Protein AF-C3YBC9-F1 (afdb_monomer)

Secondary structure (DSSP, 8-state):
-HHHHHHHHHHHHHHHHTT-TT-TT-GGGGGGTS-HHHHHHHHHHTSGGGGT-------SSHHHHS--SS-TTSSSSSTTTT-TTEEPB-SS----TTSSSPPTTSSTT-EETTEEPPPHHHHIIIIIEES--PEEEEEEHHHHHHHHHHHHHH--BPBPP-GGGGBTTB---TTS--S--TTB--EEPPTT-TT--TTTS-SEE--BPBPBPTTSS---TTT-S-----BEE-S-SSSS-HHHH-SSHHHHHHHB--SSSS-PBP-EE-S-TTTSEEPPBPPTTS------TT--S--PPB--SSTTTTSSHHHHHHHHHHHHHHHHHHHHHHHH-TT--HHHHHHHHHHHHHHHHHHHIIIIIHHHHHHHHHHHHH-------TTS--SPBHHHHHTGGGGGGGG--SEE--B-TTSSBPTT--EEHHHHTT-THIIIIII-SHHHHHHHHHSEEEPPBTTB-EEHHHHTSBTTTTSSS-B-HHHHHHHHHHHTTPPPHHHHHHHTTPPPPSSGGGGGGT---HHHHHHHHHHHSSGGG--HHHHHHSSPPPTTBSS-HHHHHHHHHHHHHHHHT-TT-TTSTTTS-HHHHHHHTT--HHHHHHHHSS--EE-SSTTB---TTTPEETTTSPPP-GGGGPPPPP--TT-SPPP-TTEEEEEESTTSSSEEEEEEPTTEEEES-SEEEBSSSSBSSPPPEEEE--TTT-TTT---SSEEEE-SSSEEEE--TTEEE-TTSS-EEE-GGGHHHHHHHHHHHHHHHHHHHHHHHHHHHHHHHHHHHHHHHHHHHHT-----------------------------------------------

Structure (mmCIF, N/CA/C/O backbone):
data_AF-C3YBC9-F1
#
_entry.id   AF-C3YBC9-F1
#
loop_
_atom_site.group_PDB
_atom_site.id
_atom_site.type_symbol
_atom_site.label_atom_id
_atom_site.label_alt_id
_atom_site.label_comp_id
_atom_site.label_asym_id
_atom_site.label_entity_id
_atom_site.label_seq_id
_atom_site.pdbx_PDB_ins_code
_atom_site.Cartn_x
_atom_site.Cartn_y
_atom_site.Cartn_z
_atom_site.occupancy
_atom_site.B_iso_or_equiv
_atom_site.auth_seq_id
_atom_site.auth_comp_id
_atom_site.auth_asym_id
_atom_site.auth_atom_id
_atom_site.pdbx_PDB_model_num
ATOM 1 N N . MET A 1 1 ? 27.711 24.410 29.970 1.00 39.66 1 MET A N 1
ATOM 2 C CA . MET A 1 1 ? 28.368 24.578 28.652 1.00 39.66 1 MET A CA 1
ATOM 3 C C . MET A 1 1 ? 29.603 23.691 28.427 1.00 39.66 1 MET A C 1
ATOM 5 O O . MET A 1 1 ? 29.844 23.361 27.280 1.00 39.66 1 MET A O 1
ATOM 9 N N . ALA A 1 2 ? 30.379 23.265 29.439 1.00 33.28 2 ALA A N 1
ATOM 10 C CA . ALA A 1 2 ? 31.547 22.387 29.204 1.00 33.28 2 ALA A CA 1
ATOM 11 C C . ALA A 1 2 ? 31.264 20.862 29.058 1.00 33.28 2 ALA A C 1
ATOM 13 O O . ALA A 1 2 ? 31.927 20.239 28.232 1.00 33.28 2 ALA A O 1
ATOM 14 N N . PRO A 1 3 ? 30.316 20.228 29.791 1.00 34.47 3 PRO A N 1
ATOM 15 C CA . PRO A 1 3 ? 30.136 18.768 29.717 1.00 34.47 3 PRO A CA 1
ATOM 16 C C . PRO A 1 3 ? 29.508 18.284 28.402 1.00 34.47 3 PRO A C 1
ATOM 18 O O . PRO A 1 3 ? 29.944 17.283 27.841 1.00 34.47 3 PRO A O 1
ATOM 21 N N . THR A 1 4 ? 28.515 19.013 27.887 1.00 34.91 4 THR A N 1
ATOM 22 C CA . THR A 1 4 ? 27.782 18.663 26.660 1.00 34.91 4 THR A CA 1
ATOM 23 C C . THR A 1 4 ? 28.662 18.727 25.416 1.00 34.91 4 THR A C 1
ATOM 25 O O . THR A 1 4 ? 28.603 17.823 24.592 1.00 34.91 4 THR A O 1
ATOM 28 N N . ALA A 1 5 ? 29.556 19.716 25.315 1.00 33.03 5 ALA A N 1
ATOM 29 C CA . ALA A 1 5 ? 30.521 19.797 24.217 1.00 33.03 5 ALA A CA 1
ATOM 30 C C . ALA A 1 5 ? 31.464 18.579 24.175 1.00 33.03 5 ALA A C 1
ATOM 32 O O . ALA A 1 5 ? 31.751 18.070 23.096 1.00 33.03 5 ALA A O 1
ATOM 33 N N . ILE A 1 6 ? 31.899 18.075 25.337 1.00 36.38 6 ILE A N 1
ATOM 34 C CA . ILE A 1 6 ? 32.731 16.864 25.436 1.00 36.38 6 ILE A CA 1
ATOM 35 C C . ILE A 1 6 ? 31.922 15.617 25.060 1.00 36.38 6 ILE A C 1
ATOM 37 O O . ILE A 1 6 ? 32.445 14.746 24.375 1.00 36.38 6 ILE A O 1
ATOM 41 N N . LEU A 1 7 ? 30.647 15.541 25.447 1.00 37.84 7 LEU A N 1
ATOM 42 C CA . LEU A 1 7 ? 29.765 14.420 25.107 1.00 37.84 7 LEU A CA 1
ATOM 43 C C . LEU A 1 7 ? 29.424 14.374 23.607 1.00 37.84 7 LEU A C 1
ATOM 45 O O . LEU A 1 7 ? 29.443 13.298 23.019 1.00 37.84 7 LEU A O 1
ATOM 49 N N . VAL A 1 8 ? 29.224 15.529 22.964 1.00 39.06 8 VAL A N 1
ATOM 50 C CA . VAL A 1 8 ? 29.069 15.646 21.501 1.00 39.06 8 VAL A CA 1
ATOM 51 C C . VAL A 1 8 ? 30.380 15.343 20.768 1.00 39.06 8 VAL A C 1
ATOM 53 O O . VAL A 1 8 ? 30.349 14.673 19.739 1.00 39.06 8 VAL A O 1
ATOM 56 N N . LEU A 1 9 ? 31.537 15.758 21.300 1.00 34.41 9 LEU A N 1
ATOM 57 C CA . LEU A 1 9 ? 32.853 15.375 20.767 1.00 34.41 9 LEU A CA 1
ATOM 58 C C . LEU A 1 9 ? 33.119 13.874 20.905 1.00 34.41 9 LEU A C 1
ATOM 60 O O . LEU A 1 9 ? 33.668 13.278 19.987 1.00 34.41 9 LEU A O 1
ATOM 64 N N . LEU A 1 10 ? 32.712 13.250 22.012 1.00 36.53 10 LEU A N 1
ATOM 65 C CA . LEU A 1 10 ? 32.837 11.809 22.224 1.00 36.53 10 LEU A CA 1
ATOM 66 C C . LEU A 1 10 ? 31.869 11.020 21.342 1.00 36.53 10 LEU A C 1
ATOM 68 O O . LEU A 1 10 ? 32.303 10.075 20.698 1.00 36.53 10 LEU A O 1
ATOM 72 N N . ALA A 1 11 ? 30.602 11.427 21.232 1.00 38.28 11 ALA A N 1
ATOM 73 C CA . ALA A 1 11 ? 29.657 10.825 20.293 1.00 38.28 11 ALA A CA 1
ATOM 74 C C . ALA A 1 11 ? 30.157 10.961 18.844 1.00 38.28 11 ALA A C 1
ATOM 76 O O . ALA A 1 11 ? 30.186 9.975 18.110 1.00 38.28 11 ALA A O 1
ATOM 77 N N . SER A 1 12 ? 30.660 12.141 18.465 1.00 35.09 12 SER A N 1
ATOM 78 C CA . SER A 1 12 ? 31.324 12.368 17.175 1.00 35.09 12 SER A CA 1
ATOM 79 C C . SER A 1 12 ? 32.557 11.478 16.995 1.00 35.09 12 SER A C 1
ATOM 81 O O . SER A 1 12 ? 32.713 10.888 15.937 1.00 35.09 12 SER A O 1
ATOM 83 N N . LEU A 1 13 ? 33.412 11.312 18.010 1.00 31.77 13 LEU A N 1
ATOM 84 C CA . LEU A 1 13 ? 34.582 10.423 17.952 1.00 31.77 13 LEU A CA 1
ATOM 85 C C . LEU A 1 13 ? 34.189 8.946 17.839 1.00 31.77 13 LEU A C 1
ATOM 87 O O . LEU A 1 13 ? 34.860 8.204 17.131 1.00 31.77 13 LEU A O 1
ATOM 91 N N . VAL A 1 14 ? 33.099 8.517 18.477 1.00 37.22 14 VAL A N 1
ATOM 92 C CA . VAL A 1 14 ? 32.559 7.155 18.343 1.00 37.22 14 VAL A CA 1
ATOM 93 C C . VAL A 1 14 ? 31.987 6.934 16.942 1.00 37.22 14 VAL A C 1
ATOM 95 O O . VAL A 1 14 ? 32.265 5.901 16.338 1.00 37.22 14 VAL A O 1
ATOM 98 N N . VAL A 1 15 ? 31.257 7.906 16.388 1.00 35.88 15 VAL A N 1
ATOM 99 C CA . VAL A 1 15 ? 30.713 7.853 15.018 1.00 35.88 15 VAL A CA 1
ATOM 100 C C . VAL A 1 15 ? 31.829 7.913 13.962 1.00 35.88 15 VAL A C 1
ATOM 102 O O . VAL A 1 15 ? 31.812 7.133 13.015 1.00 35.88 15 VAL A O 1
ATOM 105 N N . VAL A 1 16 ? 32.846 8.759 14.151 1.00 31.66 16 VAL A N 1
ATOM 106 C CA . VAL A 1 16 ? 34.020 8.870 13.264 1.00 31.66 16 VAL A CA 1
ATOM 107 C C . VAL A 1 16 ? 34.924 7.634 13.358 1.00 31.66 16 VAL A C 1
ATOM 109 O O . VAL A 1 16 ? 35.427 7.174 12.335 1.00 31.66 16 VAL A O 1
ATOM 112 N N . ALA A 1 17 ? 35.082 7.026 14.539 1.00 30.73 17 ALA A N 1
ATOM 113 C CA . ALA A 1 17 ? 35.824 5.771 14.697 1.00 30.73 17 ALA A CA 1
ATOM 114 C C . ALA A 1 17 ? 35.138 4.567 14.019 1.00 30.73 17 ALA A C 1
ATOM 116 O O . ALA A 1 17 ? 35.817 3.606 13.673 1.00 30.73 17 ALA A O 1
ATOM 117 N N . HIS A 1 18 ? 33.822 4.624 13.780 1.00 37.00 18 HIS A N 1
ATOM 118 C CA . HIS A 1 18 ? 33.105 3.640 12.956 1.00 37.00 18 HIS A CA 1
ATOM 119 C C . HIS A 1 18 ? 33.197 3.924 11.442 1.00 37.00 18 HIS A C 1
ATOM 121 O O . HIS A 1 18 ? 32.739 3.104 10.648 1.00 37.00 18 HIS A O 1
ATOM 127 N N . ALA A 1 19 ? 33.766 5.062 11.023 1.00 35.81 19 ALA A N 1
ATOM 128 C CA . ALA A 1 19 ? 33.776 5.513 9.627 1.00 35.81 19 ALA A CA 1
ATOM 129 C C . ALA A 1 19 ? 35.112 5.301 8.882 1.00 35.81 19 ALA A C 1
ATOM 131 O O . ALA A 1 19 ? 35.139 5.428 7.659 1.00 35.81 19 ALA A O 1
ATOM 132 N N . HIS A 1 20 ? 36.203 4.956 9.576 1.00 29.56 20 HIS A N 1
ATOM 133 C CA . HIS A 1 20 ? 37.508 4.671 8.963 1.00 29.56 20 HIS A CA 1
ATOM 134 C C . HIS A 1 20 ? 38.013 3.269 9.322 1.00 29.56 20 HIS A C 1
ATOM 136 O O . HIS A 1 20 ? 38.190 2.945 10.496 1.00 29.56 20 HIS A O 1
ATOM 142 N N . SER A 1 21 ? 38.331 2.465 8.301 1.00 35.03 21 SER A N 1
ATOM 143 C CA . SER A 1 21 ? 38.885 1.105 8.435 1.00 35.03 21 SER A CA 1
ATOM 144 C C . SER A 1 21 ? 40.226 1.039 9.176 1.00 35.03 21 SER A C 1
ATOM 146 O O . SER A 1 21 ? 40.576 -0.008 9.717 1.00 35.03 21 SER A O 1
ATOM 148 N N . ASP A 1 22 ? 40.959 2.153 9.233 1.00 28.62 22 ASP A N 1
ATOM 149 C CA . ASP A 1 22 ? 42.382 2.164 9.589 1.00 28.62 22 ASP A CA 1
ATOM 150 C C . ASP A 1 22 ? 42.661 2.619 11.039 1.00 28.62 22 ASP A C 1
ATOM 152 O O . ASP A 1 22 ? 43.817 2.774 11.430 1.00 28.62 22 ASP A O 1
ATOM 156 N N . VAL A 1 23 ? 41.623 2.809 11.870 1.00 30.81 23 VAL A N 1
ATOM 157 C CA . VAL A 1 23 ? 41.754 3.240 13.288 1.00 30.81 23 VAL A CA 1
ATOM 158 C C . VAL A 1 23 ? 41.295 2.149 14.282 1.00 30.81 23 VAL A C 1
ATOM 160 O O . VAL A 1 23 ? 41.018 2.399 15.455 1.00 30.81 23 VAL A O 1
ATOM 163 N N . LEU A 1 24 ? 41.255 0.887 13.844 1.00 32.25 24 LEU A N 1
ATOM 164 C CA . LEU A 1 24 ? 40.778 -0.264 14.630 1.00 32.25 24 LEU A CA 1
ATOM 165 C C . LEU A 1 24 ? 41.841 -0.888 15.563 1.00 32.25 24 LEU A C 1
ATOM 167 O O . LEU A 1 24 ? 42.034 -2.102 15.577 1.00 32.25 24 LEU A O 1
ATOM 171 N N . THR A 1 25 ? 42.522 -0.079 16.386 1.00 30.00 25 THR A N 1
ATOM 172 C CA . THR A 1 25 ? 43.526 -0.579 17.359 1.00 30.00 25 THR A CA 1
ATOM 173 C C . THR A 1 25 ? 43.261 -0.250 18.835 1.00 30.00 25 THR A C 1
ATOM 175 O O . THR A 1 25 ? 43.968 -0.781 19.685 1.00 30.00 25 THR A O 1
ATOM 178 N N . ASN A 1 26 ? 42.238 0.547 19.188 1.00 32.25 26 ASN A N 1
ATOM 179 C CA . ASN A 1 26 ? 41.958 0.927 20.591 1.00 32.25 26 ASN A CA 1
ATOM 180 C C . ASN A 1 26 ? 40.457 0.975 20.974 1.00 32.25 26 ASN A C 1
ATOM 182 O O . ASN A 1 26 ? 39.977 1.914 21.606 1.00 32.25 26 ASN A O 1
ATOM 186 N N . LEU A 1 27 ? 39.704 -0.081 20.648 1.00 40.16 27 LEU A N 1
ATOM 187 C CA . LEU A 1 27 ? 38.287 -0.219 21.031 1.00 40.16 27 LEU A CA 1
ATOM 188 C C . LEU A 1 27 ? 37.942 -0.401 22.538 1.00 40.16 27 LEU A C 1
ATOM 190 O O . LEU A 1 27 ? 36.803 -0.081 22.880 1.00 40.16 27 LEU A O 1
ATOM 194 N N . PRO A 1 28 ? 38.826 -0.831 23.474 1.00 37.00 28 PRO A N 1
ATOM 195 C CA . PRO A 1 28 ? 38.431 -1.042 24.880 1.00 37.00 28 PRO A CA 1
ATOM 196 C C . PRO A 1 28 ? 37.967 0.206 25.655 1.00 37.00 28 PRO A C 1
ATOM 198 O O . PRO A 1 28 ? 37.452 0.073 26.762 1.00 37.00 28 PRO A O 1
ATOM 201 N N . ALA A 1 29 ? 38.176 1.414 25.121 1.00 39.97 29 ALA A N 1
ATOM 202 C CA . ALA A 1 29 ? 37.906 2.669 25.826 1.00 39.97 29 ALA A CA 1
ATOM 203 C C . ALA A 1 29 ? 36.473 3.213 25.643 1.00 39.97 29 ALA A C 1
ATOM 205 O O . ALA A 1 29 ? 35.984 3.945 26.501 1.00 39.97 29 ALA A O 1
ATOM 206 N N . ILE A 1 30 ? 35.786 2.874 24.545 1.00 40.06 30 ILE A N 1
ATOM 207 C CA . ILE A 1 30 ? 34.505 3.509 24.172 1.00 40.06 30 ILE A CA 1
ATOM 208 C C . ILE A 1 30 ? 33.321 2.952 24.975 1.00 40.06 30 ILE A C 1
ATOM 210 O O . ILE A 1 30 ? 32.468 3.715 25.426 1.00 40.06 30 ILE A O 1
ATOM 214 N N . SER A 1 31 ? 33.297 1.644 25.245 1.00 39.53 31 SER A N 1
ATOM 215 C CA . SER A 1 31 ? 32.250 1.003 26.059 1.00 39.53 31 SER A CA 1
ATOM 216 C C . SER A 1 31 ? 32.239 1.449 27.529 1.00 39.53 31 SER A C 1
ATOM 218 O O . SER A 1 31 ? 31.329 1.086 28.266 1.00 39.53 31 SER A O 1
ATOM 220 N N . ALA A 1 32 ? 33.242 2.219 27.966 1.00 41.41 32 ALA A N 1
ATOM 221 C CA . ALA A 1 32 ? 33.323 2.811 29.300 1.00 41.41 32 ALA A CA 1
ATOM 222 C C . ALA A 1 32 ? 32.789 4.260 29.371 1.00 41.41 32 ALA A C 1
ATOM 224 O O . ALA A 1 32 ? 32.736 4.827 30.460 1.00 41.41 32 ALA A O 1
ATOM 225 N N . LEU A 1 33 ? 32.420 4.868 28.233 1.00 43.91 33 LEU A N 1
ATOM 226 C CA . LEU A 1 33 ? 32.045 6.289 28.126 1.00 43.91 33 LEU A CA 1
ATOM 227 C C . LEU A 1 33 ? 30.564 6.539 27.805 1.00 43.91 33 LEU A C 1
ATOM 229 O O . LEU A 1 33 ? 30.122 7.682 27.883 1.00 43.91 33 LEU A O 1
ATOM 233 N N . ILE A 1 34 ? 29.802 5.498 27.463 1.00 45.88 34 ILE A N 1
ATOM 234 C CA . ILE A 1 34 ? 28.369 5.587 27.150 1.00 45.88 34 ILE A CA 1
ATOM 235 C C . ILE A 1 34 ? 27.597 4.844 28.241 1.00 45.88 34 ILE A C 1
ATOM 237 O O . ILE A 1 34 ? 27.901 3.687 28.538 1.00 45.88 34 ILE A O 1
ATOM 241 N N . SER A 1 35 ? 26.608 5.493 28.860 1.00 48.88 35 SER A N 1
ATOM 242 C CA . SER A 1 35 ? 25.782 4.831 29.876 1.00 48.88 35 SER A CA 1
ATOM 243 C C . SER A 1 35 ? 24.845 3.795 29.240 1.00 48.88 35 SER A C 1
ATOM 245 O O . SER A 1 35 ? 24.466 3.911 28.074 1.00 48.88 35 SER A O 1
ATOM 247 N N . GLN A 1 36 ? 24.411 2.793 30.014 1.00 44.62 36 GLN A N 1
ATOM 248 C CA . GLN A 1 36 ? 23.398 1.828 29.552 1.00 44.62 36 GLN A CA 1
ATOM 249 C C . GLN A 1 36 ? 22.102 2.522 29.099 1.00 44.62 36 GLN A C 1
ATOM 251 O O . GLN A 1 36 ? 21.494 2.105 28.121 1.00 44.62 36 GLN A O 1
ATOM 256 N N . GLN A 1 37 ? 21.737 3.628 29.754 1.00 45.47 37 GLN A N 1
ATOM 257 C CA . GLN A 1 37 ? 20.580 4.451 29.405 1.00 45.47 37 GLN A CA 1
ATOM 258 C C . GLN A 1 37 ? 20.753 5.114 28.028 1.00 45.47 37 GLN A C 1
ATOM 260 O O . GLN A 1 37 ? 19.872 5.004 27.182 1.00 45.47 37 GLN A O 1
ATOM 265 N N . GLN A 1 38 ? 21.922 5.698 27.747 1.00 45.47 38 GLN A N 1
ATOM 266 C CA . GLN A 1 38 ? 22.234 6.262 26.427 1.00 45.47 38 GLN A CA 1
ATOM 267 C C . GLN A 1 38 ? 22.283 5.184 25.336 1.00 45.47 38 GLN A C 1
ATOM 269 O O . GLN A 1 38 ? 21.793 5.413 24.234 1.00 45.47 38 GLN A O 1
ATOM 274 N N . LEU A 1 39 ? 22.811 3.993 25.642 1.00 46.41 39 LEU A N 1
ATOM 275 C CA . LEU A 1 39 ? 22.763 2.841 24.737 1.00 46.41 39 LEU A CA 1
ATOM 276 C C . LEU A 1 39 ? 21.322 2.403 24.440 1.00 46.41 39 LEU A C 1
ATOM 278 O O . LEU A 1 39 ? 21.017 2.146 23.278 1.00 46.41 39 LEU A O 1
ATOM 282 N N . SER A 1 40 ? 20.424 2.369 25.433 1.00 45.84 40 SER A N 1
ATOM 283 C CA . SER A 1 40 ? 19.007 2.056 25.199 1.00 45.84 40 SER A CA 1
ATOM 284 C C . SER A 1 40 ? 18.286 3.128 24.381 1.00 45.84 40 SER A C 1
ATOM 286 O O . SER A 1 40 ? 17.556 2.773 23.458 1.00 45.84 40 SER A O 1
ATOM 288 N N . THR A 1 41 ? 18.530 4.419 24.634 1.00 47.41 41 THR A N 1
ATOM 289 C CA . THR A 1 41 ? 17.937 5.512 23.845 1.00 47.41 41 THR A CA 1
ATOM 290 C C . THR A 1 41 ? 18.439 5.465 22.400 1.00 47.41 41 THR A C 1
ATOM 292 O O . THR A 1 41 ? 17.634 5.480 21.473 1.00 47.41 41 THR A O 1
ATOM 295 N N . ILE A 1 42 ? 19.752 5.296 22.182 1.00 47.91 42 ILE A N 1
ATOM 296 C CA . ILE A 1 42 ? 20.335 5.124 20.841 1.00 47.91 42 ILE A CA 1
ATOM 297 C C . ILE A 1 42 ? 19.745 3.889 20.153 1.00 47.91 42 ILE A C 1
ATOM 299 O O . ILE A 1 42 ? 19.348 3.981 18.995 1.00 47.91 42 ILE A O 1
ATOM 303 N N . ALA A 1 43 ? 19.641 2.745 20.835 1.00 50.44 43 ALA A N 1
ATOM 304 C CA . ALA A 1 43 ? 19.084 1.518 20.263 1.00 50.44 43 ALA A CA 1
ATOM 305 C C . ALA A 1 43 ? 17.580 1.632 19.944 1.00 50.44 43 ALA A C 1
ATOM 307 O O . ALA A 1 43 ? 17.125 1.044 18.964 1.00 50.44 43 ALA A O 1
ATOM 308 N N . SER A 1 44 ? 16.820 2.400 20.730 1.00 48.50 44 SER A N 1
ATOM 309 C CA . SER A 1 44 ? 15.411 2.713 20.465 1.00 48.50 44 SER A CA 1
ATOM 310 C C . SER A 1 44 ? 15.269 3.614 19.231 1.00 48.50 44 SER A C 1
ATOM 312 O O . SER A 1 44 ? 14.626 3.233 18.253 1.00 48.50 44 SER A O 1
ATOM 314 N N . LEU A 1 45 ? 15.970 4.755 19.214 1.00 45.19 45 LEU A N 1
ATOM 315 C CA . LEU A 1 45 ? 15.923 5.744 18.128 1.00 45.19 45 LEU A CA 1
ATOM 316 C C . LEU A 1 45 ? 16.474 5.215 16.792 1.00 45.19 45 LEU A C 1
ATOM 318 O O . LEU A 1 45 ? 15.980 5.582 15.730 1.00 45.19 45 LEU A O 1
ATOM 322 N N . SER A 1 46 ? 17.476 4.332 16.827 1.00 46.88 46 SER A N 1
ATOM 323 C CA . SER A 1 46 ? 18.034 3.678 15.630 1.00 46.88 46 SER A CA 1
ATOM 324 C C . SER A 1 46 ? 17.259 2.435 15.175 1.00 46.88 46 SER A C 1
ATOM 326 O O . SER A 1 46 ? 17.568 1.878 14.124 1.00 46.88 46 SER A O 1
ATOM 328 N N . GLY A 1 47 ? 16.291 1.955 15.964 1.00 46.88 47 GLY A N 1
ATOM 329 C CA . GLY A 1 47 ? 15.609 0.677 15.740 1.00 46.88 47 GLY A CA 1
ATOM 330 C C . GLY A 1 47 ? 16.440 -0.571 16.080 1.00 46.88 47 GLY A C 1
ATOM 331 O O . GLY A 1 47 ? 15.890 -1.673 16.087 1.00 46.88 47 GLY A O 1
ATOM 332 N N . CYS A 1 48 ? 17.727 -0.438 16.429 1.00 53.97 48 CYS A N 1
ATOM 333 C CA . CYS A 1 48 ? 18.593 -1.573 16.767 1.00 53.97 48 CYS A CA 1
ATOM 334 C C . CYS A 1 48 ? 18.117 -2.393 17.985 1.00 53.97 48 CYS A C 1
ATOM 336 O O . CYS A 1 48 ? 18.513 -3.549 18.131 1.00 53.97 48 CYS A O 1
ATOM 338 N N . ALA A 1 49 ? 17.270 -1.833 18.858 1.00 50.44 49 ALA A N 1
ATOM 339 C CA . ALA A 1 49 ? 16.775 -2.511 20.058 1.00 50.44 49 ALA A CA 1
ATOM 340 C C . ALA A 1 49 ? 15.902 -3.746 19.756 1.00 50.44 49 ALA A C 1
ATOM 342 O O . ALA A 1 49 ? 16.031 -4.764 20.441 1.00 50.44 49 ALA A O 1
ATOM 343 N N . ARG A 1 50 ? 15.036 -3.694 18.728 1.00 50.72 50 ARG A N 1
ATOM 344 C CA . ARG A 1 50 ? 14.044 -4.761 18.456 1.00 50.72 50 ARG A CA 1
ATOM 345 C C . ARG A 1 50 ? 14.657 -6.087 17.992 1.00 50.72 50 ARG A C 1
ATOM 347 O O . ARG A 1 50 ? 14.025 -7.122 18.150 1.00 50.72 50 ARG A O 1
ATOM 354 N N . SER A 1 51 ? 15.901 -6.092 17.504 1.00 47.50 51 SER A N 1
ATOM 355 C CA . SER A 1 51 ? 16.622 -7.340 17.193 1.00 47.50 51 SER A CA 1
ATOM 356 C C . SER A 1 51 ? 17.145 -8.076 18.440 1.00 47.50 51 SER A C 1
ATOM 358 O O . SER A 1 51 ? 17.665 -9.185 18.311 1.00 47.50 51 SER A O 1
ATOM 360 N N . VAL A 1 52 ? 17.070 -7.464 19.629 1.00 44.91 52 VAL A N 1
ATOM 361 C CA . VAL A 1 52 ? 17.719 -7.956 20.860 1.00 44.91 52 VAL A CA 1
ATOM 362 C C . VAL A 1 52 ? 16.718 -8.157 22.008 1.00 44.91 52 VAL A C 1
ATOM 364 O O . VAL A 1 52 ? 16.969 -8.951 22.918 1.00 44.91 52 VAL A O 1
ATOM 367 N N . THR A 1 53 ? 15.562 -7.488 21.983 1.00 53.09 53 THR A N 1
ATOM 368 C CA . THR A 1 53 ? 14.539 -7.610 23.029 1.00 53.09 53 THR A CA 1
ATOM 369 C C . THR A 1 53 ? 13.689 -8.876 22.878 1.00 53.09 53 THR A C 1
ATOM 371 O O . THR A 1 53 ? 13.055 -9.124 21.855 1.00 53.09 53 THR A O 1
ATOM 374 N N . ARG A 1 54 ? 13.607 -9.681 23.947 1.00 61.44 54 ARG A N 1
ATOM 375 C CA . ARG A 1 54 ? 12.600 -10.748 24.045 1.00 61.44 54 ARG A CA 1
ATOM 376 C C . ARG A 1 54 ? 11.230 -10.123 24.300 1.00 61.44 54 ARG A C 1
ATOM 378 O O . ARG A 1 54 ? 10.959 -9.692 25.418 1.00 61.44 54 ARG A O 1
ATOM 385 N N . VAL A 1 55 ? 10.368 -10.112 23.289 1.00 76.75 55 VAL A N 1
ATOM 386 C CA . VAL A 1 55 ? 8.953 -9.762 23.462 1.00 76.75 55 VAL A CA 1
ATOM 387 C C . VAL A 1 55 ? 8.266 -10.870 24.259 1.00 76.75 55 VAL A C 1
ATOM 389 O O . VAL A 1 55 ? 8.263 -12.028 23.842 1.00 76.75 55 VAL A O 1
ATOM 392 N N . ASN A 1 56 ? 7.700 -10.522 25.415 1.00 78.25 56 ASN A N 1
ATOM 393 C CA . ASN A 1 56 ? 6.902 -11.437 26.223 1.00 78.25 56 ASN A CA 1
ATOM 394 C C . ASN A 1 56 ? 5.417 -11.178 25.957 1.00 78.25 56 ASN A C 1
ATOM 396 O O . ASN A 1 56 ? 4.904 -10.107 26.275 1.00 78.25 56 ASN A O 1
ATOM 400 N N . CYS A 1 57 ? 4.732 -12.150 25.365 1.00 86.06 57 CYS A N 1
ATOM 401 C CA . CYS A 1 57 ? 3.329 -12.006 25.010 1.00 86.06 57 CYS A CA 1
ATOM 402 C C . CYS A 1 57 ? 2.431 -12.316 26.206 1.00 86.06 57 CYS A C 1
ATOM 404 O O . CYS A 1 57 ? 2.451 -13.438 26.710 1.00 86.06 57 CYS A O 1
ATOM 406 N N . SER A 1 58 ? 1.588 -11.357 26.603 1.00 80.94 58 SER A N 1
ATOM 407 C CA . SER A 1 58 ? 0.501 -11.626 27.553 1.00 80.94 58 SER A CA 1
ATOM 408 C C . SER A 1 58 ? -0.349 -12.802 27.064 1.00 80.94 58 SER A C 1
ATOM 410 O O . SER A 1 58 ? -0.605 -12.925 25.866 1.00 80.94 58 SER A O 1
ATOM 412 N N . SER A 1 59 ? -0.774 -13.670 27.979 1.00 79.44 59 SER A N 1
ATOM 413 C CA . SER A 1 59 ? -1.686 -14.791 27.718 1.00 79.44 59 SER A CA 1
ATOM 414 C C . SER A 1 59 ? -3.126 -14.498 28.153 1.00 79.44 59 SER A C 1
ATOM 416 O O . SER A 1 59 ? -3.956 -15.405 28.181 1.00 79.44 59 SER A O 1
ATOM 418 N N . ASN A 1 60 ? -3.428 -13.240 28.486 1.00 79.44 60 ASN A N 1
ATOM 419 C CA . ASN A 1 60 ? -4.761 -12.819 28.893 1.00 79.44 60 ASN A CA 1
ATOM 420 C C . ASN A 1 60 ? -5.772 -12.850 27.725 1.00 79.44 60 ASN A C 1
ATOM 422 O O . ASN A 1 60 ? -5.416 -12.952 26.544 1.00 79.44 60 ASN A O 1
ATOM 426 N N . CYS A 1 61 ? -7.054 -12.739 28.061 1.00 78.50 61 CYS A N 1
ATOM 427 C CA . CYS A 1 61 ? -8.168 -12.722 27.111 1.00 78.50 61 CYS A CA 1
ATOM 428 C C . CYS A 1 61 ? -8.031 -11.641 26.014 1.00 78.50 61 CYS A C 1
ATOM 430 O O . CYS A 1 61 ? -8.223 -11.942 24.837 1.00 78.50 61 CYS A O 1
ATOM 432 N N . LEU A 1 62 ? -7.633 -10.412 26.367 1.00 83.00 62 LEU A N 1
ATOM 433 C CA . LEU A 1 62 ? -7.531 -9.276 25.443 1.00 83.00 62 LEU A CA 1
ATOM 434 C C . LEU A 1 62 ? -6.470 -9.518 24.366 1.00 83.00 62 LEU A C 1
ATOM 436 O O . LEU A 1 62 ? -6.739 -9.316 23.187 1.00 83.00 62 LEU A O 1
ATOM 440 N N . SER A 1 63 ? -5.314 -10.083 24.736 1.00 84.75 63 SER A N 1
ATOM 441 C CA . SER A 1 63 ? -4.256 -10.492 23.793 1.00 84.75 63 SER A CA 1
ATOM 442 C C . SER A 1 63 ? -4.699 -11.564 22.780 1.00 84.75 63 SER A C 1
ATOM 444 O O . SER A 1 63 ? -4.016 -11.835 21.783 1.00 84.75 63 SER A O 1
ATOM 446 N N . SER A 1 64 ? -5.824 -12.223 23.068 1.00 84.31 64 SER A N 1
ATOM 447 C CA . SER A 1 64 ? -6.472 -13.198 22.194 1.00 84.31 64 SER A CA 1
ATOM 448 C C . SER A 1 64 ? -7.618 -12.576 21.385 1.00 84.31 64 SER A C 1
ATOM 450 O O . SER A 1 64 ? -7.875 -13.062 20.289 1.00 84.31 64 SER A O 1
ATOM 452 N N . LYS A 1 65 ? -8.243 -11.490 21.873 1.00 87.50 65 LYS A N 1
ATOM 453 C CA . LYS A 1 65 ? -9.369 -10.774 21.240 1.00 87.50 65 LYS A CA 1
ATOM 454 C C . LYS A 1 65 ? -8.931 -9.672 20.261 1.00 87.50 65 LYS A C 1
ATOM 456 O O . LYS A 1 65 ? -9.581 -9.509 19.228 1.00 87.50 65 LYS A O 1
ATOM 461 N N . TYR A 1 66 ? -7.844 -8.953 20.561 1.00 93.19 66 TYR A N 1
ATOM 462 C CA . TYR A 1 66 ? -7.384 -7.766 19.825 1.00 93.19 66 TYR A CA 1
ATOM 463 C C . TYR A 1 66 ? -5.904 -7.839 19.418 1.00 93.19 66 TYR A C 1
ATOM 465 O O . TYR A 1 66 ? -5.070 -8.427 20.112 1.00 93.19 66 TYR A O 1
ATOM 473 N N . ARG A 1 67 ? -5.577 -7.190 18.294 1.00 95.94 67 ARG A N 1
ATOM 474 C CA . ARG A 1 67 ? -4.205 -7.011 17.795 1.00 95.94 67 ARG A CA 1
ATOM 475 C C . ARG A 1 67 ? -3.458 -5.970 18.627 1.00 95.94 67 ARG A C 1
ATOM 477 O O . ARG A 1 67 ? -4.021 -4.934 18.975 1.00 95.94 67 ARG A O 1
ATOM 484 N N . THR A 1 68 ? -2.160 -6.167 18.829 1.00 94.25 68 THR A N 1
ATOM 485 C CA . THR A 1 68 ? -1.249 -5.075 19.216 1.00 94.25 68 THR A CA 1
ATOM 486 C C . THR A 1 68 ? -1.200 -4.004 18.115 1.00 94.25 68 THR A C 1
ATOM 488 O O . THR A 1 68 ? -1.597 -4.249 16.975 1.00 94.25 68 THR A O 1
ATOM 491 N N . ILE A 1 69 ? -0.735 -2.795 18.442 1.00 92.31 69 ILE A N 1
ATOM 492 C CA . ILE A 1 69 ? -0.549 -1.712 17.456 1.00 92.31 69 ILE A CA 1
ATOM 493 C C . ILE A 1 69 ? 0.689 -1.948 16.574 1.00 92.31 69 ILE A C 1
ATOM 495 O O . ILE A 1 69 ? 0.728 -1.521 15.429 1.00 92.31 69 ILE A O 1
ATOM 499 N N . ASP A 1 70 ? 1.714 -2.631 17.087 1.00 91.06 70 ASP A N 1
ATOM 500 C CA . ASP A 1 70 ? 2.951 -2.907 16.349 1.00 91.06 70 ASP A CA 1
ATOM 501 C C . ASP A 1 70 ? 2.975 -4.290 15.677 1.00 91.06 70 ASP A C 1
ATOM 503 O O . ASP A 1 70 ? 4.028 -4.718 15.210 1.00 91.06 70 ASP A O 1
ATOM 507 N N . GLY A 1 71 ? 1.849 -5.012 15.658 1.00 95.62 71 GLY A N 1
ATOM 508 C CA . GLY A 1 71 ? 1.722 -6.365 15.101 1.00 95.62 71 GLY A CA 1
ATOM 509 C C . GLY A 1 71 ? 2.451 -7.464 15.887 1.00 95.62 71 GLY A C 1
ATOM 510 O O . GLY A 1 71 ? 2.388 -8.637 15.509 1.00 95.62 71 GLY A O 1
ATOM 511 N N . SER A 1 72 ? 3.139 -7.132 16.985 1.00 92.88 72 SER A N 1
ATOM 512 C CA . SER A 1 72 ? 3.814 -8.125 17.822 1.00 92.88 72 SER A CA 1
ATOM 513 C C . SER A 1 72 ? 2.823 -9.098 18.474 1.00 92.88 72 SER A C 1
ATOM 515 O O . SER A 1 72 ? 1.649 -8.787 18.681 1.00 92.88 72 SER A O 1
ATOM 517 N N . CYS A 1 73 ? 3.279 -10.305 18.812 1.00 94.12 73 CYS A N 1
ATOM 518 C CA . CYS A 1 73 ? 2.461 -11.349 19.445 1.00 94.12 73 CYS A CA 1
ATOM 519 C C . CYS A 1 73 ? 1.259 -11.859 18.621 1.00 94.12 73 CYS A C 1
ATOM 521 O O . CYS A 1 73 ? 0.402 -12.574 19.160 1.00 94.12 73 CYS A O 1
ATOM 523 N N . ASN A 1 74 ? 1.211 -11.566 17.316 1.00 96.06 74 ASN A N 1
ATOM 524 C CA . ASN A 1 74 ? 0.337 -12.268 16.380 1.00 96.06 74 ASN A CA 1
ATOM 525 C C . ASN A 1 74 ? 0.693 -13.767 16.379 1.00 96.06 74 ASN A C 1
ATOM 527 O O . ASN A 1 74 ? -0.052 -14.588 16.920 1.00 96.06 74 ASN A O 1
ATOM 531 N N . ASN A 1 75 ? 1.904 -14.107 15.934 1.00 96.19 75 ASN A N 1
ATOM 532 C CA . ASN A 1 75 ? 2.463 -15.438 16.125 1.00 96.19 75 ASN A CA 1
ATOM 533 C C . ASN A 1 75 ? 2.955 -15.602 17.578 1.00 96.19 75 ASN A C 1
ATOM 535 O O . ASN A 1 75 ? 3.713 -14.776 18.084 1.00 96.19 75 ASN A O 1
ATOM 539 N N . ARG A 1 76 ? 2.513 -16.658 18.274 1.00 92.25 76 ARG A N 1
ATOM 540 C CA . ARG A 1 76 ? 2.835 -16.882 19.698 1.00 92.25 76 ARG A CA 1
ATOM 541 C C . ARG A 1 76 ? 4.211 -17.520 19.926 1.00 92.25 76 ARG A C 1
ATOM 543 O O . ARG A 1 76 ? 4.782 -17.330 20.995 1.00 92.25 76 ARG A O 1
ATOM 550 N N . GLU A 1 77 ? 4.738 -18.254 18.947 1.00 91.69 77 GLU A N 1
ATOM 551 C CA . GLU A 1 77 ? 6.061 -18.896 19.017 1.00 91.69 77 GLU A CA 1
ATOM 552 C C . GLU A 1 77 ? 7.170 -17.966 18.514 1.00 91.69 77 GLU A C 1
ATOM 554 O O . GLU A 1 77 ? 8.288 -17.983 19.027 1.00 91.69 77 GLU A O 1
ATOM 559 N N . ASN A 1 78 ? 6.838 -17.103 17.550 1.00 93.19 78 ASN A N 1
ATOM 560 C CA . ASN A 1 78 ? 7.735 -16.129 16.941 1.00 93.19 78 ASN A CA 1
ATOM 561 C C . ASN A 1 78 ? 7.136 -14.706 17.033 1.00 93.19 78 ASN A C 1
ATOM 563 O O . ASN A 1 78 ? 6.696 -14.169 16.015 1.00 93.19 78 ASN A O 1
ATOM 567 N N . PRO A 1 79 ? 7.132 -14.061 18.221 1.00 91.56 79 PRO A N 1
ATOM 568 C CA . PRO A 1 79 ? 6.389 -12.819 18.489 1.00 91.56 79 PRO A CA 1
ATOM 569 C C . PRO A 1 79 ? 6.654 -11.611 17.588 1.00 91.56 79 PRO A C 1
ATOM 571 O O . PRO A 1 79 ? 5.887 -10.655 17.648 1.00 91.56 79 PRO A O 1
ATOM 574 N N . LEU A 1 80 ? 7.735 -11.621 16.803 1.00 90.12 80 LEU A N 1
ATOM 575 C CA . LEU A 1 80 ? 8.126 -10.524 15.914 1.00 90.12 80 LEU A CA 1
ATOM 576 C C . LEU A 1 80 ? 7.748 -10.751 14.438 1.00 90.12 80 LEU A C 1
ATOM 578 O O . LEU A 1 80 ? 7.914 -9.838 13.629 1.00 90.12 80 LEU A O 1
ATOM 582 N N . TRP A 1 81 ? 7.249 -11.932 14.056 1.00 95.94 81 TRP A N 1
ATOM 583 C CA . TRP A 1 81 ? 6.804 -12.177 12.678 1.00 95.94 81 TRP A CA 1
ATOM 584 C C . TRP A 1 81 ? 5.600 -11.288 12.334 1.00 95.94 81 TRP A C 1
ATOM 586 O O . TRP A 1 81 ? 4.594 -11.301 13.039 1.00 95.94 81 TRP A O 1
ATOM 596 N N . GLY A 1 82 ? 5.723 -10.515 11.253 1.00 95.75 82 GLY A N 1
ATOM 597 C CA . GLY A 1 82 ? 4.758 -9.501 10.814 1.00 95.75 82 GLY A CA 1
ATOM 598 C C . GLY A 1 82 ? 4.748 -8.186 11.610 1.00 95.75 82 GLY A C 1
ATOM 599 O O . GLY A 1 82 ? 3.976 -7.290 11.272 1.00 95.75 82 GLY A O 1
ATOM 600 N N . SER A 1 83 ? 5.583 -8.046 12.646 1.00 94.38 83 SER A N 1
ATOM 601 C CA . SER A 1 83 ? 5.616 -6.841 13.491 1.00 94.38 83 SER A CA 1
ATOM 602 C C . SER A 1 83 ? 6.405 -5.680 12.872 1.00 94.38 83 SER A C 1
ATOM 604 O O . SER A 1 83 ? 7.327 -5.889 12.079 1.00 94.38 83 SER A O 1
ATOM 606 N N . SER A 1 84 ? 6.065 -4.448 13.254 1.00 89.62 84 SER A N 1
ATOM 607 C CA . SER A 1 84 ? 6.683 -3.231 12.721 1.00 89.62 84 SER A CA 1
ATOM 608 C C . SER A 1 84 ? 8.155 -3.074 13.118 1.00 89.62 84 SER A C 1
ATOM 610 O O . SER A 1 84 ? 8.627 -3.652 14.101 1.00 89.62 84 SER A O 1
ATOM 612 N N . MET A 1 85 ? 8.914 -2.260 12.379 1.00 83.25 85 MET A N 1
ATOM 613 C CA . MET A 1 85 ? 10.357 -2.039 12.593 1.00 83.25 85 MET A CA 1
ATOM 614 C C . MET A 1 85 ? 11.176 -3.348 12.639 1.00 83.25 85 MET A C 1
ATOM 616 O O . MET A 1 85 ? 12.127 -3.465 13.417 1.00 83.25 85 MET A O 1
ATOM 620 N N . THR A 1 86 ? 10.810 -4.335 11.817 1.00 84.88 86 THR A N 1
ATOM 621 C CA . THR A 1 86 ? 11.544 -5.604 11.657 1.00 84.88 86 THR A CA 1
ATOM 622 C C . THR A 1 86 ? 12.121 -5.742 10.242 1.00 84.88 86 THR A C 1
ATOM 624 O O . THR A 1 86 ? 11.759 -4.967 9.350 1.00 84.88 86 THR A O 1
ATOM 627 N N . PRO A 1 87 ? 13.066 -6.677 10.007 1.00 88.94 87 PRO A N 1
ATOM 628 C CA . PRO A 1 87 ? 13.551 -6.959 8.662 1.00 88.94 87 PRO A CA 1
ATOM 629 C C . PRO A 1 87 ? 12.410 -7.423 7.758 1.00 88.94 87 PRO A C 1
ATOM 631 O O . PRO A 1 87 ? 11.589 -8.247 8.172 1.00 88.94 87 PRO A O 1
ATOM 634 N N . PHE A 1 88 ? 12.415 -6.988 6.499 1.00 95.75 88 PHE A N 1
ATOM 635 C CA . PHE A 1 88 ? 11.643 -7.686 5.475 1.00 95.75 88 PHE A CA 1
ATOM 636 C C . PHE A 1 88 ? 12.044 -9.168 5.430 1.00 95.75 88 PHE A C 1
ATOM 638 O O . PHE A 1 88 ? 13.213 -9.528 5.597 1.00 95.75 88 PHE A O 1
ATOM 645 N N . LYS A 1 89 ? 11.077 -10.049 5.161 1.00 96.31 89 LYS A N 1
ATOM 646 C CA . LYS A 1 89 ? 11.392 -11.426 4.765 1.00 96.31 89 LYS A CA 1
ATOM 647 C C . LYS A 1 89 ? 11.974 -11.405 3.343 1.00 96.31 89 LYS A C 1
ATOM 649 O O . LYS A 1 89 ? 11.851 -10.414 2.636 1.00 96.31 89 LYS A O 1
ATOM 654 N N . ARG A 1 90 ? 12.585 -12.498 2.892 1.00 96.75 90 ARG A N 1
ATOM 655 C CA . ARG A 1 90 ? 12.945 -12.686 1.480 1.00 96.75 90 ARG A CA 1
ATOM 656 C C . ARG A 1 90 ? 12.339 -13.960 0.918 1.00 96.75 90 ARG A C 1
ATOM 658 O O . ARG A 1 90 ? 12.231 -14.949 1.653 1.00 96.75 90 ARG A O 1
ATOM 665 N N . PHE A 1 91 ? 11.980 -13.925 -0.361 1.00 97.88 91 PHE A N 1
ATOM 666 C CA . PHE A 1 91 ? 11.737 -15.119 -1.169 1.00 97.88 91 PHE A CA 1
ATOM 667 C C . PHE A 1 91 ? 13.065 -15.733 -1.637 1.00 97.88 91 PHE A C 1
ATOM 669 O O . PHE A 1 91 ? 13.233 -16.948 -1.537 1.00 97.88 91 PHE A O 1
ATOM 676 N N . LEU A 1 92 ? 14.023 -14.907 -2.081 1.00 97.81 92 LEU A N 1
ATOM 677 C CA . LEU A 1 92 ? 15.334 -15.337 -2.582 1.00 97.81 92 LEU A CA 1
ATOM 678 C C . LEU A 1 92 ? 16.493 -14.640 -1.835 1.00 97.81 92 LEU A C 1
ATOM 680 O O . LEU A 1 92 ? 16.340 -13.514 -1.363 1.00 97.81 92 LEU A O 1
ATOM 684 N N . PRO A 1 93 ? 17.678 -15.269 -1.703 1.00 96.19 93 PRO A N 1
ATOM 685 C CA . PRO A 1 93 ? 18.853 -14.605 -1.135 1.00 96.19 93 PRO A CA 1
ATOM 686 C C . PRO A 1 93 ? 19.231 -13.325 -1.907 1.00 96.19 93 PRO A C 1
ATOM 688 O O . PRO A 1 93 ? 19.105 -13.309 -3.133 1.00 96.19 93 PRO A O 1
ATOM 691 N N . PRO A 1 94 ? 19.719 -12.266 -1.232 1.00 96.56 94 PRO A N 1
ATOM 692 C CA . PRO A 1 94 ? 20.087 -11.022 -1.899 1.00 96.56 94 PRO A CA 1
ATOM 693 C C . PRO A 1 94 ? 21.335 -11.169 -2.770 1.00 96.56 94 PRO A C 1
ATOM 695 O O . PRO A 1 94 ? 22.264 -11.903 -2.424 1.00 96.56 94 PRO A O 1
ATOM 698 N N . ILE A 1 95 ? 21.406 -10.369 -3.835 1.00 96.25 95 ILE A N 1
ATOM 699 C CA . ILE A 1 95 ? 22.625 -10.158 -4.619 1.00 96.25 95 ILE A CA 1
ATOM 700 C C . ILE A 1 95 ? 23.230 -8.779 -4.327 1.00 96.25 95 ILE A C 1
ATOM 702 O O . ILE A 1 95 ? 22.600 -7.741 -4.494 1.00 96.25 95 ILE A O 1
ATOM 706 N N . TYR A 1 96 ? 24.491 -8.772 -3.902 1.00 94.88 96 TYR A N 1
ATOM 707 C CA . TYR A 1 96 ? 25.294 -7.566 -3.695 1.00 94.88 96 TYR A CA 1
ATOM 708 C C . TYR A 1 96 ? 26.657 -7.757 -4.366 1.00 94.88 96 TYR A C 1
ATOM 710 O O . TYR A 1 96 ? 27.204 -8.861 -4.371 1.00 94.88 96 TYR A O 1
ATOM 718 N N . GLU A 1 97 ? 27.233 -6.689 -4.912 1.00 92.81 97 GLU A N 1
ATOM 719 C CA . GLU A 1 97 ? 28.503 -6.705 -5.646 1.00 92.81 97 GLU A CA 1
ATOM 720 C C . GLU A 1 97 ? 29.658 -7.311 -4.856 1.00 92.81 97 GLU A C 1
ATOM 722 O O . GLU A 1 97 ? 30.449 -8.093 -5.397 1.00 92.81 97 GLU A O 1
ATOM 727 N N . ASN A 1 98 ? 29.731 -6.943 -3.581 1.00 88.75 98 ASN A N 1
ATOM 728 C CA . ASN A 1 98 ? 30.704 -7.425 -2.613 1.00 88.75 98 ASN A CA 1
ATOM 729 C C . ASN A 1 98 ? 30.145 -8.561 -1.732 1.00 88.75 98 ASN A C 1
ATOM 731 O O . ASN A 1 98 ? 30.778 -8.927 -0.750 1.00 88.75 98 ASN A O 1
ATOM 735 N N . GLN A 1 99 ? 28.981 -9.123 -2.083 1.00 85.69 99 GLN A N 1
ATOM 736 C CA . GLN A 1 99 ? 28.212 -10.152 -1.361 1.00 85.69 99 GLN A CA 1
ATOM 737 C C . GLN A 1 99 ? 27.548 -9.721 -0.039 1.00 85.69 99 GLN A C 1
ATOM 739 O O . GLN A 1 99 ? 26.761 -10.500 0.495 1.00 85.69 99 GLN A O 1
ATOM 744 N N . TRP A 1 100 ? 27.790 -8.510 0.486 1.00 83.12 100 TRP A N 1
ATOM 745 C CA . TRP A 1 100 ? 27.207 -8.089 1.774 1.00 83.12 100 TRP A CA 1
ATOM 746 C C . TRP A 1 100 ? 26.462 -6.749 1.775 1.00 83.12 100 TRP A C 1
ATOM 748 O O . TRP A 1 100 ? 25.544 -6.611 2.578 1.00 83.12 100 TRP A O 1
ATOM 758 N N . ASN A 1 101 ? 26.804 -5.757 0.945 1.00 88.81 101 ASN A N 1
ATOM 759 C CA . ASN A 1 101 ? 26.205 -4.417 1.077 1.00 88.81 101 ASN A CA 1
ATOM 760 C C . ASN A 1 101 ? 26.247 -3.510 -0.166 1.00 88.81 101 ASN A C 1
ATOM 762 O O . ASN A 1 101 ? 25.394 -2.628 -0.281 1.00 88.81 101 ASN A O 1
ATOM 766 N N . GLU A 1 102 ? 27.223 -3.648 -1.065 1.00 93.19 102 GLU A N 1
ATOM 767 C CA . GLU A 1 102 ? 27.299 -2.804 -2.272 1.00 93.19 102 GLU A CA 1
ATOM 768 C C . GLU A 1 102 ? 26.244 -3.254 -3.295 1.00 93.19 102 GLU A C 1
ATOM 770 O O . GLU A 1 102 ? 26.249 -4.427 -3.669 1.00 93.19 102 GLU A O 1
ATOM 775 N N . PRO A 1 103 ? 25.317 -2.380 -3.730 1.00 95.56 103 PRO A N 1
ATOM 776 C CA . PRO A 1 103 ? 24.265 -2.743 -4.679 1.00 95.56 103 PRO A CA 1
ATOM 777 C C . PRO A 1 103 ? 24.840 -3.078 -6.055 1.00 95.56 103 PRO A C 1
ATOM 779 O O . PRO A 1 103 ? 25.953 -2.673 -6.384 1.00 95.56 103 PRO A O 1
ATOM 782 N N . VAL A 1 104 ? 24.083 -3.806 -6.877 1.00 95.38 104 VAL A N 1
ATOM 783 C CA . VAL A 1 104 ? 24.501 -4.067 -8.262 1.00 95.38 104 VAL A CA 1
ATOM 784 C C . VAL A 1 104 ? 24.532 -2.768 -9.076 1.00 95.38 104 VAL A C 1
ATOM 786 O O . VAL A 1 104 ? 23.603 -1.963 -9.007 1.00 95.38 104 VAL A O 1
ATOM 789 N N . GLY A 1 105 ? 25.626 -2.529 -9.805 1.00 93.81 105 GLY A N 1
ATOM 790 C CA . GLY A 1 105 ? 25.887 -1.254 -10.482 1.00 93.81 105 GLY A CA 1
ATOM 791 C C . GLY A 1 105 ? 26.493 -0.166 -9.580 1.00 93.81 105 GLY A C 1
ATOM 792 O O . GLY A 1 105 ? 26.515 1.004 -9.964 1.00 93.81 105 GLY A O 1
ATOM 793 N N . TRP A 1 106 ? 26.992 -0.518 -8.390 1.00 94.44 106 TRP A N 1
ATOM 794 C CA . TRP A 1 106 ? 27.784 0.383 -7.549 1.00 94.44 106 TRP A CA 1
ATOM 795 C C . TRP A 1 106 ? 29.139 0.694 -8.190 1.00 94.44 106 TRP A C 1
ATOM 797 O O . TRP A 1 106 ? 29.560 1.855 -8.214 1.00 94.44 106 TRP A O 1
ATOM 807 N N . ASN A 1 107 ? 29.803 -0.312 -8.765 1.00 93.06 107 ASN A N 1
ATOM 808 C CA . ASN A 1 107 ? 30.978 -0.102 -9.597 1.00 93.06 107 ASN A CA 1
ATOM 809 C C . ASN A 1 107 ? 30.560 0.086 -11.064 1.00 93.06 107 ASN A C 1
ATOM 811 O O . ASN A 1 107 ? 30.241 -0.870 -11.768 1.00 93.06 107 ASN A O 1
ATOM 815 N N . LYS A 1 108 ? 30.623 1.336 -11.540 1.00 88.56 108 LYS A N 1
ATOM 816 C CA . LYS A 1 108 ? 30.192 1.748 -12.889 1.00 88.56 108 LYS A CA 1
ATOM 817 C C . LYS A 1 108 ? 30.942 1.053 -14.041 1.00 88.56 108 LYS A C 1
ATOM 819 O O . LYS A 1 108 ? 30.454 1.093 -15.162 1.00 88.56 108 LYS A O 1
ATOM 824 N N . THR A 1 109 ? 32.103 0.435 -13.796 1.00 92.25 109 THR A N 1
ATOM 825 C CA . THR A 1 109 ? 32.877 -0.303 -14.818 1.00 92.25 109 THR A CA 1
ATOM 826 C C . THR A 1 109 ? 32.794 -1.824 -14.677 1.00 92.25 109 THR A C 1
ATOM 828 O O . THR A 1 109 ? 33.476 -2.544 -15.404 1.00 92.25 109 THR A O 1
ATOM 831 N N . ARG A 1 110 ? 31.988 -2.341 -13.742 1.00 95.19 110 ARG A N 1
ATOM 832 C CA . ARG A 1 110 ? 31.830 -3.783 -13.549 1.00 95.19 110 ARG A CA 1
ATOM 833 C C . ARG A 1 110 ? 30.902 -4.382 -14.599 1.00 95.19 110 ARG A C 1
ATOM 835 O O . ARG A 1 110 ? 29.758 -3.959 -14.749 1.00 95.19 110 ARG A O 1
ATOM 842 N N . GLU A 1 111 ? 31.385 -5.432 -15.248 1.00 96.50 111 GLU A N 1
ATOM 843 C CA . GLU A 1 111 ? 30.592 -6.256 -16.153 1.00 96.50 111 GLU A CA 1
ATOM 844 C C . GLU A 1 111 ? 29.850 -7.380 -15.412 1.00 96.50 111 GLU A C 1
ATOM 846 O O . GLU A 1 111 ? 30.355 -8.000 -14.470 1.00 96.50 111 GLU A O 1
ATOM 851 N N . TYR A 1 112 ? 28.651 -7.664 -15.905 1.00 95.75 112 TYR A N 1
ATOM 852 C CA . TYR A 1 112 ? 27.746 -8.737 -15.531 1.00 95.75 112 TYR A CA 1
ATOM 853 C C . TYR A 1 112 ? 27.432 -9.496 -16.817 1.00 95.75 112 TYR A C 1
ATOM 855 O O . TYR A 1 112 ? 26.978 -8.903 -17.795 1.00 95.75 112 TYR A O 1
ATOM 863 N N . ASN A 1 113 ? 27.768 -10.786 -16.863 1.00 96.50 113 ASN A N 1
ATOM 864 C CA . ASN A 1 113 ? 27.626 -11.614 -18.069 1.00 96.50 113 ASN A CA 1
ATOM 865 C C . ASN A 1 113 ? 28.280 -11.000 -19.338 1.00 96.50 113 ASN A C 1
ATOM 867 O O . ASN A 1 113 ? 27.849 -11.265 -20.453 1.00 96.50 113 ASN A O 1
ATOM 871 N N . GLY A 1 114 ? 29.339 -10.192 -19.167 1.00 96.69 114 GLY A N 1
ATOM 872 C CA . GLY A 1 114 ? 30.065 -9.513 -20.254 1.00 96.69 114 GLY A CA 1
ATOM 873 C C . GLY A 1 114 ? 29.586 -8.096 -20.600 1.00 96.69 114 GLY A C 1
ATOM 874 O O . GLY A 1 114 ? 30.108 -7.510 -21.542 1.00 96.69 114 GLY A O 1
ATOM 875 N N . PHE A 1 115 ? 28.629 -7.531 -19.854 1.00 97.50 115 PHE A N 1
ATOM 876 C CA . PHE A 1 115 ? 28.079 -6.190 -20.099 1.00 97.50 115 PHE A CA 1
ATOM 877 C C . PHE A 1 115 ? 27.999 -5.359 -18.814 1.00 97.50 115 PHE A C 1
ATOM 879 O O . PHE A 1 115 ? 27.648 -5.870 -17.753 1.00 97.50 115 PHE A O 1
ATOM 886 N N . THR A 1 116 ? 28.286 -4.060 -18.880 1.00 96.06 116 THR A N 1
ATOM 887 C CA . THR A 1 116 ? 27.979 -3.129 -17.780 1.00 96.06 116 THR A CA 1
ATOM 888 C C . THR A 1 116 ? 26.468 -2.936 -17.661 1.00 96.06 116 THR A C 1
ATOM 890 O O . THR A 1 116 ? 25.805 -2.769 -18.683 1.00 96.06 116 THR A O 1
ATOM 893 N N . LEU A 1 117 ? 25.915 -2.899 -16.442 1.00 96.50 117 LEU A N 1
ATOM 894 C CA . LEU A 1 117 ? 24.479 -2.634 -16.268 1.00 96.50 117 LEU A CA 1
ATOM 895 C C . LEU A 1 117 ? 24.111 -1.226 -16.774 1.00 96.50 117 LEU A C 1
ATOM 897 O O . LEU A 1 117 ? 24.832 -0.270 -16.471 1.00 96.50 117 LEU A O 1
ATOM 901 N N . PRO A 1 118 ? 22.971 -1.060 -17.471 1.00 95.44 118 PRO A N 1
ATOM 902 C CA . PRO A 1 118 ? 22.527 0.244 -17.947 1.00 95.44 118 PRO A CA 1
ATOM 903 C C . PRO A 1 118 ? 22.187 1.175 -16.779 1.00 95.44 118 PRO A C 1
ATOM 905 O O . PRO A 1 118 ? 21.796 0.728 -15.688 1.00 95.44 118 PRO A O 1
ATOM 908 N N . SER A 1 119 ? 22.252 2.491 -17.021 1.00 95.00 119 SER A N 1
ATOM 909 C CA . SER A 1 119 ? 21.585 3.441 -16.127 1.00 95.00 119 SER A CA 1
ATOM 910 C C . SER A 1 119 ? 20.091 3.127 -16.100 1.00 95.00 119 SER A C 1
ATOM 912 O O . SER A 1 119 ? 19.456 3.012 -17.147 1.00 95.00 119 SER A O 1
ATOM 914 N N . VAL A 1 120 ? 19.509 3.058 -14.904 1.00 97.19 120 VAL A N 1
ATOM 915 C CA . VAL A 1 120 ? 18.061 2.871 -14.724 1.00 97.19 120 VAL A CA 1
ATOM 916 C C . VAL A 1 120 ? 17.230 3.973 -15.390 1.00 97.19 120 VAL A C 1
ATOM 918 O O . VAL A 1 120 ? 16.072 3.752 -15.729 1.00 97.19 120 VAL A O 1
ATOM 921 N N . ARG A 1 121 ? 17.835 5.142 -15.642 1.00 95.56 121 ARG A N 1
ATOM 922 C CA . ARG A 1 121 ? 17.209 6.224 -16.402 1.00 95.56 121 ARG A CA 1
ATOM 923 C C . ARG A 1 121 ? 17.174 5.950 -17.902 1.00 95.56 121 ARG A C 1
ATOM 925 O O . ARG A 1 121 ? 16.175 6.251 -18.543 1.00 95.56 121 ARG A O 1
ATOM 932 N N . HIS A 1 122 ? 18.203 5.304 -18.443 1.00 95.69 122 HIS A N 1
ATOM 933 C CA . HIS A 1 122 ? 18.162 4.812 -19.818 1.00 95.69 122 HIS A CA 1
ATOM 934 C C . HIS A 1 122 ? 17.095 3.711 -19.968 1.00 95.69 122 HIS A C 1
ATOM 936 O O . HIS A 1 122 ? 16.273 3.793 -20.873 1.00 95.69 122 HIS A O 1
ATOM 942 N N . VAL A 1 123 ? 17.011 2.771 -19.013 1.00 97.44 123 VAL A N 1
ATOM 943 C CA . VAL A 1 123 ? 15.921 1.770 -18.941 1.00 97.44 123 VAL A CA 1
ATOM 944 C C . VAL A 1 123 ? 14.542 2.452 -18.942 1.00 97.44 123 VAL A C 1
ATOM 946 O O . VAL A 1 123 ? 13.667 2.076 -19.718 1.00 97.44 123 VAL A O 1
ATOM 949 N N . SER A 1 124 ? 14.353 3.492 -18.123 1.00 97.19 124 SER A N 1
ATOM 950 C CA . SER A 1 124 ? 13.093 4.246 -18.052 1.00 97.19 124 SER A CA 1
ATOM 951 C C . SER A 1 124 ? 12.728 4.959 -19.364 1.00 97.19 124 SER A C 1
ATOM 953 O O . SER A 1 124 ? 11.570 4.919 -19.790 1.00 97.19 124 SER A O 1
ATOM 955 N N . ASN A 1 125 ? 13.710 5.577 -20.027 1.00 95.31 125 ASN A N 1
ATOM 956 C CA . ASN A 1 125 ? 13.507 6.283 -21.294 1.00 95.31 125 ASN A CA 1
ATOM 957 C C . ASN A 1 125 ? 13.176 5.331 -22.454 1.00 95.31 125 ASN A C 1
ATOM 959 O O . ASN A 1 125 ? 12.332 5.674 -23.273 1.00 95.31 125 ASN A O 1
ATOM 963 N N . GLN A 1 126 ? 13.828 4.164 -22.529 1.00 96.12 126 GLN A N 1
ATOM 964 C CA . GLN A 1 126 ? 13.677 3.233 -23.658 1.00 96.12 126 GLN A CA 1
ATOM 965 C C . GLN A 1 126 ? 12.490 2.269 -23.511 1.00 96.12 126 GLN A C 1
ATOM 967 O O . GLN A 1 126 ? 11.889 1.897 -24.512 1.00 96.12 126 GLN A O 1
ATOM 972 N N . LEU A 1 127 ? 12.158 1.842 -22.285 1.00 96.81 127 LEU A N 1
ATOM 973 C CA . LEU A 1 127 ? 11.198 0.750 -22.057 1.00 96.81 127 LEU A CA 1
ATOM 974 C C . LEU A 1 127 ? 9.943 1.156 -21.271 1.00 96.81 127 LEU A C 1
ATOM 976 O O . LEU A 1 127 ? 8.927 0.477 -21.377 1.00 96.81 127 LEU A O 1
ATOM 980 N N . MET A 1 128 ? 9.997 2.208 -20.446 1.00 97.12 128 MET A N 1
ATOM 981 C CA . MET A 1 128 ? 8.941 2.477 -19.453 1.00 97.12 128 MET A CA 1
ATOM 982 C C . MET A 1 128 ? 8.086 3.708 -19.773 1.00 97.12 128 MET A C 1
ATOM 984 O O . MET A 1 128 ? 6.896 3.712 -19.475 1.00 97.12 128 MET A O 1
ATOM 988 N N . THR A 1 129 ? 8.675 4.772 -20.321 1.00 95.62 129 THR A N 1
ATOM 989 C CA . THR A 1 129 ? 7.998 6.069 -20.492 1.00 95.62 129 THR A CA 1
ATOM 990 C C . THR A 1 129 ? 7.053 6.086 -21.691 1.00 95.62 129 THR A C 1
ATOM 992 O O . THR A 1 129 ? 7.447 5.728 -22.796 1.00 95.62 129 THR A O 1
ATOM 995 N N . THR A 1 130 ? 5.849 6.631 -21.504 1.00 94.81 130 THR A N 1
ATOM 996 C CA . THR A 1 130 ? 4.944 6.985 -22.606 1.00 94.81 130 THR A CA 1
ATOM 997 C C . THR A 1 130 ? 4.155 8.283 -22.342 1.00 94.81 130 THR A C 1
ATOM 999 O O . THR A 1 130 ? 3.794 8.555 -21.192 1.00 94.81 130 THR A O 1
ATOM 1002 N N . PRO A 1 131 ? 3.838 9.089 -23.378 1.00 93.75 131 PRO A N 1
ATOM 1003 C CA . PRO A 1 131 ? 2.908 10.221 -23.279 1.00 93.75 131 PRO A CA 1
ATOM 1004 C C . PRO A 1 131 ? 1.424 9.807 -23.380 1.00 93.75 131 PRO A C 1
ATOM 1006 O O . PRO A 1 131 ? 0.538 10.662 -23.388 1.00 93.75 131 PRO A O 1
ATOM 1009 N N . THR A 1 132 ? 1.116 8.514 -23.538 1.00 93.00 132 THR A N 1
ATOM 1010 C CA . THR A 1 132 ? -0.259 8.014 -23.699 1.00 93.00 132 THR A CA 1
ATOM 1011 C C . THR A 1 132 ? -0.894 7.594 -22.374 1.00 93.00 132 THR A C 1
ATOM 1013 O O . THR A 1 132 ? -0.283 6.962 -21.516 1.00 93.00 132 THR A O 1
ATOM 1016 N N . ASN A 1 133 ? -2.173 7.933 -22.211 1.00 91.06 133 ASN A N 1
ATOM 1017 C CA . ASN A 1 133 ? -2.980 7.607 -21.035 1.00 91.06 133 ASN A CA 1
ATOM 1018 C C . ASN A 1 133 ? -4.142 6.688 -21.451 1.00 91.06 133 ASN A C 1
ATOM 1020 O O . ASN A 1 133 ? -5.307 7.095 -21.424 1.00 91.06 133 ASN A O 1
ATOM 1024 N N . VAL A 1 134 ? -3.809 5.488 -21.942 1.00 94.69 134 VAL A N 1
ATOM 1025 C CA . VAL A 1 134 ? -4.788 4.510 -22.447 1.00 94.69 134 VAL A CA 1
ATOM 1026 C C . VAL A 1 134 ? -5.706 4.050 -21.316 1.00 94.69 134 VAL A C 1
ATOM 1028 O O . VAL A 1 134 ? -5.251 3.726 -20.221 1.00 94.69 134 VAL A O 1
ATOM 1031 N N . ALA A 1 135 ? -7.010 4.029 -21.588 1.00 96.62 135 ALA A N 1
ATOM 1032 C CA . ALA A 1 135 ? -8.012 3.598 -20.626 1.00 96.62 135 ALA A CA 1
ATOM 1033 C C . ALA A 1 135 ? -8.034 2.077 -20.472 1.00 96.62 135 ALA A C 1
ATOM 1035 O O . ALA A 1 135 ? -8.083 1.349 -21.465 1.00 96.62 135 ALA A O 1
ATOM 1036 N N . ASP A 1 136 ? -8.068 1.609 -19.227 1.00 97.25 136 ASP A N 1
ATOM 1037 C CA . ASP A 1 136 ? -8.527 0.262 -18.917 1.00 97.25 136 ASP A CA 1
ATOM 1038 C C . ASP A 1 136 ? -10.013 0.134 -19.306 1.00 97.25 136 ASP A C 1
ATOM 1040 O O . ASP A 1 136 ? -10.804 1.003 -18.927 1.00 97.25 136 ASP A O 1
ATOM 1044 N N . PRO A 1 137 ? -10.412 -0.884 -20.090 1.00 96.31 137 PRO A N 1
ATOM 1045 C CA . PRO A 1 137 ? -11.798 -1.043 -20.525 1.00 96.31 137 PRO A CA 1
ATOM 1046 C C . PRO A 1 137 ? -12.714 -1.631 -19.443 1.00 96.31 137 PRO A C 1
ATOM 1048 O O . PRO A 1 137 ? -13.929 -1.483 -19.552 1.00 96.31 137 PRO A O 1
ATOM 1051 N N . ASP A 1 138 ? -12.161 -2.292 -18.420 1.00 96.75 138 ASP A N 1
ATOM 1052 C CA . ASP A 1 138 ? -12.930 -3.014 -17.401 1.00 96.75 138 ASP A CA 1
ATOM 1053 C C . ASP A 1 138 ? -12.950 -2.287 -16.050 1.00 96.75 138 ASP A C 1
ATOM 1055 O O . ASP A 1 138 ? -13.922 -2.420 -15.299 1.00 96.75 138 ASP A O 1
ATOM 1059 N N . TYR A 1 139 ? -11.872 -1.568 -15.706 1.00 98.00 139 TYR A N 1
ATOM 1060 C CA . TYR A 1 139 ? -11.604 -1.162 -14.325 1.00 98.00 139 TYR A CA 1
ATOM 1061 C C . TYR A 1 139 ? -11.477 0.347 -14.078 1.00 98.00 139 TYR A C 1
ATOM 1063 O O . TYR A 1 139 ? -10.907 1.123 -14.851 1.00 98.00 139 TYR A O 1
ATOM 1071 N N . THR A 1 140 ? -12.015 0.761 -12.932 1.00 98.19 140 THR A N 1
ATOM 1072 C CA . THR A 1 140 ? -12.011 2.149 -12.463 1.00 98.19 140 THR A CA 1
ATOM 1073 C C . THR A 1 140 ? -10.657 2.518 -11.857 1.00 98.19 140 THR A C 1
ATOM 1075 O O . THR A 1 140 ? -9.889 1.657 -11.425 1.00 98.19 140 THR A O 1
ATOM 1078 N N . HIS A 1 141 ? -10.371 3.814 -11.740 1.00 97.94 141 HIS A N 1
ATOM 1079 C CA . HIS A 1 141 ? -9.160 4.298 -11.075 1.00 97.94 141 HIS A CA 1
ATOM 1080 C C . HIS A 1 141 ? -9.145 3.950 -9.573 1.00 97.94 141 HIS A C 1
ATOM 1082 O O . HIS A 1 141 ? -8.075 3.884 -8.966 1.00 97.94 141 HIS A O 1
ATOM 1088 N N . MET A 1 142 ? -10.310 3.656 -8.981 1.00 98.56 142 MET A N 1
ATOM 1089 C CA . MET A 1 142 ? -10.417 3.135 -7.619 1.00 98.56 142 MET A CA 1
ATOM 1090 C C . MET A 1 142 ? -9.688 1.794 -7.440 1.00 98.56 142 MET A C 1
ATOM 1092 O O . MET A 1 142 ? -9.185 1.544 -6.347 1.00 98.56 142 MET A O 1
ATOM 1096 N N . LEU A 1 143 ? -9.560 0.960 -8.485 1.00 98.56 143 LEU A N 1
ATOM 1097 C CA . LEU A 1 143 ? -8.771 -0.277 -8.404 1.00 98.56 143 LEU A CA 1
ATOM 1098 C C . LEU A 1 143 ? -7.296 0.038 -8.107 1.00 98.56 143 LEU A C 1
ATOM 1100 O O . LEU A 1 143 ? -6.737 -0.480 -7.141 1.00 98.56 143 LEU A O 1
ATOM 1104 N N . THR A 1 144 ? -6.687 0.944 -8.879 1.00 97.38 144 THR A N 1
ATOM 1105 C CA . THR A 1 144 ? -5.305 1.399 -8.653 1.00 97.38 144 THR A CA 1
ATOM 1106 C C . THR A 1 144 ? -5.155 2.074 -7.286 1.00 97.38 144 THR A C 1
ATOM 1108 O O . THR A 1 144 ? -4.200 1.798 -6.560 1.00 97.38 144 THR A O 1
ATOM 1111 N N . GLN A 1 145 ? -6.110 2.930 -6.902 1.00 98.50 145 GLN A N 1
ATOM 1112 C CA . GLN A 1 145 ? -6.034 3.676 -5.643 1.00 98.50 145 GLN A CA 1
ATOM 1113 C C . GLN A 1 145 ? -6.158 2.781 -4.403 1.00 98.50 145 GLN A C 1
ATOM 1115 O O . GLN A 1 145 ? -5.447 3.001 -3.421 1.00 98.50 145 GLN A O 1
ATOM 1120 N N . PHE A 1 146 ? -7.028 1.768 -4.435 1.00 98.81 146 PHE A N 1
ATOM 1121 C CA . PHE A 1 146 ? -7.125 0.794 -3.350 1.00 98.81 146 PHE A CA 1
ATOM 1122 C C . PHE A 1 146 ? -5.842 -0.037 -3.239 1.00 98.81 146 PHE A C 1
ATOM 1124 O O . PHE A 1 146 ? -5.380 -0.280 -2.130 1.00 98.81 146 PHE A O 1
ATOM 1131 N N . GLY A 1 147 ? -5.208 -0.379 -4.368 1.00 98.50 147 GLY A N 1
ATOM 1132 C CA . GLY A 1 147 ? -3.889 -1.015 -4.385 1.00 98.50 147 GLY A CA 1
ATOM 1133 C C . GLY A 1 147 ? -2.814 -0.203 -3.654 1.00 98.50 147 GLY A C 1
ATOM 1134 O O . GLY A 1 147 ? -2.136 -0.746 -2.788 1.00 98.50 147 GLY A O 1
ATOM 1135 N N . GLN A 1 148 ? -2.710 1.105 -3.925 1.00 98.25 148 GLN A N 1
ATOM 1136 C CA . GLN A 1 148 ? -1.786 1.998 -3.205 1.00 98.25 148 GLN A CA 1
ATOM 1137 C C . GLN A 1 148 ? -2.138 2.113 -1.712 1.00 98.25 148 GLN A C 1
ATOM 1139 O O . GLN A 1 148 ? -1.258 2.056 -0.858 1.00 98.25 148 GLN A O 1
ATOM 1144 N N . PHE A 1 149 ? -3.423 2.260 -1.375 1.00 98.62 149 PHE A N 1
ATOM 1145 C CA . PHE A 1 149 ? -3.854 2.352 0.023 1.00 98.62 149 PHE A CA 1
ATOM 1146 C C . PHE A 1 149 ? -3.529 1.068 0.809 1.00 98.62 149 PHE A C 1
ATOM 1148 O O . PHE A 1 149 ? -3.127 1.147 1.968 1.00 98.62 149 PHE A O 1
ATOM 1155 N N . LEU A 1 150 ? -3.647 -0.095 0.163 1.00 98.62 150 LEU A N 1
ATOM 1156 C CA . LEU A 1 150 ? -3.321 -1.411 0.710 1.00 98.62 150 LEU A CA 1
ATOM 1157 C C . LEU A 1 150 ? -1.803 -1.650 0.843 1.00 98.62 150 LEU A C 1
ATOM 1159 O O . LEU A 1 150 ? -1.376 -2.182 1.861 1.00 98.62 150 LEU A O 1
ATOM 1163 N N . ASP A 1 151 ? -0.985 -1.216 -0.126 1.00 98.50 151 ASP A N 1
ATOM 1164 C CA . ASP A 1 151 ? 0.494 -1.206 -0.024 1.00 98.50 151 ASP A CA 1
ATOM 1165 C C . ASP A 1 151 ? 0.941 -0.439 1.225 1.00 98.50 151 ASP A C 1
ATOM 1167 O O . ASP A 1 151 ? 1.770 -0.904 2.012 1.00 98.50 151 ASP A O 1
ATOM 1171 N N . HIS A 1 152 ? 0.274 0.689 1.482 1.00 98.31 152 HIS A N 1
ATOM 1172 C CA . HIS A 1 152 ? 0.547 1.529 2.637 1.00 98.31 152 HIS A CA 1
ATOM 1173 C C . HIS A 1 152 ? 0.144 0.903 3.984 1.00 98.31 152 HIS A C 1
ATOM 1175 O O . HIS A 1 152 ? 0.490 1.470 5.019 1.00 98.31 152 HIS A O 1
ATOM 1181 N N . ASP A 1 153 ? -0.549 -0.243 3.988 1.00 98.62 153 ASP A N 1
ATOM 1182 C CA . ASP A 1 153 ? -0.832 -1.048 5.184 1.00 98.62 153 ASP A CA 1
ATOM 1183 C C . ASP A 1 153 ? 0.167 -2.205 5.379 1.00 98.62 153 ASP A C 1
ATOM 1185 O O . ASP A 1 153 ? 0.382 -2.646 6.504 1.00 98.62 153 ASP A O 1
ATOM 1189 N N . THR A 1 154 ? 0.805 -2.693 4.304 1.00 97.75 154 THR A N 1
ATOM 1190 C CA . THR A 1 154 ? 1.688 -3.874 4.350 1.00 97.75 154 THR A CA 1
ATOM 1191 C C . THR A 1 154 ? 3.176 -3.551 4.400 1.00 97.75 154 THR A C 1
ATOM 1193 O O . THR A 1 154 ? 3.961 -4.368 4.906 1.00 97.75 154 THR A O 1
ATOM 1196 N N . ASP A 1 155 ? 3.608 -2.404 3.868 1.00 96.81 155 ASP A N 1
ATOM 1197 C CA . ASP A 1 155 ? 5.003 -1.985 3.967 1.00 96.81 155 ASP A CA 1
ATOM 1198 C C . ASP A 1 155 ? 5.307 -0.483 3.857 1.00 96.81 155 ASP A C 1
ATOM 1200 O O . ASP A 1 155 ? 4.638 0.318 3.208 1.00 96.81 155 ASP A O 1
ATOM 1204 N N . LEU A 1 156 ? 6.394 -0.108 4.538 1.00 93.12 156 LEU A N 1
ATOM 1205 C CA . LEU A 1 156 ? 7.038 1.198 4.471 1.00 93.12 156 LEU A CA 1
ATOM 1206 C C . LEU A 1 156 ? 8.542 1.010 4.669 1.00 93.12 156 LEU A C 1
ATOM 1208 O O . LEU A 1 156 ? 9.016 0.743 5.774 1.00 93.12 156 LEU A O 1
ATOM 1212 N N . THR A 1 157 ? 9.326 1.156 3.604 1.00 89.88 157 THR A N 1
ATOM 1213 C CA . THR A 1 157 ? 10.785 1.014 3.701 1.00 89.88 157 THR A CA 1
ATOM 1214 C C . THR A 1 157 ? 11.420 2.230 4.381 1.00 89.88 157 THR A C 1
ATOM 1216 O O . THR A 1 157 ? 11.280 3.363 3.921 1.00 89.88 157 THR A O 1
ATOM 1219 N N . ALA A 1 158 ? 12.207 1.999 5.434 1.00 80.00 158 ALA A N 1
ATOM 1220 C CA . ALA A 1 158 ? 12.978 3.057 6.085 1.00 80.00 158 ALA A CA 1
ATOM 1221 C C . ALA A 1 158 ? 14.033 3.671 5.142 1.00 80.00 158 ALA A C 1
ATOM 1223 O O . ALA A 1 158 ? 14.877 2.950 4.615 1.00 80.00 158 ALA A O 1
ATOM 1224 N N . THR A 1 159 ? 14.078 5.000 4.998 1.00 78.44 159 THR A N 1
ATOM 1225 C CA . THR A 1 159 ? 15.200 5.690 4.321 1.00 78.44 159 THR A CA 1
ATOM 1226 C C . THR A 1 159 ? 16.417 5.769 5.248 1.00 78.44 159 THR A C 1
ATOM 1228 O O . THR A 1 159 ? 16.264 5.987 6.450 1.00 78.44 159 THR A O 1
ATOM 1231 N N . ALA A 1 160 ? 17.638 5.601 4.727 1.00 72.44 160 ALA A N 1
ATOM 1232 C CA . ALA A 1 160 ? 18.843 5.762 5.538 1.00 72.44 160 ALA A CA 1
ATOM 1233 C C . ALA A 1 160 ? 19.071 7.238 5.907 1.00 72.44 160 ALA A C 1
ATOM 1235 O O . ALA A 1 160 ? 19.196 8.097 5.032 1.00 72.44 160 ALA A O 1
ATOM 1236 N N . VAL A 1 161 ? 19.197 7.525 7.204 1.00 63.00 161 VAL A N 1
ATOM 1237 C CA . VAL A 1 161 ? 19.612 8.851 7.686 1.00 63.00 161 VAL A CA 1
ATOM 1238 C C . VAL A 1 161 ? 21.066 9.104 7.269 1.00 63.00 161 VAL A C 1
ATOM 1240 O O . VAL A 1 161 ? 21.914 8.209 7.337 1.00 63.00 161 VAL A O 1
ATOM 1243 N N . GLY A 1 162 ? 21.357 10.322 6.807 1.00 48.12 162 GLY A N 1
ATOM 1244 C CA . GLY A 1 162 ? 22.646 10.700 6.227 1.00 48.12 162 GLY A CA 1
ATOM 1245 C C . GLY A 1 162 ? 23.834 10.548 7.180 1.00 48.12 162 GLY A C 1
ATOM 1246 O O . GLY A 1 162 ? 24.181 11.500 7.875 1.00 48.12 162 GLY A O 1
ATOM 1247 N N . ARG A 1 163 ? 24.542 9.405 7.137 1.00 42.31 163 ARG A N 1
ATOM 1248 C CA . ARG A 1 163 ? 25.849 9.228 7.818 1.00 42.31 163 ARG A CA 1
ATOM 1249 C C . ARG A 1 163 ? 26.893 10.281 7.378 1.00 42.31 163 ARG A C 1
ATOM 1251 O O . ARG A 1 163 ? 27.857 10.519 8.097 1.00 42.31 163 ARG A O 1
ATOM 1258 N N . THR A 1 164 ? 26.671 10.967 6.255 1.00 41.16 164 THR A N 1
ATOM 1259 C CA . THR A 1 164 ? 27.460 12.104 5.746 1.00 41.16 164 THR A CA 1
ATOM 1260 C C . THR A 1 164 ? 27.220 13.447 6.450 1.00 41.16 164 THR A C 1
ATOM 1262 O O . THR A 1 164 ? 27.924 14.407 6.140 1.00 41.16 164 THR A O 1
ATOM 1265 N N . MET A 1 165 ? 26.292 13.556 7.413 1.00 41.72 165 MET A N 1
ATOM 1266 C CA . MET A 1 165 ? 26.099 14.803 8.177 1.00 41.72 165 MET A CA 1
ATOM 1267 C C . MET A 1 165 ? 27.320 15.215 9.023 1.00 41.72 165 MET A C 1
ATOM 1269 O O . MET A 1 165 ? 27.415 16.374 9.412 1.00 41.72 165 MET A O 1
ATOM 1273 N N . PHE A 1 166 ? 28.258 14.295 9.285 1.00 43.62 166 PHE A N 1
ATOM 1274 C CA . PHE A 1 166 ? 29.369 14.490 10.228 1.00 43.62 166 PHE A CA 1
ATOM 1275 C C . PHE A 1 166 ? 30.761 14.224 9.625 1.00 43.62 166 PHE A C 1
ATOM 1277 O O . PHE A 1 166 ? 31.677 13.807 10.334 1.00 43.62 166 PHE A O 1
ATOM 1284 N N . THR A 1 167 ? 30.955 14.454 8.319 1.00 44.81 167 THR A N 1
ATOM 1285 C CA . THR A 1 167 ? 32.310 14.397 7.729 1.00 44.81 167 THR A CA 1
ATOM 1286 C C . THR A 1 167 ? 33.097 15.691 7.997 1.00 44.81 167 THR A C 1
ATOM 1288 O O . THR A 1 167 ? 32.491 16.762 8.082 1.00 44.81 167 THR A O 1
ATOM 1291 N N . PRO A 1 168 ? 34.446 15.659 8.037 1.00 42.22 168 PRO A N 1
ATOM 1292 C CA . PRO A 1 168 ? 35.268 16.872 8.147 1.00 42.22 168 PRO A CA 1
ATOM 1293 C C . PRO A 1 168 ? 35.103 17.873 6.988 1.00 42.22 168 PRO A C 1
ATOM 1295 O O . PRO A 1 168 ? 35.579 19.000 7.090 1.00 42.22 168 PRO A O 1
ATOM 1298 N N . MET A 1 169 ? 34.451 17.472 5.889 1.00 41.62 169 MET A N 1
ATOM 1299 C CA . MET A 1 169 ? 34.184 18.310 4.711 1.00 41.62 169 MET A CA 1
ATOM 1300 C C . MET A 1 169 ? 32.812 19.009 4.770 1.00 41.62 169 MET A C 1
ATOM 1302 O O . MET A 1 169 ? 32.451 19.729 3.841 1.00 41.62 169 MET A O 1
ATOM 1306 N N . GLY A 1 170 ? 32.055 18.822 5.858 1.00 50.88 170 GLY A N 1
ATOM 1307 C CA . GLY A 1 170 ? 30.716 19.376 6.046 1.00 50.88 170 GLY A CA 1
ATOM 1308 C C . GLY A 1 170 ? 29.587 18.432 5.619 1.00 50.88 170 GLY A C 1
ATOM 1309 O O . GLY A 1 170 ? 29.790 17.250 5.327 1.00 50.88 170 GLY A O 1
ATOM 1310 N N . THR A 1 171 ? 28.369 18.973 5.625 1.00 56.91 171 THR A N 1
ATOM 1311 C CA . THR A 1 171 ? 27.110 18.238 5.446 1.00 56.91 171 THR A CA 1
ATOM 1312 C C . THR A 1 171 ? 26.836 17.927 3.970 1.00 56.91 171 THR A C 1
ATOM 1314 O O . THR A 1 171 ? 26.157 18.691 3.283 1.00 56.91 171 THR A O 1
ATOM 1317 N N . VAL A 1 172 ? 27.327 16.793 3.462 1.00 63.25 172 VAL A N 1
ATOM 1318 C CA . VAL A 1 172 ? 27.008 16.349 2.091 1.00 63.25 172 VAL A CA 1
ATOM 1319 C C . VAL A 1 172 ? 25.673 15.604 2.084 1.00 63.25 172 VAL A C 1
ATOM 1321 O O . VAL A 1 172 ? 25.570 14.484 2.583 1.00 63.25 172 VAL A O 1
ATOM 1324 N N . THR A 1 173 ? 24.636 16.209 1.504 1.00 74.56 173 THR A N 1
ATOM 1325 C CA . THR A 1 173 ? 23.362 15.518 1.236 1.00 74.56 173 THR A CA 1
ATOM 1326 C C . THR A 1 173 ? 23.409 14.809 -0.120 1.00 74.56 173 THR A C 1
ATOM 1328 O O . THR A 1 173 ? 24.145 15.225 -1.014 1.00 74.56 173 THR A O 1
ATOM 1331 N N . CYS A 1 174 ? 22.580 13.782 -0.328 1.00 80.88 174 CYS A N 1
ATOM 1332 C CA . CYS A 1 174 ? 22.513 13.080 -1.619 1.00 80.88 174 CYS A CA 1
ATOM 1333 C C . CYS A 1 174 ? 21.932 13.929 -2.765 1.00 80.88 174 CYS A C 1
ATOM 1335 O O . CYS A 1 174 ? 21.990 13.516 -3.915 1.00 80.88 174 CYS A O 1
ATOM 1337 N N . GLY A 1 175 ? 21.419 15.131 -2.468 1.00 79.19 175 GLY A N 1
ATOM 1338 C CA . GLY A 1 175 ? 21.121 16.161 -3.467 1.00 79.19 175 GLY A CA 1
ATOM 1339 C C . GLY A 1 175 ? 22.356 16.905 -3.988 1.00 79.19 175 GLY A C 1
ATOM 1340 O O . GLY A 1 175 ? 22.258 17.603 -4.990 1.00 79.19 175 GLY A O 1
ATOM 1341 N N . MET A 1 176 ? 23.510 16.799 -3.321 1.00 78.75 176 MET A N 1
ATOM 1342 C CA . MET A 1 176 ? 24.702 17.618 -3.585 1.00 78.75 176 MET A CA 1
ATOM 1343 C C . MET A 1 176 ? 25.859 16.852 -4.243 1.00 78.75 176 MET A C 1
ATOM 1345 O O . MET A 1 176 ? 26.876 17.466 -4.550 1.00 78.75 176 MET A O 1
ATOM 1349 N N . THR A 1 177 ? 25.728 15.541 -4.463 1.00 82.81 177 THR A N 1
ATOM 1350 C CA . THR A 1 177 ? 26.779 14.686 -5.039 1.00 82.81 177 THR A CA 1
ATOM 1351 C C . THR A 1 177 ? 26.214 13.710 -6.076 1.00 82.81 177 THR A C 1
ATOM 1353 O O . THR A 1 177 ? 25.084 13.245 -5.939 1.00 82.81 177 THR A O 1
ATOM 1356 N N . CYS A 1 178 ? 27.023 13.392 -7.091 1.00 86.94 178 CYS A N 1
ATOM 1357 C CA . CYS A 1 178 ? 26.777 12.321 -8.065 1.00 86.94 178 CYS A CA 1
ATOM 1358 C C . CYS A 1 178 ? 27.729 11.118 -7.881 1.00 86.94 178 CYS A C 1
ATOM 1360 O O . CYS A 1 178 ? 27.793 10.228 -8.739 1.00 86.94 178 CYS A O 1
ATOM 1362 N N . ASP A 1 179 ? 28.449 11.081 -6.756 1.00 87.88 179 ASP A N 1
ATOM 1363 C CA . ASP A 1 179 ? 29.335 9.987 -6.375 1.00 87.88 179 ASP A CA 1
ATOM 1364 C C . ASP A 1 179 ? 28.595 8.928 -5.551 1.00 87.88 179 ASP A C 1
ATOM 1366 O O . ASP A 1 179 ? 27.701 9.221 -4.751 1.00 87.88 179 ASP A O 1
ATOM 1370 N N . ASN A 1 180 ? 29.018 7.676 -5.714 1.00 89.75 180 ASN A N 1
ATOM 1371 C CA . ASN A 1 180 ? 28.533 6.554 -4.918 1.00 89.75 180 ASN A CA 1
ATOM 1372 C C . ASN A 1 180 ? 29.231 6.579 -3.546 1.00 89.75 180 ASN A C 1
ATOM 1374 O O . ASN A 1 180 ? 30.256 5.930 -3.340 1.00 89.75 180 ASN A O 1
ATOM 1378 N N . ILE A 1 181 ? 28.692 7.373 -2.617 1.00 85.75 181 ILE A N 1
ATOM 1379 C CA . ILE A 1 181 ? 29.175 7.512 -1.234 1.00 85.75 181 ILE A CA 1
ATOM 1380 C C . ILE A 1 181 ? 28.034 7.247 -0.254 1.00 85.75 181 ILE A C 1
ATOM 1382 O O . ILE A 1 181 ? 26.971 7.838 -0.372 1.00 85.75 181 ILE A O 1
ATOM 1386 N N . MET A 1 182 ? 28.215 6.364 0.731 1.00 78.00 182 MET A N 1
ATOM 1387 C CA . MET A 1 182 ? 27.124 5.967 1.637 1.00 78.00 182 MET A CA 1
ATOM 1388 C C . MET A 1 182 ? 26.520 7.166 2.404 1.00 78.00 182 MET A C 1
ATOM 1390 O O . MET A 1 182 ? 27.280 7.883 3.051 1.00 78.00 182 MET A O 1
ATOM 1394 N N . PRO A 1 183 ? 25.180 7.353 2.440 1.00 83.62 183 PRO A N 1
ATOM 1395 C CA . PRO A 1 183 ? 24.118 6.475 1.927 1.00 83.62 183 PRO A CA 1
ATOM 1396 C C . PRO A 1 183 ? 23.581 6.848 0.529 1.00 83.62 183 PRO A C 1
ATOM 1398 O O . PRO A 1 183 ? 22.496 6.411 0.159 1.00 83.62 183 PRO A O 1
ATOM 1401 N N . CYS A 1 184 ? 24.286 7.662 -0.243 1.00 89.06 184 CYS A N 1
ATOM 1402 C CA . CYS A 1 184 ? 23.908 8.077 -1.589 1.00 89.06 184 CYS A CA 1
ATOM 1403 C C . CYS A 1 184 ? 24.257 7.003 -2.634 1.00 89.06 184 CYS A C 1
ATOM 1405 O O . CYS A 1 184 ? 25.348 6.434 -2.624 1.00 89.06 184 CYS A O 1
ATOM 1407 N N . PHE A 1 185 ? 23.323 6.737 -3.548 1.00 93.56 185 PHE A N 1
ATOM 1408 C CA . PHE A 1 185 ? 23.526 5.877 -4.722 1.00 93.56 185 PHE A CA 1
ATOM 1409 C C . PHE A 1 185 ? 22.848 6.524 -5.947 1.00 93.56 185 PHE A C 1
ATOM 1411 O O . PHE A 1 185 ? 21.838 6.011 -6.435 1.00 93.56 185 PHE A O 1
ATOM 1418 N N . PRO A 1 186 ? 23.325 7.713 -6.368 1.00 93.19 186 PRO A N 1
ATOM 1419 C CA . PRO A 1 186 ? 22.655 8.570 -7.345 1.00 93.19 186 PRO A CA 1
ATOM 1420 C C . PRO A 1 186 ? 22.485 7.898 -8.711 1.00 93.19 186 PRO A C 1
ATOM 1422 O O . PRO A 1 186 ? 23.299 7.076 -9.129 1.00 93.19 186 PRO A O 1
ATOM 1425 N N . ILE A 1 187 ? 21.427 8.283 -9.422 1.00 94.44 187 ILE A N 1
ATOM 1426 C CA . ILE A 1 187 ? 21.062 7.724 -10.729 1.00 94.44 187 ILE A CA 1
ATOM 1427 C C . ILE A 1 187 ? 21.726 8.569 -11.826 1.00 94.44 187 ILE A C 1
ATOM 1429 O O . ILE A 1 187 ? 21.358 9.739 -11.958 1.00 94.44 187 ILE A O 1
ATOM 1433 N N . PRO A 1 188 ? 22.679 8.036 -12.617 1.00 91.69 188 PRO A N 1
ATOM 1434 C CA . PRO A 1 188 ? 23.308 8.785 -13.705 1.00 91.69 188 PRO A CA 1
ATOM 1435 C C . PRO A 1 188 ? 22.287 9.126 -14.793 1.00 91.69 188 PRO A C 1
ATOM 1437 O O . PRO A 1 188 ? 21.542 8.244 -15.227 1.00 91.69 188 PRO A O 1
ATOM 1440 N N . ILE A 1 189 ? 22.257 10.376 -15.250 1.00 89.38 189 ILE A N 1
ATOM 1441 C CA . ILE A 1 189 ? 21.409 10.769 -16.383 1.00 89.38 189 ILE A CA 1
ATOM 1442 C C . ILE A 1 189 ? 22.215 10.559 -17.684 1.00 89.38 189 ILE A C 1
ATOM 1444 O O . ILE A 1 189 ? 23.382 10.948 -17.707 1.00 89.38 189 ILE A O 1
ATOM 1448 N N . PRO A 1 190 ? 21.655 9.911 -18.725 1.00 88.00 190 PRO A N 1
ATOM 1449 C CA . PRO A 1 190 ? 22.309 9.773 -20.031 1.00 88.00 190 PRO A CA 1
ATOM 1450 C C . PRO A 1 190 ? 22.559 11.118 -20.733 1.00 88.00 190 PRO A C 1
ATOM 1452 O O . PRO A 1 190 ? 21.795 12.062 -20.545 1.00 88.00 190 PRO A O 1
ATOM 1455 N N . ASP A 1 191 ? 23.582 11.186 -21.590 1.00 83.75 191 ASP A N 1
ATOM 1456 C CA . ASP A 1 191 ? 23.921 12.398 -22.361 1.00 83.75 191 ASP A CA 1
ATOM 1457 C C . ASP A 1 191 ? 22.829 12.790 -23.383 1.00 83.75 191 ASP A C 1
ATOM 1459 O O . ASP A 1 191 ? 22.771 13.937 -23.822 1.00 83.75 191 ASP A O 1
ATOM 1463 N N . ASP A 1 192 ? 21.969 11.842 -23.769 1.00 82.81 192 ASP A N 1
ATOM 1464 C CA . ASP A 1 192 ? 20.838 12.004 -24.689 1.00 82.81 192 ASP A CA 1
ATOM 1465 C C . ASP A 1 192 ? 19.484 12.218 -23.977 1.00 82.81 192 ASP A C 1
ATOM 1467 O O . ASP A 1 192 ? 18.435 12.182 -24.622 1.00 82.81 192 ASP A O 1
ATOM 1471 N N . ASP A 1 193 ? 19.472 12.439 -22.655 1.00 86.06 193 ASP A N 1
ATOM 1472 C CA . ASP A 1 193 ? 18.225 12.593 -21.898 1.00 86.06 193 ASP A CA 1
ATOM 1473 C C . ASP A 1 193 ? 17.454 13.865 -22.301 1.00 86.06 193 ASP A C 1
ATOM 1475 O O . ASP A 1 193 ? 17.996 14.970 -22.203 1.00 86.06 193 ASP A O 1
ATOM 1479 N N . PRO A 1 194 ? 16.160 13.762 -22.662 1.00 78.69 194 PRO A N 1
ATOM 1480 C CA . PRO A 1 194 ? 15.387 14.888 -23.193 1.00 78.69 194 PRO A CA 1
ATOM 1481 C C . PRO A 1 194 ? 15.123 16.016 -22.182 1.00 78.69 194 PRO A C 1
ATOM 1483 O O . PRO A 1 194 ? 14.538 17.033 -22.551 1.00 78.69 194 PRO A O 1
ATOM 1486 N N . ARG A 1 195 ? 15.508 15.846 -20.908 1.00 74.75 195 ARG A N 1
ATOM 1487 C CA . ARG A 1 195 ? 15.344 16.859 -19.855 1.00 74.75 195 ARG A CA 1
ATOM 1488 C C . ARG A 1 195 ? 16.573 17.732 -19.611 1.00 74.75 195 ARG A C 1
ATOM 1490 O O . ARG A 1 195 ? 16.441 18.690 -18.856 1.00 74.75 195 ARG A O 1
ATOM 1497 N N . ILE A 1 196 ? 17.738 17.405 -20.174 1.00 67.62 196 ILE A N 1
ATOM 1498 C CA . ILE A 1 196 ? 18.947 18.223 -20.009 1.00 67.62 196 ILE A CA 1
ATOM 1499 C C . ILE A 1 196 ? 18.950 19.319 -21.077 1.00 67.62 196 ILE A C 1
ATOM 1501 O O . ILE A 1 196 ? 19.007 19.021 -22.270 1.00 67.62 196 ILE A O 1
ATOM 1505 N N . ASP A 1 197 ? 18.962 20.585 -20.651 1.00 59.88 197 ASP A N 1
ATOM 1506 C CA . ASP A 1 197 ? 19.352 21.703 -21.519 1.00 59.88 197 ASP A CA 1
ATOM 1507 C C . ASP A 1 197 ? 20.704 22.266 -21.050 1.00 59.88 197 ASP A C 1
ATOM 1509 O O . ASP A 1 197 ? 21.045 22.274 -19.864 1.00 59.88 197 ASP A O 1
ATOM 1513 N N . ASN A 1 198 ? 21.548 22.644 -22.005 1.00 52.72 198 ASN A N 1
ATOM 1514 C CA . ASN A 1 198 ? 22.996 22.620 -21.802 1.00 52.72 198 ASN A CA 1
ATOM 1515 C C . ASN A 1 198 ? 23.495 23.589 -20.700 1.00 52.72 198 ASN A C 1
ATOM 1517 O O . ASN A 1 198 ? 23.059 24.732 -20.582 1.00 52.72 198 ASN A O 1
ATOM 1521 N N . GLU A 1 199 ? 24.509 23.128 -19.956 1.00 48.41 199 GLU A N 1
ATOM 1522 C CA . GLU A 1 199 ? 25.338 23.872 -18.982 1.00 48.41 199 GLU A CA 1
ATOM 1523 C C . GLU A 1 199 ? 24.773 24.160 -17.569 1.00 48.41 199 GLU A C 1
ATOM 1525 O O . GLU A 1 199 ? 25.490 24.776 -16.774 1.00 48.41 199 GLU A O 1
ATOM 1530 N N . ARG A 1 200 ? 23.559 23.722 -17.184 1.00 50.16 200 ARG A N 1
ATOM 1531 C CA . ARG A 1 200 ? 23.044 23.967 -15.806 1.00 50.16 200 ARG A CA 1
ATOM 1532 C C . ARG A 1 200 ? 22.547 22.765 -15.006 1.00 50.16 200 ARG A C 1
ATOM 1534 O O . ARG A 1 200 ? 22.510 22.866 -13.777 1.00 50.16 200 ARG A O 1
ATOM 1541 N N . ASP A 1 201 ? 22.208 21.656 -15.648 1.00 55.75 201 ASP A N 1
ATOM 1542 C CA . ASP A 1 201 ? 21.610 20.514 -14.955 1.00 55.75 201 ASP A CA 1
ATOM 1543 C C . ASP A 1 201 ? 22.653 19.565 -14.345 1.00 55.75 201 ASP A C 1
ATOM 1545 O O . ASP A 1 201 ? 23.766 19.395 -14.848 1.00 55.75 201 ASP A O 1
ATOM 1549 N N . ARG A 1 202 ? 22.308 18.945 -13.206 1.00 61.47 202 ARG A N 1
ATOM 1550 C CA . ARG A 1 202 ? 23.180 17.955 -12.551 1.00 61.47 202 ARG A CA 1
ATOM 1551 C C . ARG A 1 202 ? 23.250 16.686 -13.400 1.00 61.47 202 ARG A C 1
ATOM 1553 O O . ARG A 1 202 ? 22.216 16.160 -13.788 1.00 61.47 202 ARG A O 1
ATOM 1560 N N . ALA A 1 203 ? 24.441 16.101 -13.526 1.00 78.38 203 ALA A N 1
ATOM 1561 C CA . ALA A 1 203 ? 24.676 14.823 -14.217 1.00 78.38 203 ALA A CA 1
ATOM 1562 C C . ALA A 1 203 ? 24.031 13.577 -13.548 1.00 78.38 203 ALA A C 1
ATOM 1564 O O . ALA A 1 203 ? 24.328 12.437 -13.912 1.00 78.38 203 ALA A O 1
ATOM 1565 N N . CYS A 1 204 ? 23.184 13.758 -12.531 1.00 87.12 204 CYS A N 1
ATOM 1566 C CA . CYS A 1 204 ? 22.490 12.678 -11.843 1.00 87.12 204 CYS A CA 1
ATOM 1567 C C . CYS A 1 204 ? 21.182 13.140 -11.184 1.00 87.12 204 CYS A C 1
ATOM 1569 O O . CYS A 1 204 ? 21.060 14.286 -10.740 1.00 87.12 204 CYS A O 1
ATOM 1571 N N . MET A 1 205 ? 20.234 12.211 -11.031 1.00 88.81 205 MET A N 1
ATOM 1572 C CA . MET A 1 205 ? 19.120 12.361 -10.091 1.00 88.81 205 MET A CA 1
ATOM 1573 C C . MET A 1 205 ? 19.542 11.876 -8.692 1.00 88.81 205 MET A C 1
ATOM 1575 O O . MET A 1 205 ? 20.220 10.845 -8.577 1.00 88.81 205 MET A O 1
ATOM 1579 N N . PRO A 1 206 ? 19.139 12.575 -7.617 1.00 88.62 206 PRO A N 1
ATOM 1580 C CA . PRO A 1 206 ? 19.498 12.197 -6.257 1.00 88.62 206 PRO A CA 1
ATOM 1581 C C . PRO A 1 206 ? 18.773 10.921 -5.825 1.00 88.62 206 PRO A C 1
ATOM 1583 O O . PRO A 1 206 ? 17.574 10.763 -6.045 1.00 88.62 206 PRO A O 1
ATOM 1586 N N . PHE A 1 207 ? 19.492 10.025 -5.151 1.00 91.31 207 PHE A N 1
ATOM 1587 C CA . PHE A 1 207 ? 18.918 8.808 -4.584 1.00 91.31 207 PHE A CA 1
ATOM 1588 C C . PHE A 1 207 ? 19.624 8.449 -3.275 1.00 91.31 207 PHE A C 1
ATOM 1590 O O . PHE A 1 207 ? 20.849 8.305 -3.227 1.00 91.31 207 PHE A O 1
ATOM 1597 N N . THR A 1 208 ? 18.833 8.278 -2.216 1.00 89.06 208 THR A N 1
ATOM 1598 C CA . THR A 1 208 ? 19.289 7.825 -0.898 1.00 89.06 208 THR A CA 1
ATOM 1599 C C . THR A 1 208 ? 18.901 6.363 -0.713 1.00 89.06 208 THR A C 1
ATOM 1601 O O . THR A 1 208 ? 17.733 5.996 -0.887 1.00 89.06 208 THR A O 1
ATOM 1604 N N . ARG A 1 209 ? 19.874 5.527 -0.344 1.00 91.62 209 ARG A N 1
ATOM 1605 C CA . ARG A 1 209 ? 19.684 4.109 -0.022 1.00 91.62 209 ARG A CA 1
ATOM 1606 C C . ARG A 1 209 ? 18.741 3.914 1.167 1.00 91.62 209 ARG A C 1
ATOM 1608 O O . ARG A 1 209 ? 18.644 4.764 2.054 1.00 91.62 209 ARG A O 1
ATOM 1615 N N . SER A 1 210 ? 18.075 2.772 1.208 1.00 90.62 210 SER A N 1
ATOM 1616 C CA . SER A 1 210 ? 17.228 2.366 2.329 1.00 90.62 210 SER A CA 1
ATOM 1617 C C . SER A 1 210 ? 18.075 2.030 3.554 1.00 90.62 210 SER A C 1
ATOM 1619 O O . SER A 1 210 ? 19.216 1.577 3.429 1.00 90.62 210 SER A O 1
ATOM 1621 N N . SER A 1 211 ? 17.541 2.252 4.753 1.00 84.88 211 SER A N 1
ATOM 1622 C CA . SER A 1 211 ? 18.223 1.941 6.008 1.00 84.88 211 SER A CA 1
ATOM 1623 C C . SER A 1 211 ? 18.447 0.435 6.153 1.00 84.88 211 SER A C 1
ATOM 1625 O O . SER A 1 211 ? 17.619 -0.368 5.721 1.00 84.88 211 SER A O 1
ATOM 1627 N N . ALA A 1 212 ? 19.573 0.064 6.761 1.00 82.88 212 ALA A N 1
ATOM 1628 C CA . ALA A 1 212 ? 19.884 -1.324 7.074 1.00 82.88 212 ALA A CA 1
ATOM 1629 C C . ALA A 1 212 ? 19.348 -1.705 8.455 1.00 82.88 212 ALA A C 1
ATOM 1631 O O . ALA A 1 212 ? 19.399 -0.903 9.388 1.00 82.88 212 ALA A O 1
ATOM 1632 N N . VAL A 1 213 ? 18.938 -2.961 8.602 1.00 79.88 213 VAL A N 1
ATOM 1633 C CA . VAL A 1 213 ? 18.798 -3.624 9.899 1.00 79.88 213 VAL A CA 1
ATOM 1634 C C . VAL A 1 213 ? 20.173 -3.661 10.570 1.00 79.88 213 VAL A C 1
ATOM 1636 O O . VAL A 1 213 ? 21.167 -4.044 9.949 1.00 79.88 213 VAL A O 1
ATOM 1639 N N . CYS A 1 214 ? 20.243 -3.278 11.843 1.00 74.56 214 CYS A N 1
ATOM 1640 C CA . CYS A 1 214 ? 21.502 -3.227 12.582 1.00 74.56 214 CYS A CA 1
ATOM 1641 C C . CYS A 1 214 ? 22.183 -4.604 12.658 1.00 74.56 214 CYS A C 1
ATOM 1643 O O . CYS A 1 214 ? 21.526 -5.612 12.905 1.00 74.56 214 CYS A O 1
ATOM 1645 N N . GLY A 1 215 ? 23.501 -4.643 12.444 1.00 70.94 215 GLY A N 1
ATOM 1646 C CA . GLY A 1 215 ? 24.267 -5.893 12.345 1.00 70.94 215 GLY A CA 1
ATOM 1647 C C . GLY A 1 215 ? 24.180 -6.597 10.984 1.00 70.94 215 GLY A C 1
ATOM 1648 O O . GLY A 1 215 ? 24.843 -7.612 10.791 1.00 70.94 215 GLY A O 1
ATOM 1649 N N . THR A 1 216 ? 23.420 -6.057 10.025 1.00 78.44 216 THR A N 1
ATOM 1650 C CA . THR A 1 216 ? 23.417 -6.508 8.624 1.00 78.44 216 THR A CA 1
ATOM 1651 C C . THR A 1 216 ? 24.119 -5.487 7.735 1.00 78.44 216 THR A C 1
ATOM 1653 O O . THR A 1 216 ? 24.052 -4.283 7.986 1.00 78.44 216 THR A O 1
ATOM 1656 N N . GLY A 1 217 ? 24.798 -5.946 6.684 1.00 76.69 217 GLY A N 1
ATOM 1657 C CA . GLY A 1 217 ? 25.507 -5.051 5.772 1.00 76.69 217 GLY A CA 1
ATOM 1658 C C . GLY A 1 217 ? 26.653 -4.278 6.434 1.00 76.69 217 GLY A C 1
ATOM 1659 O O . GLY A 1 217 ? 26.954 -3.170 5.998 1.00 76.69 217 GLY A O 1
ATOM 1660 N N . GLU A 1 218 ? 27.285 -4.852 7.463 1.00 72.06 218 GLU A N 1
ATOM 1661 C CA . GLU A 1 218 ? 28.480 -4.339 8.147 1.00 72.06 218 GLU A CA 1
ATOM 1662 C C . GLU A 1 218 ? 29.430 -5.504 8.499 1.00 72.06 218 GLU A C 1
ATOM 1664 O O . GLU A 1 218 ? 28.993 -6.630 8.724 1.00 72.06 218 GLU A O 1
ATOM 1669 N N . THR A 1 219 ? 30.740 -5.244 8.563 1.00 58.66 219 THR A N 1
ATOM 1670 C CA . THR A 1 219 ? 31.798 -6.252 8.812 1.00 58.66 219 THR A CA 1
ATOM 1671 C C . THR A 1 219 ? 32.387 -6.186 10.231 1.00 58.66 219 THR A C 1
ATOM 1673 O O . THR A 1 219 ? 33.497 -6.657 10.481 1.00 58.66 219 THR A O 1
ATOM 1676 N N . SER A 1 220 ? 31.664 -5.576 11.177 1.00 50.03 220 SER A N 1
ATOM 1677 C CA . SER A 1 220 ? 32.160 -5.297 12.532 1.00 50.03 220 SER A CA 1
ATOM 1678 C C . SER A 1 220 ? 32.434 -6.562 13.356 1.00 50.03 220 SER A C 1
ATOM 1680 O O . SER A 1 220 ? 31.630 -7.496 13.405 1.00 50.03 220 SER A O 1
ATOM 1682 N N . THR A 1 221 ? 33.540 -6.543 14.107 1.00 43.47 221 THR A N 1
ATOM 1683 C CA . THR A 1 221 ? 33.941 -7.607 15.045 1.00 43.47 221 THR A CA 1
ATOM 1684 C C . THR A 1 221 ? 32.922 -7.856 16.162 1.00 43.47 221 THR A C 1
ATOM 1686 O O . THR A 1 221 ? 32.942 -8.926 16.765 1.00 43.47 221 THR A O 1
ATOM 1689 N N . LEU A 1 222 ? 32.000 -6.916 16.408 1.00 43.12 222 LEU A N 1
ATOM 1690 C CA . LEU A 1 222 ? 30.901 -7.063 17.369 1.00 43.12 222 LEU A CA 1
ATOM 1691 C C . LEU A 1 222 ? 29.882 -8.147 16.977 1.00 43.12 222 LEU A C 1
ATOM 1693 O O . LEU A 1 222 ? 29.298 -8.766 17.863 1.00 43.12 222 LEU A O 1
ATOM 1697 N N . PHE A 1 223 ? 29.675 -8.392 15.679 1.00 52.97 223 PHE A N 1
ATOM 1698 C CA . PHE A 1 223 ? 28.671 -9.350 15.186 1.00 52.97 223 PHE A CA 1
ATOM 1699 C C . PHE A 1 223 ? 29.271 -10.707 14.786 1.00 52.97 223 PHE A C 1
ATOM 1701 O O . PHE A 1 223 ? 28.535 -11.672 14.579 1.00 52.97 223 PHE A O 1
ATOM 1708 N N . ASN A 1 224 ? 30.607 -10.793 14.716 1.00 50.97 224 ASN A N 1
ATOM 1709 C CA . ASN A 1 224 ? 31.421 -12.005 14.521 1.00 50.97 224 ASN A CA 1
ATOM 1710 C C . ASN A 1 224 ? 31.036 -12.898 13.313 1.00 50.97 224 ASN A C 1
ATOM 1712 O O . ASN A 1 224 ? 31.496 -14.033 13.194 1.00 50.97 224 ASN A O 1
ATOM 1716 N N . THR A 1 225 ? 30.183 -12.384 12.425 1.00 60.59 225 THR A N 1
ATOM 1717 C CA . THR A 1 225 ? 29.608 -13.015 11.234 1.00 60.59 225 THR A CA 1
ATOM 1718 C C . THR A 1 225 ? 29.290 -11.912 10.223 1.00 60.59 225 THR A C 1
ATOM 1720 O O . THR A 1 225 ? 28.935 -10.802 10.616 1.00 60.59 225 THR A O 1
ATOM 1723 N N . VAL A 1 226 ? 29.438 -12.192 8.925 1.00 69.88 226 VAL A N 1
ATOM 1724 C CA . VAL A 1 226 ? 29.053 -11.256 7.856 1.00 69.88 226 VAL A CA 1
ATOM 1725 C C . VAL A 1 226 ? 27.661 -11.644 7.372 1.00 69.88 226 VAL A C 1
ATOM 1727 O O . VAL A 1 226 ? 27.471 -12.747 6.863 1.00 69.88 226 VAL A O 1
ATOM 1730 N N . ILE A 1 227 ? 26.697 -10.741 7.543 1.00 80.44 227 ILE A N 1
ATOM 1731 C CA . ILE A 1 227 ? 25.305 -10.915 7.111 1.00 80.44 227 ILE A CA 1
ATOM 1732 C C . ILE A 1 227 ? 25.021 -9.877 6.022 1.00 80.44 227 ILE A C 1
ATOM 1734 O O . ILE A 1 227 ? 25.362 -8.702 6.183 1.00 80.44 227 ILE A O 1
ATOM 1738 N N . ALA A 1 228 ? 24.409 -10.298 4.914 1.00 88.25 228 ALA A N 1
ATOM 1739 C CA . ALA A 1 228 ? 24.026 -9.391 3.835 1.00 88.25 228 ALA A CA 1
ATOM 1740 C C . ALA A 1 228 ? 23.013 -8.337 4.315 1.00 88.25 228 ALA A C 1
ATOM 1742 O O . ALA A 1 228 ? 22.191 -8.619 5.182 1.00 88.25 228 ALA A O 1
ATOM 1743 N N . ARG A 1 229 ? 23.088 -7.118 3.768 1.00 90.88 229 ARG A N 1
ATOM 1744 C CA . ARG A 1 229 ? 22.254 -5.969 4.145 1.00 90.88 229 ARG A CA 1
ATOM 1745 C C . ARG A 1 229 ? 20.772 -6.302 3.988 1.00 90.88 229 ARG A C 1
ATOM 1747 O O . ARG A 1 229 ? 20.301 -6.509 2.867 1.00 90.88 229 ARG A O 1
ATOM 1754 N N . GLU A 1 230 ? 20.046 -6.248 5.098 1.00 91.19 230 GLU A N 1
ATOM 1755 C CA . GLU A 1 230 ? 18.590 -6.343 5.129 1.00 91.19 230 GLU A CA 1
ATOM 1756 C C . GLU A 1 230 ? 17.954 -4.978 5.367 1.00 91.19 230 GLU A C 1
ATOM 1758 O O . GLU A 1 230 ? 18.505 -4.141 6.082 1.00 91.19 230 GLU A O 1
ATOM 1763 N N . GLN A 1 231 ? 16.792 -4.746 4.762 1.00 91.75 231 GLN A N 1
ATOM 1764 C CA . GLN A 1 231 ? 16.033 -3.504 4.890 1.00 91.75 231 GLN A CA 1
ATOM 1765 C C . GLN A 1 231 ? 14.912 -3.650 5.926 1.00 91.75 231 GLN A C 1
ATOM 1767 O O . GLN A 1 231 ? 14.410 -4.747 6.173 1.00 91.75 231 GLN A O 1
ATOM 1772 N N . ILE A 1 232 ? 14.536 -2.530 6.545 1.00 85.50 232 ILE A N 1
ATOM 1773 C CA . ILE A 1 232 ? 13.534 -2.472 7.618 1.00 85.50 232 ILE A CA 1
ATOM 1774 C C . ILE A 1 232 ? 12.164 -2.110 7.035 1.00 85.50 232 ILE A C 1
ATOM 1776 O O . ILE A 1 232 ? 12.046 -1.062 6.391 1.00 85.50 232 ILE A O 1
ATOM 1780 N N . ASN A 1 233 ? 11.139 -2.910 7.346 1.00 92.88 233 ASN A N 1
ATOM 1781 C CA . ASN A 1 233 ? 9.745 -2.483 7.240 1.00 92.88 233 ASN A CA 1
ATOM 1782 C C . ASN A 1 233 ? 9.382 -1.666 8.491 1.00 92.88 233 ASN A C 1
ATOM 1784 O O . ASN A 1 233 ? 9.512 -2.158 9.612 1.00 92.88 233 ASN A O 1
ATOM 1788 N N . GLN A 1 234 ? 8.977 -0.406 8.329 1.00 86.62 234 GLN A N 1
ATOM 1789 C CA . GLN A 1 234 ? 8.625 0.481 9.441 1.00 86.62 234 GLN A CA 1
ATOM 1790 C C . GLN A 1 234 ? 7.222 0.236 10.004 1.00 86.62 234 GLN A C 1
ATOM 1792 O O . GLN A 1 234 ? 6.967 0.658 11.135 1.00 86.62 234 GLN A O 1
ATOM 1797 N N . ILE A 1 235 ? 6.350 -0.437 9.250 1.00 92.38 235 ILE A N 1
ATOM 1798 C CA . ILE A 1 235 ? 4.958 -0.722 9.616 1.00 92.38 235 ILE A CA 1
ATOM 1799 C C . ILE A 1 235 ? 4.703 -2.227 9.770 1.00 92.38 235 ILE A C 1
ATOM 1801 O O . ILE A 1 235 ? 5.614 -3.037 9.570 1.00 92.38 235 ILE A O 1
ATOM 1805 N N . THR A 1 236 ? 3.511 -2.601 10.234 1.00 97.56 236 THR A N 1
ATOM 1806 C CA . THR A 1 236 ? 3.059 -3.996 10.292 1.00 97.56 236 THR A CA 1
ATOM 1807 C C . THR A 1 236 ? 3.059 -4.624 8.895 1.00 97.56 236 THR A C 1
ATOM 1809 O O . THR A 1 236 ? 3.130 -3.947 7.877 1.00 97.56 236 THR A O 1
ATOM 1812 N N . SER A 1 237 ? 3.081 -5.956 8.833 1.00 98.50 237 SER A N 1
ATOM 1813 C CA . SER A 1 237 ? 2.921 -6.686 7.563 1.00 98.50 237 SER A CA 1
ATOM 1814 C C . SER A 1 237 ? 1.484 -7.133 7.311 1.00 98.50 237 SER A C 1
ATOM 1816 O O . SER A 1 237 ? 1.163 -7.574 6.214 1.00 98.50 237 SER A O 1
ATOM 1818 N N . PHE A 1 238 ? 0.645 -7.111 8.344 1.00 98.75 238 PHE A N 1
ATOM 1819 C CA . PHE A 1 238 ? -0.734 -7.575 8.272 1.00 98.75 238 PHE A CA 1
ATOM 1820 C C . PHE A 1 238 ? -1.604 -6.554 7.548 1.00 98.75 238 PHE A C 1
ATOM 1822 O O . PHE A 1 238 ? -1.345 -5.362 7.618 1.00 98.75 238 PHE A O 1
ATOM 1829 N N . ILE A 1 239 ? -2.690 -7.027 6.942 1.00 98.81 239 ILE A N 1
ATOM 1830 C CA . ILE A 1 239 ? -3.793 -6.147 6.552 1.00 98.81 239 ILE A CA 1
ATOM 1831 C C . ILE A 1 239 ? -4.593 -5.914 7.833 1.00 98.81 239 ILE A C 1
ATOM 1833 O O . ILE A 1 239 ? -5.429 -6.742 8.204 1.00 98.81 239 ILE A O 1
ATOM 1837 N N . ASP A 1 240 ? -4.223 -4.883 8.588 1.00 98.62 240 ASP A N 1
ATOM 1838 C CA . ASP A 1 240 ? -4.801 -4.556 9.894 1.00 98.62 240 ASP A CA 1
ATOM 1839 C C . ASP A 1 240 ? -5.115 -3.070 10.107 1.00 98.62 240 ASP A C 1
ATOM 1841 O O . ASP A 1 240 ? -5.358 -2.643 11.242 1.00 98.62 240 ASP A O 1
ATOM 1845 N N . ALA A 1 241 ? -5.202 -2.322 9.002 1.00 98.69 241 ALA A N 1
ATOM 1846 C CA . ALA A 1 241 ? -5.529 -0.903 8.953 1.00 98.69 241 ALA A CA 1
ATOM 1847 C C . ALA A 1 241 ? -4.547 -0.037 9.764 1.00 98.69 241 ALA A C 1
ATOM 1849 O O . ALA A 1 241 ? -4.899 1.016 10.297 1.00 98.69 241 ALA A O 1
ATOM 1850 N N . SER A 1 242 ? -3.287 -0.454 9.859 1.00 98.12 242 SER A N 1
ATOM 1851 C CA . SER A 1 242 ? -2.183 0.344 10.392 1.00 98.12 242 SER A CA 1
ATOM 1852 C C . SER A 1 242 ? -1.975 1.652 9.616 1.00 98.12 242 SER A C 1
ATOM 1854 O O . SER A 1 242 ? -1.542 2.646 10.196 1.00 98.12 242 SER A O 1
ATOM 1856 N N . ASN A 1 243 ? -2.377 1.708 8.345 1.00 97.19 243 ASN A N 1
ATOM 1857 C CA . ASN A 1 243 ? -2.455 2.948 7.568 1.00 97.19 243 ASN A CA 1
ATOM 1858 C C . ASN A 1 243 ? -3.514 3.952 8.102 1.00 97.19 243 ASN A C 1
ATOM 1860 O O . ASN A 1 243 ? -3.402 5.160 7.866 1.00 97.19 243 ASN A O 1
ATOM 1864 N N . VAL A 1 244 ? -4.494 3.487 8.887 1.00 98.44 244 VAL A N 1
ATOM 1865 C CA . VAL A 1 244 ? -5.465 4.298 9.646 1.00 98.44 244 VAL A CA 1
ATOM 1866 C C . VAL A 1 244 ? -4.997 4.504 11.091 1.00 98.44 244 VAL A C 1
ATOM 1868 O O . VAL A 1 244 ? -4.945 5.640 11.558 1.00 98.44 244 VAL A O 1
ATOM 1871 N N . TYR A 1 245 ? -4.627 3.426 11.790 1.00 98.25 245 TYR A N 1
ATOM 1872 C CA . TYR A 1 245 ? -4.392 3.406 13.243 1.00 98.25 245 TYR A CA 1
ATOM 1873 C C . TYR A 1 245 ? -2.939 3.634 13.677 1.00 98.25 245 TYR A C 1
ATOM 1875 O O . TYR A 1 245 ? -2.682 3.877 14.853 1.00 98.25 245 TYR A O 1
ATOM 1883 N N . GLY A 1 246 ? -1.984 3.567 12.754 1.00 93.25 246 GLY A N 1
ATOM 1884 C CA . GLY A 1 246 ? -0.552 3.643 13.020 1.00 93.25 246 GLY A CA 1
ATOM 1885 C C . GLY A 1 246 ? 0.071 2.308 13.442 1.00 93.25 246 GLY A C 1
ATOM 1886 O O . GLY A 1 246 ? -0.590 1.409 13.948 1.00 93.25 246 GLY A O 1
ATOM 1887 N N . SER A 1 247 ? 1.391 2.207 13.266 1.00 90.06 247 SER A N 1
ATOM 1888 C CA . SER A 1 247 ? 2.206 1.009 13.568 1.00 90.06 247 SER A CA 1
ATOM 1889 C C . SER A 1 247 ? 3.077 1.124 14.835 1.00 90.06 247 SER A C 1
ATOM 1891 O O . SER A 1 247 ? 3.994 0.323 15.067 1.00 90.06 247 SER A O 1
ATOM 1893 N N . LYS A 1 248 ? 2.850 2.164 15.648 1.00 80.56 248 LYS A N 1
ATOM 1894 C CA . LYS A 1 248 ? 3.581 2.464 16.894 1.00 80.56 248 LYS A CA 1
ATOM 1895 C C . LYS A 1 248 ? 2.601 2.963 17.953 1.00 80.56 248 LYS A C 1
ATOM 1897 O O . LYS A 1 248 ? 1.862 3.902 17.683 1.00 80.56 248 LYS A O 1
ATOM 1902 N N . PHE A 1 249 ? 2.638 2.390 19.158 1.00 79.25 249 PHE A N 1
ATOM 1903 C CA . PHE A 1 249 ? 1.648 2.652 20.214 1.00 79.25 249 PHE A CA 1
ATOM 1904 C C . PHE A 1 249 ? 1.451 4.146 20.528 1.00 79.25 249 PHE A C 1
ATOM 1906 O O . PHE A 1 249 ? 0.343 4.647 20.399 1.00 79.25 249 PHE A O 1
ATOM 1913 N N . ALA A 1 250 ? 2.522 4.882 20.848 1.00 73.00 250 ALA A N 1
ATOM 1914 C CA . ALA A 1 250 ? 2.424 6.313 21.162 1.00 73.00 250 ALA A CA 1
ATOM 1915 C C . ALA A 1 250 ? 1.846 7.154 20.003 1.00 73.00 250 ALA A C 1
ATOM 1917 O O . ALA A 1 250 ? 1.108 8.109 20.232 1.00 73.00 250 ALA A O 1
ATOM 1918 N N . PHE A 1 251 ? 2.133 6.771 18.754 1.00 78.25 251 PHE A N 1
ATOM 1919 C CA . PHE A 1 251 ? 1.581 7.446 17.581 1.00 78.25 251 PHE A CA 1
ATOM 1920 C C . PHE A 1 251 ? 0.091 7.129 17.397 1.00 78.25 251 PHE A C 1
ATOM 1922 O O . PHE A 1 251 ? -0.696 8.046 17.188 1.00 78.25 251 PHE A O 1
ATOM 1929 N N . ALA A 1 252 ? -0.312 5.868 17.576 1.00 84.69 252 ALA A N 1
ATOM 1930 C CA . ALA A 1 252 ? -1.718 5.462 17.560 1.00 84.69 252 ALA A CA 1
ATOM 1931 C C . ALA A 1 252 ? -2.553 6.204 18.614 1.00 84.69 252 ALA A C 1
ATOM 1933 O O . ALA A 1 252 ? -3.629 6.703 18.298 1.00 84.69 252 ALA A O 1
ATOM 1934 N N . GLN A 1 253 ? -2.027 6.371 19.835 1.00 82.38 253 GLN A N 1
ATOM 1935 C CA . GLN A 1 253 ? -2.680 7.195 20.857 1.00 82.38 253 GLN A CA 1
ATOM 1936 C C . GLN A 1 253 ? -2.826 8.652 20.384 1.00 82.38 253 GLN A C 1
ATOM 1938 O O . GLN A 1 253 ? -3.896 9.228 20.528 1.00 82.38 253 GLN A O 1
ATOM 1943 N N . SER A 1 254 ? -1.817 9.237 19.727 1.00 81.69 254 SER A N 1
ATOM 1944 C CA . SER A 1 254 ? -1.909 10.620 19.219 1.00 81.69 254 SER A CA 1
ATOM 1945 C C . SER A 1 254 ? -2.981 10.844 18.134 1.00 81.69 254 SER A C 1
ATOM 1947 O O . SER A 1 254 ? -3.380 11.988 17.905 1.00 81.69 254 SER A O 1
ATOM 1949 N N . LEU A 1 255 ? -3.462 9.777 17.484 1.00 87.50 255 LEU A N 1
ATOM 1950 C CA . LEU A 1 255 ? -4.539 9.808 16.485 1.00 87.50 255 LEU A CA 1
ATOM 1951 C C . LEU A 1 255 ? -5.944 9.671 17.103 1.00 87.50 255 LEU A C 1
ATOM 1953 O O . LEU A 1 255 ? -6.931 9.936 16.419 1.00 87.50 255 LEU A O 1
ATOM 1957 N N . ARG A 1 256 ? -6.053 9.267 18.374 1.00 91.50 256 ARG A N 1
ATOM 1958 C CA . ARG A 1 256 ? -7.323 9.039 19.081 1.00 91.50 256 ARG A CA 1
ATOM 1959 C C . ARG A 1 256 ? -7.837 10.301 19.758 1.00 91.50 256 ARG A C 1
ATOM 1961 O O . ARG A 1 256 ? -7.058 11.151 20.189 1.00 91.50 256 ARG A O 1
ATOM 1968 N N . ASP A 1 257 ? -9.155 10.423 19.828 1.00 88.50 257 ASP A N 1
ATOM 1969 C CA . ASP A 1 257 ? -9.829 11.487 20.561 1.00 88.50 257 ASP A CA 1
ATOM 1970 C C . ASP A 1 257 ? -10.150 11.003 21.981 1.00 88.50 257 ASP A C 1
ATOM 1972 O O . ASP A 1 257 ? -10.943 10.084 22.170 1.00 88.50 257 ASP A O 1
ATOM 1976 N N . PHE A 1 258 ? -9.507 11.627 22.970 1.00 87.00 258 PHE A N 1
ATOM 1977 C CA . PHE A 1 258 ? -9.719 11.378 24.400 1.00 87.00 258 PHE A CA 1
ATOM 1978 C C . PHE A 1 258 ? -10.542 12.490 25.076 1.00 87.00 258 PHE A C 1
ATOM 1980 O O . PHE A 1 258 ? -10.607 12.557 26.299 1.00 87.00 258 PHE A O 1
ATOM 1987 N N . SER A 1 259 ? -11.166 13.392 24.306 1.00 84.94 259 SER A N 1
ATOM 1988 C CA . SER A 1 259 ? -12.084 14.402 24.857 1.00 84.94 259 SER A CA 1
ATOM 1989 C C . SER A 1 259 ? -13.417 13.805 25.333 1.00 84.94 259 SER A C 1
ATOM 1991 O O . SER A 1 259 ? -14.149 14.447 26.089 1.00 84.94 259 SER A O 1
ATOM 1993 N N . THR A 1 260 ? -13.720 12.576 24.905 1.00 88.62 260 THR A N 1
ATOM 1994 C CA . THR A 1 260 ? -14.915 11.797 25.247 1.00 88.62 260 THR A CA 1
ATOM 1995 C C . THR A 1 260 ? -14.560 10.317 25.416 1.00 88.62 260 THR A C 1
ATOM 1997 O O . THR A 1 260 ? -13.535 9.852 24.924 1.00 88.62 260 THR A O 1
ATOM 2000 N N . ASP A 1 261 ? -15.442 9.559 26.069 1.00 87.62 261 ASP A N 1
ATOM 2001 C CA . ASP A 1 261 ? -15.343 8.098 26.220 1.00 87.62 261 ASP A CA 1
ATOM 2002 C C . ASP A 1 261 ? -16.025 7.338 25.051 1.00 87.62 261 ASP A C 1
ATOM 2004 O O . ASP A 1 261 ? -16.522 6.220 25.192 1.00 87.62 261 ASP A O 1
ATOM 2008 N N . ASP A 1 262 ? -16.090 7.955 23.868 1.00 94.12 262 ASP A N 1
ATOM 2009 C CA . ASP A 1 262 ? -16.781 7.404 22.690 1.00 94.12 262 ASP A CA 1
ATOM 2010 C C . ASP A 1 262 ? -15.851 6.589 21.766 1.00 94.12 262 ASP A C 1
ATOM 2012 O O . ASP A 1 262 ? -16.292 6.060 20.746 1.00 94.12 262 ASP A O 1
ATOM 2016 N N . GLY A 1 263 ? -14.563 6.471 22.113 1.00 95.75 263 GLY A N 1
ATOM 2017 C CA . GLY A 1 263 ? -13.596 5.614 21.413 1.00 95.75 263 GLY A CA 1
ATOM 2018 C C . GLY A 1 263 ? -13.227 6.066 19.997 1.00 95.75 263 GLY A C 1
ATOM 2019 O O . GLY A 1 263 ? -12.875 5.229 19.169 1.00 95.75 263 GLY A O 1
ATOM 2020 N N . LEU A 1 264 ? -13.327 7.367 19.712 1.00 97.25 264 LEU A N 1
ATOM 2021 C CA . LEU A 1 264 ? -13.186 7.944 18.373 1.00 97.25 264 LEU A CA 1
ATOM 2022 C C . LEU A 1 264 ? -11.721 8.181 17.951 1.00 97.25 264 LEU A C 1
ATOM 2024 O O . LEU A 1 264 ? -10.808 8.327 18.768 1.00 97.25 264 LEU A O 1
ATOM 2028 N N . LEU A 1 265 ? -11.510 8.312 16.641 1.00 95.94 265 LEU A N 1
ATOM 2029 C CA . LEU A 1 265 ? -10.328 8.946 16.055 1.00 95.94 265 LEU A CA 1
ATOM 2030 C C . LEU A 1 265 ? -10.533 10.459 15.928 1.00 95.94 265 LEU A C 1
ATOM 2032 O O . LEU A 1 265 ? -11.622 10.927 15.583 1.00 95.94 265 LEU A O 1
ATOM 2036 N N . ARG A 1 266 ? -9.449 11.217 16.126 1.00 91.88 266 ARG A N 1
ATOM 2037 C CA . ARG A 1 266 ? -9.406 12.662 15.880 1.00 91.88 266 ARG A CA 1
ATOM 2038 C C . ARG A 1 266 ? -9.730 12.957 14.423 1.00 91.88 266 ARG A C 1
ATOM 2040 O O . ARG A 1 266 ? -9.293 12.254 13.516 1.00 91.88 266 ARG A O 1
ATOM 2047 N N . VAL A 1 267 ? -10.433 14.059 14.217 1.00 89.62 267 VAL A N 1
ATOM 2048 C CA . VAL A 1 267 ? -10.785 14.616 12.910 1.00 89.62 267 VAL A CA 1
ATOM 2049 C C . VAL A 1 267 ? -10.588 16.127 12.941 1.00 89.62 267 VAL A C 1
ATOM 2051 O O . VAL A 1 267 ? -10.628 16.740 14.007 1.00 89.62 267 VAL A O 1
ATOM 2054 N N . GLN A 1 268 ? -10.370 16.726 11.776 1.00 81.62 268 GLN A N 1
ATOM 2055 C CA . GLN A 1 268 ? -10.406 18.173 11.601 1.00 81.62 268 GLN A CA 1
ATOM 2056 C C . GLN A 1 268 ? -11.773 18.576 11.044 1.00 81.62 268 GLN A C 1
ATOM 2058 O O . GLN A 1 268 ? -12.207 18.023 10.032 1.00 81.62 268 GLN A O 1
ATOM 2063 N N . GLU A 1 269 ? -12.419 19.564 11.665 1.00 70.06 269 GLU A N 1
ATOM 2064 C CA . GLU A 1 269 ? -13.567 20.243 11.059 1.00 70.06 269 GLU A CA 1
ATOM 2065 C C . GLU A 1 269 ? -13.096 21.125 9.889 1.00 70.06 269 GLU A C 1
ATOM 2067 O O . GLU A 1 269 ? -12.148 21.904 10.027 1.00 70.06 269 GLU A O 1
ATOM 2072 N N . GLY A 1 270 ? -13.746 21.002 8.735 1.00 60.88 270 GLY A N 1
ATOM 2073 C CA . GLY A 1 270 ? -13.502 21.791 7.528 1.00 60.88 270 GLY A CA 1
ATOM 2074 C C . GLY A 1 270 ? -14.810 22.152 6.823 1.00 60.88 270 GLY A C 1
ATOM 2075 O O . GLY A 1 270 ? -15.857 21.573 7.104 1.00 60.88 270 GLY A O 1
ATOM 2076 N N . GLU A 1 271 ? -14.758 23.097 5.884 1.00 53.53 271 GLU A N 1
ATOM 2077 C CA . GLU A 1 271 ? -15.939 23.642 5.186 1.00 53.53 271 GLU A CA 1
ATOM 2078 C C . GLU A 1 271 ? -16.537 22.695 4.107 1.00 53.53 271 GLU A C 1
ATOM 2080 O O . GLU A 1 271 ? -17.125 23.157 3.130 1.00 53.53 271 GLU A O 1
ATOM 2085 N N . ASP A 1 272 ? -16.397 21.370 4.258 1.00 50.81 272 ASP A N 1
ATOM 2086 C CA . ASP A 1 272 ? -16.889 20.370 3.293 1.00 50.81 272 ASP A CA 1
ATOM 2087 C C . ASP A 1 272 ? -18.340 19.929 3.576 1.00 50.81 272 ASP A C 1
ATOM 2089 O O . ASP A 1 272 ? -18.761 19.732 4.718 1.00 50.81 272 ASP A O 1
ATOM 2093 N N . ILE A 1 273 ? -19.111 19.744 2.505 1.00 48.84 273 ILE A N 1
ATOM 2094 C CA . ILE A 1 273 ? -20.579 19.824 2.487 1.00 48.84 273 ILE A CA 1
ATOM 2095 C C . ILE A 1 273 ? -21.269 18.537 2.983 1.00 48.84 273 ILE A C 1
ATOM 2097 O O . ILE A 1 273 ? -22.422 18.600 3.413 1.00 48.84 273 ILE A O 1
ATOM 2101 N N . SER A 1 274 ? -20.602 17.374 2.949 1.00 51.56 274 SER A N 1
ATOM 2102 C CA . SER A 1 274 ? -21.232 16.074 3.259 1.00 51.56 274 SER A CA 1
ATOM 2103 C C . SER A 1 274 ? -21.112 15.615 4.720 1.00 51.56 274 SER A C 1
ATOM 2105 O O . SER A 1 274 ? -22.045 15.004 5.238 1.00 51.56 274 SER A O 1
ATOM 2107 N N . SER A 1 275 ? -20.010 15.920 5.416 1.00 52.06 275 SER A N 1
ATOM 2108 C CA . SER A 1 275 ? -19.863 15.608 6.854 1.00 52.06 275 SER A CA 1
ATOM 2109 C C . SER A 1 275 ? -19.033 16.604 7.668 1.00 52.06 275 SER A C 1
ATOM 2111 O O . SER A 1 275 ? -18.913 16.430 8.880 1.00 52.06 275 SER A O 1
ATOM 2113 N N . GLY A 1 276 ? -18.417 17.604 7.028 1.00 60.00 276 GLY A N 1
ATOM 2114 C CA . GLY A 1 276 ? -17.515 18.561 7.674 1.00 60.00 276 GLY A CA 1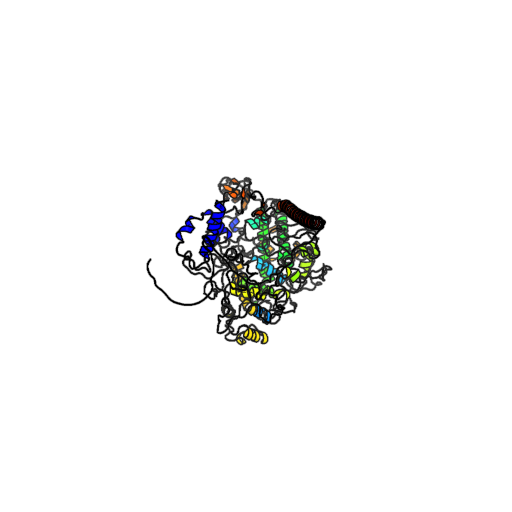
ATOM 2115 C C . GLY A 1 276 ? -16.227 17.979 8.277 1.00 60.00 276 GLY A C 1
ATOM 2116 O O . GLY A 1 276 ? -15.440 18.746 8.812 1.00 60.00 276 GLY A O 1
ATOM 2117 N N . MET A 1 277 ? -15.974 16.663 8.216 1.00 68.94 277 MET A N 1
ATOM 2118 C CA . MET A 1 277 ? -14.845 16.018 8.912 1.00 68.94 277 MET A CA 1
ATOM 2119 C C . MET A 1 277 ? -13.798 15.452 7.943 1.00 68.94 277 MET A C 1
ATOM 2121 O O . MET A 1 277 ? -14.113 14.607 7.098 1.00 68.94 277 MET A O 1
ATOM 2125 N N . ALA A 1 278 ? -12.541 15.857 8.111 1.00 72.88 278 ALA A N 1
ATOM 2126 C CA . ALA A 1 278 ? -11.366 15.297 7.438 1.00 72.88 278 ALA A CA 1
ATOM 2127 C C . ALA A 1 278 ? -10.405 14.642 8.450 1.00 72.88 278 ALA A C 1
ATOM 2129 O O . ALA A 1 278 ? -10.593 14.758 9.663 1.00 72.88 278 ALA A O 1
ATOM 2130 N N . SER A 1 279 ? -9.349 13.978 7.968 1.00 74.00 279 SER A N 1
ATOM 2131 C CA . SER A 1 279 ? -8.201 13.612 8.812 1.00 74.00 279 SER A CA 1
ATOM 2132 C C . SER A 1 279 ? -7.654 14.839 9.575 1.00 74.00 279 SER A C 1
ATOM 2134 O O . SER A 1 279 ? -7.765 15.961 9.077 1.00 74.00 279 SER A O 1
ATOM 2136 N N . PRO A 1 280 ? -7.066 14.669 10.773 1.00 78.94 280 PRO A N 1
ATOM 2137 C CA . PRO A 1 280 ? -6.490 15.779 11.531 1.00 78.94 280 PRO A CA 1
ATOM 2138 C C . PRO A 1 280 ? -5.295 16.399 10.789 1.00 78.94 280 PRO A C 1
ATOM 2140 O O . PRO A 1 280 ? -4.673 15.746 9.953 1.00 78.94 280 PRO A O 1
ATOM 2143 N N . PHE A 1 281 ? -4.941 17.647 11.099 1.00 79.56 281 PHE A N 1
ATOM 2144 C CA . PHE A 1 281 ? -3.712 18.259 10.583 1.00 79.56 281 PHE A CA 1
ATOM 2145 C C . PHE A 1 281 ? -2.468 17.840 11.387 1.00 79.56 281 PHE A C 1
ATOM 2147 O O . PHE A 1 281 ? -2.524 17.605 12.595 1.00 79.56 281 PHE A O 1
ATOM 2154 N N . GLN A 1 282 ? -1.329 17.778 10.700 1.00 74.19 282 GLN A N 1
ATOM 2155 C CA . GLN A 1 282 ? 0.010 17.729 11.280 1.00 74.19 282 GLN A CA 1
ATOM 2156 C C . GLN A 1 282 ? 0.457 19.155 11.649 1.00 74.19 282 GLN A C 1
ATOM 2158 O O . GLN A 1 282 ? 0.199 20.093 10.895 1.00 74.19 282 GLN A O 1
ATOM 2163 N N . ASN A 1 283 ? 1.169 19.317 12.769 1.00 62.09 283 ASN A N 1
ATOM 2164 C CA . ASN A 1 283 ? 1.755 20.608 13.151 1.00 62.09 283 ASN A CA 1
ATOM 2165 C C . ASN A 1 283 ? 2.731 21.125 12.072 1.00 62.09 283 ASN A C 1
ATOM 2167 O O . ASN A 1 283 ? 3.514 20.356 11.505 1.00 62.09 283 ASN A O 1
ATOM 2171 N N . GLU A 1 284 ? 2.696 22.435 11.806 1.00 52.53 284 GLU A N 1
ATOM 2172 C CA . GLU A 1 284 ? 3.316 23.061 10.625 1.00 52.53 284 GLU A CA 1
ATOM 2173 C C . GLU A 1 284 ? 4.850 22.914 10.553 1.00 52.53 284 GLU A C 1
ATOM 2175 O O . GLU A 1 284 ? 5.423 22.948 9.463 1.00 52.53 284 GLU A O 1
ATOM 2180 N N . ALA A 1 285 ? 5.523 22.698 11.687 1.00 45.81 285 ALA A N 1
ATOM 2181 C CA . ALA A 1 285 ? 6.984 22.680 11.788 1.00 45.81 285 ALA A CA 1
ATOM 2182 C C . ALA A 1 285 ? 7.708 21.531 11.045 1.00 45.81 285 ALA A C 1
ATOM 2184 O O . ALA A 1 285 ? 8.926 21.603 10.880 1.00 45.81 285 ALA A O 1
ATOM 2185 N N . VAL A 1 286 ? 7.012 20.459 10.634 1.00 47.38 286 VAL A N 1
ATOM 2186 C CA . VAL A 1 286 ? 7.671 19.176 10.289 1.00 47.38 286 VAL A CA 1
ATOM 2187 C C . VAL A 1 286 ? 7.708 18.854 8.785 1.00 47.38 286 VAL A C 1
ATOM 2189 O O . VAL A 1 286 ? 8.686 18.267 8.322 1.00 47.38 286 VAL A O 1
ATOM 2192 N N . THR A 1 287 ? 6.694 19.243 7.999 1.00 52.28 287 THR A N 1
ATOM 2193 C CA . THR A 1 287 ? 6.633 18.928 6.555 1.00 52.28 287 THR A CA 1
ATOM 2194 C C . THR A 1 287 ? 5.948 20.036 5.757 1.00 52.28 287 THR A C 1
ATOM 2196 O O . THR A 1 287 ? 4.776 20.332 5.971 1.00 52.28 287 THR A O 1
ATOM 2199 N N . SER A 1 288 ? 6.631 20.591 4.752 1.00 67.12 288 SER A N 1
ATOM 2200 C CA . SER A 1 288 ? 6.044 21.565 3.824 1.00 67.12 288 SER A CA 1
ATOM 2201 C C . SER A 1 288 ? 5.208 20.887 2.732 1.00 67.12 288 SER A C 1
ATOM 2203 O O . SER A 1 288 ? 5.696 20.563 1.645 1.00 67.12 288 SER A O 1
ATOM 2205 N N . CYS A 1 289 ? 3.920 20.673 3.004 1.00 85.81 289 CYS A N 1
ATOM 2206 C CA . CYS A 1 289 ? 2.952 20.4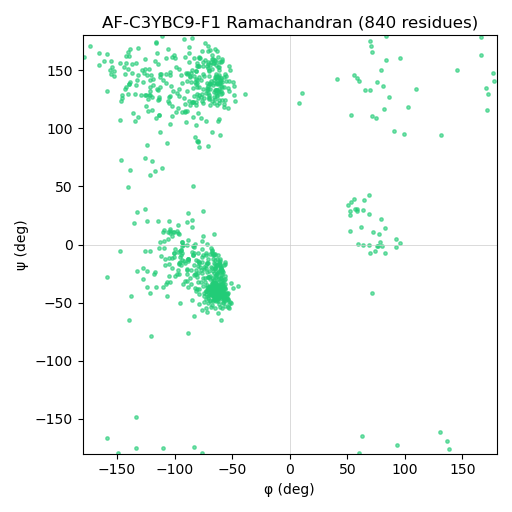41 1.933 1.00 85.81 289 CYS A CA 1
ATOM 2207 C C . CYS A 1 289 ? 2.875 21.669 1.008 1.00 85.81 289 CYS A C 1
ATOM 2209 O O . CYS A 1 289 ? 2.999 22.813 1.454 1.00 85.81 289 CYS A O 1
ATOM 2211 N N . ASN A 1 290 ? 2.686 21.421 -0.287 1.00 87.19 290 ASN A N 1
ATOM 2212 C CA . ASN A 1 290 ? 2.511 22.454 -1.300 1.00 87.19 290 ASN A CA 1
ATOM 2213 C C . ASN A 1 290 ? 1.262 23.282 -0.970 1.00 87.19 290 ASN A C 1
ATOM 2215 O O . ASN A 1 290 ? 0.241 22.735 -0.556 1.00 87.19 290 ASN A O 1
ATOM 2219 N N . GLN A 1 291 ? 1.356 24.597 -1.153 1.00 87.44 291 GLN A N 1
ATOM 2220 C CA . GLN A 1 291 ? 0.290 25.562 -0.865 1.00 87.44 291 GLN A CA 1
ATOM 2221 C C . GLN A 1 291 ? -0.361 26.058 -2.164 1.00 87.44 291 GLN A C 1
ATOM 2223 O O . GLN A 1 291 ? 0.168 25.818 -3.252 1.00 87.44 291 GLN A O 1
ATOM 2228 N N . ASP A 1 292 ? -1.493 26.757 -2.056 1.00 87.31 292 ASP A N 1
ATOM 2229 C CA . ASP A 1 292 ? -2.163 27.366 -3.211 1.00 87.31 292 ASP A CA 1
ATOM 2230 C C . ASP A 1 292 ? -1.253 28.435 -3.861 1.00 87.31 292 ASP A C 1
ATOM 2232 O O . ASP A 1 292 ? -0.893 29.413 -3.194 1.00 87.31 292 ASP A O 1
ATOM 2236 N N . PRO A 1 293 ? -0.873 28.300 -5.149 1.00 86.31 293 PRO A N 1
ATOM 2237 C CA . PRO A 1 293 ? -0.052 29.294 -5.841 1.00 86.31 293 PRO A CA 1
ATOM 2238 C C . PRO A 1 293 ? -0.748 30.656 -6.012 1.00 86.31 293 PRO A C 1
ATOM 2240 O O . PRO A 1 293 ? -0.071 31.649 -6.279 1.00 86.31 293 PRO A O 1
ATOM 2243 N N . ASN A 1 294 ? -2.073 30.728 -5.850 1.00 85.62 294 ASN A N 1
ATOM 2244 C CA . ASN A 1 294 ? -2.846 31.973 -5.872 1.00 85.62 294 ASN A CA 1
ATOM 2245 C C . ASN A 1 294 ? -2.862 32.691 -4.506 1.00 85.62 294 ASN A C 1
ATOM 2247 O O . ASN A 1 294 ? -3.300 33.841 -4.424 1.00 85.62 294 ASN A O 1
ATOM 2251 N N . GLY A 1 295 ? -2.352 32.044 -3.453 1.00 80.88 295 GLY A N 1
ATOM 2252 C CA . GLY A 1 295 ? -2.359 32.539 -2.079 1.00 80.88 295 GLY A CA 1
ATOM 2253 C C . GLY A 1 295 ? -3.661 32.258 -1.319 1.00 80.88 295 GLY A C 1
ATOM 2254 O O . GLY A 1 295 ? -4.598 31.656 -1.829 1.00 80.88 295 GLY A O 1
ATOM 2255 N N . GLY A 1 296 ? -3.696 32.694 -0.061 1.00 79.25 296 GLY A N 1
ATOM 2256 C CA . GLY A 1 296 ? -4.750 32.392 0.910 1.00 79.25 296 GLY A CA 1
ATOM 2257 C C . GLY A 1 296 ? -4.128 32.054 2.264 1.00 79.25 296 GLY A C 1
ATOM 2258 O O . GLY A 1 296 ? -2.922 32.234 2.447 1.00 79.25 296 GLY A O 1
ATOM 2259 N N . ASP A 1 297 ? -4.926 31.541 3.200 1.00 80.50 297 ASP A N 1
ATOM 2260 C CA . ASP A 1 297 ? -4.393 30.999 4.456 1.00 80.50 297 ASP A CA 1
ATOM 2261 C C . ASP A 1 297 ? -3.518 29.757 4.177 1.00 80.50 297 ASP A C 1
ATOM 2263 O O . ASP A 1 297 ? -3.567 29.177 3.086 1.00 80.50 297 ASP A O 1
ATOM 2267 N N . ILE A 1 298 ? -2.761 29.275 5.158 1.00 82.88 298 ILE A N 1
ATOM 2268 C CA . ILE A 1 298 ? -1.976 28.035 5.018 1.00 82.88 298 ILE A CA 1
ATOM 2269 C C . ILE A 1 298 ? -2.899 26.813 5.185 1.00 82.88 298 ILE A C 1
ATOM 2271 O O . ILE A 1 298 ? -3.864 26.856 5.947 1.00 82.88 298 ILE A O 1
ATOM 2275 N N . VAL A 1 299 ? -2.647 25.733 4.438 1.00 85.19 299 VAL A N 1
ATOM 2276 C CA . VAL A 1 299 ? -3.231 24.403 4.689 1.00 85.19 299 VAL A CA 1
ATOM 2277 C C . VAL A 1 299 ? -2.100 23.456 5.093 1.00 85.19 299 VAL A C 1
ATOM 2279 O O . VAL A 1 299 ? -1.255 23.137 4.247 1.00 85.19 299 VAL A O 1
ATOM 2282 N N . PRO A 1 300 ? -2.055 22.997 6.355 1.00 85.38 300 PRO A N 1
ATOM 2283 C CA . PRO A 1 300 ? -1.068 22.020 6.793 1.00 85.38 300 PRO A CA 1
ATOM 2284 C C . PRO A 1 300 ? -1.212 20.673 6.072 1.00 85.38 300 PRO A C 1
ATOM 2286 O O . PRO A 1 300 ? -2.225 20.369 5.439 1.00 85.38 300 PRO A O 1
ATOM 2289 N N . CYS A 1 301 ? -0.193 19.828 6.202 1.00 87.62 301 CYS A N 1
ATOM 2290 C CA . CYS A 1 301 ? -0.311 18.418 5.842 1.00 87.62 301 CYS A CA 1
ATOM 2291 C C . CYS A 1 301 ? -1.357 17.717 6.730 1.00 87.62 301 CYS A C 1
ATOM 2293 O O . CYS A 1 301 ? -1.439 17.991 7.925 1.00 87.62 301 CYS A O 1
ATOM 2295 N N . PHE A 1 302 ? -2.115 16.770 6.181 1.00 89.81 302 PHE A N 1
ATOM 2296 C CA . PHE A 1 302 ? -2.943 15.847 6.963 1.00 89.81 302 PHE A CA 1
ATOM 2297 C C . PHE A 1 302 ? -2.097 14.824 7.734 1.00 89.81 302 PHE A C 1
ATOM 2299 O O . PHE A 1 302 ? -0.968 14.515 7.354 1.00 89.81 302 PHE A O 1
ATOM 2306 N N . LEU A 1 303 ? -2.669 14.270 8.796 1.00 88.75 303 LEU A N 1
ATOM 2307 C CA . LEU A 1 303 ? -2.085 13.277 9.685 1.00 88.75 303 LEU A CA 1
ATOM 2308 C C . LEU A 1 303 ? -2.967 12.018 9.695 1.00 88.75 303 LEU A C 1
ATOM 2310 O O . LEU A 1 303 ? -4.183 12.107 9.848 1.00 88.75 303 LEU A O 1
ATOM 2314 N N . ALA A 1 304 ? -2.354 10.846 9.537 1.00 91.50 304 ALA A N 1
ATOM 2315 C CA . ALA A 1 304 ? -3.013 9.539 9.552 1.00 91.50 304 ALA A CA 1
ATOM 2316 C C . ALA A 1 304 ? -2.051 8.466 10.098 1.00 91.50 304 ALA A C 1
ATOM 2318 O O . ALA A 1 304 ? -0.909 8.782 10.436 1.00 91.50 304 ALA A O 1
ATOM 2319 N N . GLY A 1 305 ? -2.494 7.205 10.159 1.00 90.25 305 GLY A N 1
ATOM 2320 C CA . GLY A 1 305 ? -1.670 6.065 10.578 1.00 90.25 305 GLY A CA 1
ATOM 2321 C C . GLY A 1 305 ? -0.398 5.856 9.747 1.00 90.25 305 GLY A C 1
ATOM 2322 O O . GLY A 1 305 ? 0.638 5.490 10.306 1.00 90.25 305 GLY A O 1
ATOM 2323 N N . ASP A 1 306 ? -0.445 6.165 8.447 1.00 92.75 306 ASP A N 1
ATOM 2324 C CA . ASP A 1 306 ? 0.720 6.178 7.556 1.00 92.75 306 ASP A CA 1
ATOM 2325 C C . ASP A 1 306 ? 1.155 7.606 7.162 1.00 92.75 306 ASP A C 1
ATOM 2327 O O . ASP A 1 306 ? 0.345 8.485 6.858 1.00 92.75 306 ASP A O 1
ATOM 2331 N N . GLY A 1 307 ? 2.474 7.834 7.137 1.00 86.94 307 GLY A N 1
ATOM 2332 C CA . GLY A 1 307 ? 3.076 9.144 6.867 1.00 86.94 307 GLY A CA 1
ATOM 2333 C C . GLY A 1 307 ? 3.000 9.616 5.408 1.00 86.94 307 GLY A C 1
ATOM 2334 O O . GLY A 1 307 ? 3.335 10.768 5.128 1.00 86.94 307 GLY A O 1
ATOM 2335 N N . ARG A 1 308 ? 2.570 8.762 4.471 1.00 91.12 308 ARG A N 1
ATOM 2336 C CA . ARG A 1 308 ? 2.418 9.086 3.044 1.00 91.12 308 ARG A CA 1
ATOM 2337 C C . ARG A 1 308 ? 1.035 9.639 2.701 1.00 91.12 308 ARG A C 1
ATOM 2339 O O . ARG A 1 308 ? 0.846 10.000 1.550 1.00 91.12 308 ARG A O 1
ATOM 2346 N N . VAL A 1 309 ? 0.097 9.781 3.648 1.00 92.62 309 VAL A N 1
ATOM 2347 C CA . VAL A 1 309 ? -1.294 10.246 3.403 1.00 92.62 309 VAL A CA 1
ATOM 2348 C C . VAL A 1 309 ? -1.418 11.465 2.470 1.00 92.62 309 VAL A C 1
ATOM 2350 O O . VAL A 1 309 ? -2.343 11.529 1.666 1.00 92.62 309 VAL A O 1
ATOM 2353 N N . ASN A 1 310 ? -0.472 12.410 2.523 1.00 92.56 310 ASN A N 1
ATOM 2354 C CA . ASN A 1 310 ? -0.467 13.609 1.675 1.00 92.56 310 ASN A CA 1
ATOM 2355 C C . ASN A 1 310 ? 0.146 13.421 0.281 1.00 92.56 310 ASN A C 1
ATOM 2357 O O . ASN A 1 310 ? 0.200 14.400 -0.456 1.00 92.56 310 ASN A O 1
ATOM 2361 N N . GLU A 1 311 ? 0.653 12.239 -0.080 1.00 92.25 311 GLU A N 1
ATOM 2362 C CA . GLU A 1 311 ? 1.372 12.024 -1.341 1.00 92.25 311 GLU A CA 1
ATOM 2363 C C . GLU A 1 311 ? 0.559 12.546 -2.524 1.00 92.25 311 GLU A C 1
ATOM 2365 O O . GLU A 1 311 ? 1.075 13.363 -3.275 1.00 92.25 311 GLU A O 1
ATOM 2370 N N . VAL A 1 312 ? -0.718 12.166 -2.630 1.00 94.62 312 VAL A N 1
ATOM 2371 C CA . VAL A 1 312 ? -1.646 12.596 -3.686 1.00 94.62 312 VAL A CA 1
ATOM 2372 C C . VAL A 1 312 ? -3.066 12.771 -3.129 1.00 94.62 312 VAL A C 1
ATOM 2374 O O . VAL A 1 312 ? -3.457 12.122 -2.160 1.00 94.62 312 VAL A O 1
ATOM 2377 N N . ASN A 1 313 ? -3.875 13.646 -3.738 1.00 94.94 313 ASN A N 1
ATOM 2378 C CA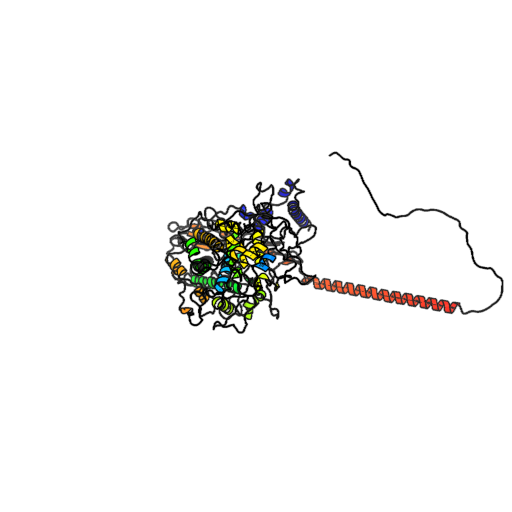 . ASN A 1 313 ? -5.221 13.975 -3.242 1.00 94.94 313 ASN A CA 1
ATOM 2379 C C . ASN A 1 313 ? -6.185 12.776 -3.133 1.00 94.94 313 ASN A C 1
ATOM 2381 O O . ASN A 1 313 ? -7.046 12.755 -2.255 1.00 94.94 313 ASN A O 1
ATOM 2385 N N . THR A 1 314 ? -6.039 11.769 -3.991 1.00 97.12 314 THR A N 1
ATOM 2386 C CA . THR A 1 314 ? -6.845 10.537 -3.972 1.00 97.12 314 THR A CA 1
ATOM 2387 C C . THR A 1 314 ? -6.509 9.627 -2.783 1.00 97.12 314 THR A C 1
ATOM 2389 O O . THR A 1 314 ? -7.389 8.935 -2.265 1.00 97.12 314 THR A O 1
ATOM 2392 N N . LEU A 1 315 ? -5.274 9.690 -2.275 1.00 97.06 315 LEU A N 1
ATOM 2393 C CA . LEU A 1 315 ? -4.858 8.994 -1.059 1.00 97.06 315 LEU A CA 1
ATOM 2394 C C . LEU A 1 315 ? -5.431 9.686 0.192 1.00 97.06 315 LEU A C 1
ATOM 2396 O O . LEU A 1 315 ? -5.995 9.006 1.047 1.00 97.06 315 LEU A O 1
ATOM 2400 N N . ILE A 1 316 ? -5.419 11.026 0.249 1.00 95.38 316 ILE A N 1
ATOM 2401 C CA . ILE A 1 316 ? -6.098 11.813 1.305 1.00 95.38 316 ILE A CA 1
ATOM 2402 C C . ILE A 1 316 ? -7.583 11.424 1.403 1.00 95.38 316 ILE A C 1
ATOM 2404 O O . ILE A 1 316 ? -8.092 11.175 2.499 1.00 95.38 316 ILE A O 1
ATOM 2408 N N . ALA A 1 317 ? -8.276 11.330 0.262 1.00 95.81 317 ALA A N 1
ATOM 2409 C CA . ALA A 1 317 ? -9.672 10.895 0.212 1.00 95.81 317 ALA A CA 1
ATOM 2410 C C . ALA A 1 317 ? -9.855 9.465 0.757 1.00 95.81 317 ALA A C 1
ATOM 2412 O O . ALA A 1 317 ? -10.773 9.224 1.539 1.00 95.81 317 ALA A O 1
ATOM 2413 N N . SER A 1 318 ? -8.943 8.548 0.415 1.00 97.81 318 SER A N 1
ATOM 2414 C CA . SER A 1 318 ? -8.963 7.155 0.886 1.00 97.81 318 SER A CA 1
ATOM 2415 C C . SER A 1 318 ? -8.774 7.052 2.406 1.00 97.81 318 SER A C 1
ATOM 2417 O O . SER A 1 318 ? -9.589 6.426 3.077 1.00 97.81 318 SER A O 1
ATOM 2419 N N . HIS A 1 319 ? -7.776 7.730 2.990 1.00 97.75 319 HIS A N 1
ATOM 2420 C CA . HIS A 1 319 ? -7.623 7.777 4.454 1.00 97.75 319 HIS A CA 1
ATOM 2421 C C . HIS A 1 319 ? -8.837 8.425 5.140 1.00 97.75 319 HIS A C 1
ATOM 2423 O O . HIS A 1 319 ? -9.265 7.961 6.196 1.00 97.75 319 HIS A O 1
ATOM 2429 N N . THR A 1 320 ? -9.427 9.463 4.536 1.00 95.81 320 THR A N 1
ATOM 2430 C CA . THR A 1 320 ? -10.604 10.143 5.100 1.00 95.81 320 THR A CA 1
ATOM 2431 C C . THR A 1 320 ? -11.828 9.222 5.148 1.00 95.81 320 THR A C 1
ATOM 2433 O O . THR A 1 320 ? -12.527 9.223 6.159 1.00 95.81 320 THR A O 1
ATOM 2436 N N . ILE A 1 321 ? -12.063 8.402 4.113 1.00 97.31 321 ILE A N 1
ATOM 2437 C CA . ILE A 1 321 ? -13.115 7.366 4.106 1.00 97.31 321 ILE A CA 1
ATOM 2438 C C . ILE A 1 321 ? -12.969 6.447 5.326 1.00 97.31 321 ILE A C 1
ATOM 2440 O O . ILE A 1 321 ? -13.897 6.329 6.120 1.00 97.31 321 ILE A O 1
ATOM 2444 N N . TRP A 1 322 ? -11.790 5.860 5.540 1.00 98.25 322 TRP A N 1
ATOM 2445 C CA . TRP A 1 322 ? -11.605 4.865 6.602 1.00 98.25 322 TRP A CA 1
ATOM 2446 C C . TRP A 1 322 ? -11.570 5.453 8.025 1.00 98.25 322 TRP A C 1
ATOM 2448 O O . TRP A 1 322 ? -12.029 4.806 8.967 1.00 98.25 322 TRP A O 1
ATOM 2458 N N . VAL A 1 323 ? -11.122 6.704 8.201 1.00 97.00 323 VAL A N 1
ATOM 2459 C CA . VAL A 1 323 ? -11.277 7.431 9.481 1.00 97.00 323 VAL A CA 1
ATOM 2460 C C . VAL A 1 323 ? -12.754 7.732 9.768 1.00 97.00 323 VAL A C 1
ATOM 2462 O O . VAL A 1 323 ? -13.207 7.575 10.906 1.00 97.00 323 VAL A O 1
ATOM 2465 N N . ARG A 1 324 ? -13.531 8.128 8.747 1.00 96.38 324 ARG A N 1
ATOM 2466 C CA . ARG A 1 324 ? -14.984 8.325 8.879 1.00 96.38 324 ARG A CA 1
ATOM 2467 C C . ARG A 1 324 ? -15.698 7.010 9.205 1.00 96.38 324 ARG A C 1
ATOM 2469 O O . ARG A 1 324 ? -16.575 7.033 10.063 1.00 96.38 324 ARG A O 1
ATOM 2476 N N . GLU A 1 325 ? -15.288 5.892 8.604 1.00 98.25 325 GLU A N 1
ATOM 2477 C CA . GLU A 1 325 ? -15.872 4.572 8.871 1.00 98.25 325 GLU A CA 1
ATOM 2478 C C . GLU A 1 325 ? -15.651 4.134 10.322 1.00 98.25 325 GLU A C 1
ATOM 2480 O O . GLU A 1 325 ? -16.610 3.821 11.024 1.00 98.25 325 GLU A O 1
ATOM 2485 N N . HIS A 1 326 ? -14.423 4.245 10.839 1.00 98.69 326 HIS A N 1
ATOM 2486 C CA . HIS A 1 326 ? -14.158 3.990 12.258 1.00 98.69 326 HIS A CA 1
ATOM 2487 C C . HIS A 1 326 ? -15.065 4.827 13.178 1.00 98.69 326 HIS A C 1
ATOM 2489 O O . HIS A 1 326 ? -15.704 4.287 14.080 1.00 98.69 326 HIS A O 1
ATOM 2495 N N . ASN A 1 327 ? -15.181 6.135 12.920 1.00 98.00 327 ASN A N 1
ATOM 2496 C CA . ASN A 1 327 ? -16.022 7.036 13.714 1.00 98.00 327 ASN A CA 1
ATOM 2497 C C . ASN A 1 327 ? -17.536 6.816 13.506 1.00 98.00 327 ASN A C 1
ATOM 2499 O O . ASN A 1 327 ? -18.338 7.302 14.307 1.00 98.00 327 ASN A O 1
ATOM 2503 N N . ARG A 1 328 ? -17.960 6.118 12.448 1.00 97.50 328 ARG A N 1
ATOM 2504 C CA . ARG A 1 328 ? -19.345 5.667 12.249 1.00 97.50 328 ARG A CA 1
ATOM 2505 C C . ARG A 1 328 ? -19.620 4.426 13.097 1.00 97.50 328 ARG A C 1
ATOM 2507 O O . ARG A 1 328 ? -20.564 4.428 13.886 1.00 97.50 328 ARG A O 1
ATOM 2514 N N . LEU A 1 329 ? -18.754 3.418 12.981 1.00 98.62 329 LEU A N 1
ATOM 2515 C CA . LEU A 1 329 ? -18.814 2.169 13.739 1.00 98.62 329 LEU A CA 1
ATOM 2516 C C . LEU A 1 329 ? -18.772 2.432 15.247 1.00 98.62 329 LEU A C 1
ATOM 2518 O O . LEU A 1 329 ? -19.647 1.966 15.967 1.00 98.62 329 LEU A O 1
ATOM 2522 N N . ALA A 1 330 ? -17.814 3.232 15.723 1.00 98.62 330 ALA A N 1
ATOM 2523 C CA . ALA A 1 330 ? -17.638 3.541 17.142 1.00 98.62 330 ALA A CA 1
ATOM 2524 C C . ALA A 1 330 ? -18.898 4.156 17.785 1.00 98.62 330 ALA A C 1
ATOM 2526 O O . ALA A 1 330 ? -19.343 3.705 18.841 1.00 98.62 330 ALA A O 1
ATOM 2527 N N . ARG A 1 331 ? -19.541 5.121 17.110 1.00 97.88 331 ARG A N 1
ATOM 2528 C CA . ARG A 1 331 ? -20.783 5.756 17.593 1.00 97.88 331 ARG A CA 1
ATOM 2529 C C . ARG A 1 331 ? -21.951 4.774 17.670 1.00 97.88 331 ARG A C 1
ATOM 2531 O O . ARG A 1 331 ? -22.705 4.800 18.641 1.00 97.88 331 ARG A O 1
ATOM 2538 N N . GLU A 1 332 ? -22.105 3.904 16.674 1.00 98.00 332 GLU A N 1
ATOM 2539 C CA . GLU A 1 332 ? -23.170 2.894 16.676 1.00 98.00 332 GLU A CA 1
ATOM 2540 C C . GLU A 1 332 ? -22.899 1.786 17.709 1.00 98.00 332 GLU A C 1
ATOM 2542 O O . GLU A 1 332 ? -23.825 1.353 18.393 1.00 98.00 332 GLU A O 1
ATOM 2547 N N . LEU A 1 333 ? -21.632 1.409 17.920 1.00 98.00 333 LEU A N 1
ATOM 2548 C CA . LEU A 1 333 ? -21.214 0.502 18.992 1.00 98.00 333 LEU A CA 1
ATOM 2549 C C . LEU A 1 333 ? -21.493 1.093 20.388 1.00 98.00 333 LEU A C 1
ATOM 2551 O O . LEU A 1 333 ? -22.095 0.397 21.202 1.00 98.00 333 LEU A O 1
ATOM 2555 N N . LYS A 1 334 ? -21.180 2.376 20.659 1.00 96.31 334 LYS A N 1
ATOM 2556 C CA . LYS A 1 334 ? -21.584 3.061 21.915 1.00 96.31 334 LYS A CA 1
ATOM 2557 C C . LYS A 1 334 ? -23.106 3.055 22.091 1.00 96.31 334 LYS A C 1
ATOM 2559 O O . LYS A 1 334 ? -23.604 2.894 23.204 1.00 96.31 334 LYS A O 1
ATOM 2564 N N . ARG A 1 335 ? -23.865 3.218 20.997 1.00 96.81 335 ARG A N 1
ATOM 2565 C CA . ARG A 1 335 ? -25.336 3.261 21.020 1.00 96.81 335 ARG A CA 1
ATOM 2566 C C . ARG A 1 335 ? -25.965 1.919 21.406 1.00 96.81 335 ARG A C 1
ATOM 2568 O O . ARG A 1 335 ? -26.965 1.923 22.124 1.00 96.81 335 ARG A O 1
ATOM 2575 N N . ILE A 1 336 ? -25.432 0.800 20.909 1.00 96.31 336 ILE A N 1
ATOM 2576 C CA . ILE A 1 336 ? -25.949 -0.549 21.214 1.00 96.31 336 ILE A CA 1
ATOM 2577 C C . ILE A 1 336 ? -25.346 -1.126 22.499 1.00 96.31 336 ILE A C 1
ATOM 2579 O O . ILE A 1 336 ? -26.038 -1.830 23.224 1.00 96.31 336 ILE A O 1
ATOM 2583 N N . ASN A 1 337 ? -24.114 -0.734 22.842 1.00 93.25 337 ASN A N 1
ATOM 2584 C CA . ASN A 1 337 ? -23.420 -1.122 24.068 1.00 93.25 337 ASN A CA 1
ATOM 2585 C C . ASN A 1 337 ? -23.069 0.106 24.935 1.00 93.25 337 ASN A C 1
ATOM 2587 O O . ASN A 1 337 ? -21.890 0.433 25.082 1.00 93.25 337 ASN A O 1
ATOM 2591 N N . PRO A 1 338 ? -24.047 0.771 25.593 1.00 90.56 338 PRO A N 1
ATOM 2592 C CA . PRO A 1 338 ? -23.776 1.943 26.440 1.00 90.56 338 PRO A CA 1
ATOM 2593 C C . PRO A 1 338 ? -22.879 1.672 27.657 1.00 90.56 338 PRO A C 1
ATOM 2595 O O . PRO A 1 338 ? -22.503 2.606 28.358 1.00 90.56 338 PRO A O 1
ATOM 2598 N N . HIS A 1 339 ? -22.596 0.398 27.935 1.00 82.50 339 HIS A N 1
ATOM 2599 C CA . HIS A 1 339 ? -21.770 -0.088 29.036 1.00 82.50 339 HIS A CA 1
ATOM 2600 C C . HIS A 1 339 ? -20.300 -0.323 28.635 1.00 82.50 339 HIS A C 1
ATOM 2602 O O . HIS A 1 339 ? -19.498 -0.682 29.493 1.00 82.50 339 HIS A O 1
ATOM 2608 N N . TRP A 1 340 ? -19.942 -0.165 27.354 1.00 87.81 340 TRP A N 1
ATOM 2609 C CA . TRP A 1 340 ? -18.551 -0.229 26.900 1.00 87.81 340 TRP A CA 1
ATOM 2610 C C . TRP A 1 340 ? -17.832 1.109 27.123 1.00 87.81 340 TRP A C 1
ATOM 2612 O O . TRP A 1 340 ? -18.390 2.179 26.849 1.00 87.81 340 TRP A O 1
ATOM 2622 N N . ASP A 1 341 ? -16.574 1.023 27.557 1.00 84.38 341 ASP A N 1
ATOM 2623 C CA . ASP A 1 341 ? -15.639 2.149 27.606 1.00 84.38 341 ASP A CA 1
ATOM 2624 C C . ASP A 1 341 ? -15.084 2.497 26.209 1.00 84.38 341 ASP A C 1
ATOM 2626 O O . ASP A 1 341 ? -15.220 1.745 25.232 1.00 84.38 341 ASP A O 1
ATOM 2630 N N . GLY A 1 342 ? -14.448 3.662 26.103 1.00 87.44 342 GLY A N 1
ATOM 2631 C CA . GLY A 1 342 ? -13.860 4.163 24.867 1.00 87.44 342 GLY A CA 1
ATOM 2632 C C . GLY A 1 342 ? -12.718 3.294 24.328 1.00 87.44 342 GLY A C 1
ATOM 2633 O O . GLY A 1 342 ? -12.479 3.295 23.121 1.00 87.44 342 GLY A O 1
ATOM 2634 N N . GLU A 1 343 ? -12.026 2.510 25.163 1.00 88.00 343 GLU A N 1
ATOM 2635 C CA . GLU A 1 343 ? -11.023 1.552 24.678 1.00 88.00 343 GLU A CA 1
ATOM 2636 C C . GLU A 1 343 ? -11.685 0.349 24.000 1.00 88.00 343 GLU A C 1
ATOM 2638 O O . GLU A 1 343 ? -11.274 -0.038 22.905 1.00 88.00 343 GLU A O 1
ATOM 2643 N N . GLN A 1 344 ? -12.709 -0.249 24.610 1.00 89.25 344 GLN A N 1
ATOM 2644 C CA . GLN A 1 344 ? -13.416 -1.392 24.039 1.00 89.25 344 GLN A CA 1
ATOM 2645 C C . GLN A 1 344 ? -14.093 -1.012 22.719 1.00 89.25 344 GLN A C 1
ATOM 2647 O O . GLN A 1 344 ? -14.011 -1.773 21.754 1.00 89.25 344 GLN A O 1
ATOM 2652 N N . ILE A 1 345 ? -14.674 0.187 22.638 1.00 96.06 345 ILE A N 1
ATOM 2653 C CA . ILE A 1 345 ? -15.271 0.714 21.404 1.00 96.06 345 ILE A CA 1
ATOM 2654 C C . ILE A 1 345 ? -14.211 0.951 20.333 1.00 96.06 345 ILE A C 1
ATOM 2656 O O . ILE A 1 345 ? -14.381 0.485 19.206 1.00 96.06 345 ILE A O 1
ATOM 2660 N N . TYR A 1 346 ? -13.097 1.603 20.683 1.00 97.56 346 TYR A N 1
ATOM 2661 C CA . TYR A 1 346 ? -11.981 1.818 19.764 1.00 97.56 346 TYR A CA 1
ATOM 2662 C C . TYR A 1 346 ? -11.451 0.488 19.201 1.00 97.56 346 TYR A C 1
ATOM 2664 O O . TYR A 1 346 ? -11.279 0.357 17.987 1.00 97.56 346 TYR A O 1
ATOM 2672 N N . GLN A 1 347 ? -11.233 -0.522 20.053 1.00 96.62 347 GLN A N 1
ATOM 2673 C CA . GLN A 1 347 ? -10.694 -1.816 19.626 1.00 96.62 347 GLN A CA 1
ATOM 2674 C C . GLN A 1 347 ? -11.690 -2.640 18.799 1.00 96.62 347 GLN A C 1
ATOM 2676 O O . GLN A 1 347 ? -11.270 -3.277 17.833 1.00 96.62 347 GLN A O 1
ATOM 2681 N N . GLU A 1 348 ? -12.989 -2.628 19.116 1.00 97.50 348 GLU A N 1
ATOM 2682 C CA . GLU A 1 348 ? -14.002 -3.314 18.297 1.00 97.50 348 GLU A CA 1
ATOM 2683 C C . GLU A 1 348 ? -14.222 -2.609 16.952 1.00 97.50 348 GLU A C 1
ATOM 2685 O O . GLU A 1 348 ? -14.206 -3.273 15.917 1.00 97.50 348 GLU A O 1
ATOM 2690 N N . ALA A 1 349 ? -14.303 -1.274 16.917 1.00 98.75 349 ALA A N 1
ATOM 2691 C CA . ALA A 1 349 ? -14.371 -0.525 15.660 1.00 98.75 349 ALA A CA 1
ATOM 2692 C C . ALA A 1 349 ? -13.116 -0.757 14.794 1.00 98.75 349 ALA A C 1
ATOM 2694 O O . ALA A 1 349 ? -13.233 -1.050 13.606 1.00 98.75 349 ALA A O 1
ATOM 2695 N N . ARG A 1 350 ? -11.911 -0.720 15.385 1.00 98.75 350 ARG A N 1
ATOM 2696 C CA . ARG A 1 350 ? -10.644 -1.069 14.709 1.00 98.75 350 ARG A CA 1
ATOM 2697 C C . ARG A 1 350 ? -10.648 -2.494 14.154 1.00 98.75 350 ARG A C 1
ATOM 2699 O O . ARG A 1 350 ? -10.167 -2.735 13.048 1.00 98.75 350 ARG A O 1
ATOM 2706 N N . LYS A 1 351 ? -11.181 -3.448 14.915 1.00 98.56 351 LYS A N 1
ATOM 2707 C CA . LYS A 1 351 ? -11.271 -4.858 14.524 1.00 98.56 351 LYS A CA 1
ATOM 2708 C C . LYS A 1 351 ? -12.265 -5.085 13.383 1.00 98.56 351 LYS A C 1
ATOM 2710 O O . LYS A 1 351 ? -11.979 -5.910 12.514 1.00 98.56 351 LYS A O 1
ATOM 2715 N N . ILE A 1 352 ? -13.382 -4.357 13.359 1.00 98.81 352 ILE A N 1
ATOM 2716 C CA . ILE A 1 352 ? -14.334 -4.363 12.241 1.00 98.81 352 ILE A CA 1
ATOM 2717 C C . ILE A 1 352 ? -13.664 -3.785 10.989 1.00 98.81 352 ILE A C 1
ATOM 2719 O O . ILE A 1 352 ? -13.548 -4.520 10.016 1.00 98.81 352 ILE A O 1
ATOM 2723 N N . VAL A 1 353 ? -13.099 -2.570 11.042 1.00 98.88 353 VAL A N 1
ATOM 2724 C CA . VAL A 1 353 ? -12.402 -1.938 9.896 1.00 98.88 353 VAL A CA 1
ATOM 2725 C C . VAL A 1 353 ? -11.313 -2.843 9.310 1.00 98.88 353 VAL A C 1
ATOM 2727 O O . VAL A 1 353 ? -11.264 -3.063 8.100 1.00 98.88 353 VAL A O 1
ATOM 2730 N N . GLY A 1 354 ? -10.468 -3.443 10.157 1.00 98.81 354 GLY A N 1
ATOM 2731 C CA . GLY A 1 354 ? -9.461 -4.404 9.697 1.00 98.81 354 GLY A CA 1
ATOM 2732 C C . GLY A 1 354 ? -10.074 -5.645 9.032 1.00 98.81 354 GLY A C 1
ATOM 2733 O O . GLY A 1 354 ? -9.535 -6.147 8.049 1.00 98.81 354 GLY A O 1
ATOM 2734 N N . SER A 1 355 ? -11.224 -6.122 9.517 1.00 98.81 355 SER A N 1
ATOM 2735 C CA . SER A 1 355 ? -11.952 -7.254 8.923 1.00 98.81 355 SER A CA 1
ATOM 2736 C C . SER A 1 355 ? -12.597 -6.897 7.577 1.00 98.81 355 SER A C 1
ATOM 2738 O O . SER A 1 355 ? -12.586 -7.717 6.662 1.00 98.81 355 SER A O 1
ATOM 2740 N N . GLU A 1 356 ? -13.113 -5.676 7.429 1.00 98.81 356 GLU A N 1
ATOM 2741 C CA . GLU A 1 356 ? -13.667 -5.151 6.174 1.00 98.81 356 GLU A CA 1
ATOM 2742 C C . GLU A 1 356 ? -12.572 -4.989 5.114 1.00 98.81 356 GLU A C 1
ATOM 2744 O O . GLU A 1 356 ? -12.710 -5.507 4.005 1.00 98.81 356 GLU A O 1
ATOM 2749 N N . MET A 1 357 ? -11.440 -4.364 5.466 1.00 98.81 357 MET A N 1
ATOM 2750 C CA . MET A 1 357 ? -10.281 -4.240 4.574 1.00 98.81 357 MET A CA 1
ATOM 2751 C C . MET A 1 357 ? -9.738 -5.610 4.143 1.00 98.81 357 MET A C 1
ATOM 2753 O O . MET A 1 357 ? -9.433 -5.802 2.963 1.00 98.81 357 MET A O 1
ATOM 2757 N N . GLN A 1 358 ? -9.666 -6.585 5.057 1.00 98.88 358 GLN A N 1
ATOM 2758 C CA . GLN A 1 358 ? -9.304 -7.967 4.726 1.00 98.88 358 GLN A CA 1
ATOM 2759 C C . GLN A 1 358 ? -10.299 -8.620 3.764 1.00 98.88 358 GLN A C 1
ATOM 2761 O O . GLN A 1 358 ? -9.879 -9.244 2.787 1.00 98.88 358 GLN A O 1
ATOM 2766 N N . HIS A 1 359 ? -11.602 -8.474 4.012 1.00 98.75 359 HIS A N 1
ATOM 2767 C CA . HIS A 1 359 ? -12.633 -9.048 3.156 1.00 98.75 359 HIS A CA 1
ATOM 2768 C C . HIS A 1 359 ? -12.567 -8.462 1.739 1.00 98.75 359 HIS A C 1
ATOM 2770 O O . HIS A 1 359 ? -12.289 -9.206 0.799 1.00 98.75 359 HIS A O 1
ATOM 2776 N N . ILE A 1 360 ? -12.699 -7.137 1.607 1.00 98.81 360 ILE A N 1
ATOM 2777 C CA . ILE A 1 360 ? -12.660 -6.395 0.332 1.00 98.81 360 ILE A CA 1
ATOM 2778 C C . ILE A 1 360 ? -11.385 -6.722 -0.457 1.00 98.81 360 ILE A C 1
ATOM 2780 O O . ILE A 1 360 ? -11.437 -6.949 -1.670 1.00 98.81 360 ILE A O 1
ATOM 2784 N N . THR A 1 361 ? -10.235 -6.813 0.222 1.00 98.88 361 THR A N 1
ATOM 2785 C CA . THR A 1 361 ? -8.970 -7.181 -0.427 1.00 98.88 361 THR A CA 1
ATOM 2786 C C . THR A 1 361 ? -9.069 -8.541 -1.120 1.00 98.88 361 THR A C 1
ATOM 2788 O O . THR A 1 361 ? -8.714 -8.659 -2.292 1.00 98.88 361 THR A O 1
ATOM 2791 N N . PHE A 1 362 ? -9.565 -9.574 -0.437 1.00 98.69 362 PHE A N 1
ATOM 2792 C CA . PHE A 1 362 ? -9.554 -10.943 -0.964 1.00 98.69 362 PHE A CA 1
ATOM 2793 C C . PHE A 1 362 ? -10.753 -11.293 -1.853 1.00 98.69 362 PHE A C 1
ATOM 2795 O O . PHE A 1 362 ? -10.629 -12.210 -2.667 1.00 98.69 362 PHE A O 1
ATOM 2802 N N . THR A 1 363 ? -11.883 -10.589 -1.740 1.00 98.00 363 THR A N 1
ATOM 2803 C CA . THR A 1 363 ? -13.097 -10.878 -2.527 1.00 98.00 363 THR A CA 1
ATOM 2804 C C . THR A 1 363 ? -13.347 -9.904 -3.673 1.00 98.00 363 THR A C 1
ATOM 2806 O O . THR A 1 363 ? -13.840 -10.333 -4.715 1.00 98.00 363 THR A O 1
ATOM 2809 N N . GLU A 1 364 ? -12.972 -8.629 -3.540 1.00 98.50 364 GLU A N 1
ATOM 2810 C CA . GLU A 1 364 ? -13.207 -7.615 -4.575 1.00 98.50 364 GLU A CA 1
ATOM 2811 C C . GLU A 1 364 ? -11.932 -7.218 -5.335 1.00 98.50 364 GLU A C 1
ATOM 2813 O O . GLU A 1 364 ? -11.978 -7.116 -6.564 1.00 98.50 364 GLU A O 1
ATOM 2818 N N . TYR A 1 365 ? -10.808 -7.001 -4.642 1.00 98.88 365 TYR A N 1
ATOM 2819 C CA . TYR A 1 365 ? -9.565 -6.489 -5.242 1.00 98.88 365 TYR A CA 1
ATOM 2820 C C . TYR A 1 365 ? -8.708 -7.587 -5.895 1.00 98.88 365 TYR A C 1
ATOM 2822 O O . TYR A 1 365 ? -8.484 -7.569 -7.107 1.00 98.88 365 TYR A O 1
ATOM 2830 N N . LEU A 1 366 ? -8.243 -8.574 -5.120 1.00 98.75 366 LEU A N 1
ATOM 2831 C CA . LEU A 1 366 ? -7.278 -9.576 -5.591 1.00 98.75 366 LEU A CA 1
ATOM 2832 C C . LEU A 1 366 ? -7.734 -10.391 -6.815 1.00 98.75 366 LEU A C 1
ATOM 2834 O O . LEU A 1 366 ? -6.891 -10.599 -7.690 1.00 98.75 366 LEU A O 1
ATOM 2838 N N . PRO A 1 367 ? -9.017 -10.779 -6.984 1.00 98.56 367 PRO A N 1
ATOM 2839 C CA . PRO A 1 367 ? -9.466 -11.460 -8.201 1.00 98.56 367 PRO A CA 1
ATOM 2840 C C . PRO A 1 367 ? -9.253 -10.650 -9.489 1.00 98.56 367 PRO A C 1
ATOM 2842 O O . PRO A 1 367 ? -9.040 -11.241 -10.546 1.00 98.56 367 PRO A O 1
ATOM 2845 N N . LYS A 1 368 ? -9.275 -9.311 -9.407 1.00 98.38 368 LYS A N 1
ATOM 2846 C CA . LYS A 1 368 ? -9.074 -8.394 -10.546 1.00 98.38 368 LYS A CA 1
ATOM 2847 C C . LYS A 1 368 ? -7.599 -8.201 -10.898 1.00 98.38 368 LYS A C 1
ATOM 2849 O O . LYS A 1 368 ? -7.270 -7.934 -12.050 1.00 98.38 368 LYS A O 1
ATOM 2854 N N . ILE A 1 369 ? -6.717 -8.350 -9.909 1.00 98.56 369 ILE A N 1
ATOM 2855 C CA . ILE A 1 369 ? -5.265 -8.261 -10.091 1.00 98.56 369 ILE A CA 1
ATOM 2856 C C . ILE A 1 369 ? -4.688 -9.601 -10.541 1.00 98.56 369 ILE A C 1
ATOM 2858 O O . ILE A 1 369 ? -3.927 -9.645 -11.500 1.00 98.56 369 ILE A O 1
ATOM 2862 N N . LEU A 1 370 ? -5.058 -10.692 -9.868 1.00 98.38 370 LEU A N 1
ATOM 2863 C CA . LEU A 1 370 ? -4.446 -12.015 -10.018 1.00 98.38 370 LEU A CA 1
ATOM 2864 C C . LEU A 1 370 ? -5.114 -12.906 -11.078 1.00 98.38 370 LEU A C 1
ATOM 2866 O O . LEU A 1 370 ? -4.542 -13.934 -11.455 1.00 98.38 370 LEU A O 1
ATOM 2870 N N . GLY A 1 371 ? -6.328 -12.555 -11.515 1.00 98.00 371 GLY A N 1
ATOM 2871 C CA . GLY A 1 371 ? -7.174 -13.410 -12.346 1.00 98.00 371 GLY A CA 1
ATOM 2872 C C . GLY A 1 371 ? -7.523 -14.743 -11.667 1.00 98.00 371 GLY A C 1
ATOM 2873 O O . GLY A 1 371 ? -7.095 -15.042 -10.547 1.00 98.00 371 GLY A O 1
ATOM 2874 N N . GLN A 1 372 ? -8.279 -15.601 -12.360 1.00 97.06 372 GLN A N 1
ATOM 2875 C CA . GLN A 1 372 ? -8.673 -16.904 -11.802 1.00 97.06 372 GLN A CA 1
ATOM 2876 C C . GLN A 1 372 ? -7.449 -17.761 -11.439 1.00 97.06 372 GLN A C 1
ATOM 2878 O O . GLN A 1 372 ? -7.394 -18.331 -10.354 1.00 97.06 372 GLN A O 1
ATOM 2883 N N . ARG A 1 373 ? -6.423 -17.785 -12.301 1.00 96.75 373 ARG A N 1
ATOM 2884 C CA . ARG A 1 373 ? -5.215 -18.605 -12.112 1.00 96.75 373 ARG A CA 1
ATOM 2885 C C . ARG A 1 373 ? -4.447 -18.258 -10.832 1.00 96.75 373 ARG A C 1
ATOM 2887 O O . ARG A 1 373 ? -3.901 -19.152 -10.186 1.00 96.75 373 ARG A O 1
ATOM 2894 N N . GLY A 1 374 ? -4.371 -16.978 -10.466 1.00 97.50 374 GLY A N 1
ATOM 2895 C CA . GLY A 1 374 ? -3.673 -16.558 -9.251 1.00 97.50 374 GLY A CA 1
ATOM 2896 C C . GLY A 1 374 ? -4.509 -16.773 -7.990 1.00 97.50 374 GLY A C 1
ATOM 2897 O O . GLY A 1 374 ? -3.954 -17.147 -6.956 1.00 97.50 374 GLY A O 1
ATOM 2898 N N . MET A 1 375 ? -5.838 -16.656 -8.089 1.00 98.19 375 MET A N 1
ATOM 2899 C CA . MET A 1 375 ? -6.747 -17.079 -7.018 1.00 98.19 375 MET A CA 1
ATOM 2900 C C . MET A 1 375 ? -6.682 -18.601 -6.790 1.00 98.19 375 MET A C 1
ATOM 2902 O O . MET A 1 375 ? -6.617 -19.037 -5.642 1.00 98.19 375 MET A O 1
ATOM 2906 N N . ASP A 1 376 ? -6.583 -19.408 -7.852 1.00 97.50 376 ASP A N 1
ATOM 2907 C CA . ASP A 1 376 ? -6.386 -20.863 -7.762 1.00 97.50 376 ASP A CA 1
ATOM 2908 C C . ASP A 1 376 ? -5.031 -21.223 -7.116 1.00 97.50 376 ASP A C 1
ATOM 2910 O O . ASP A 1 376 ? -4.960 -22.138 -6.294 1.00 97.50 376 ASP A O 1
ATOM 2914 N N . GLN A 1 377 ? -3.952 -20.491 -7.441 1.00 96.06 377 GLN A N 1
ATOM 2915 C CA . GLN A 1 377 ? -2.632 -20.654 -6.805 1.00 96.06 377 GLN A CA 1
ATOM 2916 C C . GLN A 1 377 ? -2.690 -20.336 -5.297 1.00 96.06 377 GLN A C 1
ATOM 2918 O O . GLN A 1 377 ? -2.122 -21.059 -4.468 1.00 96.06 377 GLN A O 1
ATOM 2923 N N . MET A 1 378 ? -3.401 -19.268 -4.928 1.00 96.50 378 MET A N 1
ATOM 2924 C CA . MET A 1 378 ? -3.628 -18.896 -3.533 1.00 96.50 378 MET A CA 1
ATOM 2925 C C . MET A 1 378 ? -4.445 -19.965 -2.795 1.00 96.50 378 MET A C 1
ATOM 2927 O O . MET A 1 378 ? -4.067 -20.375 -1.693 1.00 96.50 378 MET A O 1
ATOM 2931 N N . GLY A 1 379 ? -5.499 -20.479 -3.430 1.00 96.69 379 GLY A N 1
ATOM 2932 C CA . GLY A 1 379 ? -6.401 -21.493 -2.889 1.00 96.69 379 GLY A CA 1
ATOM 2933 C C . GLY A 1 379 ? -7.292 -20.974 -1.758 1.00 96.69 379 GLY A C 1
ATOM 2934 O O . GLY A 1 379 ? -7.112 -19.867 -1.246 1.00 96.69 379 GLY A O 1
ATOM 2935 N N . GLU A 1 380 ? -8.261 -21.788 -1.343 1.00 96.19 380 GLU A N 1
ATOM 2936 C CA . GLU A 1 380 ? -9.178 -21.463 -0.243 1.00 96.19 380 GLU A CA 1
ATOM 2937 C C . GLU A 1 380 ? -8.457 -21.345 1.113 1.00 96.19 380 GLU A C 1
ATOM 2939 O O . GLU A 1 380 ? -7.360 -21.875 1.313 1.00 96.19 380 GLU A O 1
ATOM 2944 N N . TYR A 1 381 ? -9.075 -20.631 2.056 1.00 97.56 381 TYR A N 1
ATOM 2945 C CA . TYR A 1 381 ? -8.553 -20.480 3.411 1.00 97.56 381 TYR A CA 1
ATOM 2946 C C . TYR A 1 381 ? -8.795 -21.749 4.243 1.00 97.56 381 TYR A C 1
ATOM 2948 O O . TYR A 1 381 ? -9.931 -22.189 4.413 1.00 97.56 381 TYR A O 1
ATOM 2956 N N . ALA A 1 382 ? -7.719 -22.323 4.789 1.00 96.81 382 ALA A N 1
ATOM 2957 C CA . ALA A 1 382 ? -7.745 -23.584 5.537 1.00 96.81 382 ALA A CA 1
ATOM 2958 C C . ALA A 1 382 ? -7.635 -23.413 7.070 1.00 96.81 382 ALA A C 1
ATOM 2960 O O . ALA A 1 382 ? -7.450 -24.400 7.784 1.00 96.81 382 ALA A O 1
ATOM 2961 N N . GLY A 1 383 ? -7.732 -22.178 7.574 1.00 96.88 383 GLY A N 1
ATOM 2962 C CA . GLY A 1 383 ? -7.446 -21.830 8.969 1.00 96.88 383 GLY A CA 1
ATOM 2963 C C . GLY A 1 383 ? -6.019 -21.306 9.183 1.00 96.88 383 GLY A C 1
ATOM 2964 O O . GLY A 1 383 ? -5.123 -21.525 8.368 1.00 96.88 383 GLY A O 1
ATOM 2965 N N . TYR A 1 384 ? -5.809 -20.604 10.299 1.00 98.12 384 TYR A N 1
ATOM 2966 C CA . TYR A 1 384 ? -4.513 -20.038 10.683 1.00 98.12 384 TYR A CA 1
ATOM 2967 C C . TYR A 1 384 ? -3.454 -21.128 10.906 1.00 98.12 384 TYR A C 1
ATOM 2969 O O . TYR A 1 384 ? -3.668 -22.086 11.654 1.00 98.12 384 TYR A O 1
ATOM 2977 N N . ASN A 1 385 ? -2.276 -20.944 10.306 1.00 98.06 385 ASN A N 1
ATOM 2978 C CA . ASN A 1 385 ? -1.136 -21.841 10.436 1.00 98.06 385 ASN A CA 1
ATOM 2979 C C . ASN A 1 385 ? 0.049 -21.124 11.119 1.00 98.06 385 ASN A C 1
ATOM 2981 O O . ASN A 1 385 ? 0.732 -20.328 10.471 1.00 98.06 385 ASN A O 1
ATOM 2985 N N . PRO A 1 386 ? 0.391 -21.454 12.381 1.00 97.25 386 PRO A N 1
ATOM 2986 C CA . PRO A 1 386 ? 1.479 -20.797 13.114 1.00 97.25 386 PRO A CA 1
ATOM 2987 C C . PRO A 1 386 ? 2.882 -21.042 12.532 1.00 97.25 386 PRO A C 1
ATOM 2989 O O . PRO A 1 386 ? 3.836 -20.398 12.963 1.00 97.25 386 PRO A O 1
ATOM 2992 N N . ASN A 1 387 ? 3.030 -21.943 11.556 1.00 98.12 387 ASN A N 1
ATOM 2993 C CA . ASN A 1 387 ? 4.295 -22.182 10.856 1.00 98.12 387 ASN A CA 1
ATOM 2994 C C . ASN A 1 387 ? 4.482 -21.267 9.632 1.00 98.12 387 ASN A C 1
ATOM 2996 O O . ASN A 1 387 ? 5.580 -21.208 9.076 1.00 98.12 387 ASN A O 1
ATOM 3000 N N . VAL A 1 388 ? 3.433 -20.563 9.192 1.00 98.31 388 VAL A N 1
ATOM 3001 C CA . VAL A 1 388 ? 3.525 -19.570 8.117 1.00 98.31 388 VAL A CA 1
ATOM 3002 C C . VAL A 1 388 ? 4.065 -18.272 8.705 1.00 98.31 388 VAL A C 1
ATOM 3004 O O . VAL A 1 388 ? 3.565 -17.766 9.707 1.00 98.31 388 VAL A O 1
ATOM 3007 N N . ASN A 1 389 ? 5.101 -17.722 8.072 1.00 98.25 389 ASN A N 1
ATOM 3008 C CA . ASN A 1 389 ? 5.623 -16.408 8.422 1.00 98.25 389 ASN A CA 1
ATOM 3009 C C . ASN A 1 389 ? 4.911 -15.330 7.577 1.00 98.25 389 ASN A C 1
ATOM 3011 O O . ASN A 1 389 ? 5.105 -15.333 6.354 1.00 98.25 389 ASN A O 1
ATOM 3015 N N . PRO A 1 390 ? 4.125 -14.420 8.185 1.00 98.19 390 PRO A N 1
ATOM 3016 C CA . PRO A 1 390 ? 3.414 -13.350 7.483 1.00 98.19 390 PRO A CA 1
ATOM 3017 C C . PRO A 1 390 ? 4.285 -12.140 7.099 1.00 98.19 390 PRO A C 1
ATOM 3019 O O . PRO A 1 390 ? 3.852 -11.373 6.252 1.00 98.19 390 PRO A O 1
ATOM 3022 N N . SER A 1 391 ? 5.499 -11.954 7.647 1.00 98.31 391 SER A N 1
ATOM 3023 C CA . SER A 1 391 ? 6.333 -10.758 7.385 1.00 98.31 391 SER A CA 1
ATOM 3024 C C . SER A 1 391 ? 6.447 -10.432 5.893 1.00 98.31 391 SER A C 1
ATOM 3026 O O . SER A 1 391 ? 6.834 -11.305 5.109 1.00 98.31 391 SER A O 1
ATOM 3028 N N . THR A 1 392 ? 6.169 -9.187 5.503 1.00 98.62 392 THR A N 1
ATOM 3029 C CA . THR A 1 392 ? 6.226 -8.747 4.102 1.00 98.62 392 THR A CA 1
ATOM 3030 C C . THR A 1 392 ? 7.585 -9.086 3.493 1.00 98.62 392 THR A C 1
ATOM 3032 O O . THR A 1 392 ? 8.631 -8.921 4.132 1.00 98.62 392 THR A O 1
ATOM 3035 N N . ARG A 1 393 ? 7.584 -9.630 2.274 1.00 98.56 393 ARG A N 1
ATOM 3036 C CA . ARG A 1 393 ? 8.801 -9.969 1.542 1.00 98.56 393 ARG A CA 1
ATOM 3037 C C . ARG A 1 393 ? 9.361 -8.714 0.884 1.00 98.56 393 ARG A C 1
ATOM 3039 O O . ARG A 1 393 ? 8.626 -7.907 0.321 1.00 98.56 393 ARG A O 1
ATOM 3046 N N . ASN A 1 394 ? 10.677 -8.574 0.930 1.00 98.38 394 ASN A N 1
ATOM 3047 C CA . ASN A 1 394 ? 11.411 -7.435 0.397 1.00 98.38 394 ASN A CA 1
ATOM 3048 C C . ASN A 1 394 ? 11.091 -7.235 -1.091 1.00 98.38 394 ASN A C 1
ATOM 3050 O O . ASN A 1 394 ? 10.919 -6.120 -1.567 1.00 98.38 394 ASN A O 1
ATOM 3054 N N . GLU A 1 395 ? 10.933 -8.335 -1.817 1.00 98.44 395 GLU A N 1
ATOM 3055 C CA . GLU A 1 395 ? 10.752 -8.356 -3.266 1.00 98.44 395 GLU A CA 1
ATOM 3056 C C . GLU A 1 395 ? 9.285 -8.110 -3.671 1.00 98.44 395 GLU A C 1
ATOM 3058 O O . GLU A 1 395 ? 9.013 -7.679 -4.791 1.00 98.44 395 GLU A O 1
ATOM 3063 N N . PHE A 1 396 ? 8.347 -8.281 -2.731 1.00 98.75 396 PHE A N 1
ATOM 3064 C CA . PHE A 1 396 ? 6.975 -7.783 -2.849 1.00 98.75 396 PHE A CA 1
ATOM 3065 C C . PHE A 1 396 ? 6.949 -6.252 -2.705 1.00 98.75 396 PHE A C 1
ATOM 3067 O O . PHE A 1 396 ? 6.608 -5.562 -3.666 1.00 98.75 396 PHE A O 1
ATOM 3074 N N . ALA A 1 397 ? 7.439 -5.741 -1.571 1.00 98.00 397 ALA A N 1
ATOM 3075 C CA . ALA A 1 397 ? 7.504 -4.316 -1.212 1.00 98.00 397 ALA A CA 1
ATOM 3076 C C . ALA A 1 397 ? 8.333 -3.452 -2.189 1.00 98.00 397 ALA A C 1
ATOM 3078 O O . ALA A 1 397 ? 8.094 -2.260 -2.405 1.00 98.00 397 ALA A O 1
ATOM 3079 N N . THR A 1 398 ? 9.371 -4.043 -2.786 1.00 97.50 398 THR A N 1
ATOM 3080 C CA . THR A 1 398 ? 10.331 -3.328 -3.646 1.00 97.50 398 THR A CA 1
ATOM 3081 C C . THR A 1 398 ? 10.018 -3.456 -5.133 1.00 97.50 398 THR A C 1
ATOM 3083 O O . THR A 1 398 ? 10.461 -2.615 -5.912 1.00 97.50 398 THR A O 1
ATOM 3086 N N . ALA A 1 399 ? 9.267 -4.484 -5.540 1.00 98.25 399 ALA A N 1
ATOM 3087 C CA . ALA A 1 399 ? 8.968 -4.734 -6.946 1.00 98.25 399 ALA A CA 1
ATOM 3088 C C . ALA A 1 399 ? 7.520 -5.183 -7.179 1.00 98.25 399 ALA A C 1
ATOM 3090 O O . ALA A 1 399 ? 6.779 -4.446 -7.823 1.00 98.25 399 ALA A O 1
ATOM 3091 N N . ALA A 1 400 ? 7.104 -6.353 -6.684 1.00 98.44 400 ALA A N 1
ATOM 3092 C CA . ALA A 1 400 ? 5.863 -6.966 -7.168 1.00 98.44 400 ALA A CA 1
ATOM 3093 C C . ALA A 1 400 ? 4.603 -6.137 -6.886 1.00 98.44 400 ALA A C 1
ATOM 3095 O O . ALA A 1 400 ? 3.762 -6.021 -7.772 1.00 98.44 400 ALA A O 1
ATOM 3096 N N . PHE A 1 401 ? 4.468 -5.518 -5.706 1.00 98.38 401 PHE A N 1
ATOM 3097 C CA . PHE A 1 401 ? 3.269 -4.723 -5.400 1.00 98.38 401 PHE A CA 1
ATOM 3098 C C . PHE A 1 401 ? 3.304 -3.305 -5.993 1.00 98.38 401 PHE A C 1
ATOM 3100 O O . PHE A 1 401 ? 2.269 -2.687 -6.232 1.00 98.38 401 PHE A O 1
ATOM 3107 N N . ARG A 1 402 ? 4.486 -2.874 -6.447 1.00 97.75 402 ARG A N 1
ATOM 3108 C CA . ARG A 1 402 ? 4.697 -1.648 -7.229 1.00 97.75 402 ARG A CA 1
ATOM 3109 C C . ARG A 1 402 ? 4.254 -1.754 -8.689 1.00 97.75 402 ARG A C 1
ATOM 3111 O O . ARG A 1 402 ? 4.530 -0.831 -9.458 1.00 97.75 402 ARG A O 1
ATOM 3118 N N . PHE A 1 403 ? 3.603 -2.848 -9.096 1.00 97.12 403 PHE A N 1
ATOM 3119 C CA . PHE A 1 403 ? 2.998 -2.964 -10.427 1.00 97.12 403 PHE A CA 1
ATOM 3120 C C . PHE A 1 403 ? 1.998 -1.820 -10.682 1.00 97.12 403 PHE A C 1
ATOM 3122 O O . PHE A 1 403 ? 1.988 -1.222 -11.761 1.00 97.12 403 PHE A O 1
ATOM 3129 N N . GLY A 1 404 ? 1.243 -1.443 -9.638 1.00 95.44 404 GLY A N 1
ATOM 3130 C CA . GLY A 1 404 ? 0.202 -0.417 -9.676 1.00 95.44 404 GLY A CA 1
ATOM 3131 C C . GLY A 1 404 ? 0.686 0.970 -10.102 1.00 95.44 404 GLY A C 1
ATOM 3132 O O . GLY A 1 404 ? -0.106 1.729 -10.649 1.00 95.44 404 GLY A O 1
ATOM 3133 N N . HIS A 1 405 ? 1.981 1.288 -9.966 1.00 96.31 405 HIS A N 1
ATOM 3134 C CA . HIS A 1 405 ? 2.542 2.555 -10.453 1.00 96.31 405 HIS A CA 1
ATOM 3135 C C . HIS A 1 405 ? 2.308 2.779 -11.955 1.00 96.31 405 HIS A C 1
ATOM 3137 O O . HIS A 1 405 ? 2.076 3.911 -12.370 1.00 96.31 405 HIS A O 1
ATOM 3143 N N . ALA A 1 406 ? 2.343 1.720 -12.770 1.00 94.50 406 ALA A N 1
ATOM 3144 C CA . ALA A 1 406 ? 2.078 1.817 -14.207 1.00 94.50 406 ALA A CA 1
ATOM 3145 C C . ALA A 1 406 ? 0.581 2.002 -14.531 1.00 94.50 406 ALA A C 1
ATOM 3147 O O . ALA A 1 406 ? 0.242 2.524 -15.590 1.00 94.50 406 ALA A O 1
ATOM 3148 N N . ALA A 1 407 ? -0.316 1.636 -13.608 1.00 95.19 407 ALA A N 1
ATOM 3149 C CA . ALA A 1 407 ? -1.768 1.774 -13.753 1.00 95.19 407 ALA A CA 1
ATOM 3150 C C . ALA A 1 407 ? -2.316 3.141 -13.279 1.00 95.19 407 ALA A C 1
ATOM 3152 O O . ALA A 1 407 ? -3.534 3.362 -13.270 1.00 95.19 407 ALA A O 1
ATOM 3153 N N . ILE A 1 408 ? -1.435 4.066 -12.878 1.00 95.25 408 ILE A N 1
ATOM 3154 C CA . ILE A 1 408 ? -1.785 5.444 -12.512 1.00 95.25 408 ILE A CA 1
ATOM 3155 C C . ILE A 1 408 ? -1.883 6.299 -13.783 1.00 95.25 408 ILE A C 1
ATOM 3157 O O . ILE A 1 408 ? -0.966 6.341 -14.605 1.00 95.25 408 ILE A O 1
ATOM 3161 N N . GLY A 1 409 ? -3.007 7.000 -13.937 1.00 93.19 409 GLY A N 1
ATOM 3162 C CA . GLY A 1 409 ? -3.251 7.898 -15.068 1.00 93.19 409 GLY A CA 1
ATOM 3163 C C . GLY A 1 409 ? -2.740 9.328 -14.860 1.00 93.19 409 GLY A C 1
ATOM 3164 O O . GLY A 1 409 ? -2.406 9.746 -13.756 1.00 93.19 409 GLY A O 1
ATOM 3165 N N . ALA A 1 410 ? -2.757 10.119 -15.933 1.00 94.44 410 ALA A N 1
ATOM 3166 C CA . ALA A 1 410 ? -2.219 11.486 -15.970 1.00 94.44 410 ALA A CA 1
ATOM 3167 C C . ALA A 1 410 ? -2.921 12.532 -15.068 1.00 94.44 410 ALA A C 1
ATOM 3169 O O . ALA A 1 410 ? -2.404 13.636 -14.897 1.00 94.44 410 ALA A O 1
ATOM 3170 N N . PHE A 1 411 ? -4.105 12.226 -14.525 1.00 95.56 411 PHE A N 1
ATOM 3171 C CA . PHE A 1 411 ? -4.964 13.204 -13.850 1.00 95.56 411 PHE A CA 1
ATOM 3172 C C . PHE A 1 411 ? -5.613 12.656 -12.577 1.00 95.56 411 PHE A C 1
ATOM 3174 O O . PHE A 1 411 ? -6.175 11.557 -12.576 1.00 95.56 411 PHE A O 1
ATOM 3181 N N . VAL A 1 412 ? -5.672 13.496 -11.541 1.00 96.56 412 VAL A N 1
ATOM 3182 C CA . VAL A 1 412 ? -6.672 13.366 -10.478 1.00 96.56 412 VAL A CA 1
ATOM 3183 C C . VAL A 1 412 ? -7.993 13.898 -11.026 1.00 96.56 412 VAL A C 1
ATOM 3185 O O . VAL A 1 412 ? -8.157 15.100 -11.259 1.00 96.56 412 VAL A O 1
ATOM 3188 N N . ARG A 1 413 ? -8.931 12.980 -11.269 1.00 96.62 413 ARG A N 1
ATOM 3189 C CA . ARG A 1 413 ? -10.257 13.310 -11.797 1.00 96.62 413 ARG A CA 1
ATOM 3190 C C . ARG A 1 413 ? -11.177 13.803 -10.685 1.00 96.62 413 ARG A C 1
ATOM 3192 O O . ARG A 1 413 ? -11.136 13.267 -9.579 1.00 96.62 413 ARG A O 1
ATOM 3199 N N . ARG A 1 414 ? -12.006 14.806 -10.978 1.00 95.69 414 ARG A N 1
ATOM 3200 C CA . ARG A 1 414 ? -12.970 15.388 -10.030 1.00 95.69 414 ARG A CA 1
ATOM 3201 C C . ARG A 1 414 ? -14.335 15.508 -10.693 1.00 95.69 414 ARG A C 1
ATOM 3203 O O . ARG A 1 414 ? -14.502 16.319 -11.602 1.00 95.69 414 ARG A O 1
ATOM 3210 N N . PHE A 1 415 ? -15.290 14.686 -10.264 1.00 96.44 415 PHE A N 1
ATOM 3211 C CA . PHE A 1 415 ? -16.597 14.564 -10.914 1.00 96.44 415 PHE A CA 1
ATOM 3212 C C . PHE A 1 415 ? -17.759 15.098 -10.064 1.00 96.44 415 PHE A C 1
ATOM 3214 O O . PHE A 1 415 ? -17.750 15.021 -8.833 1.00 96.44 415 PHE A O 1
ATOM 3221 N N . ASP A 1 416 ? -18.768 15.648 -10.735 1.00 94.69 416 ASP A N 1
ATOM 3222 C CA . ASP A 1 416 ? -20.010 16.117 -10.124 1.00 94.69 416 ASP A CA 1
ATOM 3223 C C . ASP A 1 416 ? -20.959 14.955 -9.763 1.00 94.69 416 ASP A C 1
ATOM 3225 O O . ASP A 1 416 ? -20.661 13.778 -9.974 1.00 94.69 416 ASP A O 1
ATOM 3229 N N . GLU A 1 417 ? -22.125 15.281 -9.206 1.00 93.38 417 GLU A N 1
ATOM 3230 C CA . GLU A 1 417 ? -23.179 14.314 -8.856 1.00 93.38 417 GLU A CA 1
ATOM 3231 C C . GLU A 1 417 ? -23.755 13.527 -10.055 1.00 93.38 417 GLU A C 1
ATOM 3233 O O . GLU A 1 417 ? -24.383 12.488 -9.858 1.00 93.38 417 GLU A O 1
ATOM 3238 N N . ASN A 1 418 ? -23.497 13.972 -11.290 1.00 94.44 418 ASN A N 1
ATOM 3239 C CA . ASN A 1 418 ? -23.894 13.320 -12.541 1.00 94.44 418 ASN A CA 1
ATOM 3240 C C . ASN A 1 418 ? -22.735 12.538 -13.191 1.00 94.44 418 ASN A C 1
ATOM 3242 O O . ASN A 1 418 ? -22.843 12.116 -14.348 1.00 94.44 418 ASN A O 1
ATOM 3246 N N . TYR A 1 419 ? -21.621 12.359 -12.469 1.00 96.12 419 TYR A N 1
ATOM 3247 C CA . TYR A 1 419 ? -20.391 11.729 -12.955 1.00 96.12 419 TYR A CA 1
ATOM 3248 C C . TYR A 1 419 ? -19.797 12.405 -14.207 1.00 96.12 419 TYR A C 1
ATOM 3250 O O . TYR A 1 419 ? -19.160 11.755 -15.035 1.00 96.12 419 TYR A O 1
ATOM 3258 N N . GLN A 1 420 ? -20.000 13.716 -14.353 1.00 95.81 420 GLN A N 1
ATOM 3259 C CA . GLN A 1 420 ? -19.342 14.556 -15.358 1.00 95.81 420 GLN A CA 1
ATOM 3260 C C . GLN A 1 420 ? -18.178 15.327 -14.724 1.00 95.81 420 GLN A C 1
ATOM 3262 O O . GLN A 1 420 ? -18.107 15.447 -13.504 1.00 95.81 420 GLN A O 1
ATOM 3267 N N . GLU A 1 421 ? -17.261 15.877 -15.528 1.00 95.75 421 GLU A N 1
ATOM 3268 C CA . GLU A 1 421 ? -16.196 16.744 -15.003 1.00 95.75 421 GLU A CA 1
ATOM 3269 C C . GLU A 1 421 ? -16.795 17.937 -14.241 1.00 95.75 421 GLU A C 1
ATOM 3271 O O . GLU A 1 421 ? -17.582 18.714 -14.785 1.00 95.75 421 GLU A O 1
ATOM 3276 N N . ALA A 1 422 ? -16.437 18.062 -12.961 1.00 93.25 422 ALA A N 1
ATOM 3277 C CA . ALA A 1 422 ? -16.951 19.113 -12.096 1.00 93.25 422 ALA A CA 1
ATOM 3278 C C . ALA A 1 422 ? -16.456 20.494 -12.556 1.00 93.25 422 ALA A C 1
ATOM 3280 O O . ALA A 1 422 ? -15.387 20.619 -13.147 1.00 93.25 422 ALA A O 1
ATOM 3281 N N . ALA A 1 423 ? -17.178 21.563 -12.206 1.00 91.81 423 ALA A N 1
ATOM 3282 C CA . ALA A 1 423 ? -16.825 22.935 -12.603 1.00 91.81 423 ALA A CA 1
ATOM 3283 C C . ALA A 1 423 ? -15.432 23.408 -12.120 1.00 91.81 423 ALA A C 1
ATOM 3285 O O . ALA A 1 423 ? -14.875 24.350 -12.678 1.00 91.81 423 ALA A O 1
ATOM 3286 N N . ILE A 1 424 ? -14.870 22.745 -11.105 1.00 88.88 424 ILE A N 1
ATOM 3287 C CA . ILE A 1 424 ? -13.497 22.933 -10.605 1.00 88.88 424 ILE A CA 1
ATOM 3288 C C . ILE A 1 424 ? -12.414 22.297 -11.502 1.00 88.88 424 ILE A C 1
ATOM 3290 O O . ILE A 1 424 ? -11.229 22.543 -11.294 1.00 88.88 424 ILE A O 1
ATOM 3294 N N . GLY A 1 425 ? -12.802 21.478 -12.484 1.00 94.19 425 GLY A N 1
ATOM 3295 C CA . GLY A 1 425 ? -11.923 20.790 -13.431 1.00 94.19 425 GLY A CA 1
ATOM 3296 C C . GLY A 1 425 ? -11.096 19.646 -12.834 1.00 94.19 425 GLY A C 1
ATOM 3297 O O . GLY A 1 425 ? -10.956 19.507 -11.614 1.00 94.19 425 GLY A O 1
ATOM 3298 N N . ASN A 1 426 ? -10.516 18.826 -13.705 1.00 95.38 426 ASN A N 1
ATOM 3299 C CA . ASN A 1 426 ? -9.515 17.818 -13.345 1.00 95.38 426 ASN A CA 1
ATOM 3300 C C . ASN A 1 426 ? -8.138 18.459 -13.052 1.00 95.38 426 ASN A C 1
ATOM 3302 O O . ASN A 1 426 ? -7.838 19.554 -13.525 1.00 95.38 426 ASN A O 1
ATOM 3306 N N . VAL A 1 427 ? -7.279 17.772 -12.288 1.00 94.81 427 VAL A N 1
ATOM 3307 C CA . VAL A 1 427 ? -5.931 18.256 -11.917 1.00 94.81 427 VAL A CA 1
ATOM 3308 C C . VAL A 1 427 ? -4.867 17.344 -12.527 1.00 94.81 427 VAL A C 1
ATOM 3310 O O . VAL A 1 427 ? -4.987 16.123 -12.429 1.00 94.81 427 VAL A O 1
ATOM 3313 N N . ALA A 1 428 ? -3.823 17.913 -13.140 1.00 94.94 428 ALA A N 1
ATOM 3314 C CA . ALA A 1 428 ? -2.650 17.151 -13.578 1.00 94.94 428 ALA A CA 1
ATOM 3315 C C . ALA A 1 428 ? -1.969 16.482 -12.373 1.00 94.94 428 ALA A C 1
ATOM 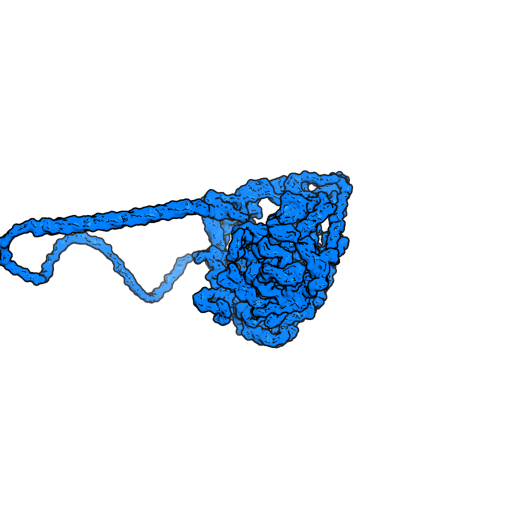3317 O O . ALA A 1 428 ? -1.875 17.080 -11.299 1.00 94.94 428 ALA A O 1
ATOM 3318 N N . LEU A 1 429 ? -1.507 15.242 -12.528 1.00 94.44 429 LEU A N 1
ATOM 3319 C CA . LEU A 1 429 ? -0.985 14.458 -11.406 1.00 94.44 429 LEU A CA 1
ATOM 3320 C C . LEU A 1 429 ? 0.195 15.156 -10.698 1.00 94.44 429 LEU A C 1
ATOM 3322 O O . LEU A 1 429 ? 0.228 15.203 -9.467 1.00 94.44 429 LEU A O 1
ATOM 3326 N N . SER A 1 430 ? 1.098 15.780 -11.459 1.00 91.44 430 SER A N 1
ATOM 3327 C CA . SER A 1 430 ? 2.230 16.563 -10.941 1.00 91.44 430 SER A CA 1
ATOM 3328 C C . SER A 1 430 ? 1.834 17.713 -10.001 1.00 91.44 430 SER A C 1
ATOM 3330 O O . SER A 1 430 ? 2.577 18.004 -9.059 1.00 91.44 430 SER A O 1
ATOM 3332 N N . ASP A 1 431 ? 0.649 18.301 -10.197 1.00 91.75 431 ASP A N 1
ATOM 3333 C CA . ASP A 1 431 ? 0.109 19.427 -9.420 1.00 91.75 431 ASP A CA 1
ATOM 3334 C C . ASP A 1 431 ? -0.801 18.989 -8.253 1.00 91.75 431 ASP A C 1
ATOM 3336 O O . ASP A 1 431 ? -1.195 19.809 -7.408 1.00 91.75 431 ASP A O 1
ATOM 3340 N N . ALA A 1 432 ? -1.148 17.700 -8.196 1.00 93.44 432 ALA A N 1
ATOM 3341 C CA . ALA A 1 432 ? -1.894 17.079 -7.103 1.00 93.44 432 ALA A CA 1
ATOM 3342 C C . ALA A 1 432 ? -0.979 16.550 -5.982 1.00 93.44 432 ALA A C 1
ATOM 3344 O O . ALA A 1 432 ? -1.438 16.372 -4.849 1.00 93.44 432 ALA A O 1
ATOM 3345 N N . PHE A 1 433 ? 0.307 16.310 -6.272 1.00 92.81 433 PHE A N 1
ATOM 3346 C CA . PHE A 1 433 ? 1.243 15.784 -5.281 1.00 92.81 433 PHE A CA 1
ATOM 3347 C C . PHE A 1 433 ? 1.460 16.750 -4.110 1.00 92.81 433 PHE A C 1
ATOM 3349 O O . PHE A 1 433 ? 1.736 17.930 -4.322 1.00 92.81 433 PHE A O 1
ATOM 3356 N N . PHE A 1 434 ? 1.396 16.246 -2.873 1.00 91.50 434 PHE A N 1
ATOM 3357 C CA . PHE A 1 434 ? 1.595 17.015 -1.635 1.00 91.50 434 PHE A CA 1
ATOM 3358 C C . PHE A 1 434 ? 0.740 18.289 -1.512 1.00 91.50 434 PHE A C 1
ATOM 3360 O O . PHE A 1 434 ? 1.134 19.204 -0.794 1.00 91.50 434 PHE A O 1
ATOM 3367 N N . SER A 1 435 ? -0.419 18.358 -2.179 1.00 92.88 435 SER A N 1
ATOM 3368 C CA . SER A 1 435 ? -1.272 19.557 -2.281 1.00 92.88 435 SER A CA 1
ATOM 3369 C C . SER A 1 435 ? -2.604 19.401 -1.513 1.00 92.88 435 SER A C 1
ATOM 3371 O O . SER A 1 435 ? -3.665 19.365 -2.144 1.00 92.88 435 SER A O 1
ATOM 3373 N N . PRO A 1 436 ? -2.611 19.293 -0.164 1.00 90.62 436 PRO A N 1
ATOM 3374 C CA . PRO A 1 436 ? -3.817 19.014 0.631 1.00 90.62 436 PRO A CA 1
ATOM 3375 C C . PRO A 1 436 ? -4.885 20.109 0.518 1.00 90.62 436 PRO A C 1
ATOM 3377 O O . PRO A 1 436 ? -6.076 19.819 0.630 1.00 90.62 436 PRO A O 1
ATOM 3380 N N . TRP A 1 437 ? -4.482 21.347 0.213 1.00 89.00 437 TRP A N 1
ATOM 3381 C CA . TRP A 1 437 ? -5.379 22.484 -0.006 1.00 89.00 437 TRP A CA 1
ATOM 3382 C C . TRP A 1 437 ? -6.424 22.246 -1.104 1.00 89.00 437 TRP A C 1
ATOM 3384 O O . TRP A 1 437 ? -7.534 22.763 -0.998 1.00 89.00 437 TRP A O 1
ATOM 3394 N N . ARG A 1 438 ? -6.121 21.417 -2.112 1.00 90.56 438 ARG A N 1
ATOM 3395 C CA . ARG A 1 438 ? -7.078 21.055 -3.169 1.00 90.56 438 ARG A CA 1
ATOM 3396 C C . ARG A 1 438 ? -8.273 20.281 -2.618 1.00 90.56 438 ARG A C 1
ATOM 3398 O O . ARG A 1 438 ? -9.405 20.554 -2.993 1.00 90.56 438 ARG A O 1
ATOM 3405 N N . VAL A 1 439 ? -8.026 19.367 -1.680 1.00 89.38 439 VAL A N 1
ATOM 3406 C CA . VAL A 1 439 ? -9.090 18.641 -0.971 1.00 89.38 439 VAL A CA 1
ATOM 3407 C C . VAL A 1 439 ? -9.760 19.564 0.044 1.00 89.38 439 VAL A C 1
ATOM 3409 O O . VAL A 1 439 ? -10.978 19.679 0.044 1.00 89.38 439 VAL A O 1
ATOM 3412 N N . PHE A 1 440 ? -8.976 20.263 0.870 1.00 86.12 440 PHE A N 1
ATOM 3413 C CA . PHE A 1 440 ? -9.502 21.049 1.991 1.00 86.12 440 PHE A CA 1
ATOM 3414 C C . PHE A 1 440 ? -10.290 22.310 1.583 1.00 86.12 440 PHE A C 1
ATOM 3416 O O . PHE A 1 440 ? -11.160 22.732 2.336 1.00 86.12 440 PHE A O 1
ATOM 3423 N N . ARG A 1 441 ? -9.997 22.921 0.421 1.00 83.00 441 ARG A N 1
ATOM 3424 C CA . ARG A 1 441 ? -10.651 24.161 -0.052 1.00 83.00 441 ARG A CA 1
ATOM 3425 C C . ARG A 1 441 ? -11.360 24.059 -1.396 1.00 83.00 441 ARG A C 1
ATOM 3427 O O . ARG A 1 441 ? -12.415 24.661 -1.546 1.00 83.00 441 ARG A O 1
ATOM 3434 N N . GLU A 1 442 ? -10.777 23.389 -2.396 1.00 85.75 442 GLU A N 1
ATOM 3435 C CA . GLU A 1 442 ? -11.360 23.410 -3.751 1.00 85.75 442 GLU A CA 1
ATOM 3436 C C . GLU A 1 442 ? -12.516 22.417 -3.915 1.00 85.75 442 GLU A C 1
ATOM 3438 O O . GLU A 1 442 ? -13.465 22.721 -4.636 1.00 85.75 442 GLU A O 1
ATOM 3443 N N . SER A 1 443 ? -12.411 21.212 -3.337 1.00 81.44 443 SER A N 1
ATOM 3444 C CA . SER A 1 443 ? -13.268 20.091 -3.750 1.00 81.44 443 SER A CA 1
ATOM 3445 C C . SER A 1 443 ? -13.949 19.285 -2.648 1.00 81.44 443 SER A C 1
ATOM 3447 O O . SER A 1 443 ? -14.914 18.597 -2.966 1.00 81.44 443 SER A O 1
ATOM 3449 N N . GLY A 1 444 ? -13.443 19.269 -1.413 1.00 88.25 444 GLY A N 1
ATOM 3450 C CA . GLY A 1 444 ? -13.774 18.185 -0.484 1.00 88.25 444 GLY A CA 1
ATOM 3451 C C . GLY A 1 444 ? -13.278 16.830 -1.006 1.00 88.25 444 GLY A C 1
ATOM 3452 O O . GLY A 1 444 ? -12.470 16.774 -1.948 1.00 88.25 444 GLY A O 1
ATOM 3453 N N . ILE A 1 445 ? -13.767 15.727 -0.428 1.00 92.75 445 ILE A N 1
ATOM 3454 C CA . ILE A 1 445 ? -13.435 14.376 -0.929 1.00 92.75 445 ILE A CA 1
ATOM 3455 C C . ILE A 1 445 ? -14.426 13.844 -1.971 1.00 92.75 445 ILE A C 1
ATOM 3457 O O . ILE A 1 445 ? -14.016 13.113 -2.872 1.00 92.75 445 ILE A O 1
ATOM 3461 N N . ASP A 1 446 ? -15.705 14.221 -1.901 1.00 94.12 446 ASP A N 1
ATOM 3462 C CA . ASP A 1 446 ? -16.762 13.612 -2.721 1.00 94.12 446 ASP A CA 1
ATOM 3463 C C . ASP A 1 446 ? -16.481 13.670 -4.244 1.00 94.12 446 ASP A C 1
ATOM 3465 O O . ASP A 1 446 ? -16.615 12.634 -4.901 1.00 94.12 446 ASP A O 1
ATOM 3469 N N . PRO A 1 447 ? -16.040 14.797 -4.852 1.00 95.44 447 PRO A N 1
ATOM 3470 C CA . PRO A 1 447 ? -15.736 14.839 -6.283 1.00 95.44 447 PRO A CA 1
ATOM 3471 C C . PRO A 1 447 ? -14.533 13.978 -6.669 1.00 95.44 447 PRO A C 1
ATOM 3473 O O . PRO A 1 447 ? -14.506 13.419 -7.765 1.00 95.44 447 PRO A O 1
ATOM 3476 N N . VAL A 1 448 ? -13.547 13.853 -5.773 1.00 96.31 448 VAL A N 1
ATOM 3477 C CA . VAL A 1 448 ? -12.365 13.000 -5.967 1.00 96.31 448 VAL A CA 1
ATOM 3478 C C . VAL A 1 448 ? -12.783 11.528 -5.953 1.00 96.31 448 VAL A C 1
ATOM 3480 O O . VAL A 1 448 ? -12.383 10.769 -6.832 1.00 96.31 448 VAL A O 1
ATOM 3483 N N . VAL A 1 449 ? -13.653 11.128 -5.021 1.00 97.62 449 VAL A N 1
ATOM 3484 C CA . VAL A 1 449 ? -14.173 9.753 -4.935 1.00 97.62 449 VAL A CA 1
ATOM 3485 C C . VAL A 1 449 ? -15.067 9.419 -6.138 1.00 97.62 449 VAL A C 1
ATOM 3487 O O . VAL A 1 449 ? -14.884 8.360 -6.739 1.00 97.62 449 VAL A O 1
ATOM 3490 N N . ARG A 1 450 ? -15.941 10.335 -6.590 1.00 97.56 450 ARG A N 1
ATOM 3491 C CA . ARG A 1 450 ? -16.689 10.162 -7.856 1.00 97.56 450 ARG A CA 1
ATOM 3492 C C . ARG A 1 450 ? -15.753 10.043 -9.066 1.00 97.56 450 ARG A C 1
ATOM 3494 O O . ARG A 1 450 ? -16.004 9.229 -9.950 1.00 97.56 450 ARG A O 1
ATOM 3501 N N . GLY A 1 451 ? -14.650 10.794 -9.087 1.00 97.38 451 GLY A N 1
ATOM 3502 C CA . GLY A 1 451 ? -13.609 10.695 -10.116 1.00 97.38 451 GLY A CA 1
ATOM 3503 C C . GLY A 1 451 ? -12.815 9.381 -10.089 1.00 97.38 451 GLY A C 1
ATOM 3504 O O . GLY A 1 451 ? -12.360 8.927 -11.141 1.00 97.38 451 GLY A O 1
ATOM 3505 N N . LEU A 1 452 ? -12.677 8.747 -8.919 1.00 98.25 452 LEU A N 1
ATOM 3506 C CA . LEU A 1 452 ? -12.053 7.430 -8.761 1.00 98.25 452 LEU A CA 1
ATOM 3507 C C . LEU A 1 452 ? -12.955 6.291 -9.256 1.00 98.25 452 LEU A C 1
ATOM 3509 O O . LEU A 1 452 ? -12.460 5.408 -9.951 1.00 98.25 452 LEU A O 1
ATOM 3513 N N . ILE A 1 453 ? -14.251 6.308 -8.923 1.00 97.75 453 ILE A N 1
ATOM 3514 C CA . ILE A 1 453 ? -15.196 5.221 -9.266 1.00 97.75 453 ILE A CA 1
ATOM 3515 C C . ILE A 1 453 ? -15.888 5.405 -10.628 1.00 97.75 453 ILE A C 1
ATOM 3517 O O . ILE A 1 453 ? -16.335 4.429 -11.216 1.00 97.75 453 ILE A O 1
ATOM 3521 N N . GLY A 1 454 ? -15.965 6.632 -11.154 1.00 96.31 454 GLY A N 1
ATOM 3522 C CA . GLY A 1 454 ? -16.464 6.912 -12.508 1.00 96.31 454 GLY A CA 1
ATOM 3523 C C . GLY A 1 454 ? -15.369 7.046 -13.573 1.00 96.31 454 GLY A C 1
ATOM 3524 O O . GLY A 1 454 ? -15.663 7.015 -14.765 1.00 96.31 454 GLY A O 1
ATOM 3525 N N . GLY A 1 455 ? -14.109 7.239 -13.173 1.00 95.81 455 GLY A N 1
ATOM 3526 C CA . GLY A 1 455 ? -12.968 7.360 -14.082 1.00 95.81 455 GLY A CA 1
ATOM 3527 C C . GLY A 1 455 ? -12.217 6.041 -14.265 1.00 95.81 455 GLY A C 1
ATOM 3528 O O . GLY A 1 455 ? -12.153 5.233 -13.347 1.00 95.81 455 GLY A O 1
ATOM 3529 N N . PHE A 1 456 ? -11.594 5.842 -15.428 1.00 96.56 456 PHE A N 1
ATOM 3530 C CA . PHE A 1 456 ? -10.795 4.648 -15.740 1.00 96.56 456 PHE A CA 1
ATOM 3531 C C . PHE A 1 456 ? -9.413 4.631 -15.061 1.00 96.56 456 PHE A C 1
ATOM 3533 O O . PHE A 1 456 ? -8.764 5.681 -14.935 1.00 96.56 456 PHE A O 1
ATOM 3540 N N . ALA A 1 457 ? -8.936 3.435 -14.698 1.00 97.12 457 ALA A N 1
ATOM 3541 C CA . ALA A 1 457 ? -7.515 3.177 -14.442 1.00 97.12 457 ALA A CA 1
ATOM 3542 C C . ALA A 1 457 ? -6.717 3.247 -15.754 1.00 97.12 457 ALA A C 1
ATOM 3544 O O . ALA A 1 457 ? -7.275 3.018 -16.830 1.00 97.12 457 ALA A O 1
ATOM 3545 N N . LYS A 1 458 ? -5.416 3.559 -15.698 1.00 96.94 458 LYS A N 1
ATOM 3546 C CA . LYS A 1 458 ? -4.572 3.463 -16.896 1.00 96.94 458 LYS A CA 1
ATOM 3547 C C . LYS A 1 458 ? -4.320 1.982 -17.200 1.00 96.94 458 LYS A C 1
ATOM 3549 O O . LYS A 1 458 ? -3.897 1.242 -16.315 1.00 96.94 458 LYS A O 1
ATOM 3554 N N . LEU A 1 459 ? -4.532 1.562 -18.446 1.00 96.75 459 LEU A N 1
ATOM 3555 C CA . LEU A 1 459 ? -4.130 0.231 -18.892 1.00 96.75 459 LEU A CA 1
ATOM 3556 C C . LEU A 1 459 ? -2.602 0.166 -19.017 1.00 96.75 459 LEU A C 1
ATOM 3558 O O . LEU A 1 459 ? -1.975 1.065 -19.583 1.00 96.75 459 LEU A O 1
ATOM 3562 N N . VAL A 1 460 ? -2.012 -0.911 -18.508 1.00 96.25 460 VAL A N 1
ATOM 3563 C CA . VAL A 1 460 ? -0.595 -1.243 -18.707 1.00 96.25 460 VAL A CA 1
ATOM 3564 C C . VAL A 1 460 ? -0.497 -2.233 -19.860 1.00 96.25 460 VAL A C 1
ATOM 3566 O O . VAL A 1 460 ? -1.269 -3.190 -19.918 1.00 96.25 460 VAL A O 1
ATOM 3569 N N . THR A 1 461 ? 0.432 -1.996 -20.782 1.00 94.81 461 THR A N 1
ATOM 3570 C CA . THR A 1 461 ? 0.800 -2.947 -21.843 1.00 94.81 461 THR A CA 1
ATOM 3571 C C . THR A 1 461 ? 2.318 -2.924 -22.042 1.00 94.81 461 THR A C 1
ATOM 3573 O O . THR A 1 461 ? 2.937 -1.916 -21.688 1.00 94.81 461 THR A O 1
ATOM 3576 N N . PRO A 1 462 ? 2.930 -3.939 -22.683 1.00 94.62 462 PRO A N 1
ATOM 3577 C CA . PRO A 1 462 ? 4.377 -3.965 -22.927 1.00 94.62 462 PRO A CA 1
ATOM 3578 C C . PRO A 1 462 ? 4.931 -2.764 -23.717 1.00 94.62 462 PRO A C 1
ATOM 3580 O O . PRO A 1 462 ? 6.131 -2.523 -23.696 1.00 94.62 462 PRO A O 1
ATOM 3583 N N . THR A 1 463 ? 4.079 -2.004 -24.415 1.00 94.75 463 THR A N 1
ATOM 3584 C CA . THR A 1 463 ? 4.450 -0.787 -25.167 1.00 94.75 463 THR A CA 1
ATOM 3585 C C . THR A 1 463 ? 3.863 0.506 -24.586 1.00 94.75 463 THR A C 1
ATOM 3587 O O . THR A 1 463 ? 4.025 1.573 -25.169 1.00 94.75 463 THR A O 1
ATOM 3590 N N . ASP A 1 464 ? 3.135 0.424 -23.472 1.00 95.56 464 ASP A N 1
ATOM 3591 C CA . ASP A 1 464 ? 2.438 1.543 -22.826 1.00 95.56 464 ASP A CA 1
ATOM 3592 C C . ASP A 1 464 ? 2.461 1.307 -21.307 1.00 95.56 464 ASP A C 1
ATOM 3594 O O . ASP A 1 464 ? 1.472 0.888 -20.699 1.00 95.56 464 ASP A O 1
ATOM 3598 N N . VAL A 1 465 ? 3.639 1.490 -20.700 1.00 96.25 465 VAL A N 1
ATOM 3599 C CA . VAL A 1 465 ? 3.868 1.147 -19.289 1.00 96.25 465 VAL A CA 1
ATOM 3600 C C . VAL A 1 465 ? 3.517 2.325 -18.377 1.00 96.25 465 VAL A C 1
ATOM 3602 O O . VAL A 1 465 ? 2.451 2.325 -17.766 1.00 96.25 465 VAL A O 1
ATOM 3605 N N . LEU A 1 466 ? 4.368 3.350 -18.291 1.00 96.12 466 LEU A N 1
ATOM 3606 C CA . LEU A 1 466 ? 4.283 4.422 -17.295 1.00 96.12 466 LEU A CA 1
ATOM 3607 C C . LEU A 1 466 ? 4.104 5.801 -17.948 1.00 96.12 466 LEU A C 1
ATOM 3609 O O . LEU A 1 466 ? 4.903 6.213 -18.788 1.00 96.12 466 LEU A O 1
ATOM 3613 N N . HIS A 1 467 ? 3.081 6.544 -17.516 1.00 96.38 467 HIS A N 1
ATOM 3614 C CA . HIS A 1 467 ? 2.816 7.893 -18.020 1.00 96.38 467 HIS A CA 1
ATOM 3615 C C . HIS A 1 467 ? 3.938 8.884 -17.649 1.00 96.38 467 HIS A C 1
ATOM 3617 O O . HIS A 1 467 ? 4.470 8.844 -16.536 1.00 96.38 467 HIS A O 1
ATOM 3623 N N . GLU A 1 468 ? 4.246 9.834 -18.537 1.00 94.19 468 GLU A N 1
ATOM 3624 C CA . GLU A 1 468 ? 5.304 10.844 -18.342 1.00 94.19 468 GLU A CA 1
ATOM 3625 C C . GLU A 1 468 ? 5.137 11.715 -17.080 1.00 94.19 468 GLU A C 1
ATOM 3627 O O . GLU A 1 468 ? 6.121 12.180 -16.506 1.00 94.19 468 GLU A O 1
ATOM 3632 N N . GLU A 1 469 ? 3.918 11.852 -16.553 1.00 93.62 469 GLU A N 1
ATOM 3633 C CA . GLU A 1 469 ? 3.678 12.492 -15.247 1.00 93.62 469 GLU A CA 1
ATOM 3634 C C . GLU A 1 469 ? 4.458 11.829 -14.092 1.00 93.62 469 GLU A C 1
ATOM 3636 O O . GLU A 1 469 ? 4.809 12.498 -13.120 1.00 93.62 469 GLU A O 1
ATOM 3641 N N . LEU A 1 470 ? 4.770 10.533 -14.214 1.00 93.62 470 LEU A N 1
ATOM 3642 C CA . LEU A 1 470 ? 5.501 9.745 -13.221 1.00 93.62 470 LEU A CA 1
ATOM 3643 C C . LEU A 1 470 ? 6.959 9.465 -13.601 1.00 93.62 470 LEU A C 1
ATOM 3645 O O . LEU A 1 470 ? 7.781 9.298 -12.701 1.00 93.62 470 LEU A O 1
ATOM 3649 N N . SER A 1 471 ? 7.313 9.422 -14.889 1.00 91.94 471 SER A N 1
ATOM 3650 C CA . SER A 1 471 ? 8.710 9.224 -15.318 1.00 91.94 471 SER A CA 1
ATOM 3651 C C . SER A 1 471 ? 9.462 10.520 -15.643 1.00 91.94 471 SER A C 1
ATOM 3653 O O . SER A 1 471 ? 10.688 10.506 -15.712 1.00 91.94 471 SER A O 1
ATOM 3655 N N . GLN A 1 472 ? 8.767 11.644 -15.834 1.00 88.00 472 GLN A N 1
ATOM 3656 C CA . GLN A 1 472 ? 9.362 12.933 -16.210 1.00 88.00 472 GLN A CA 1
ATOM 3657 C C . GLN A 1 472 ? 9.023 14.061 -15.223 1.00 88.00 472 GLN A C 1
ATOM 3659 O O . GLN A 1 472 ? 9.895 14.887 -14.953 1.00 88.00 472 GLN A O 1
ATOM 3664 N N . ASN A 1 473 ? 7.803 14.089 -14.661 1.00 85.75 473 ASN A N 1
ATOM 3665 C CA . ASN A 1 473 ? 7.308 15.177 -13.796 1.00 85.75 473 ASN A CA 1
ATOM 3666 C C . ASN A 1 473 ? 7.148 14.812 -12.297 1.00 85.75 473 ASN A C 1
ATOM 3668 O O . ASN A 1 473 ? 6.587 15.611 -11.537 1.00 85.75 473 ASN A O 1
ATOM 3672 N N . LEU A 1 474 ? 7.651 13.660 -11.827 1.00 85.69 474 LEU A N 1
ATOM 3673 C CA . LEU A 1 474 ? 7.418 13.201 -10.448 1.00 85.69 474 LEU A CA 1
ATOM 3674 C C . LEU A 1 474 ? 7.931 14.215 -9.413 1.00 85.69 474 LEU A C 1
ATOM 3676 O O . LEU A 1 474 ? 9.110 14.581 -9.395 1.00 85.69 474 LEU A O 1
ATOM 3680 N N . PHE A 1 475 ? 7.037 14.651 -8.521 1.00 81.38 475 PHE A N 1
ATOM 3681 C CA . PHE A 1 475 ? 7.322 15.601 -7.437 1.00 81.38 475 PHE A CA 1
ATOM 3682 C C . PHE A 1 475 ? 8.048 16.887 -7.891 1.00 81.38 475 PHE A C 1
ATOM 3684 O O . PHE A 1 475 ? 8.852 17.453 -7.140 1.00 81.38 475 PHE A O 1
ATOM 3691 N N . LYS A 1 476 ? 7.743 17.369 -9.105 1.00 75.88 476 LYS A N 1
ATOM 3692 C CA . LYS A 1 476 ? 8.290 18.591 -9.725 1.00 75.88 476 LYS A CA 1
ATOM 3693 C C . LYS A 1 476 ? 8.200 19.845 -8.844 1.00 75.88 476 LYS A C 1
ATOM 3695 O O . LYS A 1 476 ? 9.098 20.674 -8.882 1.00 75.88 476 LYS A O 1
ATOM 3700 N N . LEU A 1 477 ? 7.162 19.963 -8.012 1.00 61.03 477 LEU A N 1
ATOM 3701 C CA . LEU A 1 477 ? 6.982 21.090 -7.082 1.00 61.03 477 LEU A CA 1
ATOM 3702 C C . LEU A 1 477 ? 7.921 21.053 -5.857 1.00 61.03 477 LEU A C 1
ATOM 3704 O O . LEU A 1 477 ? 8.128 22.076 -5.212 1.00 61.03 477 LEU A O 1
ATOM 3708 N N . ARG A 1 478 ? 8.493 19.886 -5.523 1.00 62.59 478 ARG A N 1
ATOM 3709 C CA . ARG A 1 478 ? 9.299 19.659 -4.304 1.00 62.59 478 ARG A CA 1
ATOM 3710 C C . ARG A 1 478 ? 10.798 19.489 -4.569 1.00 62.59 478 ARG A C 1
ATOM 3712 O O . ARG A 1 478 ? 11.577 19.513 -3.619 1.00 62.59 478 ARG A O 1
ATOM 3719 N N . ASN A 1 479 ? 11.214 19.310 -5.824 1.00 56.78 479 ASN A N 1
ATOM 3720 C CA . ASN A 1 479 ? 12.597 19.000 -6.191 1.00 56.78 479 ASN A CA 1
ATOM 3721 C C . ASN A 1 479 ? 13.140 19.979 -7.238 1.00 56.78 479 ASN A C 1
ATOM 3723 O O . ASN A 1 479 ? 12.417 20.425 -8.119 1.00 56.78 479 ASN A O 1
ATOM 3727 N N . GLN A 1 480 ? 14.447 20.261 -7.180 1.00 55.28 480 GLN A N 1
ATOM 3728 C CA . GLN A 1 480 ? 15.138 21.089 -8.186 1.00 55.28 480 GLN A CA 1
ATOM 3729 C C . GLN A 1 480 ? 15.145 20.448 -9.583 1.00 55.28 480 GLN A C 1
ATOM 3731 O O . GLN A 1 480 ? 15.207 21.154 -10.581 1.00 55.28 480 GLN A O 1
ATOM 3736 N N . ILE A 1 481 ? 15.099 19.115 -9.633 1.00 59.44 481 ILE A N 1
ATOM 3737 C CA . ILE A 1 481 ? 14.964 18.297 -10.839 1.00 59.44 481 ILE A CA 1
ATOM 3738 C C . ILE A 1 481 ? 13.813 17.337 -10.545 1.00 59.44 481 ILE A C 1
ATOM 3740 O O . ILE A 1 481 ? 13.821 16.692 -9.493 1.00 59.44 481 ILE A O 1
ATOM 3744 N N . ALA A 1 482 ? 12.827 17.253 -11.437 1.00 75.19 482 ALA A N 1
ATOM 3745 C CA . ALA A 1 482 ? 11.743 16.288 -11.298 1.00 75.19 482 ALA A CA 1
ATOM 3746 C C . ALA A 1 482 ? 12.300 14.853 -11.294 1.00 75.19 482 ALA A C 1
ATOM 3748 O O . ALA A 1 482 ? 13.263 14.531 -11.996 1.00 75.19 482 ALA A O 1
ATOM 3749 N N . LEU A 1 483 ? 11.725 13.996 -10.461 1.00 85.19 483 LEU A N 1
ATOM 3750 C CA . LEU A 1 483 ? 12.175 12.617 -10.317 1.00 85.19 483 LEU A CA 1
ATOM 3751 C C . LEU A 1 483 ? 11.527 11.722 -11.390 1.00 85.19 483 LEU A C 1
ATOM 3753 O O . LEU A 1 483 ? 10.717 12.171 -12.200 1.00 85.19 483 LEU A O 1
ATOM 3757 N N . ASP A 1 484 ? 11.906 10.449 -11.391 1.00 92.88 484 ASP A N 1
ATOM 3758 C CA . ASP A 1 484 ? 11.412 9.434 -12.320 1.00 92.88 484 ASP A CA 1
ATOM 3759 C C . ASP A 1 484 ? 11.107 8.157 -11.532 1.00 92.88 484 ASP A C 1
ATOM 3761 O O . ASP A 1 484 ? 12.016 7.525 -10.987 1.00 92.88 484 ASP A O 1
ATOM 3765 N N . LEU A 1 485 ? 9.832 7.779 -11.451 1.00 95.56 485 LEU A N 1
ATOM 3766 C CA . LEU A 1 485 ? 9.374 6.666 -10.624 1.00 95.56 485 LEU A CA 1
ATOM 3767 C C . LEU A 1 485 ? 9.886 5.304 -11.115 1.00 95.56 485 LEU A C 1
ATOM 3769 O O . LEU A 1 485 ? 10.236 4.458 -10.292 1.00 95.56 485 LEU A O 1
ATOM 3773 N N . ALA A 1 486 ? 9.997 5.093 -12.430 1.00 97.25 486 ALA A N 1
ATOM 3774 C CA . ALA A 1 486 ? 10.545 3.856 -12.990 1.00 97.25 486 ALA A CA 1
ATOM 3775 C C . ALA A 1 486 ? 12.051 3.736 -12.707 1.00 97.25 486 ALA A C 1
ATOM 3777 O O . ALA A 1 486 ? 12.525 2.677 -12.275 1.00 97.25 486 ALA A O 1
ATOM 3778 N N . SER A 1 487 ? 12.790 4.842 -12.849 1.00 97.38 487 SER A N 1
ATOM 3779 C CA . SER A 1 487 ? 14.193 4.916 -12.426 1.00 97.38 487 SER A CA 1
ATOM 3780 C C . SER A 1 487 ? 14.349 4.638 -10.926 1.00 97.38 487 SER A C 1
ATOM 3782 O O . SER A 1 487 ? 15.209 3.849 -10.533 1.00 97.38 487 SER A O 1
ATOM 3784 N N . LEU A 1 488 ? 13.511 5.247 -10.077 1.00 96.94 488 LEU A N 1
ATOM 3785 C CA . LEU A 1 488 ? 13.550 5.060 -8.624 1.00 96.94 488 LEU A CA 1
ATOM 3786 C C . LEU A 1 488 ? 13.235 3.615 -8.212 1.00 96.94 488 LEU A C 1
ATOM 3788 O O . LEU A 1 488 ? 13.940 3.081 -7.357 1.00 96.94 488 LEU A O 1
ATOM 3792 N N . ASN A 1 489 ? 12.227 2.973 -8.811 1.00 98.25 489 ASN A N 1
ATOM 3793 C CA . ASN A 1 489 ? 11.876 1.576 -8.526 1.00 98.25 489 ASN A CA 1
ATOM 3794 C C . ASN A 1 489 ? 13.013 0.627 -8.917 1.00 98.25 489 ASN A C 1
ATOM 3796 O O . ASN A 1 489 ? 13.434 -0.203 -8.111 1.00 98.25 489 ASN A O 1
ATOM 3800 N N . THR A 1 490 ? 13.576 0.803 -10.113 1.00 98.50 490 THR A N 1
ATOM 3801 C CA . THR A 1 490 ? 14.680 -0.033 -10.599 1.00 98.50 490 THR A CA 1
ATOM 3802 C C . THR A 1 490 ? 15.940 0.162 -9.741 1.00 98.50 490 THR A C 1
ATOM 3804 O O . THR A 1 490 ? 16.531 -0.815 -9.280 1.00 98.50 490 THR A O 1
ATOM 3807 N N . GLN A 1 491 ? 16.302 1.408 -9.397 1.00 98.19 491 GLN A N 1
ATOM 3808 C CA . GLN A 1 491 ? 17.427 1.696 -8.491 1.00 98.19 491 GLN A CA 1
ATOM 3809 C C . GLN A 1 491 ? 17.193 1.137 -7.078 1.00 98.19 491 GLN A C 1
ATOM 3811 O O . GLN A 1 491 ? 18.135 0.669 -6.439 1.00 98.19 491 GLN A O 1
ATOM 3816 N N . ARG A 1 492 ? 15.945 1.150 -6.585 1.00 98.19 492 ARG A N 1
ATOM 3817 C CA . ARG A 1 492 ? 15.568 0.566 -5.287 1.00 98.19 492 ARG A CA 1
ATOM 3818 C C . ARG A 1 492 ? 15.692 -0.958 -5.292 1.00 98.19 492 ARG A C 1
ATOM 3820 O O . ARG A 1 492 ? 16.195 -1.508 -4.316 1.00 98.19 492 ARG A O 1
ATOM 3827 N N . GLY A 1 493 ? 15.347 -1.618 -6.398 1.00 98.31 493 GLY A N 1
ATOM 3828 C CA . GLY A 1 493 ? 15.624 -3.041 -6.611 1.00 98.31 493 GLY A CA 1
ATOM 3829 C C . GLY A 1 493 ? 17.115 -3.366 -6.467 1.00 98.31 493 GLY A C 1
ATOM 3830 O O . GLY A 1 493 ? 17.494 -4.246 -5.691 1.00 98.31 493 GLY A O 1
ATOM 3831 N N . ARG A 1 494 ? 17.980 -2.582 -7.122 1.00 98.12 494 ARG A N 1
ATOM 3832 C CA . ARG A 1 494 ? 19.442 -2.724 -7.006 1.00 98.12 494 ARG A CA 1
ATOM 3833 C C . ARG A 1 494 ? 19.950 -2.436 -5.583 1.00 98.12 494 ARG A C 1
ATOM 3835 O O . ARG A 1 494 ? 20.765 -3.194 -5.062 1.00 98.12 494 ARG A O 1
ATOM 3842 N N . ASP A 1 495 ? 19.436 -1.393 -4.923 1.00 97.81 495 ASP A N 1
ATOM 3843 C CA . ASP A 1 495 ? 19.741 -1.014 -3.527 1.00 97.81 495 ASP A CA 1
ATOM 3844 C C . ASP A 1 495 ? 19.409 -2.117 -2.504 1.00 97.81 495 ASP A C 1
ATOM 3846 O O . ASP A 1 495 ? 20.178 -2.350 -1.566 1.00 97.81 495 ASP A O 1
ATOM 3850 N N . HIS A 1 496 ? 18.279 -2.800 -2.700 1.00 97.88 496 HIS A N 1
ATOM 3851 C CA . HIS A 1 496 ? 17.786 -3.884 -1.843 1.00 97.88 496 HIS A CA 1
ATOM 3852 C C . HIS A 1 496 ? 18.402 -5.257 -2.160 1.00 97.88 496 HIS A C 1
ATOM 3854 O O . HIS A 1 496 ? 18.095 -6.247 -1.483 1.00 97.88 496 HIS A O 1
ATOM 3860 N N . GLY A 1 497 ? 19.265 -5.317 -3.178 1.00 97.69 497 GLY A N 1
ATOM 3861 C CA . GLY A 1 497 ? 19.909 -6.537 -3.645 1.00 97.69 497 GLY A CA 1
ATOM 3862 C C . GLY A 1 497 ? 18.920 -7.550 -4.215 1.00 97.69 497 GLY A C 1
ATOM 3863 O O . GLY A 1 497 ? 19.055 -8.741 -3.946 1.00 97.69 497 GLY A O 1
ATOM 3864 N N . ILE A 1 498 ? 17.890 -7.097 -4.935 1.00 98.38 498 ILE A N 1
ATOM 3865 C CA . ILE A 1 498 ? 16.897 -7.987 -5.548 1.00 98.38 498 ILE A CA 1
ATOM 3866 C C . ILE A 1 498 ? 17.544 -8.757 -6.719 1.00 98.38 498 ILE A C 1
ATOM 3868 O O . ILE A 1 498 ? 18.124 -8.114 -7.595 1.00 98.38 498 ILE A O 1
ATOM 3872 N N . PRO A 1 499 ? 17.460 -10.105 -6.760 1.00 98.38 499 PRO A N 1
ATOM 3873 C CA . PRO A 1 499 ? 17.899 -10.918 -7.897 1.00 98.38 499 PRO A CA 1
ATOM 3874 C C . PRO A 1 499 ? 17.315 -10.486 -9.246 1.00 98.38 499 PRO A C 1
ATOM 3876 O O . PRO A 1 499 ? 16.216 -9.927 -9.309 1.00 98.38 499 PRO A O 1
ATOM 3879 N N . PHE A 1 500 ? 18.037 -10.783 -10.328 1.00 98.50 500 PHE A N 1
ATOM 3880 C CA . PHE A 1 500 ? 17.619 -10.451 -11.689 1.00 98.50 500 PHE A CA 1
ATOM 3881 C C . PHE A 1 500 ? 16.392 -11.267 -12.121 1.00 98.50 500 PHE A C 1
ATOM 3883 O O . PHE A 1 500 ? 16.121 -12.355 -11.610 1.00 98.50 500 PHE A O 1
ATOM 3890 N N . TYR A 1 501 ? 15.645 -10.747 -13.094 1.00 98.75 501 TYR A N 1
ATOM 3891 C CA . TYR A 1 501 ? 14.365 -11.287 -13.565 1.00 98.75 501 TYR A CA 1
ATOM 3892 C C . TYR A 1 501 ? 14.393 -12.797 -13.878 1.00 98.75 501 TYR A C 1
ATOM 3894 O O . TYR A 1 501 ? 13.457 -13.528 -13.553 1.00 98.75 501 TYR A O 1
ATOM 3902 N N . ASN A 1 502 ? 15.498 -13.295 -14.437 1.00 98.25 502 ASN A N 1
ATOM 3903 C CA . ASN A 1 502 ? 15.638 -14.700 -14.822 1.00 98.25 502 ASN A CA 1
ATOM 3904 C C . ASN A 1 502 ? 15.626 -15.675 -13.619 1.00 98.25 502 ASN A C 1
ATOM 3906 O O . ASN A 1 502 ? 15.249 -16.837 -13.777 1.00 98.25 502 ASN A O 1
ATOM 3910 N N . ASP A 1 503 ? 15.985 -15.215 -12.414 1.00 98.62 503 ASP A N 1
ATOM 3911 C CA . ASP A 1 503 ? 15.886 -16.005 -11.178 1.00 98.62 503 ASP A CA 1
ATOM 3912 C C . ASP A 1 503 ? 14.433 -16.068 -10.665 1.00 98.62 503 ASP A C 1
ATOM 3914 O O . ASP A 1 503 ? 13.990 -17.099 -10.151 1.00 98.62 503 ASP A O 1
ATOM 3918 N N . TRP A 1 504 ? 13.652 -15.005 -10.889 1.00 98.62 504 TRP A N 1
ATOM 3919 C CA . TRP A 1 504 ? 12.221 -14.940 -10.565 1.00 98.62 504 TRP A CA 1
ATOM 3920 C C . TRP A 1 504 ? 11.365 -15.800 -11.483 1.00 98.62 504 TRP A C 1
ATOM 3922 O O . TRP A 1 504 ? 10.453 -16.470 -11.002 1.00 98.62 504 TRP A O 1
ATOM 3932 N N . ARG A 1 505 ? 11.720 -15.878 -12.772 1.00 98.38 505 ARG A N 1
ATOM 3933 C CA . ARG A 1 505 ? 11.142 -16.860 -13.700 1.00 98.38 505 ARG A CA 1
ATOM 3934 C C . ARG A 1 505 ? 11.259 -18.275 -13.126 1.00 98.38 505 ARG A C 1
ATOM 3936 O O . ARG A 1 505 ? 10.252 -18.964 -13.001 1.00 98.38 505 ARG A O 1
ATOM 3943 N N . VAL A 1 506 ? 12.456 -18.678 -12.687 1.00 98.50 506 VAL A N 1
ATOM 3944 C CA . VAL A 1 506 ? 12.686 -20.007 -12.085 1.00 98.50 506 VAL A CA 1
ATOM 3945 C C . VAL A 1 506 ? 11.908 -20.190 -10.779 1.00 98.50 506 VAL A C 1
ATOM 3947 O O . VAL A 1 506 ? 11.282 -21.234 -10.597 1.00 98.50 506 VAL A O 1
ATOM 3950 N N . PHE A 1 507 ? 11.900 -19.190 -9.890 1.00 98.50 507 PHE A N 1
ATOM 3951 C CA . PHE A 1 507 ? 11.106 -19.217 -8.653 1.00 98.50 507 PHE A CA 1
ATOM 3952 C C . PHE A 1 507 ? 9.609 -19.440 -8.936 1.00 98.50 507 PHE A C 1
ATOM 3954 O O . PHE A 1 507 ? 8.971 -20.263 -8.284 1.00 98.50 507 PHE A O 1
ATOM 3961 N N . CYS A 1 508 ? 9.075 -18.783 -9.967 1.00 98.25 508 CYS A N 1
ATOM 3962 C CA . CYS A 1 508 ? 7.686 -18.898 -10.410 1.00 98.25 508 CYS A CA 1
ATOM 3963 C C . CYS A 1 508 ? 7.407 -20.079 -11.358 1.00 98.25 508 CYS A C 1
ATOM 3965 O O . CYS A 1 508 ? 6.344 -20.130 -11.980 1.00 98.25 508 CYS A O 1
ATOM 3967 N N . ASN A 1 509 ? 8.328 -21.048 -11.448 1.00 97.62 509 ASN A N 1
ATOM 3968 C CA . ASN A 1 509 ? 8.217 -22.249 -12.283 1.00 97.62 509 ASN A CA 1
ATOM 3969 C C . ASN A 1 509 ? 8.022 -21.950 -13.791 1.00 97.62 509 ASN A C 1
ATOM 3971 O O . ASN A 1 509 ? 7.423 -22.738 -14.525 1.00 97.62 509 ASN A O 1
ATOM 3975 N N . LEU A 1 510 ? 8.548 -20.811 -14.250 1.00 97.69 510 LEU A N 1
ATOM 3976 C CA . LEU A 1 510 ? 8.735 -20.458 -15.657 1.00 97.69 510 LEU A CA 1
ATOM 3977 C C . LEU A 1 510 ? 10.125 -20.916 -16.128 1.00 97.69 510 LEU A C 1
ATOM 3979 O O . LEU A 1 510 ? 11.039 -21.162 -15.335 1.00 97.69 510 LEU A O 1
ATOM 3983 N N . THR A 1 511 ? 10.311 -21.021 -17.444 1.00 97.56 511 THR A N 1
ATOM 3984 C CA . THR A 1 511 ? 11.601 -21.444 -18.009 1.00 97.56 511 THR A CA 1
ATOM 3985 C C . THR A 1 511 ? 12.612 -20.298 -17.940 1.00 97.56 511 THR A C 1
ATOM 3987 O O . THR A 1 511 ? 12.329 -19.188 -18.397 1.00 97.56 511 THR A O 1
ATOM 3990 N N . ARG A 1 512 ? 13.809 -20.568 -17.399 1.00 98.00 512 ARG A N 1
ATOM 3991 C CA . ARG A 1 512 ? 14.949 -19.637 -17.436 1.00 98.00 512 ARG A CA 1
ATOM 3992 C C . ARG A 1 512 ? 15.342 -19.377 -18.888 1.00 98.00 512 ARG A C 1
ATOM 3994 O O . ARG A 1 512 ? 15.687 -20.320 -19.597 1.00 98.00 512 ARG A O 1
ATOM 4001 N N . ALA A 1 513 ? 15.311 -18.122 -19.310 1.00 98.38 513 ALA A N 1
ATOM 4002 C CA . ALA A 1 513 ? 15.666 -17.731 -20.665 1.00 98.38 513 ALA A CA 1
ATOM 4003 C C . ALA A 1 513 ? 17.183 -17.838 -20.890 1.00 98.38 513 ALA A C 1
ATOM 4005 O O . ALA A 1 513 ? 17.970 -17.475 -20.010 1.00 98.38 513 ALA A O 1
ATOM 4006 N N . ALA A 1 514 ? 17.597 -18.343 -22.053 1.00 97.88 514 ALA A N 1
ATOM 4007 C CA . ALA A 1 514 ? 18.993 -18.372 -22.493 1.00 97.88 514 ALA A CA 1
ATOM 4008 C C . ALA A 1 514 ? 19.296 -17.263 -23.519 1.00 97.88 514 ALA A C 1
ATOM 4010 O O . ALA A 1 514 ? 20.450 -16.878 -23.687 1.00 97.88 514 ALA A O 1
ATOM 4011 N N . SER A 1 515 ? 18.258 -16.734 -24.164 1.00 98.25 515 SER A N 1
ATOM 4012 C CA . SER A 1 515 ? 18.263 -15.600 -25.085 1.00 98.25 515 SER A CA 1
ATOM 4013 C C . SER A 1 515 ? 17.042 -14.706 -24.838 1.00 98.25 515 SER A C 1
ATOM 4015 O O . SER A 1 515 ? 16.107 -15.107 -24.147 1.00 98.25 515 SER A O 1
ATOM 4017 N N . PHE A 1 516 ? 17.017 -13.509 -25.427 1.00 98.44 516 PHE A N 1
ATOM 4018 C CA . PHE A 1 516 ? 15.837 -12.641 -25.365 1.00 98.44 516 PHE A CA 1
ATOM 4019 C C . PHE A 1 516 ? 14.630 -13.249 -26.105 1.00 98.44 516 PHE A C 1
ATOM 4021 O O . PHE A 1 516 ? 13.508 -13.081 -25.643 1.00 98.44 516 PHE A O 1
ATOM 4028 N N . ASP A 1 517 ? 14.831 -14.046 -27.162 1.00 98.19 517 ASP A N 1
ATOM 4029 C CA . ASP A 1 517 ? 13.745 -14.755 -27.866 1.00 98.19 517 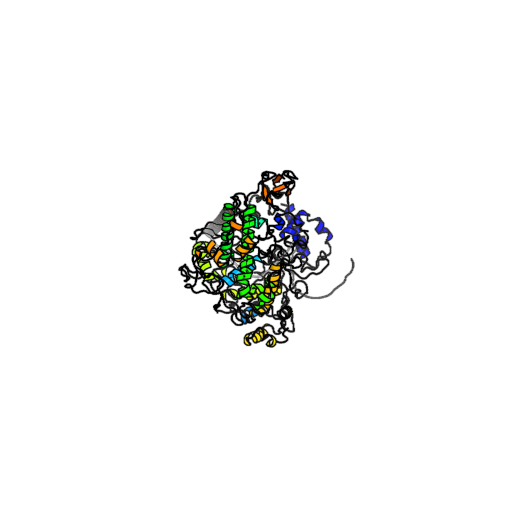ASP A CA 1
ATOM 4030 C C . ASP A 1 517 ? 13.000 -15.770 -26.982 1.00 98.19 517 ASP A C 1
ATOM 4032 O O . ASP A 1 517 ? 11.793 -15.970 -27.151 1.00 98.19 517 ASP A O 1
ATOM 4036 N N . ASP A 1 518 ? 13.673 -16.368 -25.993 1.00 98.38 518 ASP A N 1
ATOM 4037 C CA . ASP A 1 518 ? 13.046 -17.298 -25.040 1.00 98.38 518 ASP A CA 1
ATOM 4038 C C . ASP A 1 518 ? 12.021 -16.604 -24.118 1.00 98.38 518 ASP A C 1
ATOM 4040 O O . ASP A 1 518 ? 11.242 -17.282 -23.449 1.00 98.38 518 ASP A O 1
ATOM 4044 N N . LEU A 1 519 ? 11.994 -15.263 -24.085 1.00 98.19 519 LEU A N 1
ATOM 4045 C CA . LEU A 1 519 ? 10.988 -14.471 -23.366 1.00 98.19 519 LEU A CA 1
ATOM 4046 C C . LEU A 1 519 ? 9.659 -14.352 -24.126 1.00 98.19 519 LEU A C 1
ATOM 4048 O O . LEU A 1 519 ? 8.692 -13.839 -23.573 1.00 98.19 519 LEU A O 1
ATOM 4052 N N . SER A 1 520 ? 9.581 -14.815 -25.378 1.00 97.62 520 SER A N 1
ATOM 4053 C CA . SER A 1 520 ? 8.403 -14.657 -26.253 1.00 97.62 520 SER A CA 1
ATOM 4054 C C . SER A 1 520 ? 7.102 -15.295 -25.744 1.00 97.62 520 SER A C 1
ATOM 4056 O O . SER A 1 520 ? 6.036 -14.979 -26.272 1.00 97.62 520 SER A O 1
ATOM 4058 N N . GLY A 1 521 ? 7.168 -16.171 -24.734 1.00 95.81 521 GLY A N 1
ATOM 4059 C CA . GLY A 1 521 ? 5.993 -16.742 -24.068 1.00 95.81 521 GLY A CA 1
ATOM 4060 C C . GLY A 1 521 ? 5.344 -15.822 -23.028 1.00 95.81 521 GLY A C 1
ATOM 4061 O O . GLY A 1 521 ? 4.156 -15.973 -22.759 1.00 95.81 521 GLY A O 1
ATOM 4062 N N . GLU A 1 522 ? 6.104 -14.884 -22.457 1.00 96.94 522 GLU A N 1
ATOM 4063 C CA . GLU A 1 522 ? 5.638 -13.947 -21.426 1.00 96.94 522 GLU A CA 1
ATOM 4064 C C . GLU A 1 522 ? 5.697 -12.482 -21.882 1.00 96.94 522 GLU A C 1
ATOM 4066 O O . GLU A 1 522 ? 4.950 -11.667 -21.362 1.00 96.94 522 GLU A O 1
ATOM 4071 N N . ILE A 1 523 ? 6.550 -12.149 -22.856 1.00 98.00 523 ILE A N 1
ATOM 4072 C CA . ILE A 1 523 ? 6.668 -10.833 -23.500 1.00 98.00 523 ILE A CA 1
ATOM 4073 C C . ILE A 1 523 ? 6.494 -11.058 -25.008 1.00 98.00 523 ILE A C 1
ATOM 4075 O O . ILE A 1 523 ? 7.467 -11.263 -25.739 1.00 98.00 523 ILE A O 1
ATOM 4079 N N . SER A 1 524 ? 5.255 -11.088 -25.500 1.00 97.50 524 SER A N 1
ATOM 4080 C CA . SER A 1 524 ? 4.946 -11.470 -26.888 1.00 97.50 524 SER A CA 1
ATOM 4081 C C . SER A 1 524 ? 5.424 -10.455 -27.933 1.00 97.50 524 SER A C 1
ATOM 4083 O O . SER A 1 524 ? 5.797 -10.845 -29.048 1.00 97.50 524 SER A O 1
ATOM 4085 N N . ASN A 1 525 ? 5.490 -9.167 -27.581 1.00 98.06 525 ASN A N 1
ATOM 4086 C CA . ASN A 1 525 ? 5.955 -8.104 -28.469 1.00 98.06 525 ASN A CA 1
ATOM 4087 C C . ASN A 1 525 ? 7.459 -8.253 -28.781 1.00 98.06 525 ASN A C 1
ATOM 4089 O O . ASN A 1 525 ? 8.285 -8.299 -27.872 1.00 98.06 525 ASN A O 1
ATOM 4093 N N . GLN A 1 526 ? 7.817 -8.332 -30.068 1.00 98.06 526 GLN A N 1
ATOM 4094 C CA . GLN A 1 526 ? 9.211 -8.495 -30.488 1.00 98.06 526 GLN A CA 1
ATOM 4095 C C . GLN A 1 526 ? 10.054 -7.232 -30.266 1.00 98.06 526 GLN A C 1
ATOM 4097 O O . GLN A 1 526 ? 11.136 -7.347 -29.702 1.00 98.06 526 GLN A O 1
ATOM 4102 N N . ASP A 1 527 ? 9.558 -6.050 -30.637 1.00 98.19 527 ASP A N 1
ATOM 4103 C CA . ASP A 1 527 ? 10.303 -4.786 -30.529 1.00 98.19 527 ASP A CA 1
ATOM 4104 C C . ASP A 1 527 ? 10.714 -4.496 -29.070 1.00 98.19 527 ASP A C 1
ATOM 4106 O O . ASP A 1 527 ? 11.801 -3.982 -28.804 1.00 98.19 527 ASP A O 1
ATOM 4110 N N . VAL A 1 528 ? 9.877 -4.897 -28.105 1.00 98.31 528 VAL A N 1
ATOM 4111 C CA . VAL A 1 528 ? 10.180 -4.835 -26.663 1.00 98.31 528 VAL A CA 1
ATOM 4112 C C . VAL A 1 528 ? 11.325 -5.780 -26.277 1.00 98.31 528 VAL A C 1
ATOM 4114 O O . VAL A 1 528 ? 12.205 -5.389 -25.510 1.00 98.31 528 VAL A O 1
ATOM 4117 N N . ARG A 1 529 ? 11.356 -7.013 -26.807 1.00 98.50 529 ARG A N 1
ATOM 4118 C CA . ARG A 1 529 ? 12.449 -7.972 -26.547 1.00 98.50 529 ARG A CA 1
ATOM 4119 C C . ARG A 1 529 ? 13.760 -7.540 -27.206 1.00 98.50 529 ARG A C 1
ATOM 4121 O O . ARG A 1 529 ? 14.810 -7.682 -26.585 1.00 98.50 529 ARG A O 1
ATOM 4128 N N . ASP A 1 530 ? 13.687 -6.971 -28.405 1.00 98.62 530 ASP A N 1
ATOM 4129 C CA . ASP A 1 530 ? 14.843 -6.429 -29.123 1.00 98.62 530 ASP A CA 1
ATOM 4130 C C . ASP A 1 530 ? 15.405 -5.199 -28.372 1.00 98.62 530 ASP A C 1
ATOM 4132 O O . ASP A 1 530 ? 16.606 -5.117 -28.124 1.00 98.62 530 ASP A O 1
ATOM 4136 N N . THR A 1 531 ? 14.539 -4.316 -27.856 1.00 98.44 531 THR A N 1
ATOM 4137 C CA . THR A 1 531 ? 14.949 -3.175 -27.008 1.00 98.44 531 THR A CA 1
ATOM 4138 C C . THR A 1 531 ? 15.533 -3.632 -25.662 1.00 98.44 531 THR A C 1
ATOM 4140 O O . THR A 1 531 ? 16.511 -3.061 -25.182 1.00 98.44 531 THR A O 1
ATOM 4143 N N . LEU A 1 532 ? 14.996 -4.693 -25.044 1.00 98.50 532 LEU A N 1
ATOM 4144 C CA . LEU A 1 532 ? 15.605 -5.316 -23.860 1.00 98.50 532 LEU A CA 1
ATOM 4145 C C . LEU A 1 532 ? 17.018 -5.845 -24.157 1.00 98.50 532 LEU A C 1
ATOM 4147 O O . LEU A 1 532 ? 17.895 -5.719 -23.299 1.00 98.50 532 LEU A O 1
ATOM 4151 N N . ALA A 1 533 ? 17.248 -6.398 -25.353 1.00 98.44 533 ALA A N 1
ATOM 4152 C CA . ALA A 1 533 ? 18.564 -6.862 -25.783 1.00 98.44 533 ALA A CA 1
ATOM 4153 C C . ALA A 1 533 ? 19.561 -5.706 -25.932 1.00 98.44 533 ALA A C 1
ATOM 4155 O O . ALA A 1 533 ? 20.657 -5.778 -25.372 1.00 98.44 533 ALA A O 1
ATOM 4156 N N . ASP A 1 534 ? 19.157 -4.620 -26.595 1.00 98.00 534 ASP A N 1
ATOM 4157 C CA . ASP A 1 534 ? 19.981 -3.418 -26.764 1.00 98.00 534 ASP A CA 1
ATOM 4158 C C . ASP A 1 534 ? 20.313 -2.735 -25.421 1.00 98.00 534 ASP A C 1
ATOM 4160 O O . ASP A 1 534 ? 21.432 -2.258 -25.223 1.00 98.00 534 ASP A O 1
ATOM 4164 N N . VAL A 1 535 ? 19.370 -2.720 -24.470 1.00 97.62 535 VAL A N 1
ATOM 4165 C CA . VAL A 1 535 ? 19.526 -2.047 -23.166 1.00 97.62 535 VAL A CA 1
ATOM 4166 C C . VAL A 1 535 ? 20.338 -2.866 -22.150 1.00 97.62 535 VAL A C 1
ATOM 4168 O O . VAL A 1 535 ? 21.102 -2.281 -21.380 1.00 97.62 535 VAL A O 1
ATOM 4171 N N . TYR A 1 536 ? 20.185 -4.196 -22.104 1.00 98.31 536 TYR A N 1
ATOM 4172 C CA . TYR A 1 536 ? 20.809 -5.048 -21.071 1.00 98.31 536 TYR A CA 1
ATOM 4173 C C . TYR A 1 536 ? 21.970 -5.932 -21.556 1.00 98.31 536 TYR A C 1
ATOM 4175 O O . TYR A 1 536 ? 22.739 -6.426 -20.721 1.00 98.31 536 TYR A O 1
ATOM 4183 N N . GLY A 1 537 ? 22.102 -6.153 -22.869 1.00 98.19 537 GLY A N 1
ATOM 4184 C CA . GLY A 1 537 ? 23.140 -6.972 -23.511 1.00 98.19 537 GLY A CA 1
ATOM 4185 C C . GLY A 1 537 ? 23.001 -8.488 -23.309 1.00 98.19 537 GLY A C 1
ATOM 4186 O O . GLY A 1 537 ? 23.162 -9.258 -24.253 1.00 98.19 537 GLY A O 1
ATOM 4187 N N . ASP A 1 538 ? 22.654 -8.928 -22.098 1.00 98.44 538 ASP A N 1
ATOM 4188 C CA . ASP A 1 538 ? 22.434 -10.332 -21.740 1.00 98.44 538 ASP A CA 1
ATOM 4189 C C . ASP A 1 538 ? 21.139 -10.501 -20.924 1.00 98.44 538 ASP A C 1
ATOM 4191 O O . ASP A 1 538 ? 20.843 -9.727 -20.011 1.00 98.44 538 ASP A O 1
ATOM 4195 N N . VAL A 1 539 ? 20.364 -11.544 -21.238 1.00 98.44 539 VAL A N 1
ATOM 4196 C CA . VAL A 1 539 ? 19.038 -11.813 -20.645 1.00 98.44 539 VAL A CA 1
ATOM 4197 C C . VAL A 1 539 ? 19.081 -12.071 -19.128 1.00 98.44 539 VAL A C 1
ATOM 4199 O O . VAL A 1 539 ? 18.073 -11.965 -18.432 1.00 98.44 539 VAL A O 1
ATOM 4202 N N . ASN A 1 540 ? 20.256 -12.380 -18.577 1.00 98.38 540 ASN A N 1
ATOM 4203 C CA . ASN A 1 540 ? 20.473 -12.583 -17.147 1.00 98.38 540 ASN A CA 1
ATOM 4204 C C . ASN A 1 540 ? 20.740 -11.279 -16.375 1.00 98.38 540 ASN A C 1
ATOM 4206 O O . ASN A 1 540 ? 20.820 -11.333 -15.151 1.00 98.38 540 ASN A O 1
ATOM 4210 N N . ASN A 1 541 ? 20.874 -10.135 -17.056 1.00 98.31 541 ASN A N 1
ATOM 4211 C CA . ASN A 1 541 ? 21.132 -8.825 -16.442 1.00 98.31 541 ASN A CA 1
ATOM 4212 C C . ASN A 1 541 ? 19.860 -8.003 -16.166 1.00 98.31 541 ASN A C 1
ATOM 4214 O O . ASN A 1 541 ? 19.951 -6.930 -15.570 1.00 98.31 541 ASN A O 1
ATOM 4218 N N . ILE A 1 542 ? 18.691 -8.458 -16.631 1.00 98.69 542 ILE A N 1
ATOM 4219 C CA . ILE A 1 542 ? 17.456 -7.664 -16.607 1.00 98.69 542 ILE A CA 1
ATOM 4220 C C . ILE A 1 542 ? 16.956 -7.493 -15.161 1.00 98.69 542 ILE A C 1
ATOM 4222 O O . ILE A 1 542 ? 16.755 -8.475 -14.440 1.00 98.69 542 ILE A O 1
ATOM 4226 N N . ASP A 1 543 ? 16.733 -6.249 -14.727 1.00 98.81 543 ASP A N 1
ATOM 4227 C CA . ASP A 1 543 ? 16.159 -5.950 -13.409 1.00 98.81 543 ASP A CA 1
ATOM 4228 C C . ASP A 1 543 ? 14.701 -6.452 -13.317 1.00 98.81 543 ASP A C 1
ATOM 4230 O O . ASP A 1 543 ? 13.934 -6.321 -14.271 1.00 98.81 543 ASP A O 1
ATOM 4234 N N . LEU A 1 544 ? 14.284 -6.984 -12.157 1.00 98.69 544 LEU A N 1
ATOM 4235 C CA . LEU A 1 544 ? 12.949 -7.584 -11.981 1.00 98.69 544 LEU A CA 1
ATOM 4236 C C . LEU A 1 544 ? 11.792 -6.633 -12.337 1.00 98.69 544 LEU A C 1
ATOM 4238 O O . LEU A 1 544 ? 10.910 -7.019 -13.099 1.00 98.69 544 LEU A O 1
ATOM 4242 N N . TRP A 1 545 ? 11.760 -5.426 -11.756 1.00 98.56 545 TRP A N 1
ATOM 4243 C CA . TRP A 1 545 ? 10.598 -4.538 -11.888 1.00 98.56 545 TRP A CA 1
ATOM 4244 C C . TRP A 1 545 ? 10.294 -4.142 -13.342 1.00 98.56 545 TRP A C 1
ATOM 4246 O O . TRP A 1 545 ? 9.170 -4.395 -13.764 1.00 98.56 545 TRP A O 1
ATOM 4256 N N . PRO A 1 546 ? 11.236 -3.593 -14.139 1.00 98.19 546 PRO A N 1
ATOM 4257 C CA . PRO A 1 546 ? 10.932 -3.262 -15.529 1.00 98.19 546 PRO A CA 1
ATOM 4258 C C . PRO A 1 546 ? 10.581 -4.506 -16.356 1.00 98.19 546 PRO A C 1
ATOM 4260 O O . PRO A 1 546 ? 9.664 -4.436 -17.161 1.00 98.19 546 PRO A O 1
ATOM 4263 N N . ALA A 1 547 ? 11.230 -5.656 -16.134 1.00 98.25 547 ALA A N 1
ATOM 4264 C CA . ALA A 1 547 ? 10.926 -6.878 -16.882 1.00 98.25 547 ALA A CA 1
ATOM 4265 C C . ALA A 1 547 ? 9.490 -7.375 -16.668 1.00 98.25 547 ALA A C 1
ATOM 4267 O O . ALA A 1 547 ? 8.780 -7.652 -17.629 1.00 98.25 547 ALA A O 1
ATOM 4268 N N . ALA A 1 548 ? 9.049 -7.462 -15.411 1.00 98.25 548 ALA A N 1
ATOM 4269 C CA . ALA A 1 548 ? 7.728 -7.983 -15.070 1.00 98.25 548 ALA A CA 1
ATOM 4270 C C . ALA A 1 548 ? 6.579 -7.018 -15.430 1.00 98.25 548 ALA A C 1
ATOM 4272 O O . ALA A 1 548 ? 5.447 -7.462 -15.593 1.00 98.25 548 ALA A O 1
ATOM 4273 N N . GLN A 1 549 ? 6.867 -5.723 -15.610 1.00 98.00 549 GLN A N 1
ATOM 4274 C CA . GLN A 1 549 ? 5.920 -4.737 -16.157 1.00 98.00 549 GLN A CA 1
ATOM 4275 C C . GLN A 1 549 ? 5.790 -4.807 -17.691 1.00 98.00 549 GLN A C 1
ATOM 4277 O O . GLN A 1 549 ? 4.850 -4.242 -18.245 1.00 98.00 549 GLN A O 1
ATOM 4282 N N . LEU A 1 550 ? 6.730 -5.475 -18.371 1.00 98.44 550 LEU A N 1
ATOM 4283 C CA . LEU A 1 550 ? 6.700 -5.736 -19.815 1.00 98.44 550 LEU A CA 1
ATOM 4284 C C . LEU A 1 550 ? 6.094 -7.106 -20.152 1.00 98.44 550 LEU A C 1
ATOM 4286 O O . LEU A 1 550 ? 5.943 -7.421 -21.330 1.00 98.44 550 LEU A O 1
ATOM 4290 N N . GLU A 1 551 ? 5.764 -7.923 -19.147 1.00 98.56 551 GLU A N 1
ATOM 4291 C CA . GLU A 1 551 ? 5.024 -9.167 -19.357 1.00 98.56 551 GLU A CA 1
ATOM 4292 C C . GLU A 1 551 ? 3.583 -8.874 -19.802 1.00 98.56 551 GLU A C 1
ATOM 4294 O O . GLU A 1 551 ? 2.917 -7.979 -19.278 1.00 98.56 551 GLU A O 1
ATOM 4299 N N . ASP A 1 552 ? 3.074 -9.670 -20.740 1.00 98.00 552 ASP A N 1
ATOM 4300 C CA . ASP A 1 552 ? 1.662 -9.666 -21.101 1.00 98.00 552 ASP A CA 1
ATOM 4301 C C . ASP A 1 552 ? 0.808 -10.071 -19.888 1.00 98.00 552 ASP A C 1
ATOM 4303 O O . ASP A 1 552 ? 1.090 -11.058 -19.200 1.00 98.00 552 ASP A O 1
ATOM 4307 N N . HIS A 1 553 ? -0.264 -9.318 -19.628 1.00 97.50 553 HIS A N 1
ATOM 4308 C CA . HIS A 1 553 ? -1.221 -9.662 -18.579 1.00 97.50 553 HIS A CA 1
ATOM 4309 C C . HIS A 1 553 ? -1.914 -10.995 -18.880 1.00 97.50 553 HIS A C 1
ATOM 4311 O O . HIS A 1 553 ? -2.358 -11.238 -20.002 1.00 97.50 553 HIS A O 1
ATOM 4317 N N . GLU A 1 554 ? -2.081 -11.832 -17.857 1.00 94.75 554 GLU A N 1
ATOM 4318 C CA . GLU A 1 554 ? -2.884 -13.051 -17.989 1.00 94.75 554 GLU A CA 1
ATOM 4319 C C . GLU A 1 554 ? -4.394 -12.756 -18.041 1.00 94.75 554 GLU A C 1
ATOM 4321 O O . GLU A 1 554 ? -4.867 -11.715 -17.580 1.00 94.75 554 GLU A O 1
ATOM 4326 N N . ASP A 1 555 ? -5.173 -13.701 -18.578 1.00 93.81 555 ASP A N 1
ATOM 4327 C CA . ASP A 1 555 ? -6.623 -13.562 -18.751 1.00 93.81 555 ASP A CA 1
ATOM 4328 C C . ASP A 1 555 ? -7.338 -13.178 -17.439 1.00 93.81 555 ASP A C 1
ATOM 4330 O O . ASP A 1 555 ? -7.354 -13.924 -16.454 1.00 93.81 555 ASP A O 1
ATOM 4334 N N . GLY A 1 556 ? -7.962 -11.996 -17.437 1.00 93.94 556 GLY A N 1
ATOM 4335 C CA . GLY A 1 556 ? -8.682 -11.438 -16.286 1.00 93.94 556 GLY A CA 1
ATOM 4336 C C . GLY A 1 556 ? -7.800 -10.846 -15.176 1.00 93.94 556 GLY A C 1
ATOM 4337 O O . GLY A 1 556 ? -8.348 -10.331 -14.203 1.00 93.94 556 GLY A O 1
ATOM 4338 N N . ALA A 1 557 ? -6.474 -10.893 -15.318 1.00 96.81 557 ALA A N 1
ATOM 4339 C CA . ALA A 1 557 ? -5.501 -10.288 -14.414 1.00 96.81 557 ALA A CA 1
ATOM 4340 C C . ALA A 1 557 ? -5.119 -8.855 -14.845 1.00 96.81 557 ALA A C 1
ATOM 4342 O O . ALA A 1 557 ? -5.555 -8.347 -15.886 1.00 96.81 557 ALA A O 1
ATOM 4343 N N . ARG A 1 558 ? -4.281 -8.204 -14.028 1.00 97.44 558 ARG A N 1
ATOM 4344 C CA . ARG A 1 558 ? -3.603 -6.920 -14.316 1.00 97.44 558 ARG A CA 1
ATOM 4345 C C . ARG A 1 558 ? -2.107 -6.950 -13.989 1.00 97.44 558 ARG A C 1
ATOM 4347 O O . ARG A 1 558 ? -1.514 -5.932 -13.650 1.00 97.44 558 ARG A O 1
ATOM 4354 N N . VAL A 1 559 ? -1.527 -8.144 -14.080 1.00 98.12 559 VAL A N 1
ATOM 4355 C CA . VAL A 1 559 ? -0.092 -8.427 -13.994 1.00 98.12 559 VAL A CA 1
ATOM 4356 C C . VAL A 1 559 ? 0.250 -9.617 -14.891 1.00 98.12 559 VAL A C 1
ATOM 4358 O O . VAL A 1 559 ? -0.613 -10.456 -15.171 1.00 98.12 559 VAL A O 1
ATOM 4361 N N . GLY A 1 560 ? 1.512 -9.704 -15.311 1.00 98.25 560 GLY A N 1
ATOM 4362 C CA . GLY A 1 560 ? 2.066 -10.896 -15.950 1.00 98.25 560 GLY A CA 1
ATOM 4363 C C . GLY A 1 560 ? 2.322 -12.059 -14.977 1.00 98.25 560 GLY A C 1
ATOM 4364 O O . GLY A 1 560 ? 2.184 -11.908 -13.752 1.00 98.25 560 GLY A O 1
ATOM 4365 N N . PRO A 1 561 ? 2.700 -13.243 -15.494 1.00 98.25 561 PRO A N 1
ATOM 4366 C CA . PRO A 1 561 ? 2.813 -14.472 -14.713 1.00 98.25 561 PRO A CA 1
ATOM 4367 C C . PRO A 1 561 ? 3.840 -14.424 -13.574 1.00 98.25 561 PRO A C 1
ATOM 4369 O O . PRO A 1 561 ? 3.641 -15.122 -12.571 1.00 98.25 561 PRO A O 1
ATOM 4372 N N . THR A 1 562 ? 4.907 -13.622 -13.680 1.00 98.50 562 THR A N 1
ATOM 4373 C CA . THR A 1 562 ? 5.918 -13.485 -12.618 1.00 98.50 562 THR A CA 1
ATOM 4374 C C . THR A 1 562 ? 5.349 -12.716 -11.427 1.00 98.50 562 THR A C 1
ATOM 4376 O O . THR A 1 562 ? 5.384 -13.202 -10.293 1.00 98.50 562 THR A O 1
ATOM 4379 N N . PHE A 1 563 ? 4.742 -11.550 -11.663 1.00 98.62 563 PHE A N 1
ATOM 4380 C CA . PHE A 1 563 ? 4.108 -10.777 -10.592 1.00 98.62 563 PHE A CA 1
ATOM 4381 C C . PHE A 1 563 ? 2.842 -11.456 -10.052 1.00 98.62 563 PHE A C 1
ATOM 4383 O O . PHE A 1 563 ? 2.682 -11.488 -8.832 1.00 98.62 563 PHE A O 1
ATOM 4390 N N . ARG A 1 564 ? 2.015 -12.117 -10.882 1.00 98.25 564 ARG A N 1
ATOM 4391 C CA . ARG A 1 564 ? 0.889 -12.952 -10.403 1.00 98.25 564 ARG A CA 1
ATOM 4392 C C . ARG A 1 564 ? 1.357 -13.960 -9.353 1.00 98.25 564 ARG A C 1
ATOM 4394 O O . ARG A 1 564 ? 0.768 -14.064 -8.279 1.00 98.25 564 ARG A O 1
ATOM 4401 N N . CYS A 1 565 ? 2.430 -14.684 -9.663 1.00 98.56 565 CYS A N 1
ATOM 4402 C CA . CYS A 1 565 ? 3.051 -15.653 -8.770 1.00 98.56 565 CYS A CA 1
ATOM 4403 C C . CYS A 1 565 ? 3.514 -15.016 -7.448 1.00 98.56 565 CYS A C 1
ATOM 4405 O O . CYS A 1 565 ? 3.107 -15.474 -6.382 1.00 98.56 565 CYS A O 1
ATOM 4407 N N . MET A 1 566 ? 4.326 -13.953 -7.501 1.00 98.75 566 MET A N 1
ATOM 4408 C CA . MET A 1 566 ? 4.887 -13.318 -6.299 1.00 98.75 566 MET A CA 1
ATOM 4409 C C . MET A 1 566 ? 3.811 -12.705 -5.391 1.00 98.75 566 MET A C 1
ATOM 4411 O O . MET A 1 566 ? 3.882 -12.839 -4.167 1.00 98.75 566 MET A O 1
ATOM 4415 N N . LEU A 1 567 ? 2.803 -12.058 -5.984 1.00 98.81 567 LEU A N 1
ATOM 4416 C CA . LEU A 1 567 ? 1.671 -11.482 -5.261 1.00 98.81 567 LEU A CA 1
ATOM 4417 C C . LEU A 1 567 ? 0.826 -12.580 -4.599 1.00 98.81 567 LEU A C 1
ATOM 4419 O O . LEU A 1 567 ? 0.527 -12.475 -3.410 1.00 98.81 567 LEU A O 1
ATOM 4423 N N . ALA A 1 568 ? 0.496 -13.659 -5.321 1.00 98.62 568 ALA A N 1
ATOM 4424 C CA . ALA A 1 568 ? -0.269 -14.778 -4.768 1.00 98.62 568 ALA A CA 1
ATOM 4425 C C . ALA A 1 568 ? 0.433 -15.420 -3.555 1.00 98.62 568 ALA A C 1
ATOM 4427 O O . ALA A 1 568 ? -0.215 -15.650 -2.533 1.00 98.62 568 ALA A O 1
ATOM 4428 N N . GLU A 1 569 ? 1.754 -15.637 -3.619 1.00 98.56 569 GLU A N 1
ATOM 4429 C CA . GLU A 1 569 ? 2.533 -16.174 -2.492 1.00 98.56 569 GLU A CA 1
ATOM 4430 C C . GLU A 1 569 ? 2.570 -15.225 -1.280 1.00 98.56 569 GLU A C 1
ATOM 4432 O O . GLU A 1 569 ? 2.457 -15.680 -0.137 1.00 98.56 569 GLU A O 1
ATOM 4437 N N . GLN A 1 570 ? 2.697 -13.906 -1.490 1.00 98.81 570 GLN A N 1
ATOM 4438 C CA . GLN A 1 570 ? 2.661 -12.946 -0.380 1.00 98.81 570 GLN A CA 1
ATOM 4439 C C . GLN A 1 570 ? 1.273 -12.878 0.262 1.00 98.81 570 GLN A C 1
ATOM 4441 O O . GLN A 1 570 ? 1.173 -13.028 1.479 1.00 98.81 570 GLN A O 1
ATOM 4446 N N . PHE A 1 571 ? 0.207 -12.667 -0.515 1.00 98.88 571 PHE A N 1
ATOM 4447 C CA . PHE A 1 571 ? -1.145 -12.530 0.037 1.00 98.88 571 PHE A CA 1
ATOM 4448 C C . PHE A 1 571 ? -1.616 -13.815 0.727 1.00 98.88 571 PHE A C 1
ATOM 4450 O O . PHE A 1 571 ? -2.216 -13.748 1.799 1.00 98.88 571 PHE A O 1
ATOM 4457 N N . LYS A 1 572 ? -1.238 -14.990 0.208 1.00 98.69 572 LYS A N 1
ATOM 4458 C CA . LYS A 1 572 ? -1.427 -16.265 0.912 1.00 98.69 572 LYS A CA 1
ATOM 4459 C C . LYS A 1 572 ? -0.733 -16.282 2.275 1.00 98.69 572 LYS A C 1
ATOM 4461 O O . LYS A 1 572 ? -1.343 -16.677 3.262 1.00 98.69 572 LYS A O 1
ATOM 4466 N N . ALA A 1 573 ? 0.516 -15.817 2.354 1.00 98.69 573 ALA A N 1
ATOM 4467 C CA . ALA A 1 573 ? 1.246 -15.745 3.618 1.00 98.69 573 ALA A CA 1
ATOM 4468 C C . ALA A 1 573 ? 0.658 -14.719 4.606 1.00 98.69 573 ALA A C 1
ATOM 4470 O O . ALA A 1 573 ? 0.699 -14.972 5.810 1.00 98.69 573 ALA A O 1
ATOM 4471 N N . LEU A 1 574 ? 0.095 -13.606 4.114 1.00 98.75 574 LEU A N 1
ATOM 4472 C CA . LEU A 1 574 ? -0.629 -12.631 4.942 1.00 98.75 574 LEU A CA 1
ATOM 4473 C C . LEU A 1 574 ? -1.899 -13.237 5.542 1.00 98.75 574 LEU A C 1
ATOM 4475 O O . LEU A 1 574 ? -2.155 -13.051 6.724 1.00 98.75 574 LEU A O 1
ATOM 4479 N N . ARG A 1 575 ? -2.663 -13.994 4.751 1.00 98.69 575 ARG A N 1
ATOM 4480 C CA . ARG A 1 575 ? -3.908 -14.638 5.186 1.00 98.69 575 ARG A CA 1
ATOM 4481 C C . ARG A 1 575 ? -3.667 -15.823 6.122 1.00 98.69 575 ARG A C 1
ATOM 4483 O O . ARG A 1 575 ? -4.206 -15.884 7.223 1.00 98.69 575 ARG A O 1
ATOM 4490 N N . ASP A 1 576 ? -2.853 -16.780 5.684 1.00 98.75 576 ASP A N 1
ATOM 4491 C CA . ASP A 1 576 ? -2.676 -18.063 6.372 1.00 98.75 576 ASP A CA 1
ATOM 4492 C C . ASP A 1 576 ? -1.778 -17.921 7.622 1.00 98.75 576 ASP A C 1
ATOM 4494 O O . ASP A 1 576 ? -1.876 -18.722 8.552 1.00 98.75 576 ASP A O 1
ATOM 4498 N N . GLY A 1 577 ? -0.914 -16.896 7.660 1.00 98.50 577 GLY A N 1
ATOM 4499 C CA . GLY A 1 577 ? -0.007 -16.584 8.771 1.00 98.50 577 GLY A CA 1
ATOM 4500 C C . GLY A 1 577 ? -0.538 -15.576 9.796 1.00 98.50 577 GLY A C 1
ATOM 4501 O O . GLY A 1 577 ? 0.194 -15.245 10.729 1.00 98.50 577 GLY A O 1
ATOM 4502 N N . ASP A 1 578 ? -1.773 -15.086 9.650 1.00 98.69 578 ASP A N 1
ATOM 4503 C CA . ASP A 1 578 ? -2.383 -14.110 10.558 1.00 98.69 578 ASP A CA 1
ATOM 4504 C C . ASP A 1 578 ? -3.379 -14.767 11.528 1.00 98.69 578 ASP A C 1
ATOM 4506 O O . ASP A 1 578 ? -4.480 -15.184 11.158 1.00 98.69 578 ASP A O 1
ATOM 4510 N N . ARG A 1 579 ? -3.019 -14.806 12.817 1.00 97.81 579 ARG A N 1
ATOM 4511 C CA . ARG A 1 579 ? -3.879 -15.331 13.891 1.00 97.81 579 ARG A CA 1
ATOM 4512 C C . ARG A 1 579 ? -5.204 -14.571 14.011 1.00 97.81 579 ARG A C 1
ATOM 4514 O O . ARG A 1 579 ? -6.182 -15.133 14.496 1.00 97.81 579 ARG A O 1
ATOM 4521 N N . PHE A 1 580 ? -5.230 -13.312 13.589 1.00 98.25 580 PHE A N 1
ATOM 4522 C CA . PHE A 1 580 ? -6.373 -12.412 13.668 1.00 98.25 580 PHE A CA 1
ATOM 4523 C C . PHE A 1 580 ? -7.079 -12.203 12.315 1.00 98.25 580 PHE A C 1
ATOM 4525 O O . PHE A 1 580 ? -7.895 -11.286 12.209 1.00 98.25 580 PHE A O 1
ATOM 4532 N N . TRP A 1 581 ? -6.789 -13.024 11.293 1.00 98.62 581 TRP A N 1
ATOM 4533 C CA . TRP A 1 581 ? -7.584 -13.073 10.057 1.00 98.62 581 TRP A CA 1
ATOM 4534 C C . TRP A 1 581 ? -9.081 -13.182 10.387 1.00 98.62 581 TRP A C 1
ATOM 4536 O O . TRP A 1 581 ? -9.453 -13.957 11.269 1.00 98.62 581 TRP A O 1
ATOM 4546 N N . PHE A 1 582 ? -9.949 -12.428 9.709 1.00 97.81 582 PHE A N 1
ATOM 4547 C CA . PHE A 1 582 ? -11.359 -12.298 10.114 1.00 97.81 582 PHE A CA 1
ATOM 4548 C C . PHE A 1 582 ? -12.152 -13.624 10.098 1.00 97.81 582 PHE A C 1
ATOM 4550 O O . PHE A 1 582 ? -13.149 -13.773 10.812 1.00 97.81 582 PHE A O 1
ATOM 4557 N N . GLU A 1 583 ? -11.695 -14.618 9.328 1.00 97.38 583 GLU A N 1
ATOM 4558 C CA . GLU A 1 583 ? -12.277 -15.967 9.304 1.00 97.38 583 GLU A CA 1
ATOM 4559 C C . GLU A 1 583 ? -11.601 -16.970 10.252 1.00 97.38 583 GLU A C 1
ATOM 4561 O O . GLU A 1 583 ? -12.055 -18.112 10.335 1.00 97.38 583 GLU A O 1
ATOM 4566 N N . SER A 1 584 ? -10.556 -16.573 10.985 1.00 96.06 584 SER A N 1
ATOM 4567 C CA . SER A 1 584 ? -9.973 -17.392 12.053 1.00 96.06 584 SER A CA 1
ATOM 4568 C C . SER A 1 584 ? -10.995 -17.636 13.166 1.00 96.06 584 SER A C 1
ATOM 4570 O O . SER A 1 584 ? -11.808 -16.774 13.527 1.00 96.06 584 SER A O 1
ATOM 4572 N N . ASP A 1 585 ? -10.944 -18.826 13.755 1.00 88.88 585 ASP A N 1
ATOM 4573 C CA . ASP A 1 585 ? -11.831 -19.187 14.856 1.00 88.88 585 ASP A CA 1
ATOM 4574 C C . ASP A 1 585 ? -11.499 -18.400 16.128 1.00 88.88 585 ASP A C 1
ATOM 4576 O O . ASP A 1 585 ? -10.342 -18.246 16.514 1.00 88.88 585 ASP A O 1
ATOM 4580 N N . GLY A 1 586 ? -12.543 -17.875 16.774 1.00 85.69 586 GLY A N 1
ATOM 4581 C CA . GLY A 1 586 ? -12.426 -17.013 17.952 1.00 85.69 586 GLY A CA 1
ATOM 4582 C C . GLY A 1 586 ? -12.149 -15.533 17.660 1.00 85.69 586 GLY A C 1
ATOM 4583 O O . GLY A 1 586 ? -12.217 -14.737 18.593 1.00 85.69 586 GLY A O 1
ATOM 4584 N N . VAL A 1 587 ? -11.892 -15.133 16.406 1.00 92.50 587 VAL A N 1
ATOM 4585 C CA . VAL A 1 587 ? -11.746 -13.707 16.046 1.00 92.50 587 VAL A CA 1
ATOM 4586 C C . VAL A 1 587 ? -13.114 -13.031 15.975 1.00 92.50 587 VAL A C 1
ATOM 4588 O O . VAL A 1 587 ? -13.361 -12.074 16.708 1.00 92.50 587 VAL A O 1
ATOM 4591 N N . LEU A 1 588 ? -14.020 -13.561 15.152 1.00 94.50 588 LEU A N 1
ATOM 4592 C CA . LEU A 1 588 ? -15.421 -13.137 15.048 1.00 94.50 588 LEU A CA 1
ATOM 4593 C C . LEU A 1 588 ? -16.354 -14.317 15.335 1.00 94.50 588 LEU A C 1
ATOM 4595 O O . LEU A 1 588 ? -16.017 -15.470 15.042 1.00 94.50 588 LEU A O 1
ATOM 4599 N N . THR A 1 589 ? -17.548 -14.038 15.865 1.00 94.38 589 THR A N 1
ATOM 4600 C CA . THR A 1 589 ? -18.613 -15.051 15.948 1.00 94.38 589 THR A CA 1
ATOM 4601 C C . THR A 1 589 ? -19.115 -15.426 14.549 1.00 94.38 589 THR A C 1
ATOM 4603 O O . THR A 1 589 ? -18.904 -14.700 13.578 1.00 94.38 589 THR A O 1
ATOM 4606 N N . ALA A 1 590 ? -19.815 -16.558 14.420 1.00 94.75 590 ALA A N 1
ATOM 4607 C CA . ALA A 1 590 ? -20.353 -16.992 13.128 1.00 94.75 590 ALA A CA 1
ATOM 4608 C C . ALA A 1 590 ? -21.320 -15.963 12.507 1.00 94.75 590 ALA A C 1
ATOM 4610 O O . ALA A 1 590 ? -21.295 -15.769 11.295 1.00 94.75 590 ALA A O 1
ATOM 4611 N N . SER A 1 591 ? -22.130 -15.276 13.322 1.00 96.12 591 SER A N 1
ATOM 4612 C CA . SER A 1 591 ? -23.028 -14.212 12.852 1.00 96.12 591 SER A CA 1
ATOM 4613 C C . SER A 1 591 ? -22.245 -12.976 12.406 1.00 96.12 591 SER A C 1
ATOM 4615 O O . SER A 1 591 ? -22.426 -12.519 11.285 1.00 96.12 591 SER A O 1
ATOM 4617 N N . GLN A 1 592 ? -21.297 -12.504 13.222 1.00 97.12 592 GLN A N 1
ATOM 4618 C CA . GLN A 1 592 ? -20.421 -11.375 12.879 1.00 97.12 592 GLN A CA 1
ATOM 4619 C C . GLN A 1 592 ? -19.634 -11.625 11.581 1.00 97.12 592 GLN A C 1
ATOM 4621 O O . GLN A 1 592 ? -19.543 -10.753 10.722 1.00 97.12 592 GLN A O 1
ATOM 4626 N N . ARG A 1 593 ? -19.116 -12.846 11.392 1.00 96.94 593 ARG A N 1
ATOM 4627 C CA . ARG A 1 593 ? -18.417 -13.261 10.165 1.00 96.94 593 ARG A CA 1
ATOM 4628 C C . ARG A 1 593 ? -19.351 -13.283 8.944 1.00 96.94 593 ARG A C 1
ATOM 4630 O O . ARG A 1 593 ? -18.899 -13.000 7.839 1.00 96.94 593 ARG A O 1
ATOM 4637 N N . THR A 1 594 ? -20.634 -13.604 9.122 1.00 96.94 594 THR A N 1
ATOM 4638 C CA . THR A 1 594 ? -21.653 -13.516 8.058 1.00 96.94 594 THR A CA 1
ATOM 4639 C C . THR A 1 594 ? -21.961 -12.070 7.674 1.00 96.94 594 THR A C 1
ATOM 4641 O O . THR A 1 594 ? -22.157 -11.799 6.494 1.00 96.94 594 THR A O 1
ATOM 4644 N N . GLU A 1 595 ? -21.948 -11.134 8.624 1.00 97.62 595 GLU A N 1
ATOM 4645 C CA . GLU A 1 595 ? -22.105 -9.704 8.329 1.00 97.62 595 GLU A CA 1
ATOM 4646 C C . GLU A 1 595 ? -20.896 -9.124 7.587 1.00 97.62 595 GLU A C 1
ATOM 4648 O O . GLU A 1 595 ? -21.070 -8.511 6.539 1.00 97.62 595 GLU A O 1
ATOM 4653 N N . ILE A 1 596 ? -19.666 -9.392 8.046 1.00 97.75 596 ILE A N 1
ATOM 4654 C CA . ILE A 1 596 ? -18.445 -8.931 7.353 1.00 97.75 596 ILE A CA 1
ATOM 4655 C C . ILE A 1 596 ? -18.391 -9.436 5.903 1.00 97.75 596 ILE A C 1
ATOM 4657 O O . ILE A 1 596 ? -18.008 -8.690 5.009 1.00 97.75 596 ILE A O 1
ATOM 4661 N N . ARG A 1 597 ? -18.844 -10.671 5.640 1.00 96.50 597 ARG A N 1
ATOM 4662 C CA . ARG A 1 597 ? -18.916 -11.256 4.285 1.00 96.50 597 ARG A CA 1
ATOM 4663 C C . ARG A 1 597 ? -19.957 -10.615 3.350 1.00 96.50 597 ARG A C 1
ATOM 4665 O O . ARG A 1 597 ? -20.081 -11.060 2.211 1.00 96.50 597 ARG A O 1
ATOM 4672 N N . GLN A 1 598 ? -20.737 -9.645 3.828 1.00 94.94 598 GLN A N 1
ATOM 4673 C CA . GLN A 1 598 ? -21.679 -8.855 3.025 1.00 94.94 598 GLN A CA 1
ATOM 4674 C C . GLN A 1 598 ? -21.167 -7.432 2.754 1.00 94.94 598 GLN A C 1
ATOM 4676 O O . GLN A 1 598 ? -21.756 -6.732 1.932 1.00 94.94 598 GLN A O 1
ATOM 4681 N N . VAL A 1 599 ? -20.096 -6.993 3.428 1.00 96.31 599 VAL A N 1
ATOM 4682 C CA . VAL A 1 599 ? -19.537 -5.650 3.247 1.00 96.31 599 VAL A CA 1
ATOM 4683 C C . VAL A 1 599 ? -18.876 -5.547 1.877 1.00 96.31 599 VAL A C 1
ATOM 4685 O O . VAL A 1 599 ? -18.030 -6.360 1.519 1.00 96.31 599 VAL A O 1
ATOM 4688 N N . THR A 1 600 ? -19.235 -4.510 1.128 1.00 98.25 600 THR A N 1
ATOM 4689 C CA . THR A 1 600 ? -18.552 -4.114 -0.107 1.00 98.25 600 THR A CA 1
ATOM 4690 C C . THR A 1 600 ? -17.889 -2.760 0.083 1.00 98.25 600 THR A C 1
ATOM 4692 O O . THR A 1 600 ? -18.352 -1.935 0.878 1.00 98.25 600 THR A O 1
ATOM 4695 N N . TYR A 1 601 ? -16.848 -2.459 -0.690 1.00 98.56 601 TYR A N 1
ATOM 4696 C CA . TYR A 1 601 ? -16.241 -1.128 -0.639 1.00 98.56 601 TYR A CA 1
ATOM 4697 C C . TYR A 1 601 ? -17.217 -0.033 -1.110 1.00 98.56 601 TYR A C 1
ATOM 4699 O O . TYR A 1 601 ? -17.165 1.102 -0.635 1.00 98.56 601 TYR A O 1
ATOM 4707 N N . ALA A 1 602 ? -18.190 -0.392 -1.958 1.00 98.50 602 ALA A N 1
ATOM 4708 C CA . ALA A 1 602 ? -19.322 0.466 -2.303 1.00 98.50 602 ALA A CA 1
ATOM 4709 C C . ALA A 1 602 ? -20.131 0.898 -1.062 1.00 98.50 602 ALA A C 1
ATOM 4711 O O . ALA A 1 602 ? -20.451 2.078 -0.911 1.00 98.50 602 ALA A O 1
ATOM 4712 N N . ARG A 1 603 ? -20.418 -0.031 -0.137 1.00 97.81 603 ARG A N 1
ATOM 4713 C CA . ARG A 1 603 ? -21.136 0.262 1.113 1.00 97.81 603 ARG A CA 1
ATOM 4714 C C . ARG A 1 603 ? -20.359 1.220 2.012 1.00 97.81 603 ARG A C 1
ATOM 4716 O O . ARG A 1 603 ? -20.928 2.211 2.462 1.00 97.81 603 ARG A O 1
ATOM 4723 N N . VAL A 1 604 ? -19.061 0.975 2.200 1.00 98.31 604 VAL A N 1
ATOM 4724 C CA . VAL A 1 604 ? -18.180 1.853 2.993 1.00 98.31 604 VAL A CA 1
ATOM 4725 C C . VAL A 1 604 ? -18.166 3.276 2.414 1.00 98.31 604 VAL A C 1
ATOM 4727 O O . VAL A 1 604 ? -18.252 4.250 3.157 1.00 98.31 604 VAL A O 1
ATOM 4730 N N . ILE A 1 605 ? -18.143 3.429 1.085 1.00 98.06 605 ILE A N 1
ATOM 4731 C CA . ILE A 1 605 ? -18.219 4.746 0.427 1.00 98.06 605 ILE A CA 1
ATOM 4732 C C . ILE A 1 605 ? -19.585 5.420 0.654 1.00 98.06 605 ILE A C 1
ATOM 4734 O O . ILE A 1 605 ? -19.618 6.612 0.968 1.00 98.06 605 ILE A O 1
ATOM 4738 N N . CYS A 1 606 ? -20.701 4.687 0.559 1.00 97.25 606 CYS A N 1
ATOM 4739 C CA . CYS A 1 606 ? -22.037 5.209 0.892 1.00 97.25 606 CYS A CA 1
ATOM 4740 C C . CYS A 1 606 ? -22.153 5.715 2.333 1.00 97.25 606 CYS A C 1
ATOM 4742 O O . CYS A 1 606 ? -22.854 6.687 2.595 1.00 97.25 606 CYS A O 1
ATOM 4744 N N . ASP A 1 607 ? -21.508 5.026 3.272 1.00 96.06 607 ASP A N 1
ATOM 4745 C CA . ASP A 1 607 ? -21.588 5.318 4.702 1.00 96.06 607 ASP A CA 1
ATOM 4746 C C . ASP A 1 607 ? -20.696 6.493 5.146 1.00 96.06 607 ASP A C 1
ATOM 4748 O O . ASP A 1 607 ? -20.872 7.028 6.243 1.00 96.06 607 ASP A O 1
ATOM 4752 N N . THR A 1 608 ? -19.750 6.916 4.299 1.00 95.25 608 THR A N 1
ATOM 4753 C CA . THR A 1 608 ? -18.677 7.863 4.661 1.00 95.25 608 THR A CA 1
ATOM 4754 C C . THR A 1 608 ? -18.576 9.098 3.759 1.00 95.25 608 THR A C 1
ATOM 4756 O O . THR A 1 608 ? -17.800 10.015 4.055 1.00 95.25 608 THR A O 1
ATOM 4759 N N . THR A 1 609 ? -19.356 9.176 2.679 1.00 94.56 609 THR A N 1
ATOM 4760 C CA . THR A 1 609 ? -19.337 10.276 1.695 1.00 94.56 609 THR A CA 1
ATOM 4761 C C . THR A 1 609 ? -20.750 10.789 1.398 1.00 94.56 609 THR A C 1
ATOM 4763 O O . THR A 1 609 ? -21.736 10.158 1.763 1.00 94.56 609 THR A O 1
ATOM 4766 N N . GLY A 1 610 ? -20.876 11.920 0.698 1.00 92.62 610 GLY A N 1
ATOM 4767 C CA . GLY A 1 610 ? -22.160 12.397 0.162 1.00 92.62 610 GLY A CA 1
ATOM 4768 C C . GLY A 1 610 ? -22.530 11.785 -1.197 1.00 92.62 610 GLY A C 1
ATOM 4769 O O . GLY A 1 610 ? -23.290 12.379 -1.966 1.00 92.62 610 GLY A O 1
ATOM 4770 N N . ILE A 1 611 ? -21.964 10.629 -1.559 1.00 95.00 611 ILE A N 1
ATOM 4771 C CA . ILE A 1 611 ? -22.300 9.915 -2.795 1.00 95.00 611 ILE A CA 1
ATOM 4772 C C . ILE A 1 611 ? -23.546 9.061 -2.549 1.00 95.00 611 ILE A C 1
ATOM 4774 O O . ILE A 1 611 ? -23.553 8.203 -1.679 1.00 95.00 611 ILE A O 1
ATOM 4778 N N . THR A 1 612 ? -24.597 9.284 -3.340 1.00 94.88 612 THR A N 1
ATOM 4779 C CA . THR A 1 612 ? -25.899 8.603 -3.195 1.00 94.88 612 THR A CA 1
ATOM 4780 C C . THR A 1 612 ? -26.155 7.516 -4.241 1.00 94.88 612 THR A C 1
ATOM 4782 O O . THR A 1 612 ? -27.046 6.688 -4.051 1.00 94.88 612 THR A O 1
ATOM 4785 N N . ARG A 1 613 ? -25.390 7.506 -5.343 1.00 96.12 613 ARG A N 1
ATOM 4786 C CA . ARG A 1 613 ? -25.433 6.489 -6.407 1.00 96.12 613 ARG A CA 1
ATOM 4787 C C . ARG A 1 613 ? -24.032 6.147 -6.895 1.00 96.12 613 ARG A C 1
ATOM 4789 O O . ARG A 1 613 ? -23.230 7.057 -7.091 1.00 96.12 613 ARG A O 1
ATOM 4796 N N . LEU A 1 614 ? -23.764 4.864 -7.116 1.00 97.69 614 LEU A N 1
ATOM 4797 C CA . LEU A 1 614 ? -22.455 4.308 -7.483 1.00 97.69 614 LEU A CA 1
ATOM 4798 C C . LEU A 1 614 ? -22.606 2.859 -8.002 1.00 97.69 614 LEU A C 1
ATOM 4800 O O . LEU A 1 614 ? -23.665 2.251 -7.813 1.00 97.69 614 LEU A O 1
ATOM 4804 N N . PRO A 1 615 ? -21.591 2.279 -8.667 1.00 96.62 615 PRO A N 1
ATOM 4805 C CA . PRO A 1 615 ? -21.580 0.849 -8.983 1.00 96.62 615 PRO A CA 1
ATOM 4806 C C . PRO A 1 615 ? -21.538 -0.044 -7.724 1.00 96.62 615 PRO A C 1
ATOM 4808 O O . PRO A 1 615 ? -20.865 0.314 -6.757 1.00 96.62 615 PRO A O 1
ATOM 4811 N N . PRO A 1 616 ? -22.173 -1.237 -7.742 1.00 93.31 616 PRO A N 1
ATOM 4812 C CA . PRO A 1 616 ? -22.056 -2.224 -6.660 1.00 93.31 616 PRO A CA 1
ATOM 4813 C C . PRO A 1 616 ? -20.631 -2.760 -6.440 1.00 93.31 616 PRO A C 1
ATOM 4815 O O . PRO A 1 616 ? -20.270 -3.073 -5.312 1.00 93.31 616 PRO A O 1
ATOM 4818 N N . ASP A 1 617 ? -19.837 -2.858 -7.513 1.00 97.44 617 ASP A N 1
ATOM 4819 C CA . ASP A 1 617 ? -18.406 -3.193 -7.508 1.00 97.44 617 ASP A CA 1
ATOM 4820 C C . ASP A 1 617 ? -17.643 -1.945 -7.966 1.00 97.44 617 ASP A C 1
ATOM 4822 O O . ASP A 1 617 ? -17.540 -1.668 -9.163 1.00 97.44 617 ASP A O 1
ATOM 4826 N N . VAL A 1 618 ? -17.134 -1.160 -7.013 1.00 98.38 618 VAL A N 1
ATOM 4827 C CA . VAL A 1 618 ? -16.491 0.142 -7.290 1.00 98.38 618 VAL A CA 1
ATOM 4828 C C . VAL A 1 618 ? -15.185 0.048 -8.064 1.00 98.38 618 VAL A C 1
ATOM 4830 O O . VAL A 1 618 ? -14.675 1.075 -8.512 1.00 98.38 618 VAL A O 1
ATOM 4833 N N . PHE A 1 619 ? -14.655 -1.158 -8.261 1.00 98.62 619 PHE A N 1
ATOM 4834 C CA . PHE A 1 619 ? -13.481 -1.397 -9.087 1.00 98.62 619 PHE A CA 1
ATOM 4835 C C . PHE A 1 619 ? -13.825 -1.641 -10.564 1.00 98.62 619 PHE A C 1
ATOM 4837 O O . PHE A 1 619 ? -12.913 -1.608 -11.387 1.00 98.62 619 PHE A O 1
ATOM 4844 N N . ARG A 1 620 ? -15.098 -1.869 -10.931 1.00 98.00 620 ARG A N 1
ATOM 4845 C CA . ARG A 1 620 ? -15.539 -2.085 -12.324 1.00 98.00 620 ARG A CA 1
ATOM 4846 C C . ARG A 1 620 ? -16.185 -0.850 -12.943 1.00 98.00 620 ARG A C 1
ATOM 4848 O O . ARG A 1 620 ? -17.089 -0.248 -12.365 1.00 98.00 620 ARG A O 1
ATOM 4855 N N . LEU A 1 621 ? -15.761 -0.514 -14.162 1.00 96.12 621 LEU A N 1
ATOM 4856 C CA . LEU A 1 621 ? -16.425 0.508 -14.968 1.00 96.12 621 LEU A CA 1
ATOM 4857 C C . LEU A 1 621 ? -17.877 0.092 -15.219 1.00 96.12 621 LEU A C 1
ATOM 4859 O O . LEU A 1 621 ? -18.162 -1.040 -15.605 1.00 96.12 621 LEU A O 1
ATOM 4863 N N . THR A 1 622 ? -18.790 1.019 -14.946 1.00 95.88 622 THR A N 1
ATOM 4864 C CA . THR A 1 622 ? -20.240 0.811 -14.987 1.00 95.88 622 THR A CA 1
ATOM 4865 C C . THR A 1 622 ? -20.884 2.086 -15.515 1.00 95.88 622 THR A C 1
ATOM 4867 O O . THR A 1 622 ? -20.543 3.179 -15.057 1.00 95.88 622 THR A O 1
ATOM 4870 N N . ASP A 1 623 ? -21.819 1.964 -16.456 1.00 94.00 623 ASP A N 1
ATOM 4871 C CA . ASP A 1 623 ? -22.556 3.115 -16.972 1.00 94.00 623 ASP A CA 1
ATOM 4872 C C . ASP A 1 623 ? -23.386 3.781 -15.860 1.00 94.00 623 ASP A C 1
ATOM 4874 O O . ASP A 1 623 ? -24.001 3.122 -15.023 1.00 94.00 623 ASP A O 1
ATOM 4878 N N . VAL A 1 624 ? -23.473 5.116 -15.872 1.00 93.38 624 VAL A N 1
ATOM 4879 C CA . VAL A 1 624 ? -24.212 5.910 -14.860 1.00 93.38 624 VAL A CA 1
ATOM 4880 C C . VAL A 1 624 ? -25.711 5.545 -14.805 1.00 93.38 624 VAL A C 1
ATOM 4882 O O . VAL A 1 624 ? -26.390 5.761 -13.796 1.00 93.38 624 VAL A O 1
ATOM 4885 N N . ALA A 1 625 ? -26.239 4.961 -15.884 1.00 94.06 625 ALA A N 1
ATOM 4886 C CA . ALA A 1 625 ? -27.590 4.409 -15.940 1.00 94.06 625 ALA A CA 1
ATOM 4887 C C . ALA A 1 625 ? -27.770 3.164 -15.047 1.00 94.06 625 ALA A C 1
ATOM 4889 O O . ALA A 1 625 ? -28.833 3.015 -14.448 1.00 94.06 625 ALA A O 1
ATOM 4890 N N . ASP A 1 626 ? -26.729 2.338 -14.907 1.00 95.44 626 ASP A N 1
ATOM 4891 C CA . ASP A 1 626 ? -26.751 1.047 -14.205 1.00 95.44 626 ASP A CA 1
ATOM 4892 C C . ASP A 1 626 ? -26.244 1.135 -12.750 1.00 95.44 626 ASP A C 1
ATOM 4894 O O . ASP A 1 626 ? -26.342 0.172 -11.988 1.00 95.44 626 ASP A O 1
ATOM 4898 N N . MET A 1 627 ? -25.736 2.299 -12.326 1.00 96.38 627 MET A N 1
ATOM 4899 C CA . MET A 1 627 ? -25.367 2.565 -10.929 1.00 96.38 627 MET A CA 1
ATOM 4900 C C . MET A 1 627 ? -26.587 2.504 -9.992 1.00 96.38 627 MET A C 1
ATOM 4902 O O . MET A 1 627 ? -27.620 3.133 -10.250 1.00 96.38 627 MET A O 1
ATOM 4906 N N . VAL A 1 628 ? -26.453 1.811 -8.863 1.00 97.44 628 VAL A N 1
ATOM 4907 C CA . VAL A 1 628 ? -27.529 1.622 -7.871 1.00 97.44 628 VAL A CA 1
ATOM 4908 C C . VAL A 1 628 ? -27.558 2.759 -6.848 1.00 97.44 628 VAL A C 1
ATOM 4910 O O . VAL A 1 628 ? -26.605 3.535 -6.759 1.00 97.44 628 VAL A O 1
ATOM 4913 N N . ALA A 1 629 ? -28.647 2.889 -6.086 1.00 97.81 629 ALA A N 1
ATOM 4914 C CA . ALA A 1 629 ? -28.703 3.821 -4.963 1.00 97.81 629 ALA A CA 1
ATOM 4915 C C . ALA A 1 629 ? -28.034 3.224 -3.718 1.00 97.81 629 ALA A C 1
ATOM 4917 O O . ALA A 1 629 ? -28.094 2.019 -3.485 1.00 97.81 629 ALA A O 1
ATOM 4918 N N . CYS A 1 630 ? -27.455 4.074 -2.870 1.00 96.75 630 CYS A N 1
ATOM 4919 C CA . CYS A 1 630 ? -26.872 3.651 -1.595 1.00 96.75 630 CYS A CA 1
ATOM 4920 C C . CYS A 1 630 ? -27.874 2.982 -0.644 1.00 96.75 630 CYS A C 1
ATOM 4922 O O . CYS A 1 630 ? -27.464 2.233 0.234 1.00 96.75 630 CYS A O 1
ATOM 4924 N N . GLU A 1 631 ? -29.174 3.230 -0.797 1.00 96.06 631 GLU A N 1
ATOM 4925 C CA . GLU A 1 631 ? -30.226 2.567 -0.013 1.00 96.06 631 GLU A CA 1
ATOM 4926 C C . GLU A 1 631 ? -30.420 1.091 -0.417 1.00 96.06 631 GLU A C 1
ATOM 4928 O O . GLU A 1 631 ? -30.857 0.288 0.405 1.00 96.06 631 GLU A O 1
ATOM 4933 N N . ASP A 1 632 ? -30.040 0.719 -1.647 1.00 96.25 632 ASP A N 1
ATOM 4934 C CA . ASP A 1 632 ? -30.137 -0.649 -2.175 1.00 96.25 632 ASP A CA 1
ATOM 4935 C C . ASP A 1 632 ? -28.888 -1.505 -1.868 1.00 96.25 632 ASP A C 1
ATOM 4937 O O . ASP A 1 632 ? -28.914 -2.725 -2.049 1.00 96.25 632 ASP A O 1
ATOM 4941 N N . ILE A 1 633 ? -27.784 -0.891 -1.414 1.00 95.88 633 ILE A N 1
ATOM 4942 C CA . ILE A 1 633 ? -26.541 -1.597 -1.057 1.00 95.88 633 ILE A CA 1
ATOM 4943 C C . ILE A 1 633 ? -26.596 -1.999 0.428 1.00 95.88 633 ILE A C 1
ATOM 4945 O O . ILE A 1 633 ? -26.592 -1.109 1.288 1.00 95.88 633 ILE A O 1
ATOM 4949 N N . PRO A 1 634 ? -26.619 -3.306 0.763 1.00 92.56 634 PRO A N 1
ATOM 4950 C CA . PRO A 1 634 ? -26.776 -3.771 2.139 1.00 92.56 634 PRO A CA 1
ATOM 4951 C C . PRO A 1 634 ? -25.610 -3.328 3.029 1.00 92.56 634 PRO A C 1
ATOM 4953 O O . PRO A 1 634 ? -24.453 -3.347 2.615 1.00 92.56 634 PRO A O 1
ATOM 4956 N N . GLY A 1 635 ? -25.936 -2.920 4.257 1.00 89.81 635 GLY A N 1
ATOM 4957 C CA . GLY A 1 635 ? -24.973 -2.549 5.295 1.00 89.81 635 GLY A CA 1
ATOM 4958 C C . GLY A 1 635 ? -24.779 -3.641 6.340 1.00 89.81 635 GLY A C 1
ATOM 4959 O O . GLY A 1 635 ? -25.635 -4.507 6.509 1.00 89.81 635 GLY A O 1
ATOM 4960 N N . ILE A 1 636 ? -23.668 -3.553 7.071 1.00 94.38 636 ILE A N 1
ATOM 4961 C CA . ILE A 1 636 ? -23.369 -4.403 8.227 1.00 94.38 636 ILE A CA 1
ATOM 4962 C C . ILE A 1 636 ? -24.420 -4.229 9.335 1.00 94.38 636 ILE A C 1
ATOM 4964 O O . ILE A 1 636 ? -24.635 -3.125 9.842 1.00 94.38 636 ILE A O 1
ATOM 4968 N N . ASN A 1 637 ? -25.054 -5.324 9.764 1.00 96.31 637 ASN A N 1
ATOM 4969 C CA . ASN A 1 637 ? -25.955 -5.303 10.910 1.00 96.31 637 ASN A CA 1
ATOM 4970 C C . ASN A 1 637 ? -25.175 -5.404 12.232 1.00 96.31 637 ASN A C 1
ATOM 4972 O O . ASN A 1 637 ? -24.935 -6.489 12.768 1.00 96.31 637 ASN A O 1
ATOM 4976 N N . LEU A 1 638 ? -24.831 -4.249 12.805 1.00 96.88 638 LEU A N 1
ATOM 4977 C CA . LEU A 1 638 ? -24.086 -4.173 14.064 1.00 96.88 638 LEU A CA 1
ATOM 4978 C C . LEU A 1 638 ? -24.833 -4.721 15.292 1.00 96.88 638 LEU A C 1
ATOM 4980 O O . LEU A 1 638 ? -24.201 -4.922 16.321 1.00 96.88 638 LEU A O 1
ATOM 4984 N N . GLN A 1 639 ? -26.124 -5.073 15.206 1.00 95.81 639 GLN A N 1
ATOM 4985 C CA . GLN A 1 639 ? -26.823 -5.748 16.315 1.00 95.81 639 GLN A CA 1
ATOM 4986 C C . GLN A 1 639 ? -26.174 -7.098 16.695 1.00 95.81 639 GLN A C 1
ATOM 4988 O O . GLN A 1 639 ? -26.321 -7.557 17.820 1.00 95.81 639 GLN A O 1
ATOM 4993 N N . PHE A 1 640 ? -25.383 -7.721 15.810 1.00 95.50 640 PHE A N 1
ATOM 4994 C CA . PHE A 1 640 ? -24.583 -8.911 16.147 1.00 95.50 640 PHE A CA 1
ATOM 4995 C C . PHE A 1 640 ? -23.307 -8.619 16.972 1.00 95.50 640 PHE A C 1
ATOM 4997 O O . PHE A 1 640 ? -22.537 -9.538 17.264 1.00 95.50 640 PHE A O 1
ATOM 5004 N N . TRP A 1 641 ? -23.087 -7.359 17.356 1.00 94.69 641 TRP A N 1
ATOM 5005 C CA . TRP A 1 641 ? -22.108 -6.911 18.353 1.00 94.69 641 TRP A CA 1
ATOM 5006 C C . TRP A 1 641 ? -22.773 -6.414 19.650 1.00 94.69 641 TRP A C 1
ATOM 5008 O O . TRP A 1 641 ? -22.058 -5.971 20.544 1.00 94.69 641 TRP A O 1
ATOM 5018 N N . GLU A 1 642 ? -24.104 -6.492 19.787 1.00 93.31 642 GLU A N 1
ATOM 5019 C CA . GLU A 1 642 ? -24.793 -6.182 21.048 1.00 93.31 642 GLU A CA 1
ATOM 5020 C C . GLU A 1 642 ? -24.402 -7.206 22.133 1.00 93.31 642 GLU A C 1
ATOM 5022 O O . GLU A 1 642 ? -24.599 -8.415 21.979 1.00 93.31 642 GLU A O 1
ATOM 5027 N N . GLU A 1 643 ? -23.848 -6.720 23.242 1.00 86.38 643 GLU A N 1
ATOM 5028 C CA . GLU A 1 643 ? -23.555 -7.490 24.449 1.00 86.38 643 GLU A CA 1
ATOM 5029 C C . GLU A 1 643 ? -24.636 -7.181 25.499 1.00 86.38 643 GLU A C 1
ATOM 5031 O O . GLU A 1 643 ? -24.815 -6.042 25.927 1.00 86.38 643 GLU A O 1
ATOM 5036 N N . ILE A 1 644 ? -25.381 -8.202 25.934 1.00 77.81 644 ILE A N 1
ATOM 5037 C CA . ILE A 1 644 ? -26.335 -8.060 27.043 1.00 77.81 644 ILE A CA 1
ATOM 5038 C C . ILE A 1 644 ? -25.545 -8.169 28.357 1.00 77.81 644 ILE A C 1
ATOM 5040 O O . ILE A 1 644 ? -24.926 -9.216 28.574 1.00 77.81 644 ILE A O 1
ATOM 5044 N N . PRO A 1 645 ? -25.591 -7.167 29.260 1.00 67.06 645 PRO A N 1
ATOM 5045 C CA . PRO A 1 645 ? -24.943 -7.263 30.565 1.00 67.06 645 PRO A CA 1
ATOM 5046 C C . PRO A 1 645 ? -25.444 -8.485 31.347 1.00 67.06 645 PRO A C 1
ATOM 5048 O O . PRO A 1 645 ? -26.648 -8.656 31.553 1.00 67.06 645 PRO A O 1
ATOM 5051 N N . ALA A 1 646 ? -24.520 -9.352 31.761 1.00 62.78 646 ALA A N 1
ATOM 5052 C CA . ALA A 1 646 ? -24.830 -10.534 32.559 1.00 62.78 646 ALA A CA 1
ATOM 5053 C C . ALA A 1 646 ? -25.053 -10.170 34.040 1.00 62.78 646 ALA A C 1
ATOM 5055 O O . ALA A 1 646 ? -24.484 -9.201 34.534 1.00 62.78 646 ALA A O 1
ATOM 5056 N N . ASP A 1 647 ? -25.836 -10.975 34.771 1.00 60.34 647 ASP A N 1
ATOM 5057 C CA . ASP A 1 647 ? -25.943 -10.867 36.237 1.00 60.34 647 ASP A CA 1
ATOM 5058 C C . ASP A 1 647 ? -24.564 -11.120 36.874 1.00 60.34 647 ASP A C 1
ATOM 5060 O O . ASP A 1 647 ? -24.084 -12.257 36.900 1.00 60.34 647 ASP A O 1
ATOM 5064 N N . GLU A 1 648 ? -23.920 -10.073 37.393 1.00 63.59 648 GLU A N 1
ATOM 5065 C CA . GLU A 1 648 ? -22.532 -10.136 37.858 1.00 63.59 648 GLU A CA 1
ATOM 5066 C C . GLU A 1 648 ? -22.399 -10.760 39.258 1.00 63.59 648 GLU A C 1
ATOM 5068 O O . GLU A 1 648 ? -22.775 -10.136 40.257 1.00 63.59 648 GLU A O 1
ATOM 5073 N N . PRO A 1 649 ? -21.786 -11.953 39.412 1.00 66.44 649 PRO A N 1
ATOM 5074 C CA . PRO A 1 649 ? -21.698 -12.609 40.718 1.00 66.44 649 PRO A CA 1
ATOM 5075 C C . PRO A 1 649 ? -20.758 -11.889 41.693 1.00 66.44 649 PRO A C 1
ATOM 5077 O O . PRO A 1 649 ? -20.865 -12.086 42.904 1.00 66.44 649 PRO A O 1
ATOM 5080 N N . CYS A 1 650 ? -19.815 -11.101 41.167 1.00 70.75 650 CYS A N 1
ATOM 5081 C CA . CYS A 1 650 ? -18.855 -10.306 41.932 1.00 70.75 650 CYS A CA 1
ATOM 5082 C C . CYS A 1 650 ? -19.232 -8.817 42.043 1.00 70.75 650 CYS A C 1
ATOM 5084 O O . CYS A 1 650 ? -18.589 -8.108 42.817 1.00 70.75 650 CYS A O 1
ATOM 5086 N N . GLY A 1 651 ? -20.271 -8.370 41.326 1.00 71.38 651 GLY A N 1
ATOM 5087 C CA . GLY A 1 651 ? -20.567 -6.954 41.102 1.00 71.38 651 GLY A CA 1
ATOM 5088 C C . GLY A 1 651 ? -19.556 -6.255 40.187 1.00 71.38 651 GLY A C 1
ATOM 5089 O O . GLY A 1 651 ? -18.538 -6.843 39.805 1.00 71.38 651 GLY A O 1
ATOM 5090 N N . GLU A 1 652 ? -19.858 -4.990 39.890 1.00 75.25 652 GLU A N 1
ATOM 5091 C CA . GLU A 1 652 ? -19.092 -4.161 38.956 1.00 75.25 652 GLU A CA 1
ATOM 5092 C C . GLU A 1 652 ? -17.608 -4.064 39.358 1.00 75.25 652 GLU A C 1
ATOM 5094 O O . GLU A 1 652 ? -17.288 -4.057 40.558 1.00 75.25 652 GLU A O 1
ATOM 5099 N N . PRO A 1 653 ? -16.678 -3.971 38.386 1.00 77.81 653 PRO A N 1
ATOM 5100 C CA . PRO A 1 653 ? -15.282 -3.698 38.681 1.00 77.81 653 PRO A CA 1
ATOM 5101 C C . PRO A 1 653 ? -15.165 -2.408 39.494 1.00 77.81 653 PRO A C 1
ATOM 5103 O O . PRO A 1 653 ? -15.853 -1.425 39.231 1.00 77.81 653 PRO A O 1
ATOM 5106 N N . ALA A 1 654 ? -14.262 -2.388 40.472 1.00 82.94 654 ALA A N 1
ATOM 5107 C CA . ALA A 1 654 ? -13.950 -1.143 41.159 1.00 82.94 654 ALA A CA 1
ATOM 5108 C C . ALA A 1 654 ? -13.318 -0.163 40.162 1.00 82.94 654 ALA A C 1
ATOM 5110 O O . ALA A 1 654 ? -12.365 -0.542 39.479 1.00 82.94 654 ALA A O 1
ATOM 5111 N N . GLU A 1 655 ? -13.812 1.072 40.113 1.00 83.50 655 GLU A N 1
ATOM 5112 C CA . GLU A 1 655 ? -13.133 2.173 39.429 1.00 83.50 655 GLU A CA 1
ATOM 5113 C C . GLU A 1 655 ? -11.742 2.377 40.053 1.00 83.50 655 GLU A C 1
ATOM 5115 O O . GLU A 1 655 ? -11.582 2.354 41.279 1.00 83.50 655 GLU A O 1
ATOM 5120 N N . VAL A 1 656 ? -10.732 2.547 39.202 1.00 86.31 656 VAL A N 1
ATOM 5121 C CA . VAL A 1 656 ? -9.348 2.841 39.588 1.00 86.31 656 VAL A CA 1
ATOM 5122 C C . VAL A 1 656 ? -8.984 4.162 38.920 1.00 86.31 656 VAL A C 1
ATOM 5124 O O . VAL A 1 656 ? -9.207 4.326 37.727 1.00 86.31 656 VAL A O 1
ATOM 5127 N N . GLU A 1 657 ? -8.474 5.110 39.704 1.00 84.62 657 GLU A N 1
ATOM 5128 C CA . GLU A 1 657 ? -8.034 6.417 39.202 1.00 84.62 657 GLU A CA 1
ATOM 5129 C C . GLU A 1 657 ? -6.886 6.230 38.194 1.00 84.62 657 GLU A C 1
ATOM 5131 O O . GLU A 1 657 ? -6.015 5.378 38.400 1.00 84.62 657 GLU A O 1
ATOM 5136 N N . ASP A 1 658 ? -6.928 6.994 37.099 1.00 83.00 658 ASP A N 1
ATOM 5137 C CA . ASP A 1 658 ? -5.987 6.918 35.974 1.00 83.00 658 ASP A CA 1
ATOM 5138 C C . ASP A 1 658 ? -5.879 5.511 35.335 1.00 83.00 658 ASP A C 1
ATOM 5140 O O . ASP A 1 658 ? -4.788 5.023 35.004 1.00 83.00 658 ASP A O 1
ATOM 5144 N N . ALA A 1 659 ? -7.015 4.814 35.216 1.00 83.00 659 ALA A N 1
ATOM 5145 C CA . ALA A 1 659 ? -7.117 3.494 34.604 1.00 83.00 659 ALA A CA 1
ATOM 5146 C C . ALA A 1 659 ? -8.497 3.217 33.996 1.00 83.00 659 ALA A C 1
ATOM 5148 O O . ALA A 1 659 ? -9.530 3.582 34.557 1.00 83.00 659 ALA A O 1
ATOM 5149 N N . TYR A 1 660 ? -8.513 2.409 32.938 1.00 78.56 660 TYR A N 1
ATOM 5150 C CA . TYR A 1 660 ? -9.720 1.772 32.416 1.00 78.56 660 TYR A CA 1
ATOM 5151 C C . TYR A 1 660 ? -9.732 0.267 32.723 1.00 78.56 660 TYR A C 1
ATOM 5153 O O . TYR A 1 660 ? -8.700 -0.351 33.023 1.00 78.56 660 TYR A O 1
ATOM 5161 N N . VAL A 1 661 ? -10.920 -0.341 32.675 1.00 81.12 661 VAL A N 1
ATOM 5162 C CA . VAL A 1 661 ? -11.134 -1.742 33.058 1.00 81.12 661 VAL A CA 1
ATOM 5163 C C . VAL A 1 661 ? -11.986 -2.480 32.034 1.00 81.12 661 VAL A C 1
ATOM 5165 O O . VAL A 1 661 ? -13.205 -2.354 31.975 1.00 81.12 661 VAL A O 1
ATOM 5168 N N . GLN A 1 662 ? -11.330 -3.338 31.259 1.00 78.50 662 GLN A N 1
ATOM 5169 C CA . GLN A 1 662 ? -11.986 -4.129 30.228 1.00 78.50 662 GLN A CA 1
ATOM 5170 C C . GLN A 1 662 ? -12.426 -5.474 30.797 1.00 78.50 662 GLN A C 1
ATOM 5172 O O . GLN A 1 662 ? -11.621 -6.235 31.348 1.00 78.50 662 GLN A O 1
ATOM 5177 N N . LYS A 1 663 ? -13.710 -5.796 30.642 1.00 75.06 663 LYS A N 1
ATOM 5178 C CA . LYS A 1 663 ? -14.262 -7.085 31.061 1.00 75.06 663 LYS A CA 1
ATOM 5179 C C . LYS A 1 663 ? -14.023 -8.147 29.987 1.00 75.06 663 LYS A C 1
ATOM 5181 O O . LYS A 1 663 ? -14.038 -7.870 28.788 1.00 75.06 663 LYS A O 1
ATOM 5186 N N . CYS A 1 664 ? -13.786 -9.387 30.400 1.00 72.75 664 CYS A N 1
ATOM 5187 C CA . CYS A 1 664 ? -13.606 -10.504 29.483 1.00 72.75 664 CYS A CA 1
ATOM 5188 C C . CYS A 1 664 ? -13.858 -11.866 30.148 1.00 72.75 664 CYS A C 1
ATOM 5190 O O . CYS A 1 664 ? -13.870 -12.011 31.368 1.00 72.75 664 CYS A O 1
ATOM 5192 N N . GLY A 1 665 ? -14.033 -12.903 29.329 1.00 64.25 665 GLY A N 1
ATOM 5193 C CA . GLY A 1 665 ? -14.258 -14.274 29.787 1.00 64.25 665 GLY A CA 1
ATOM 5194 C C . GLY A 1 665 ? -15.335 -14.964 28.959 1.00 64.25 665 GLY A C 1
ATOM 5195 O O . GLY A 1 665 ? -15.841 -14.389 28.000 1.00 64.25 665 GLY A O 1
ATOM 5196 N N . ALA A 1 666 ? -15.700 -16.192 29.330 1.00 54.50 666 ALA A N 1
ATOM 5197 C CA . ALA A 1 666 ? -16.705 -16.966 28.594 1.00 54.50 666 ALA A CA 1
ATOM 5198 C C . ALA A 1 666 ? -18.113 -16.337 28.640 1.00 54.50 666 ALA A C 1
ATOM 5200 O O . ALA A 1 666 ? -18.883 -16.530 27.706 1.00 54.50 666 ALA A O 1
ATOM 5201 N N . ASN A 1 667 ? -18.412 -15.571 29.698 1.00 54.69 667 ASN A N 1
ATOM 5202 C CA . ASN A 1 667 ? -19.676 -14.857 29.912 1.00 54.69 667 ASN A CA 1
ATOM 5203 C C . ASN A 1 667 ? -19.483 -13.341 30.140 1.00 54.69 667 ASN A C 1
ATOM 5205 O O . ASN A 1 667 ? -20.340 -12.708 30.743 1.00 54.69 667 ASN A O 1
ATOM 5209 N N . PHE A 1 668 ? -18.344 -12.762 29.736 1.00 54.50 668 PHE A N 1
ATOM 5210 C CA . PHE A 1 668 ? -18.006 -11.335 29.923 1.00 54.50 668 PHE A CA 1
ATOM 5211 C C . PHE A 1 668 ? -17.970 -10.800 31.378 1.00 54.50 668 PHE A C 1
ATOM 5213 O O . PHE A 1 668 ? -17.616 -9.648 31.571 1.00 54.50 668 PHE A O 1
ATOM 5220 N N . SER A 1 669 ? -18.232 -11.622 32.402 1.00 56.31 669 SER A N 1
ATOM 5221 C CA . SER A 1 669 ? -18.244 -11.240 33.833 1.00 56.31 669 SER A CA 1
ATOM 5222 C C . SER A 1 669 ? -17.136 -11.875 34.689 1.00 56.31 669 SER A C 1
ATOM 5224 O O . SER A 1 669 ? -17.069 -11.659 35.899 1.00 56.31 669 SER A O 1
ATOM 5226 N N . ASP A 1 670 ? -16.315 -12.753 34.106 1.00 72.75 670 ASP A N 1
ATOM 5227 C CA . ASP A 1 670 ? -15.465 -13.669 34.883 1.00 72.75 670 ASP A CA 1
ATOM 5228 C C . ASP A 1 670 ? -14.043 -13.138 35.109 1.00 72.75 670 ASP A C 1
ATOM 5230 O O . ASP A 1 670 ? -13.315 -13.643 35.968 1.00 72.75 670 ASP A O 1
ATOM 5234 N N . THR A 1 671 ? -13.600 -12.153 34.329 1.00 79.38 671 THR A N 1
ATOM 5235 C CA . THR A 1 671 ? -12.271 -11.545 34.438 1.00 79.38 671 THR A CA 1
ATOM 5236 C C . THR A 1 671 ? -12.334 -10.058 34.102 1.00 79.38 671 THR A C 1
ATOM 5238 O O . THR A 1 671 ? -12.844 -9.668 33.057 1.00 79.38 671 THR A O 1
ATOM 5241 N N . HIS A 1 672 ? -11.790 -9.231 34.987 1.00 83.81 672 HIS A N 1
ATOM 5242 C CA . HIS A 1 672 ? -11.602 -7.797 34.796 1.00 83.81 672 HIS A CA 1
ATOM 5243 C C . HIS A 1 672 ? -10.118 -7.550 34.530 1.00 83.81 672 HIS A C 1
ATOM 5245 O O . HIS A 1 672 ? -9.269 -8.005 35.305 1.00 83.81 672 HIS A O 1
ATOM 5251 N N . ILE A 1 673 ? -9.799 -6.861 33.435 1.00 85.25 673 ILE A N 1
ATOM 5252 C CA . ILE A 1 673 ? -8.431 -6.463 33.115 1.00 85.25 673 ILE A CA 1
ATOM 5253 C C . ILE A 1 673 ? -8.314 -4.956 33.187 1.00 85.25 673 ILE A C 1
ATOM 5255 O O . ILE A 1 673 ? -8.844 -4.226 32.354 1.00 85.25 673 ILE A O 1
ATOM 5259 N N . TYR A 1 674 ? -7.575 -4.522 34.192 1.00 84.81 674 TYR A N 1
ATOM 5260 C CA . TYR A 1 674 ? -7.202 -3.141 34.391 1.00 84.81 674 TYR A CA 1
ATOM 5261 C C . TYR A 1 674 ? -6.007 -2.808 33.509 1.00 84.81 674 TYR A C 1
ATOM 5263 O O . TYR A 1 674 ? -5.039 -3.572 33.437 1.00 84.81 674 TYR A O 1
ATOM 5271 N N . THR A 1 675 ? -6.047 -1.633 32.897 1.00 82.50 675 THR A N 1
ATOM 5272 C CA . THR A 1 675 ? -4.900 -1.024 32.227 1.00 82.50 675 THR A CA 1
ATOM 5273 C C . THR A 1 675 ? -4.840 0.432 32.657 1.00 82.50 675 THR A C 1
ATOM 5275 O O . THR A 1 675 ? -5.855 1.119 32.624 1.00 82.50 675 THR A O 1
ATOM 5278 N N . CYS A 1 676 ? -3.670 0.888 33.101 1.00 82.62 676 CYS A N 1
ATOM 5279 C CA . CYS A 1 676 ? -3.495 2.299 33.424 1.00 82.62 676 CYS A CA 1
ATOM 5280 C C . CYS A 1 676 ? -3.580 3.152 32.160 1.00 82.62 676 CYS A C 1
ATOM 5282 O O . CYS A 1 676 ? -3.191 2.704 31.075 1.00 82.62 676 CYS A O 1
ATOM 5284 N N . ASP A 1 677 ? -4.023 4.390 32.328 1.00 75.06 677 ASP A N 1
ATOM 5285 C CA . ASP A 1 677 ? -4.029 5.376 31.262 1.00 75.06 677 ASP A CA 1
ATOM 5286 C C . ASP A 1 677 ? -2.598 5.654 30.756 1.00 75.06 677 ASP A C 1
ATOM 5288 O O . ASP A 1 677 ? -1.607 5.397 31.457 1.00 75.06 677 ASP A O 1
ATOM 5292 N N . PRO A 1 678 ? -2.437 6.144 29.512 1.00 67.31 678 PRO A N 1
ATOM 5293 C CA . PRO A 1 678 ? -1.131 6.540 28.999 1.00 67.31 678 PRO A CA 1
ATOM 5294 C C . PRO A 1 678 ? -0.444 7.524 29.954 1.00 67.31 678 PRO A C 1
ATOM 5296 O O . PRO A 1 678 ? -1.067 8.475 30.405 1.00 67.31 678 PRO A O 1
ATOM 5299 N N . GLY A 1 679 ? 0.831 7.274 30.261 1.00 68.06 679 GLY A N 1
ATOM 5300 C CA . GLY A 1 679 ? 1.597 8.046 31.247 1.00 68.06 679 GLY A CA 1
ATOM 5301 C C . GLY A 1 679 ? 1.572 7.482 32.673 1.00 68.06 679 GLY A C 1
ATOM 5302 O O . GLY A 1 679 ? 2.278 7.985 33.540 1.00 68.06 679 GLY A O 1
ATOM 5303 N N . TYR A 1 680 ? 0.841 6.392 32.934 1.00 80.62 680 TYR A N 1
ATOM 5304 C CA . TYR A 1 680 ? 0.742 5.797 34.270 1.00 80.62 680 TYR A CA 1
ATOM 5305 C C . TYR A 1 680 ? 1.276 4.358 34.336 1.00 80.62 680 TYR A C 1
ATOM 5307 O O . TYR A 1 680 ? 1.126 3.538 33.428 1.00 80.62 680 TYR A O 1
ATOM 5315 N N . ALA A 1 681 ? 1.925 4.032 35.455 1.00 82.38 681 ALA A N 1
ATOM 5316 C CA . ALA A 1 681 ? 2.482 2.722 35.765 1.00 82.38 681 ALA A CA 1
ATOM 5317 C C . ALA A 1 681 ? 1.594 1.970 36.760 1.00 82.38 681 ALA A C 1
ATOM 5319 O O . ALA A 1 681 ? 1.170 2.515 37.778 1.00 82.38 681 ALA A O 1
ATOM 5320 N N . MET A 1 682 ? 1.369 0.682 36.493 1.00 87.44 682 MET A N 1
ATOM 5321 C CA . MET A 1 682 ? 0.545 -0.169 37.345 1.00 87.44 682 MET A CA 1
ATOM 5322 C C . MET A 1 682 ? 1.320 -0.759 38.524 1.00 87.44 682 MET A C 1
ATOM 5324 O O . MET A 1 682 ? 2.379 -1.367 38.352 1.00 87.44 682 MET A O 1
ATOM 5328 N N . SER A 1 683 ? 0.713 -0.697 39.707 1.00 89.25 683 SER A N 1
ATOM 5329 C CA . SER A 1 683 ? 1.099 -1.457 40.894 1.00 89.25 683 SER A CA 1
ATOM 5330 C C . SER A 1 683 ? -0.062 -2.356 41.331 1.00 89.25 683 SER A C 1
ATOM 5332 O O . SER A 1 683 ? -1.127 -1.870 41.704 1.00 89.25 683 SER A O 1
ATOM 5334 N N . GLY A 1 684 ? 0.129 -3.677 41.274 1.00 87.88 684 GLY A N 1
ATOM 5335 C CA . GLY A 1 684 ? -0.897 -4.669 41.616 1.00 87.88 684 GLY A CA 1
ATOM 5336 C C . GLY A 1 684 ? -1.059 -5.753 40.550 1.00 87.88 684 GLY A C 1
ATOM 5337 O O . GLY A 1 684 ? -0.168 -5.968 39.727 1.00 87.88 684 GLY A O 1
ATOM 5338 N N . ALA A 1 685 ? -2.191 -6.457 40.586 1.00 85.12 685 ALA A N 1
ATOM 5339 C CA . ALA A 1 685 ? -2.563 -7.429 39.565 1.00 85.12 685 ALA A CA 1
ATOM 5340 C C . ALA A 1 685 ? -3.382 -6.739 38.463 1.00 85.12 685 ALA A C 1
ATOM 5342 O O . ALA A 1 685 ? -4.450 -6.203 38.739 1.00 85.12 685 ALA A O 1
ATOM 5343 N N . ALA A 1 686 ? -2.895 -6.784 37.221 1.00 85.19 686 ALA A N 1
ATOM 5344 C CA . ALA A 1 686 ? -3.625 -6.260 36.062 1.00 85.19 686 ALA A CA 1
ATOM 5345 C C . ALA A 1 686 ? -4.866 -7.097 35.711 1.00 85.19 686 ALA A C 1
ATOM 5347 O O . ALA A 1 686 ? -5.816 -6.584 35.139 1.00 85.19 686 ALA A O 1
ATOM 5348 N N . GLU A 1 687 ? -4.856 -8.390 36.042 1.00 87.81 687 GLU A N 1
ATOM 5349 C CA . GLU A 1 687 ? -5.945 -9.327 35.771 1.00 87.81 687 GLU A CA 1
ATOM 5350 C C . GLU A 1 687 ? -6.554 -9.801 37.095 1.00 87.81 687 GLU A C 1
ATOM 5352 O O . GLU A 1 687 ? -5.841 -10.323 37.955 1.00 87.81 687 GLU A O 1
ATOM 5357 N N . ILE A 1 688 ? -7.868 -9.627 37.243 1.00 86.75 688 ILE A N 1
ATOM 5358 C CA . ILE A 1 688 ? -8.641 -9.998 38.433 1.00 86.75 688 ILE A CA 1
ATOM 5359 C C . ILE A 1 688 ? -9.779 -10.916 38.008 1.00 86.75 688 ILE A C 1
ATOM 5361 O O . ILE A 1 688 ? -10.533 -10.586 37.097 1.00 86.75 688 ILE A O 1
ATOM 5365 N N . ARG A 1 689 ? -9.932 -12.068 38.664 1.00 86.25 689 ARG A N 1
ATOM 5366 C CA . ARG A 1 689 ? -10.908 -13.097 38.274 1.00 86.25 689 ARG A CA 1
ATOM 5367 C C . ARG A 1 689 ? -12.023 -13.253 39.296 1.00 86.25 689 ARG A C 1
ATOM 5369 O O . ARG A 1 689 ? -11.764 -13.352 40.495 1.00 86.25 689 ARG A O 1
ATOM 5376 N N . CYS A 1 690 ? -13.261 -13.349 38.814 1.00 79.62 690 CYS A N 1
ATOM 5377 C CA . CYS A 1 690 ? -14.428 -13.655 39.633 1.00 79.62 690 CYS A CA 1
ATOM 5378 C C . CYS A 1 690 ? -14.529 -15.171 39.873 1.00 79.62 690 CYS A C 1
ATOM 5380 O O . CYS A 1 690 ? -14.963 -15.940 39.017 1.00 79.62 690 CYS A O 1
ATOM 5382 N N . LEU A 1 691 ? -14.139 -15.627 41.064 1.00 82.12 691 LEU A N 1
ATOM 5383 C CA . LEU A 1 691 ? -14.157 -17.033 41.467 1.00 82.12 691 LEU A CA 1
ATOM 5384 C C . LEU A 1 691 ? -15.291 -17.291 42.468 1.00 82.12 691 LEU A C 1
ATOM 5386 O O . LEU A 1 691 ? -15.107 -17.245 43.684 1.00 82.12 691 LEU A O 1
ATOM 5390 N N . GLY A 1 692 ? -16.487 -17.582 41.946 1.00 73.56 692 GLY A N 1
ATOM 5391 C CA . GLY A 1 692 ? -17.652 -17.944 42.766 1.00 73.56 692 GLY A CA 1
ATOM 5392 C C . GLY A 1 692 ? -18.197 -16.785 43.608 1.00 73.56 692 GLY A C 1
ATOM 5393 O O . GLY A 1 692 ? -18.505 -16.972 44.785 1.00 73.56 692 GLY A O 1
ATOM 5394 N N . GLY A 1 693 ? -18.281 -15.590 43.015 1.00 76.31 693 GLY A N 1
ATOM 5395 C CA . GLY A 1 693 ? -18.759 -14.372 43.680 1.00 76.31 693 GLY A CA 1
ATOM 5396 C C . GLY A 1 693 ? -17.728 -13.695 44.588 1.00 76.31 693 GLY A C 1
ATOM 5397 O O . GLY A 1 693 ? -18.090 -12.968 45.513 1.00 76.31 693 GLY A O 1
ATOM 5398 N N . ARG A 1 694 ? -16.434 -13.963 44.369 1.00 80.25 694 ARG A N 1
ATOM 5399 C CA . ARG A 1 694 ? -15.313 -13.253 45.000 1.00 80.25 694 ARG A CA 1
ATOM 5400 C C . ARG A 1 694 ? -14.199 -13.018 43.992 1.00 80.25 694 ARG A C 1
ATOM 5402 O O . ARG A 1 694 ? -13.855 -13.935 43.253 1.00 80.25 694 ARG A O 1
ATOM 5409 N N . VAL A 1 695 ? -13.611 -11.827 44.014 1.00 84.56 695 VAL A N 1
ATOM 5410 C CA . VAL A 1 695 ? -12.381 -11.527 43.272 1.00 84.56 695 VAL A CA 1
ATOM 5411 C C . VAL A 1 695 ? -11.175 -12.244 43.887 1.00 84.56 695 VAL A C 1
ATOM 5413 O O . VAL A 1 695 ? -11.109 -12.419 45.107 1.00 84.56 695 VAL A O 1
ATOM 5416 N N . ASP A 1 696 ? -10.233 -12.679 43.050 1.00 87.88 696 ASP A N 1
ATOM 5417 C CA . ASP A 1 696 ? -9.010 -13.373 43.479 1.00 87.88 696 ASP A CA 1
ATOM 5418 C C . ASP A 1 696 ? -7.884 -12.427 43.941 1.00 87.88 696 ASP A C 1
ATOM 5420 O O . ASP A 1 696 ? -7.065 -12.811 44.779 1.00 87.88 696 ASP A O 1
ATOM 5424 N N . ASN A 1 697 ? -7.889 -11.184 43.457 1.00 87.25 697 ASN A N 1
ATOM 5425 C CA . ASN A 1 697 ? -6.935 -10.122 43.773 1.00 87.25 697 ASN A CA 1
ATOM 5426 C C . ASN A 1 697 ? -7.665 -8.797 44.083 1.00 87.25 697 ASN A C 1
ATOM 5428 O O . ASN A 1 697 ? -8.798 -8.604 43.637 1.00 87.25 697 ASN A O 1
ATOM 5432 N N . PRO A 1 698 ? -7.049 -7.869 44.842 1.00 88.00 698 PRO A N 1
ATOM 5433 C CA . PRO A 1 698 ? -7.548 -6.499 44.959 1.00 88.00 698 PRO A CA 1
ATOM 5434 C C . PRO A 1 698 ? -7.310 -5.707 43.655 1.00 88.00 698 PRO A C 1
ATOM 5436 O O . PRO A 1 698 ? -6.342 -6.013 42.952 1.00 88.00 698 PRO A O 1
ATOM 5439 N N . PRO A 1 699 ? -8.127 -4.672 43.364 1.00 87.75 699 PRO A N 1
ATOM 5440 C CA . PRO A 1 699 ? -7.872 -3.712 42.287 1.00 87.75 699 PRO A CA 1
ATOM 5441 C C . PRO A 1 699 ? -6.436 -3.166 42.334 1.00 87.75 699 PRO A C 1
ATOM 5443 O O . PRO A 1 699 ? -5.929 -2.910 43.435 1.00 87.75 699 PRO A O 1
ATOM 5446 N N . PRO A 1 700 ? -5.763 -2.999 41.182 1.00 92.25 700 PRO A N 1
ATOM 5447 C CA . PRO A 1 700 ? -4.465 -2.345 41.141 1.00 92.25 700 PRO A CA 1
ATOM 5448 C C . PRO A 1 700 ? -4.605 -0.841 41.405 1.00 92.25 700 PRO A C 1
ATOM 5450 O O . PRO A 1 700 ? -5.699 -0.285 41.422 1.00 92.25 700 PRO A O 1
ATOM 5453 N N . THR A 1 701 ? -3.470 -0.174 41.577 1.00 92.19 701 THR A N 1
ATOM 5454 C CA . THR A 1 701 ? -3.372 1.288 41.593 1.00 92.19 701 THR A CA 1
ATOM 5455 C C . THR A 1 701 ? -2.466 1.740 40.463 1.00 92.19 701 THR A C 1
ATOM 5457 O O . THR A 1 701 ? -1.388 1.160 40.283 1.00 92.19 701 THR A O 1
ATOM 5460 N N . CYS A 1 702 ? -2.862 2.788 39.756 1.00 89.75 702 CYS A N 1
ATOM 5461 C CA . CYS A 1 702 ? -2.028 3.451 38.769 1.00 89.75 702 CYS A CA 1
ATOM 5462 C C . CYS A 1 702 ? -1.312 4.645 39.410 1.00 89.75 702 CYS A C 1
ATOM 5464 O O . CYS A 1 702 ? -1.802 5.250 40.362 1.00 89.75 702 CYS A O 1
ATOM 5466 N N . SER A 1 703 ? -0.088 4.912 38.967 1.00 90.06 703 SER A N 1
ATOM 5467 C CA . SER A 1 703 ? 0.724 6.024 39.459 1.00 90.06 703 SER A CA 1
ATOM 5468 C C . SER A 1 703 ? 1.499 6.647 38.314 1.00 90.06 703 SER A C 1
ATOM 5470 O O . SER A 1 703 ? 2.105 5.907 37.537 1.00 90.06 703 SER A O 1
ATOM 5472 N N . ASP A 1 704 ? 1.505 7.975 38.268 1.00 84.88 704 ASP A N 1
ATOM 5473 C CA . ASP A 1 704 ? 2.265 8.798 37.327 1.00 84.88 704 ASP A CA 1
ATOM 5474 C C . ASP A 1 704 ? 3.672 8.240 37.051 1.00 84.88 704 ASP A C 1
ATOM 5476 O O . ASP A 1 704 ? 4.424 7.901 37.976 1.00 84.88 704 ASP A O 1
ATOM 5480 N N . ILE A 1 705 ? 4.018 8.105 35.772 1.00 81.81 705 ILE A N 1
ATOM 5481 C CA . ILE A 1 705 ? 5.370 7.771 35.345 1.00 81.81 705 ILE A CA 1
ATOM 5482 C C . ILE A 1 705 ? 6.150 9.078 35.269 1.00 81.81 705 ILE A C 1
ATOM 5484 O O . ILE A 1 705 ? 5.825 9.957 34.485 1.00 81.81 705 ILE A O 1
ATOM 5488 N N . ASP A 1 706 ? 7.254 9.170 36.011 1.00 81.00 706 ASP A N 1
ATOM 5489 C CA . ASP A 1 706 ? 8.263 10.192 35.727 1.00 81.00 706 ASP A CA 1
ATOM 5490 C C . ASP A 1 706 ? 8.981 9.816 34.419 1.00 81.00 706 ASP A C 1
ATOM 5492 O O . ASP A 1 706 ? 10.000 9.108 34.426 1.00 81.00 706 ASP A O 1
ATOM 5496 N N . GLU A 1 707 ? 8.407 10.201 33.272 1.00 81.38 707 GLU A N 1
ATOM 5497 C CA . GLU A 1 707 ? 9.022 9.949 31.973 1.00 81.38 707 GLU A CA 1
ATOM 5498 C C . GLU A 1 707 ? 10.354 10.674 31.878 1.00 81.38 707 GLU A C 1
ATOM 5500 O O . GLU A 1 707 ? 11.302 10.108 31.341 1.00 81.38 707 GLU A O 1
ATOM 5505 N N . CYS A 1 708 ? 10.479 11.863 32.471 1.00 75.94 708 CYS A N 1
ATOM 5506 C CA . CYS A 1 708 ? 11.720 12.629 32.468 1.00 75.94 708 CYS A CA 1
ATOM 5507 C C . CYS A 1 708 ? 12.888 11.897 33.146 1.00 75.94 708 CYS A C 1
ATOM 5509 O O . CYS A 1 708 ? 14.022 11.971 32.657 1.00 75.94 708 CYS A O 1
ATOM 5511 N N . ALA A 1 709 ? 12.625 11.142 34.216 1.00 77.88 709 ALA A N 1
ATOM 5512 C CA . ALA A 1 709 ? 13.589 10.257 34.868 1.00 77.88 709 ALA A CA 1
ATOM 5513 C C . ALA A 1 709 ? 13.905 8.983 34.053 1.00 77.88 709 ALA A C 1
ATOM 5515 O O . ALA A 1 709 ? 14.928 8.328 34.294 1.00 77.88 709 ALA A O 1
ATOM 5516 N N . ARG A 1 710 ? 13.067 8.626 33.073 1.00 64.69 710 ARG A N 1
ATOM 5517 C CA . ARG A 1 710 ? 13.160 7.405 32.261 1.00 64.69 710 ARG A CA 1
ATOM 5518 C C . ARG A 1 710 ? 13.694 7.670 30.855 1.00 64.69 710 ARG A C 1
ATOM 5520 O O . ARG A 1 710 ? 12.975 8.074 29.953 1.00 64.69 710 ARG A O 1
ATOM 5527 N N . GLY A 1 711 ? 14.964 7.338 30.618 1.00 51.38 711 GLY A N 1
ATOM 5528 C CA . GLY A 1 711 ? 15.619 7.561 29.311 1.00 51.38 711 GLY A CA 1
ATOM 5529 C C . GLY A 1 711 ? 15.095 6.719 28.136 1.00 51.38 711 GLY A C 1
ATOM 5530 O O . GLY A 1 711 ? 15.572 6.888 27.016 1.00 51.38 711 GLY A O 1
ATOM 5531 N N . ASP A 1 712 ? 14.166 5.795 28.381 1.00 53.28 712 ASP A N 1
ATOM 5532 C CA . ASP A 1 712 ? 13.431 5.049 27.358 1.00 53.28 712 ASP A CA 1
ATOM 5533 C C . ASP A 1 712 ? 12.103 5.714 26.945 1.00 53.28 712 ASP A C 1
ATOM 5535 O O . ASP A 1 712 ? 11.560 5.352 25.902 1.00 53.28 712 ASP A O 1
ATOM 5539 N N . LEU A 1 713 ? 11.614 6.689 27.726 1.00 58.28 713 LEU A N 1
ATOM 5540 C CA . LEU A 1 713 ? 10.380 7.448 27.476 1.00 58.28 713 LEU A CA 1
ATOM 5541 C C . LEU A 1 713 ? 10.642 8.947 27.242 1.00 58.28 713 LEU A C 1
ATOM 5543 O O . LEU A 1 713 ? 10.016 9.536 26.365 1.00 58.28 713 LEU A O 1
ATOM 5547 N N . ASN A 1 714 ? 11.611 9.539 27.949 1.00 69.75 714 ASN A N 1
ATOM 5548 C CA . ASN A 1 714 ? 12.094 10.897 27.709 1.00 69.75 714 ASN A CA 1
ATOM 5549 C C . ASN A 1 714 ? 12.708 11.012 26.306 1.00 69.75 714 ASN A C 1
ATOM 5551 O O . ASN A 1 714 ? 13.815 10.526 26.056 1.00 69.75 714 ASN A O 1
ATOM 5555 N N . ASN A 1 715 ? 11.992 11.670 25.398 1.00 67.56 715 ASN A N 1
ATOM 5556 C CA . ASN A 1 715 ? 12.455 11.973 24.046 1.00 67.56 715 ASN A CA 1
ATOM 5557 C C . ASN A 1 715 ? 12.974 13.417 23.890 1.00 67.56 715 ASN A C 1
ATOM 5559 O O . ASN A 1 715 ? 13.484 13.739 22.818 1.00 67.56 715 ASN A O 1
ATOM 5563 N N . CYS A 1 716 ? 12.880 14.260 24.928 1.00 65.12 716 CYS A N 1
ATOM 5564 C CA . CYS A 1 716 ? 13.220 15.683 24.887 1.00 65.12 716 CYS A CA 1
ATOM 5565 C C . CYS A 1 716 ? 14.661 15.945 24.439 1.00 65.12 716 CYS A C 1
ATOM 5567 O O . CYS A 1 716 ? 15.601 15.327 24.940 1.00 65.12 716 CYS A O 1
ATOM 5569 N N . GLN A 1 717 ? 14.853 16.928 23.554 1.00 70.81 717 GLN A N 1
ATOM 5570 C CA . GLN A 1 717 ? 16.185 17.320 23.088 1.00 70.81 717 GLN A CA 1
ATOM 5571 C C . GLN A 1 717 ? 17.027 17.957 24.206 1.00 70.81 717 GLN A C 1
ATOM 5573 O O . GLN A 1 717 ? 18.216 17.664 24.315 1.00 70.81 717 GLN A O 1
ATOM 5578 N N . GLU A 1 718 ? 16.429 18.852 25.002 1.00 79.12 718 GLU A N 1
ATOM 5579 C CA . GLU A 1 718 ? 17.152 19.676 25.984 1.00 79.12 718 GLU A CA 1
ATOM 5580 C C . GLU A 1 718 ? 16.652 19.450 27.418 1.00 79.12 718 GLU A C 1
ATOM 5582 O O . GLU A 1 718 ? 17.305 18.751 28.194 1.00 79.12 718 GLU A O 1
ATOM 5587 N N . MET A 1 719 ? 15.512 20.038 27.799 1.00 77.62 719 MET A N 1
ATOM 5588 C CA . MET A 1 719 ? 14.929 19.872 29.134 1.00 77.62 719 MET A CA 1
ATOM 5589 C C . MET A 1 719 ? 13.619 19.094 29.052 1.00 77.62 719 MET A C 1
ATOM 5591 O O . MET A 1 719 ? 12.861 19.239 28.097 1.00 77.62 719 MET A O 1
ATOM 5595 N N . CYS A 1 720 ? 13.347 18.305 30.086 1.00 80.75 720 CYS A N 1
ATOM 5596 C CA . CYS A 1 720 ? 12.097 17.583 30.284 1.00 80.75 720 CYS A CA 1
ATOM 5597 C C . CYS A 1 720 ? 11.485 18.036 31.612 1.00 80.75 720 CYS A C 1
ATOM 5599 O O . CYS A 1 720 ? 12.202 18.164 32.609 1.00 80.75 720 CYS A O 1
ATOM 5601 N N . VAL A 1 721 ? 10.181 18.295 31.615 1.00 81.75 721 VAL A N 1
ATOM 5602 C CA . VAL A 1 721 ? 9.387 18.669 32.786 1.00 81.75 721 VAL A CA 1
ATOM 5603 C C . VAL A 1 721 ? 8.249 17.663 32.916 1.00 81.75 721 VAL A C 1
ATOM 5605 O O . VAL A 1 721 ? 7.376 17.607 32.051 1.00 81.75 721 VAL A O 1
ATOM 5608 N N . ASN A 1 722 ? 8.254 16.872 33.990 1.00 80.50 722 ASN A N 1
ATOM 5609 C CA . ASN A 1 722 ? 7.163 15.939 34.252 1.00 80.50 722 ASN A CA 1
ATOM 5610 C C . ASN A 1 722 ? 5.912 16.714 34.665 1.00 80.50 722 ASN A C 1
ATOM 5612 O O . ASN A 1 722 ? 5.981 17.633 35.489 1.00 80.50 722 ASN A O 1
ATOM 5616 N N . SER A 1 723 ? 4.778 16.317 34.110 1.00 76.69 723 SER A N 1
ATOM 5617 C CA . SER A 1 723 ? 3.441 16.645 34.605 1.00 76.69 723 SER A CA 1
ATOM 5618 C C . SER A 1 723 ? 2.801 15.371 35.168 1.00 76.69 723 SER A C 1
ATOM 5620 O O . SER A 1 723 ? 3.477 14.360 35.283 1.00 76.69 723 SER A O 1
ATOM 5622 N N . VAL A 1 724 ? 1.538 15.424 35.587 1.00 78.88 724 VAL A N 1
ATOM 5623 C CA . VAL A 1 724 ? 0.817 14.216 36.013 1.00 78.88 724 VAL A CA 1
ATOM 5624 C C . VAL A 1 724 ? 0.169 13.587 34.779 1.00 78.88 724 VAL A C 1
ATOM 5626 O O . VAL A 1 724 ? -0.572 14.276 34.076 1.00 78.88 724 VAL A O 1
ATOM 5629 N N . GLY A 1 725 ? 0.481 12.318 34.514 1.00 70.81 725 GLY A N 1
ATOM 5630 C CA . GLY A 1 725 ? -0.016 11.528 33.385 1.00 70.81 725 GLY A CA 1
ATOM 5631 C C . GLY A 1 725 ? 0.645 11.831 32.039 1.00 70.81 725 GLY A C 1
ATOM 5632 O O . GLY A 1 725 ? 0.140 11.412 30.999 1.00 70.81 725 GLY A O 1
ATOM 5633 N N . SER A 1 726 ? 1.721 12.621 32.030 1.00 74.69 726 SER A N 1
ATOM 5634 C CA . SER A 1 726 ? 2.439 13.042 30.823 1.00 74.69 726 SER A CA 1
ATOM 5635 C C . SER A 1 726 ? 3.713 13.808 31.193 1.00 74.69 726 SER A C 1
ATOM 5637 O O . SER A 1 726 ? 3.862 14.311 32.310 1.00 74.69 726 SER A O 1
ATOM 5639 N N . PHE A 1 727 ? 4.557 14.081 30.206 1.00 78.94 727 PHE A N 1
ATOM 5640 C CA . PHE A 1 727 ? 5.654 15.036 30.309 1.00 78.94 727 PHE A CA 1
ATOM 5641 C C . PHE A 1 727 ? 5.587 16.079 29.193 1.00 78.94 727 PHE A C 1
ATOM 5643 O O . PHE A 1 727 ? 4.994 15.870 28.136 1.00 78.94 727 PHE A O 1
ATOM 5650 N N . MET A 1 728 ? 6.249 17.211 29.416 1.00 77.81 728 MET A N 1
ATOM 5651 C CA . MET A 1 728 ? 6.474 18.220 28.389 1.00 77.81 728 MET A CA 1
ATOM 5652 C C . MET A 1 728 ? 7.956 18.558 28.297 1.00 77.81 728 MET A C 1
ATOM 5654 O O . MET A 1 728 ? 8.645 18.700 29.310 1.00 77.81 728 MET A O 1
ATOM 5658 N N . CYS A 1 729 ? 8.463 18.729 27.083 1.00 78.00 729 CYS A N 1
ATOM 5659 C CA . CYS A 1 729 ? 9.814 19.231 26.906 1.00 78.00 729 CYS A CA 1
ATOM 5660 C C . CYS A 1 729 ? 9.845 20.756 27.064 1.00 78.00 729 CYS A C 1
ATOM 5662 O O . CYS A 1 729 ? 8.843 21.450 26.897 1.00 78.00 729 CYS A O 1
ATOM 5664 N N . ALA A 1 730 ? 11.008 21.289 27.418 1.00 77.94 730 ALA A N 1
ATOM 5665 C CA . ALA A 1 730 ? 11.229 22.716 27.592 1.00 77.94 730 ALA A CA 1
ATOM 5666 C C . ALA A 1 730 ? 12.617 23.106 27.076 1.00 77.94 730 ALA A C 1
ATOM 5668 O O . ALA A 1 730 ? 13.540 22.289 27.025 1.00 77.94 730 ALA A O 1
ATOM 5669 N N . CYS A 1 731 ? 12.770 24.378 26.714 1.00 80.62 731 CYS A N 1
ATOM 5670 C CA . CYS A 1 731 ? 13.985 24.883 26.088 1.00 80.62 731 CYS A CA 1
ATOM 5671 C C . CYS A 1 731 ? 14.742 25.864 26.992 1.00 80.62 731 CYS A C 1
ATOM 5673 O O . CYS A 1 731 ? 14.108 26.613 27.737 1.00 80.62 731 CYS A O 1
ATOM 5675 N N . PRO A 1 732 ? 16.090 25.854 26.971 1.00 79.31 732 PRO A N 1
ATOM 5676 C CA . PRO A 1 732 ? 16.898 26.810 27.724 1.00 79.31 732 PRO A CA 1
ATOM 5677 C C . PRO A 1 732 ? 16.619 28.266 27.323 1.00 79.31 732 PRO A C 1
ATOM 5679 O O . PRO A 1 732 ? 16.214 28.536 26.193 1.00 79.31 732 PRO A O 1
ATOM 5682 N N . ASP A 1 733 ? 16.910 29.213 28.221 1.00 72.06 733 ASP A N 1
ATOM 5683 C CA . ASP A 1 733 ? 16.720 30.652 27.980 1.00 72.06 733 ASP A CA 1
ATOM 5684 C C . ASP A 1 733 ? 17.288 31.104 26.616 1.00 72.06 733 ASP A C 1
ATOM 5686 O O . ASP A 1 733 ? 18.479 30.943 26.331 1.00 72.06 733 ASP A O 1
ATOM 5690 N N . GLY A 1 734 ? 16.433 31.709 25.783 1.00 61.56 734 GLY A N 1
ATOM 5691 C CA . GLY A 1 734 ? 16.762 32.148 24.418 1.00 61.56 734 GLY A CA 1
ATOM 5692 C C . GLY A 1 734 ? 16.393 31.158 23.304 1.00 61.56 734 GLY A C 1
ATOM 5693 O O . GLY A 1 734 ? 16.629 31.454 22.131 1.00 61.56 734 GLY A O 1
ATOM 5694 N N . PHE A 1 735 ? 15.800 30.014 23.650 1.00 67.88 735 PHE A N 1
ATOM 5695 C CA . PHE A 1 735 ? 15.275 29.021 22.715 1.00 67.88 735 PHE A CA 1
ATOM 5696 C C . PHE A 1 735 ? 13.770 28.814 22.940 1.00 67.88 735 PHE A C 1
ATOM 5698 O O . PHE A 1 735 ? 13.295 28.866 24.073 1.00 67.88 735 PHE A O 1
ATOM 5705 N N . MET A 1 736 ? 13.024 28.557 21.866 1.00 63.75 736 MET A N 1
ATOM 5706 C CA . MET A 1 736 ? 11.619 28.147 21.908 1.00 63.75 736 MET A CA 1
ATOM 5707 C C . MET A 1 736 ? 11.497 26.651 21.622 1.00 63.75 736 MET A C 1
ATOM 5709 O O . MET A 1 736 ? 12.299 26.086 20.874 1.00 63.75 736 MET A O 1
ATOM 5713 N N . LEU A 1 737 ? 10.489 26.025 22.232 1.00 61.53 737 LEU A N 1
ATOM 5714 C CA . LEU A 1 737 ? 10.111 24.648 21.931 1.00 61.53 737 LEU A CA 1
ATOM 5715 C C . LEU A 1 737 ? 9.445 24.605 20.557 1.00 61.53 737 LEU A C 1
ATOM 5717 O O . LEU A 1 737 ? 8.587 25.435 20.263 1.00 61.53 737 LEU A O 1
ATOM 5721 N N . ASN A 1 738 ? 9.865 23.656 19.732 1.00 51.97 738 ASN A N 1
ATOM 5722 C CA . ASN A 1 738 ? 9.285 23.411 18.422 1.00 51.97 738 ASN A CA 1
ATOM 5723 C C . ASN A 1 738 ? 7.973 22.619 18.560 1.00 51.97 738 ASN A C 1
ATOM 5725 O O . ASN A 1 738 ? 7.749 21.926 19.553 1.00 51.97 738 ASN A O 1
ATOM 5729 N N . ASP A 1 739 ? 7.119 22.660 17.535 1.00 45.16 739 ASP A N 1
ATOM 5730 C CA . ASP A 1 739 ? 5.789 22.029 17.580 1.00 45.16 739 ASP A CA 1
ATOM 5731 C C . ASP A 1 739 ? 5.808 20.489 17.521 1.00 45.16 739 ASP A C 1
ATOM 5733 O O . ASP A 1 739 ? 4.752 19.855 17.546 1.00 45.16 739 ASP A O 1
ATOM 5737 N N . ASP A 1 740 ? 6.989 19.866 17.447 1.00 46.28 740 ASP A N 1
ATOM 5738 C CA . ASP A 1 740 ? 7.152 18.438 17.745 1.00 46.28 740 ASP A CA 1
ATOM 5739 C C . ASP A 1 740 ? 7.041 18.142 19.254 1.00 46.28 740 ASP A C 1
ATOM 5741 O O . ASP A 1 740 ? 7.004 16.978 19.647 1.00 46.28 740 ASP A O 1
ATOM 5745 N N . GLY A 1 741 ? 6.975 19.189 20.088 1.00 51.06 741 GLY A N 1
ATOM 5746 C CA . GLY A 1 741 ? 6.882 19.121 21.542 1.00 51.06 741 GLY A CA 1
ATOM 5747 C C . GLY A 1 741 ? 8.178 18.678 22.216 1.00 51.06 741 GLY A C 1
ATOM 5748 O O . GLY A 1 741 ? 8.144 18.356 23.400 1.00 51.06 741 GLY A O 1
ATOM 5749 N N . VAL A 1 742 ? 9.293 18.619 21.474 1.00 58.66 742 VAL A N 1
ATOM 5750 C CA . VAL A 1 742 ? 10.483 17.827 21.821 1.00 58.66 742 VAL A CA 1
ATOM 5751 C C . VAL A 1 742 ? 11.798 18.561 21.558 1.00 58.66 742 VAL A C 1
ATOM 5753 O O . VAL A 1 742 ? 12.707 18.501 22.393 1.00 58.66 742 VAL A O 1
ATOM 5756 N N . SER A 1 743 ? 11.926 19.231 20.412 1.00 64.19 743 SER A N 1
ATOM 5757 C CA . SER A 1 743 ? 13.154 19.898 19.973 1.00 64.19 743 SER A CA 1
ATOM 5758 C C . SER A 1 743 ? 13.137 21.406 20.238 1.00 64.19 743 SER A C 1
ATOM 5760 O O . SER A 1 743 ? 12.090 22.015 20.447 1.00 64.19 743 SER A O 1
ATOM 5762 N N . CYS A 1 744 ? 14.322 22.020 20.256 1.00 68.81 744 CYS A N 1
ATOM 5763 C CA . CYS A 1 744 ? 14.503 23.429 20.613 1.00 68.81 744 CYS A CA 1
ATOM 5764 C C . CYS A 1 744 ? 15.171 24.218 19.484 1.00 68.81 744 CYS A C 1
ATOM 5766 O O . CYS A 1 744 ? 16.254 23.852 19.020 1.00 68.81 744 CYS A O 1
ATOM 5768 N N . SER A 1 745 ? 14.574 25.344 19.085 1.00 64.88 745 SER A N 1
ATOM 5769 C CA . SER A 1 745 ? 15.149 26.300 18.125 1.00 64.88 745 SER A CA 1
ATOM 5770 C C . SER A 1 745 ? 15.399 27.669 18.768 1.00 64.88 745 SER A C 1
ATOM 5772 O O . SER A 1 745 ? 14.841 27.993 19.811 1.00 64.88 745 SER A O 1
ATOM 5774 N N . ILE A 1 746 ? 16.298 28.475 18.194 1.00 69.25 746 ILE A N 1
ATOM 5775 C CA . ILE A 1 746 ? 16.644 29.799 18.742 1.00 69.25 746 ILE A CA 1
ATOM 5776 C C . ILE A 1 746 ? 15.475 30.766 18.529 1.00 69.25 746 ILE A C 1
ATOM 5778 O O . ILE A 1 746 ? 14.972 30.882 17.410 1.00 69.25 746 ILE A O 1
ATOM 5782 N N . ASP A 1 747 ? 15.106 31.534 19.559 1.00 52.09 747 ASP A N 1
ATOM 5783 C CA . ASP A 1 747 ? 14.108 32.597 19.422 1.00 52.09 747 ASP A CA 1
ATOM 5784 C C . ASP A 1 747 ? 14.632 33.741 18.533 1.00 52.09 747 ASP A C 1
ATOM 5786 O O . ASP A 1 747 ? 15.342 34.656 18.963 1.00 52.09 747 ASP A O 1
ATOM 5790 N N . THR A 1 748 ? 14.263 33.702 17.254 1.00 53.28 748 THR A N 1
ATOM 5791 C CA . THR A 1 748 ? 14.626 34.749 16.291 1.00 53.28 748 THR A CA 1
ATOM 5792 C C . THR A 1 748 ? 13.897 36.079 16.510 1.00 53.28 748 THR A C 1
ATOM 5794 O O . THR A 1 748 ? 14.341 37.087 15.950 1.00 53.28 748 THR A O 1
ATOM 5797 N N . SER A 1 749 ? 12.848 36.150 17.343 1.00 51.12 749 SER A N 1
ATOM 5798 C CA . SER A 1 749 ? 12.082 37.387 17.572 1.00 51.12 749 SER A CA 1
ATOM 5799 C C . SER A 1 749 ? 12.931 38.487 18.230 1.00 51.12 749 SER A C 1
ATOM 5801 O O . SER A 1 749 ? 12.828 39.666 17.880 1.00 51.12 749 SER A O 1
ATOM 5803 N N . LEU A 1 750 ? 13.876 38.093 19.088 1.00 47.66 750 LEU A N 1
ATOM 5804 C CA . LEU A 1 750 ? 14.853 38.980 19.725 1.00 47.66 750 LEU A CA 1
ATOM 5805 C C . LEU A 1 750 ? 15.935 39.495 18.757 1.00 47.66 750 LEU A C 1
ATOM 5807 O O . LEU A 1 750 ? 16.614 40.482 19.059 1.00 47.66 750 LEU A O 1
ATOM 5811 N N . SER A 1 751 ? 16.100 38.880 17.579 1.00 53.00 751 SER A N 1
ATOM 5812 C CA . SER A 1 751 ? 17.164 39.247 16.634 1.00 53.00 751 SER A CA 1
ATOM 5813 C C . SER A 1 751 ? 16.905 40.570 15.906 1.00 53.00 751 SER A C 1
ATOM 5815 O O . SER A 1 751 ? 17.859 41.309 15.662 1.00 53.00 751 SER A O 1
ATOM 5817 N N . LEU A 1 752 ? 15.645 40.937 15.620 1.00 51.28 752 LEU A N 1
ATOM 5818 C CA . LEU A 1 752 ? 15.338 42.173 14.885 1.00 51.28 752 LEU A CA 1
ATOM 5819 C C . LEU A 1 752 ? 15.828 43.419 15.632 1.00 51.28 752 LEU A C 1
ATOM 5821 O O . LEU A 1 752 ? 16.405 44.311 15.015 1.00 51.28 752 LEU A O 1
ATOM 5825 N N . GLY A 1 753 ? 15.662 43.467 16.958 1.00 54.12 753 GLY A N 1
ATOM 5826 C CA . GLY A 1 753 ? 16.135 44.584 17.781 1.00 54.12 753 GLY A CA 1
ATOM 5827 C C . GLY A 1 753 ? 17.656 44.757 17.718 1.00 54.12 753 GLY A C 1
ATOM 5828 O O . GLY A 1 753 ? 18.145 45.875 17.550 1.00 54.12 753 GLY A O 1
ATOM 5829 N N . TRP A 1 754 ? 18.406 43.652 17.770 1.00 56.78 754 TRP A N 1
ATOM 5830 C CA . TRP A 1 754 ? 19.866 43.665 17.652 1.00 56.78 754 TRP A CA 1
ATOM 5831 C C . TRP A 1 754 ? 20.345 43.955 16.230 1.00 56.78 754 TRP A C 1
ATOM 5833 O O . TRP A 1 754 ? 21.282 44.730 16.064 1.00 56.78 754 TRP A O 1
ATOM 5843 N N . ILE A 1 755 ? 19.692 43.415 15.199 1.00 57.53 755 ILE A N 1
ATOM 5844 C CA . ILE A 1 755 ? 20.006 43.702 13.791 1.00 57.53 755 ILE A CA 1
ATOM 5845 C C . ILE A 1 755 ? 19.752 45.183 13.483 1.00 57.53 755 ILE A C 1
ATOM 5847 O O . ILE A 1 755 ? 20.602 45.834 12.877 1.00 57.53 755 ILE A O 1
ATOM 5851 N N . ILE A 1 756 ? 18.641 45.751 13.963 1.00 65.50 756 ILE A N 1
ATOM 5852 C CA . ILE A 1 756 ? 18.333 47.183 13.847 1.00 65.50 756 ILE A CA 1
ATOM 5853 C C . ILE A 1 756 ? 19.359 48.022 14.623 1.00 65.50 756 ILE A C 1
ATOM 5855 O O . ILE A 1 756 ? 19.874 48.998 14.080 1.00 65.50 756 ILE A O 1
ATOM 5859 N N . ALA A 1 757 ? 19.723 47.639 15.852 1.00 67.62 757 ALA A N 1
ATOM 5860 C CA . ALA A 1 757 ? 20.747 48.339 16.631 1.00 67.62 757 ALA A CA 1
ATOM 5861 C C . ALA A 1 757 ? 22.129 48.300 15.951 1.00 67.62 757 ALA A C 1
ATOM 5863 O O . ALA A 1 757 ? 22.801 49.328 15.871 1.00 67.62 757 ALA A O 1
ATOM 5864 N N . ILE A 1 758 ? 22.535 47.151 15.403 1.00 71.94 758 ILE A N 1
ATOM 5865 C CA . ILE A 1 758 ? 23.783 46.988 14.646 1.00 71.94 758 ILE A CA 1
ATOM 5866 C C . ILE A 1 758 ? 23.738 47.812 13.355 1.00 71.94 758 ILE A C 1
ATOM 5868 O O . ILE A 1 758 ? 24.70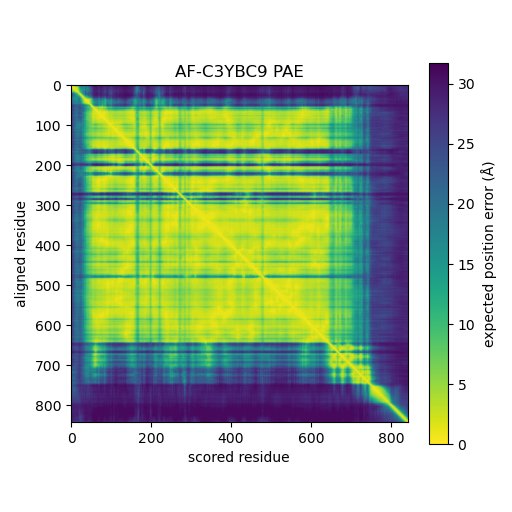3 48.513 13.064 1.00 71.94 758 ILE A O 1
ATOM 5872 N N . LEU A 1 759 ? 22.621 47.821 12.619 1.00 71.31 759 LEU A N 1
ATOM 5873 C CA . LEU A 1 759 ? 22.430 48.686 11.448 1.00 71.31 759 LEU A CA 1
ATOM 5874 C C . LEU A 1 759 ? 22.541 50.172 11.811 1.00 71.31 759 LEU A C 1
ATOM 5876 O O . LEU A 1 759 ? 23.230 50.910 11.109 1.00 71.31 759 LEU A O 1
ATOM 5880 N N . PHE A 1 760 ? 21.941 50.614 12.921 1.00 77.44 760 PHE A N 1
ATOM 5881 C CA . PHE A 1 760 ? 22.094 51.986 13.415 1.00 77.44 760 PHE A CA 1
ATOM 5882 C C . PHE A 1 760 ? 23.537 52.306 13.819 1.00 77.44 760 PHE A C 1
ATOM 5884 O O . PHE A 1 760 ? 24.025 53.380 13.476 1.00 77.44 760 PHE A O 1
ATOM 5891 N N . ILE A 1 761 ? 24.244 51.390 14.489 1.00 77.31 761 ILE A N 1
ATOM 5892 C CA . ILE A 1 761 ? 25.660 51.562 14.850 1.00 77.31 761 ILE A CA 1
ATOM 5893 C C . ILE A 1 761 ? 26.532 51.640 13.590 1.00 77.31 761 ILE A C 1
ATOM 5895 O O . ILE A 1 761 ? 27.356 52.543 13.481 1.00 77.31 761 ILE A O 1
ATOM 5899 N N . VAL A 1 762 ? 26.323 50.763 12.604 1.00 78.06 762 VAL A N 1
ATOM 5900 C CA . VAL A 1 762 ? 27.064 50.767 11.332 1.00 78.06 762 VAL A CA 1
ATOM 5901 C C . VAL A 1 762 ? 26.782 52.043 10.534 1.00 78.06 762 VAL A C 1
ATOM 5903 O O . VAL A 1 762 ? 27.724 52.687 10.076 1.00 78.06 762 VAL A O 1
ATOM 5906 N N . LEU A 1 763 ? 25.520 52.471 10.422 1.00 78.62 763 LEU A N 1
ATOM 5907 C CA . LEU A 1 763 ? 25.148 53.740 9.784 1.00 78.62 763 LEU A CA 1
ATOM 5908 C C . LEU A 1 763 ? 25.748 54.948 10.514 1.00 78.62 763 LEU A C 1
ATOM 5910 O O . LEU A 1 763 ? 26.244 55.867 9.863 1.00 78.62 763 LEU A O 1
ATOM 5914 N N . PHE A 1 764 ? 25.763 54.942 11.848 1.00 79.06 764 PHE A N 1
ATOM 5915 C CA . PHE A 1 764 ? 26.375 55.998 12.653 1.00 79.06 764 PHE A CA 1
ATOM 5916 C C . PHE A 1 764 ? 27.900 56.031 12.485 1.00 79.06 764 PHE A C 1
ATOM 5918 O O . PHE A 1 764 ? 28.467 57.101 12.269 1.00 79.06 764 PHE A O 1
ATOM 5925 N N . CYS A 1 765 ? 28.572 54.877 12.489 1.00 76.38 765 CYS A N 1
ATOM 5926 C CA . CYS A 1 765 ? 30.002 54.769 12.205 1.00 76.38 765 CYS A CA 1
ATOM 5927 C C . CYS A 1 765 ? 30.340 55.241 10.784 1.00 76.38 765 CYS A C 1
ATOM 5929 O O . CYS A 1 765 ? 31.276 56.019 10.619 1.00 76.38 765 CYS A O 1
ATOM 5931 N N . LEU A 1 766 ? 29.559 54.857 9.768 1.00 78.31 766 LEU A N 1
ATOM 5932 C CA . LEU A 1 766 ? 29.731 55.336 8.392 1.00 78.31 766 LEU A CA 1
ATOM 5933 C C . LEU A 1 766 ? 29.514 56.852 8.284 1.00 78.31 766 LEU A C 1
ATOM 5935 O O . LEU A 1 766 ? 30.308 57.536 7.637 1.00 78.31 766 LEU A O 1
ATOM 5939 N N . ALA A 1 767 ? 28.501 57.400 8.963 1.00 77.12 767 ALA A N 1
ATOM 5940 C CA . ALA A 1 767 ? 28.261 58.839 9.030 1.00 77.12 767 ALA A CA 1
ATOM 5941 C C . ALA A 1 767 ? 29.406 59.584 9.740 1.00 77.12 767 ALA A C 1
ATOM 5943 O O . ALA A 1 767 ? 29.856 60.620 9.249 1.00 77.12 767 ALA A O 1
ATOM 5944 N N . MET A 1 768 ? 29.940 59.044 10.841 1.00 77.94 768 MET A N 1
ATOM 5945 C CA . MET A 1 768 ? 31.114 59.598 11.520 1.00 77.94 768 MET A CA 1
ATOM 5946 C C . MET A 1 768 ? 32.370 59.523 10.647 1.00 77.94 768 MET A C 1
ATOM 5948 O O . MET A 1 768 ? 33.087 60.516 10.548 1.00 77.94 768 MET A O 1
ATOM 5952 N N . CYS A 1 769 ? 32.624 58.408 9.958 1.00 76.19 769 CYS A N 1
ATOM 5953 C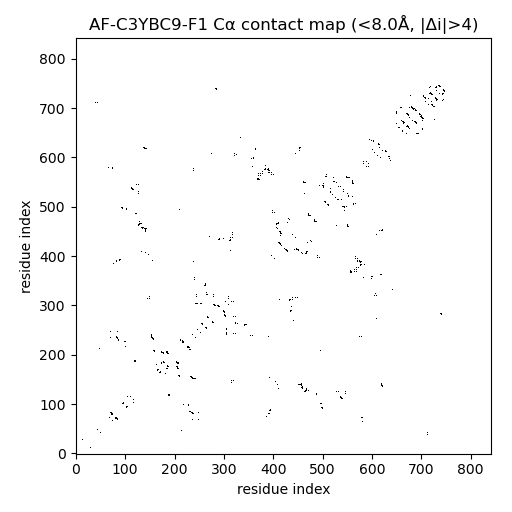 CA . CYS A 1 769 ? 33.730 58.286 9.006 1.00 76.19 769 CYS A CA 1
ATOM 5954 C C . CYS A 1 769 ? 33.598 59.288 7.851 1.00 76.19 769 CYS A C 1
ATOM 5956 O O . CYS A 1 769 ? 34.580 59.944 7.505 1.00 76.19 769 CYS A O 1
ATOM 5958 N N . ALA A 1 770 ? 32.396 59.478 7.298 1.00 74.38 770 ALA A N 1
ATOM 5959 C CA . ALA A 1 770 ? 32.135 60.489 6.276 1.00 74.38 770 ALA A CA 1
ATOM 5960 C C . ALA A 1 770 ? 32.346 61.917 6.812 1.00 74.38 770 ALA A C 1
ATOM 5962 O O . ALA A 1 770 ? 32.976 62.738 6.145 1.00 74.38 770 ALA A O 1
ATOM 5963 N N . MET A 1 771 ? 31.892 62.210 8.034 1.00 76.19 771 MET A N 1
ATOM 5964 C CA . MET A 1 771 ? 32.073 63.514 8.676 1.00 76.19 771 MET A CA 1
ATOM 5965 C C . MET A 1 771 ? 33.551 63.802 8.970 1.00 76.19 771 MET A C 1
ATOM 5967 O O . MET A 1 771 ? 34.030 64.892 8.664 1.00 76.19 771 MET A O 1
ATOM 5971 N N . VAL A 1 772 ? 34.305 62.819 9.473 1.00 77.06 772 VAL A N 1
ATOM 5972 C CA . VAL A 1 772 ? 35.764 62.903 9.644 1.00 77.06 772 VAL A CA 1
ATOM 5973 C C . VAL A 1 772 ? 36.453 63.095 8.294 1.00 77.06 772 VAL A C 1
ATOM 5975 O O . VAL A 1 772 ? 37.317 63.959 8.184 1.00 77.06 772 VAL A O 1
ATOM 5978 N N . PHE A 1 773 ? 36.049 62.380 7.242 1.00 73.19 773 PHE A N 1
ATOM 5979 C CA . PHE A 1 773 ? 36.621 62.550 5.905 1.00 73.19 773 PHE A CA 1
ATOM 5980 C C . PHE A 1 773 ? 36.370 63.960 5.346 1.00 73.19 773 PHE A C 1
ATOM 5982 O O . PHE A 1 773 ? 37.289 64.576 4.808 1.00 73.19 773 PHE A O 1
ATOM 5989 N N . VAL A 1 774 ? 35.165 64.515 5.530 1.00 74.50 774 VAL A N 1
ATOM 5990 C CA . VAL A 1 774 ? 34.829 65.904 5.162 1.00 74.50 774 VAL A CA 1
ATOM 5991 C C . VAL A 1 774 ? 35.628 66.914 5.991 1.00 74.50 774 VAL A C 1
ATOM 5993 O O . VAL A 1 774 ? 36.156 67.869 5.422 1.00 74.50 774 VAL A O 1
ATOM 5996 N N . LEU A 1 775 ? 35.782 66.699 7.301 1.00 74.12 775 LEU A N 1
ATOM 5997 C CA . LEU A 1 775 ? 36.580 67.562 8.179 1.00 74.12 775 LEU A CA 1
ATOM 5998 C C . LEU A 1 775 ? 38.074 67.518 7.831 1.00 74.12 775 LEU A C 1
ATOM 6000 O O . LEU A 1 775 ? 38.707 68.568 7.775 1.00 74.12 775 LEU A O 1
ATOM 6004 N N . VAL A 1 776 ? 38.629 66.344 7.519 1.00 72.50 776 VAL A N 1
ATOM 6005 C CA . VAL A 1 776 ? 40.021 66.182 7.068 1.00 72.50 776 VAL A CA 1
ATOM 6006 C C . VAL A 1 776 ? 40.228 66.831 5.698 1.00 72.50 776 VAL A C 1
ATOM 6008 O O . VAL A 1 776 ? 41.182 67.591 5.535 1.00 72.50 776 VAL A O 1
ATOM 6011 N N . LYS A 1 777 ? 39.315 66.639 4.731 1.00 71.38 777 LYS A N 1
ATOM 6012 C CA . LYS A 1 777 ? 39.362 67.358 3.441 1.00 71.38 777 LYS A CA 1
ATOM 6013 C C . LYS A 1 777 ? 39.270 68.871 3.634 1.00 71.38 777 LYS A C 1
ATOM 6015 O O . LYS A 1 777 ? 40.033 69.608 3.012 1.00 71.38 777 LYS A O 1
ATOM 6020 N N . GLY A 1 778 ? 38.368 69.336 4.497 1.00 70.88 778 GLY A N 1
ATOM 6021 C CA . GLY A 1 778 ? 38.194 70.749 4.828 1.00 70.88 778 GLY A CA 1
ATOM 6022 C C . GLY A 1 778 ? 39.443 71.348 5.474 1.00 70.88 778 GLY A C 1
ATOM 6023 O O . GLY A 1 778 ? 39.911 72.397 5.038 1.00 70.88 778 GLY A O 1
ATOM 6024 N N . TRP A 1 779 ? 40.039 70.647 6.441 1.00 68.00 779 TRP A N 1
ATOM 6025 C CA . TRP A 1 779 ? 41.280 71.046 7.105 1.00 68.00 779 TRP A CA 1
ATOM 6026 C C . TRP A 1 779 ? 42.455 71.103 6.125 1.00 68.00 779 TRP A C 1
ATOM 6028 O O . TRP A 1 779 ? 43.161 72.108 6.080 1.00 68.00 779 TRP A O 1
ATOM 6038 N N . HIS A 1 780 ? 42.617 70.092 5.267 1.00 64.62 780 HIS A N 1
ATOM 6039 C CA . HIS A 1 780 ? 43.687 70.060 4.266 1.00 64.62 780 HIS A CA 1
ATOM 6040 C C . HIS A 1 780 ? 43.522 71.174 3.212 1.00 64.62 780 HIS A C 1
ATOM 6042 O O . HIS A 1 780 ? 44.480 71.879 2.892 1.00 64.62 780 HIS A O 1
ATOM 6048 N N . THR A 1 781 ? 42.287 71.424 2.760 1.00 64.88 781 THR A N 1
ATOM 6049 C CA . THR A 1 781 ? 41.950 72.531 1.842 1.00 64.88 781 THR A CA 1
ATOM 6050 C C . THR A 1 781 ? 42.160 73.900 2.505 1.00 64.88 781 THR A C 1
ATOM 6052 O O . THR A 1 781 ? 42.604 74.848 1.855 1.00 64.88 781 THR A O 1
ATOM 6055 N N . HIS A 1 782 ? 41.880 74.033 3.805 1.00 66.38 782 HIS A N 1
ATOM 6056 C CA . HIS A 1 782 ? 42.144 75.257 4.561 1.00 66.38 782 HIS A CA 1
ATOM 6057 C C . HIS A 1 782 ? 43.651 75.496 4.736 1.00 66.38 782 HIS A C 1
ATOM 6059 O O . HIS A 1 782 ? 44.119 76.614 4.522 1.00 66.38 782 HIS A O 1
ATOM 6065 N N . HIS A 1 783 ? 44.422 74.449 5.045 1.00 64.56 783 HIS A N 1
ATOM 6066 C CA . HIS A 1 783 ? 45.870 74.540 5.238 1.00 64.56 783 HIS A CA 1
ATOM 6067 C C . HIS A 1 783 ? 46.600 74.901 3.933 1.00 64.56 783 HIS A C 1
ATOM 6069 O O . HIS A 1 783 ? 47.397 75.839 3.928 1.00 64.56 783 HIS A O 1
ATOM 6075 N N . GLN A 1 784 ? 46.247 74.267 2.805 1.00 61.62 784 GLN A N 1
ATOM 6076 C CA . GLN A 1 784 ? 46.773 74.651 1.486 1.00 61.62 784 GLN A CA 1
ATOM 6077 C C . GLN A 1 784 ? 46.439 76.108 1.130 1.00 61.62 784 GLN A C 1
ATOM 6079 O O . GLN A 1 784 ? 47.301 76.843 0.646 1.00 61.62 784 GLN A O 1
ATOM 6084 N N . ASN A 1 785 ? 45.217 76.573 1.413 1.00 62.28 785 ASN A N 1
ATOM 6085 C CA . ASN A 1 785 ? 44.853 77.972 1.177 1.00 62.28 785 ASN A CA 1
ATOM 6086 C C . ASN A 1 785 ? 45.623 78.950 2.085 1.00 62.28 785 ASN A C 1
ATOM 6088 O O . ASN A 1 785 ? 45.996 80.029 1.619 1.00 62.28 785 ASN A O 1
ATOM 6092 N N . GLN A 1 786 ? 45.920 78.593 3.340 1.00 63.66 786 GLN A N 1
ATOM 6093 C CA . GLN A 1 786 ? 46.772 79.416 4.208 1.00 63.66 786 GLN A CA 1
ATOM 6094 C C . GLN A 1 786 ? 48.232 79.470 3.723 1.00 63.66 786 GLN A C 1
ATOM 6096 O O . GLN A 1 786 ? 48.837 80.544 3.744 1.00 63.66 786 GLN A O 1
ATOM 6101 N N . GLU A 1 787 ? 48.799 78.363 3.236 1.00 61.56 787 GLU A N 1
ATOM 6102 C CA . GLU A 1 787 ? 50.157 78.349 2.672 1.00 61.56 787 GLU A CA 1
ATOM 6103 C C . GLU A 1 787 ? 50.254 79.163 1.375 1.00 61.56 787 GLU A C 1
ATOM 6105 O O . GLU A 1 787 ? 51.161 79.985 1.230 1.00 61.56 787 GLU A O 1
ATOM 6110 N N . ILE A 1 788 ? 49.273 79.040 0.475 1.00 59.94 788 ILE A N 1
ATOM 6111 C CA . ILE A 1 788 ? 49.201 79.842 -0.758 1.00 59.94 788 ILE A CA 1
ATOM 6112 C C . ILE A 1 788 ? 49.081 81.345 -0.441 1.00 59.94 788 ILE A C 1
ATOM 6114 O O . ILE A 1 788 ? 49.679 82.167 -1.141 1.00 59.94 788 ILE A O 1
ATOM 6118 N N . GLN A 1 789 ? 48.365 81.730 0.622 1.00 60.12 789 GLN A N 1
ATOM 6119 C CA . GLN A 1 789 ? 48.301 83.126 1.075 1.00 60.12 789 GLN A CA 1
ATOM 6120 C C . GLN A 1 789 ? 49.624 83.602 1.704 1.00 60.12 789 GLN A C 1
ATOM 6122 O O . GLN A 1 789 ? 50.071 84.708 1.395 1.00 60.12 789 GLN A O 1
ATOM 6127 N N . ARG A 1 790 ? 50.312 82.770 2.502 1.00 59.91 790 ARG A N 1
ATOM 6128 C CA . ARG A 1 790 ? 51.651 83.095 3.038 1.00 59.91 790 ARG A CA 1
ATOM 6129 C C . ARG A 1 790 ? 52.684 83.304 1.928 1.00 59.91 790 ARG A C 1
ATOM 6131 O O . ARG A 1 790 ? 53.421 84.287 1.967 1.00 59.91 790 ARG A O 1
AT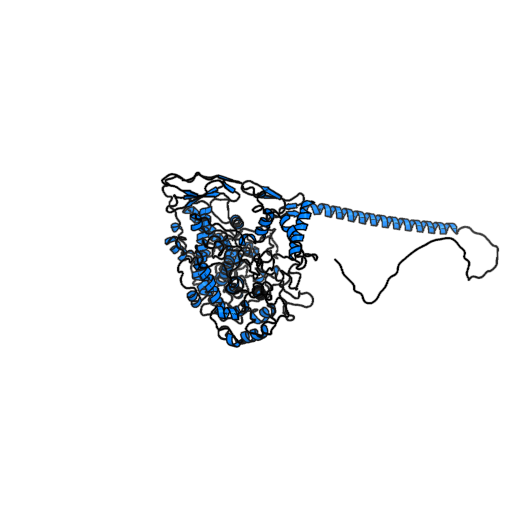OM 6138 N N . ILE A 1 791 ? 52.702 82.445 0.907 1.00 59.53 791 ILE A N 1
ATOM 6139 C CA . ILE A 1 791 ? 53.616 82.569 -0.244 1.00 59.53 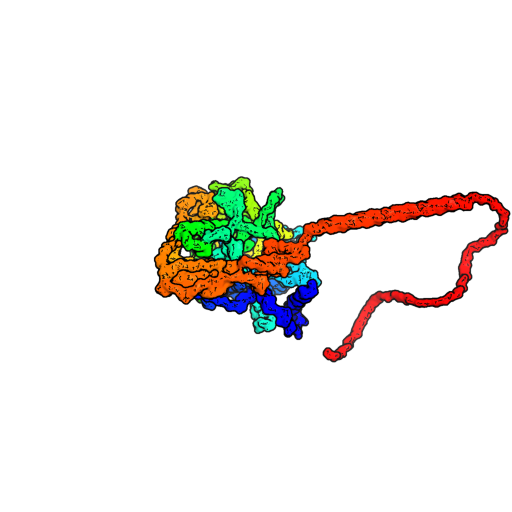791 ILE A CA 1
ATOM 6140 C C . ILE A 1 791 ? 53.330 83.854 -1.045 1.00 59.53 791 ILE A C 1
ATOM 6142 O O . ILE A 1 791 ? 54.261 84.532 -1.482 1.00 59.53 791 ILE A O 1
ATOM 6146 N N . LYS A 1 792 ? 52.057 84.252 -1.185 1.00 56.56 792 LYS A N 1
ATOM 6147 C CA . LYS A 1 792 ? 51.679 85.516 -1.845 1.00 56.56 792 LYS A CA 1
ATOM 6148 C C . LYS A 1 792 ? 52.025 86.768 -1.029 1.00 56.56 792 LYS A C 1
ATOM 6150 O O . LYS A 1 792 ? 52.286 87.805 -1.630 1.00 56.56 792 LYS A O 1
ATOM 6155 N N . GLN A 1 793 ? 52.078 86.687 0.303 1.00 58.66 793 GLN A N 1
ATOM 6156 C CA . GLN A 1 793 ? 52.493 87.809 1.160 1.00 58.66 793 GLN A CA 1
ATOM 6157 C C . GLN A 1 793 ? 54.019 87.951 1.303 1.00 58.66 793 GLN A C 1
ATOM 6159 O O . GLN A 1 793 ? 54.504 89.062 1.511 1.00 58.66 793 GLN A O 1
ATOM 6164 N N . LEU A 1 794 ? 54.791 86.867 1.155 1.00 56.31 794 LEU A N 1
ATOM 6165 C CA . LEU A 1 794 ? 56.258 86.901 1.278 1.00 56.31 794 LEU A CA 1
ATOM 6166 C C . LEU A 1 794 ? 56.982 87.474 0.046 1.00 56.31 794 LEU A C 1
ATOM 6168 O O . LEU A 1 794 ? 58.087 87.988 0.184 1.00 56.31 794 LEU A O 1
ATOM 6172 N N . ASN A 1 795 ? 56.349 87.469 -1.131 1.00 53.56 795 ASN A N 1
ATOM 6173 C CA . ASN A 1 795 ? 56.927 87.989 -2.382 1.00 53.56 795 ASN A CA 1
ATOM 6174 C C . ASN A 1 795 ? 56.657 89.492 -2.632 1.00 53.56 795 ASN A C 1
ATOM 6176 O O . ASN A 1 795 ? 56.765 89.965 -3.762 1.00 53.56 795 ASN A O 1
ATOM 6180 N N . ALA A 1 796 ? 56.302 90.258 -1.595 1.00 49.56 796 ALA A N 1
ATOM 6181 C CA . ALA A 1 796 ? 55.905 91.663 -1.703 1.00 49.56 796 ALA A CA 1
ATOM 6182 C C . ALA A 1 796 ? 56.791 92.629 -0.879 1.00 49.56 796 ALA A C 1
ATOM 6184 O O . ALA A 1 796 ? 56.289 93.365 -0.027 1.00 49.56 796 ALA A O 1
ATOM 6185 N N . LYS A 1 797 ? 58.107 92.677 -1.155 1.00 38.78 797 LYS A N 1
ATOM 6186 C CA . LYS A 1 797 ? 58.970 93.850 -0.869 1.00 38.78 797 LYS A CA 1
ATOM 6187 C C . LYS A 1 797 ? 60.208 93.894 -1.800 1.00 38.78 797 LYS A C 1
ATOM 6189 O O . LYS A 1 797 ? 60.672 92.825 -2.184 1.00 38.78 797 LYS A O 1
ATOM 6194 N N . PRO A 1 798 ? 60.717 95.082 -2.204 1.00 43.97 798 PRO A N 1
ATOM 6195 C CA . PRO A 1 798 ? 61.633 95.214 -3.351 1.00 43.97 798 PRO A CA 1
ATOM 6196 C C . PRO A 1 798 ? 63.090 95.606 -2.996 1.00 43.97 798 PRO A C 1
ATOM 6198 O O . PRO A 1 798 ? 63.365 95.943 -1.847 1.00 43.97 798 PRO A O 1
ATOM 6201 N N . LEU A 1 799 ? 63.933 95.712 -4.047 1.00 34.34 799 LEU A N 1
ATOM 6202 C CA . LEU A 1 799 ? 65.299 96.301 -4.127 1.00 34.34 799 LEU A CA 1
ATOM 6203 C C . LEU A 1 799 ? 66.467 95.431 -3.599 1.00 34.34 799 LEU A C 1
ATOM 6205 O O . LEU A 1 799 ? 66.292 94.693 -2.640 1.00 34.34 799 LEU A O 1
ATOM 6209 N N . ASP A 1 800 ? 67.708 95.525 -4.104 1.00 33.31 800 ASP A N 1
ATOM 6210 C CA . ASP A 1 800 ? 68.233 95.854 -5.453 1.00 33.31 800 ASP A CA 1
ATOM 6211 C C . ASP A 1 800 ? 69.708 95.360 -5.559 1.00 33.31 800 ASP A C 1
ATOM 6213 O O . ASP A 1 800 ? 70.376 95.165 -4.546 1.00 33.31 800 ASP A O 1
ATOM 6217 N N . ARG A 1 801 ? 70.196 95.157 -6.790 1.00 32.72 801 ARG A N 1
ATOM 6218 C CA . ARG A 1 801 ? 71.594 95.005 -7.277 1.00 32.72 801 ARG A CA 1
ATOM 6219 C C . ARG A 1 801 ? 72.769 94.887 -6.278 1.00 32.72 801 ARG A C 1
ATOM 6221 O O . ARG A 1 801 ? 73.183 95.878 -5.681 1.00 32.72 801 ARG A O 1
ATOM 6228 N N . ASN A 1 802 ? 73.518 93.778 -6.373 1.00 32.47 802 ASN A N 1
ATOM 6229 C CA . ASN A 1 802 ? 74.823 93.721 -7.083 1.00 32.47 802 ASN A CA 1
ATOM 6230 C C . ASN A 1 802 ? 75.513 92.343 -6.954 1.00 32.47 802 ASN A C 1
ATOM 6232 O O . ASN A 1 802 ? 75.433 91.714 -5.905 1.00 32.47 802 ASN A O 1
ATOM 6236 N N . GLY A 1 803 ? 76.267 91.924 -7.983 1.00 30.45 803 GLY A N 1
ATOM 6237 C CA . GLY A 1 803 ? 77.205 90.785 -7.905 1.00 30.45 803 GLY A CA 1
ATOM 6238 C C . GLY A 1 803 ? 77.077 89.767 -9.044 1.00 30.45 803 GLY A C 1
ATOM 6239 O O . GLY A 1 803 ? 76.279 88.840 -8.966 1.00 30.45 803 GLY A O 1
ATOM 6240 N N . VAL A 1 804 ? 77.888 89.917 -10.095 1.00 31.53 804 VAL A N 1
ATOM 6241 C CA . VAL A 1 804 ? 77.947 89.000 -11.249 1.00 31.53 804 VAL A CA 1
ATOM 6242 C C . VAL A 1 804 ? 79.206 88.132 -11.159 1.00 31.53 804 VAL A C 1
ATOM 6244 O O . VAL A 1 804 ? 80.297 88.692 -11.172 1.00 31.53 804 VAL A O 1
ATOM 6247 N N . HIS A 1 805 ? 79.071 86.797 -11.133 1.00 32.34 805 HIS A N 1
ATOM 6248 C CA . HIS A 1 805 ? 79.636 85.901 -12.165 1.00 32.34 805 HIS A CA 1
ATOM 6249 C C . HIS A 1 805 ? 79.418 84.398 -11.895 1.00 32.34 805 HIS A C 1
ATOM 6251 O O . HIS A 1 805 ? 79.555 83.925 -10.776 1.00 32.34 805 HIS A O 1
ATOM 6257 N N . ASN A 1 806 ? 79.135 83.678 -12.989 1.00 30.27 806 ASN A N 1
ATOM 6258 C CA . ASN A 1 806 ? 79.392 82.261 -13.294 1.00 30.27 806 ASN A CA 1
ATOM 6259 C C . ASN A 1 806 ? 79.870 81.314 -12.174 1.00 30.27 806 ASN A C 1
ATOM 6261 O O . ASN A 1 806 ? 80.996 81.452 -11.703 1.00 30.27 806 ASN A O 1
ATOM 6265 N N . GLN A 1 807 ? 79.195 80.162 -12.059 1.00 29.98 807 GLN A N 1
ATOM 6266 C CA . GLN A 1 807 ? 79.814 78.904 -12.510 1.00 29.98 807 GLN A CA 1
ATOM 6267 C C . GLN A 1 807 ? 78.789 77.817 -12.881 1.00 29.98 807 GLN A C 1
ATOM 6269 O O . GLN A 1 807 ? 77.611 77.894 -12.540 1.00 29.98 807 GLN A O 1
ATOM 6274 N N . SER A 1 808 ? 79.249 76.868 -13.696 1.00 30.91 808 SER A N 1
ATOM 6275 C CA . SER A 1 808 ? 78.468 75.860 -14.423 1.00 30.91 808 SER A CA 1
ATOM 6276 C C . SER A 1 808 ? 78.154 74.605 -13.601 1.00 30.91 808 SER A C 1
ATOM 6278 O O . SER A 1 808 ? 78.946 74.188 -12.763 1.00 30.91 808 SER A O 1
ATOM 6280 N N . PHE A 1 809 ? 77.019 73.973 -13.906 1.00 29.61 809 PHE A N 1
ATOM 6281 C CA . PHE A 1 809 ? 76.533 72.744 -13.270 1.00 29.61 809 PHE A CA 1
ATOM 6282 C C . PHE A 1 809 ? 77.224 71.453 -13.761 1.00 29.61 809 PHE A C 1
ATOM 6284 O O . PHE A 1 809 ? 77.674 71.392 -14.903 1.00 29.61 809 PHE A O 1
ATOM 6291 N N . ILE A 1 810 ? 77.096 70.410 -12.916 1.00 30.92 810 ILE A N 1
ATOM 6292 C CA . ILE A 1 810 ? 77.272 68.946 -13.113 1.00 30.92 810 ILE A CA 1
ATOM 6293 C C . ILE A 1 810 ? 78.519 68.333 -12.427 1.00 30.92 810 ILE A C 1
ATOM 6295 O O . ILE A 1 810 ? 79.630 68.824 -12.588 1.00 30.92 810 ILE A O 1
ATOM 6299 N N . SER A 1 811 ? 78.289 67.185 -11.756 1.00 26.66 811 SER A N 1
ATOM 6300 C CA . SER A 1 811 ? 79.243 66.143 -11.296 1.00 26.66 811 SER A CA 1
ATOM 6301 C C . SER A 1 811 ? 79.726 66.134 -9.823 1.00 26.66 811 SER A C 1
ATOM 6303 O O . SER A 1 811 ? 80.757 66.707 -9.497 1.00 26.66 811 SER A O 1
ATOM 6305 N N . ASP A 1 812 ? 79.037 65.325 -9.003 1.00 29.73 812 ASP A N 1
ATOM 6306 C CA . ASP A 1 812 ? 79.551 64.227 -8.142 1.00 29.73 812 ASP A CA 1
ATOM 6307 C C . ASP A 1 812 ? 80.629 64.365 -7.023 1.00 29.73 812 ASP A C 1
ATOM 6309 O O . ASP A 1 812 ? 81.703 64.932 -7.191 1.00 29.73 812 ASP A O 1
ATOM 6313 N N . LYS A 1 813 ? 80.369 63.569 -5.957 1.00 30.27 813 LYS A N 1
ATOM 6314 C CA . LYS A 1 813 ? 81.264 62.927 -4.946 1.00 30.27 813 LYS A CA 1
ATOM 6315 C C . LYS A 1 813 ? 81.919 63.732 -3.803 1.00 30.27 813 LYS A C 1
ATOM 6317 O O . LYS A 1 813 ? 82.955 64.362 -3.977 1.00 30.27 813 LYS A O 1
ATOM 6322 N N . HIS A 1 814 ? 81.430 63.497 -2.574 1.00 29.53 814 HIS A N 1
ATOM 6323 C CA . HIS A 1 814 ? 82.068 62.724 -1.467 1.00 29.53 814 HIS A CA 1
ATOM 6324 C C . HIS A 1 814 ? 81.238 62.938 -0.169 1.00 29.53 814 HIS A C 1
ATOM 6326 O O . HIS A 1 814 ? 80.798 64.055 0.065 1.00 29.53 814 HIS A O 1
ATOM 6332 N N . ASP A 1 815 ? 80.860 61.989 0.704 1.00 32.56 815 ASP A N 1
ATOM 6333 C CA . ASP A 1 815 ? 81.335 60.655 1.146 1.00 32.56 815 ASP A CA 1
ATOM 6334 C C . ASP A 1 815 ? 82.323 60.641 2.343 1.00 32.56 815 ASP A C 1
ATOM 6336 O O . ASP A 1 815 ? 83.529 60.813 2.150 1.00 32.56 815 ASP A O 1
ATOM 6340 N N . LYS A 1 816 ? 81.786 60.392 3.562 1.00 30.81 816 LYS A N 1
ATOM 6341 C CA . LYS A 1 816 ? 82.300 59.508 4.655 1.00 30.81 816 LYS A CA 1
ATOM 6342 C C . LYS A 1 816 ? 81.479 59.675 5.958 1.00 30.81 816 LYS A C 1
ATOM 6344 O O . LYS A 1 816 ? 81.368 60.780 6.467 1.00 30.81 816 LYS A O 1
ATOM 6349 N N . LYS A 1 817 ? 80.781 58.622 6.425 1.00 34.97 817 LYS A N 1
ATOM 6350 C CA . LYS A 1 817 ? 81.152 57.664 7.513 1.00 34.97 817 LYS A CA 1
ATOM 6351 C C . LYS A 1 817 ? 81.146 58.266 8.938 1.00 34.97 817 LYS A C 1
ATOM 6353 O O . LYS A 1 817 ? 81.755 59.300 9.152 1.00 34.97 817 LYS A O 1
ATOM 6358 N N . SER A 1 818 ? 80.556 57.641 9.971 1.00 34.16 818 SER A N 1
ATOM 6359 C CA . SER A 1 818 ? 80.055 56.249 10.180 1.00 34.16 818 SER A CA 1
ATOM 6360 C C . SER A 1 818 ? 78.996 56.220 11.333 1.00 34.16 818 SER A C 1
ATOM 6362 O O . SER A 1 818 ? 78.524 57.300 11.661 1.00 34.16 818 SER A O 1
ATOM 6364 N N . LEU A 1 819 ? 78.515 55.136 11.983 1.00 34.28 819 LEU A N 1
ATOM 6365 C CA . LEU A 1 819 ? 78.924 53.718 12.159 1.00 34.28 819 LEU A CA 1
ATOM 6366 C C . LEU A 1 819 ? 77.684 52.849 12.569 1.00 34.28 819 LEU A C 1
ATOM 6368 O O . LEU A 1 819 ? 76.981 53.237 13.489 1.00 34.28 819 LEU A O 1
ATOM 6372 N N . THR A 1 820 ? 77.465 51.697 11.905 1.00 38.47 820 THR A N 1
ATOM 6373 C CA . THR A 1 820 ? 76.828 50.399 12.338 1.00 38.47 820 THR A CA 1
ATOM 6374 C C . THR A 1 820 ? 75.557 50.299 13.227 1.00 38.47 820 THR A C 1
ATOM 6376 O O . THR A 1 820 ? 75.464 50.963 14.247 1.00 38.47 820 THR A O 1
ATOM 6379 N N . GLY A 1 821 ? 74.634 49.337 13.000 1.00 29.70 821 GLY A N 1
ATOM 6380 C CA . GLY A 1 821 ? 74.540 48.347 11.899 1.00 29.70 821 GLY A CA 1
ATOM 6381 C C . GLY A 1 821 ? 73.547 47.164 12.092 1.00 29.70 821 GLY A C 1
ATOM 6382 O O . GLY A 1 821 ? 73.181 46.860 13.219 1.00 29.70 821 GLY A O 1
ATOM 6383 N N . THR A 1 822 ? 73.216 46.493 10.963 1.00 33.06 822 THR A N 1
ATOM 6384 C CA . THR A 1 822 ? 72.740 45.080 10.745 1.00 33.06 822 THR A CA 1
ATOM 6385 C C . THR A 1 822 ? 71.431 44.556 11.391 1.00 33.06 822 THR A C 1
ATOM 6387 O O . THR A 1 822 ? 71.202 44.800 12.565 1.00 33.06 822 THR A O 1
ATOM 6390 N N . SER A 1 823 ? 70.576 43.744 10.730 1.00 30.48 823 SER A N 1
ATOM 6391 C CA . SER A 1 823 ? 70.494 43.289 9.312 1.00 30.48 823 SER A CA 1
ATOM 6392 C C . SER A 1 823 ? 69.128 42.642 8.954 1.00 30.48 823 SER A C 1
ATOM 6394 O O . SER A 1 823 ? 68.465 42.081 9.820 1.00 30.48 823 SER A O 1
ATOM 6396 N N . SER A 1 824 ? 68.760 42.689 7.665 1.00 31.83 824 SER A N 1
ATOM 6397 C CA . SER A 1 824 ? 67.664 41.976 6.952 1.00 31.83 824 SER A CA 1
ATOM 6398 C C . SER A 1 824 ? 68.080 40.535 6.531 1.00 31.83 824 SER A C 1
ATOM 6400 O O . SER A 1 824 ? 69.192 40.145 6.875 1.00 31.83 824 SER A O 1
ATOM 6402 N N . GLY A 1 825 ? 67.343 39.692 5.778 1.00 29.58 825 GLY A N 1
ATOM 6403 C CA . GLY A 1 825 ? 66.045 39.760 5.063 1.00 29.58 825 GLY A CA 1
ATOM 6404 C C . GLY A 1 825 ? 65.863 38.569 4.079 1.00 29.58 825 GLY A C 1
ATOM 6405 O O . GLY A 1 825 ? 66.774 37.755 3.957 1.00 29.58 825 GLY A O 1
ATOM 6406 N N . ASP A 1 826 ? 64.713 38.487 3.393 1.00 32.16 826 ASP A N 1
ATOM 6407 C CA . ASP A 1 826 ? 64.223 37.373 2.536 1.00 32.16 826 ASP A CA 1
ATOM 6408 C C . ASP A 1 826 ? 65.066 36.932 1.317 1.00 32.16 826 ASP A C 1
ATOM 6410 O O . ASP A 1 826 ? 65.771 37.732 0.700 1.00 32.16 826 ASP A O 1
ATOM 6414 N N . SER A 1 827 ? 64.850 35.685 0.860 1.00 29.89 827 SER A N 1
ATOM 6415 C CA . SER A 1 827 ? 64.398 35.321 -0.516 1.00 29.89 827 SER A CA 1
ATOM 6416 C C . SER A 1 827 ? 64.221 33.789 -0.667 1.00 29.89 827 SER A C 1
ATOM 6418 O O . SER A 1 827 ? 64.723 33.034 0.161 1.00 29.89 827 SER A O 1
ATOM 6420 N N . GLY A 1 828 ? 63.473 33.317 -1.679 1.00 26.89 828 GLY A N 1
ATOM 6421 C CA . GLY A 1 828 ? 63.181 31.882 -1.910 1.00 26.89 828 GLY A CA 1
ATOM 6422 C C . GLY A 1 828 ? 63.365 31.438 -3.373 1.00 26.89 828 GLY A C 1
ATOM 6423 O O . GLY A 1 828 ? 64.153 32.062 -4.075 1.00 26.89 828 GLY A O 1
ATOM 6424 N N . VAL A 1 829 ? 62.553 30.455 -3.817 1.00 27.00 829 VAL A N 1
ATOM 6425 C CA . VAL A 1 829 ? 62.352 29.924 -5.202 1.00 27.00 829 VAL A CA 1
ATOM 6426 C C . VAL A 1 829 ? 63.041 28.574 -5.553 1.00 27.00 829 VAL A C 1
ATOM 6428 O O . VAL A 1 829 ? 64.259 28.489 -5.579 1.00 27.00 829 VAL A O 1
ATOM 6431 N N . LEU A 1 830 ? 62.177 27.592 -5.889 1.00 25.62 830 LEU A N 1
ATOM 6432 C CA . LEU A 1 830 ? 62.251 26.410 -6.794 1.00 25.62 830 LEU A CA 1
ATOM 6433 C C . LEU A 1 830 ? 63.318 25.278 -6.721 1.00 25.62 830 LEU A C 1
ATOM 6435 O O . LEU A 1 830 ? 64.507 25.496 -6.540 1.00 25.62 830 LEU A O 1
ATOM 6439 N N . GLU A 1 831 ? 62.776 24.094 -7.066 1.00 25.41 831 GLU A N 1
ATOM 6440 C CA . GLU A 1 831 ? 63.308 22.952 -7.850 1.00 25.41 831 GLU A CA 1
ATOM 6441 C C . GLU A 1 831 ? 64.150 21.796 -7.242 1.00 25.41 831 GLU A C 1
ATOM 6443 O O . GLU A 1 831 ? 65.187 21.978 -6.617 1.00 25.41 831 GLU A O 1
ATOM 6448 N N . GLU A 1 832 ? 63.625 20.597 -7.556 1.00 25.50 832 GLU A N 1
ATOM 6449 C CA . GLU A 1 832 ? 64.211 19.271 -7.847 1.00 25.50 832 GLU A CA 1
ATOM 6450 C C . GLU A 1 832 ? 65.003 18.405 -6.828 1.00 25.50 832 GLU A C 1
ATOM 6452 O O . GLU A 1 832 ? 65.969 18.800 -6.185 1.00 25.50 832 GLU A O 1
ATOM 6457 N N . ASP A 1 833 ? 64.575 17.131 -6.849 1.00 24.27 833 ASP A N 1
ATOM 6458 C CA . ASP A 1 833 ? 65.328 15.868 -6.807 1.00 24.27 833 ASP A CA 1
ATOM 6459 C C . ASP A 1 833 ? 65.871 15.189 -5.522 1.00 24.27 833 ASP A C 1
ATOM 6461 O O . ASP A 1 833 ? 66.848 15.588 -4.896 1.00 24.27 833 ASP A O 1
ATOM 6465 N N . LEU A 1 834 ? 65.285 13.993 -5.325 1.00 24.00 834 LEU A N 1
ATOM 6466 C CA . LEU A 1 834 ? 65.895 12.671 -5.082 1.00 24.00 834 LEU A CA 1
ATOM 6467 C C . LEU A 1 834 ? 66.501 12.269 -3.717 1.00 24.00 834 LEU A C 1
ATOM 6469 O O . LEU A 1 834 ? 67.243 12.982 -3.055 1.00 24.00 834 LEU A O 1
ATOM 6473 N N . ASP A 1 835 ? 66.206 11.000 -3.401 1.00 23.38 835 ASP A N 1
ATOM 6474 C CA . ASP A 1 835 ? 66.902 10.046 -2.527 1.00 23.38 835 ASP A CA 1
ATOM 6475 C C . ASP A 1 835 ? 67.254 10.432 -1.075 1.00 23.38 835 ASP A C 1
ATOM 6477 O O . ASP A 1 835 ? 68.251 11.091 -0.790 1.00 23.38 835 ASP A O 1
ATOM 6481 N N . SER A 1 836 ? 66.583 9.790 -0.103 1.00 25.77 836 SER A N 1
ATOM 6482 C CA . SER A 1 836 ? 67.157 8.595 0.571 1.00 25.77 836 SER A CA 1
ATOM 6483 C C . SER A 1 836 ? 66.356 8.093 1.796 1.00 25.77 836 SER A C 1
ATOM 6485 O O . SER A 1 836 ? 66.080 8.818 2.747 1.00 25.77 836 SER A O 1
ATOM 6487 N N . LEU A 1 837 ? 66.058 6.785 1.810 1.00 26.69 837 LEU A N 1
ATOM 6488 C CA . LEU A 1 837 ? 65.934 5.965 3.035 1.00 26.69 837 LEU A CA 1
ATOM 6489 C C . LEU A 1 837 ? 67.346 5.775 3.639 1.00 26.69 837 LEU A C 1
ATOM 6491 O O . LEU A 1 837 ? 68.292 5.758 2.846 1.00 26.69 837 LEU A O 1
ATOM 6495 N N . PRO A 1 838 ? 67.553 5.586 4.968 1.00 35.19 838 PRO A N 1
ATOM 6496 C CA . PRO A 1 838 ? 66.783 4.749 5.918 1.00 35.19 838 PRO A CA 1
ATOM 6497 C C . PRO A 1 838 ? 66.455 5.485 7.254 1.00 35.19 838 PRO A C 1
ATOM 6499 O O . PRO A 1 838 ? 66.771 6.656 7.397 1.00 35.19 838 PRO A O 1
ATOM 6502 N N . GLY A 1 839 ? 65.854 4.926 8.316 1.00 24.36 839 GLY A N 1
ATOM 6503 C CA . GLY A 1 839 ? 65.282 3.603 8.598 1.00 24.36 839 GLY A CA 1
ATOM 6504 C C . GLY A 1 839 ? 65.487 3.167 10.073 1.00 24.36 839 GLY A C 1
ATOM 6505 O O . GLY A 1 839 ? 66.524 3.451 10.661 1.00 24.36 839 GLY A O 1
ATOM 6506 N N . VAL A 1 840 ? 64.539 2.360 10.582 1.00 24.67 840 VAL A N 1
ATOM 6507 C CA . VAL A 1 840 ? 64.600 1.425 11.744 1.00 24.67 840 VAL A CA 1
ATOM 6508 C C . VAL A 1 840 ? 64.430 1.939 13.208 1.00 24.67 840 VAL A C 1
ATOM 6510 O O . VAL A 1 840 ? 65.106 2.859 13.649 1.00 24.67 840 VAL A O 1
ATOM 6513 N N . VAL A 1 841 ? 63.625 1.164 13.973 1.00 26.30 841 VAL A N 1
ATOM 6514 C CA . VAL A 1 841 ? 63.438 1.057 15.456 1.00 26.30 841 VAL A CA 1
ATOM 6515 C C . VAL A 1 841 ? 62.726 2.247 16.139 1.00 26.30 841 VAL A C 1
ATOM 6517 O O . VAL A 1 841 ? 63.312 3.312 16.260 1.00 26.30 841 VAL A O 1
ATOM 6520 N N . SER A 1 842 ? 61.492 2.158 16.659 1.00 28.80 842 SER A N 1
ATOM 6521 C CA . SER A 1 842 ? 60.814 1.084 17.419 1.00 28.80 842 SER A CA 1
ATOM 6522 C C . SER A 1 842 ? 59.291 1.140 17.280 1.00 28.80 842 SER A C 1
ATOM 6524 O O . SER A 1 842 ? 58.771 2.271 17.418 1.00 28.80 842 SER A O 1
#

InterPro domains:
  IPR000152 EGF-type aspartate/asparagine hydroxylation site [PS00010] (720-731)
  IPR000436 Sushi/SCR/CCP domain [PF00084] (650-702)
  IPR000436 Sushi/SCR/CCP domain [PS50923] (648-704)
  IPR000436 Sushi/SCR/CCP domain [SM00032] (650-702)
  IPR000436 Sushi/SCR/CCP domain [cd00033] (650-702)
  IPR000742 EGF-like domain [PS01186] (729-744)
  IPR000742 EGF-like domain [PS50026] (704-745)
  IPR000742 EGF-like domain [SM00181] (707-745)
  IPR001881 EGF-like calcium-binding domain [SM00179] (704-745)
  IPR010255 Haem peroxidase superfamily [SSF48113] (61-643)
  IPR018097 EGF-like calcium-binding, conserved site [PS01187] (704-729)
  IPR019791 Haem peroxidase, animal-type [PF03098] (66-619)
  IPR019791 Haem peroxidase, animal-type [PR00457] (90-101)
  IPR019791 Haem peroxidase, animal-type [PR00457] (142-157)
  IPR019791 Haem peroxidase, animal-type [PR00457] (302-320)
  IPR019791 Haem peroxidase, animal-type [PR00457] (320-340)
  IPR019791 Haem peroxidase, animal-type [PR00457] (345-371)
  IPR019791 Haem peroxidase, animal-type [PR00457] (398-408)
  IPR019791 Haem peroxidase, animal-type [PR00457] (525-545)
  IPR019791 Haem peroxidase, animal-type [PR00457] (596-610)

Mean predicted aligned error: 13.93 Å

Solvent-accessible surface area (backbone atoms only — not comparable to full-atom values): 47173 Å² total; per-residue (Å²): 124,72,68,62,56,52,50,52,49,47,53,46,50,56,56,51,60,73,71,45,91,88,67,84,83,68,71,87,62,57,80,76,73,57,52,72,55,57,49,48,34,50,23,55,78,71,47,48,40,65,85,72,60,84,78,80,68,72,86,52,68,61,62,67,64,50,81,54,52,30,30,43,46,51,32,84,91,49,35,62,48,18,15,29,56,31,65,43,34,68,91,64,80,68,42,30,72,76,64,29,57,43,25,60,72,65,56,80,85,49,64,53,96,85,29,53,73,57,45,44,48,52,51,23,66,76,64,32,53,29,95,66,72,49,65,31,89,58,31,5,25,33,43,39,50,51,50,54,57,49,46,47,19,31,46,40,77,38,67,41,77,63,71,28,61,77,44,98,87,45,71,59,50,41,85,76,50,72,55,81,46,77,49,24,56,36,46,52,54,59,97,82,43,92,83,69,61,92,96,75,69,72,72,38,49,64,30,70,35,66,24,60,35,74,74,26,42,45,84,51,80,91,62,77,53,82,36,52,46,37,45,30,23,53,29,21,21,43,75,53,46,29,34,64,50,15,31,41,61,75,59,26,55,71,46,43,36,79,92,53,65,54,22,33,62,49,58,27,83,48,91,37,93,69,77,28,67,39,51,24,69,39,63,72,82,78,56,90,40,44,68,65,93,88,63,76,81,89,50,56,32,60,44,62,26,29,93,61,41,42,52,32,55,68,48,41,38,51,54,31,37,56,54,42,43,38,45,49,44,8,53,52,47,42,70,62,28,75,86,54,53,21,65,59,28,31,52,50,24,48,50,47,53,17,34,44,55,46,42,34,42,67,71,63,46,43,47,50,42,32,5,65,71,22,48,60,71,43,49,82,89,86,59,62,37,90,86,42,67,22,32,40,34,45,61,40,76,48,28,44,68,54,57,47,65,28,23,48,51,63,51,50,42,26,16,38,99,85,68,40,80,24,97,84,47,65,40,52,41,44,75,31,43,30,24,50,39,52,38,67,69,74,53,36,47,53,24,40,52,38,18,23,40,71,30,57,15,21,39,65,37,52,90,39,29,27,31,37,49,40,47,55,31,26,56,42,87,81,38,100,62,44,38,32,52,57,26,51,40,45,49,45,29,26,59,62,12,55,57,33,33,39,58,46,29,45,74,58,74,42,79,63,52,91,42,54,75,62,39,46,87,47,31,68,58,59,70,56,39,52,50,49,40,75,56,36,70,41,60,70,61,38,54,38,50,68,52,44,55,33,24,50,58,44,82,65,27,71,34,6,71,55,36,25,43,54,47,28,57,48,54,38,26,36,51,34,26,28,61,73,33,54,84,22,86,76,54,41,54,77,65,44,43,55,35,47,76,57,55,41,69,36,38,56,46,38,77,46,45,70,51,57,63,46,40,79,52,39,42,37,58,66,58,83,86,75,34,43,48,47,89,77,47,64,73,70,66,64,74,69,70,55,66,78,86,62,90,53,68,58,54,80,81,78,89,40,70,62,41,52,73,50,62,32,60,99,69,50,66,42,28,42,35,51,44,44,37,78,40,34,43,76,48,74,52,50,67,31,37,44,63,89,52,35,66,78,55,68,83,42,46,44,41,66,41,60,32,56,82,31,53,88,66,42,73,42,68,78,34,64,44,65,51,87,47,37,66,44,41,45,44,63,96,69,33,39,63,37,79,82,54,29,44,67,43,72,52,62,80,67,45,56,61,52,52,52,50,49,49,51,50,52,52,48,50,52,50,48,52,51,50,50,49,51,50,51,52,49,50,52,55,49,50,54,52,52,51,58,49,50,57,63,61,70,75,70,78,84,89,80,92,87,89,89,81,89,84,86,88,86,84,87,90,86,93,83,89,86,82,89,81,89,83,88,82,92,88,85,86,87,86,86,84,84,88,83,87,87,84,86,90,133

Organism: Branchiostoma floridae (NCBI:txid7739)

Sequence (842 aa):
MAPTAILVLLASLVVVAHAHSDVLTNLPAISALISQQQLSTIASLSGCARSVTRVNCSSNCLSSKYRTIDGSCNNRENPLWGSSMTPFKRFLPPIYENQWNEPVGWNKTREYNGFTLPSVRHVSNQLMTTPTNVADPDYTHMLTQFGQFLDHDTDLTATAVGRTMFTPMGTVTCGMTCDNIMPCFPIPIPDDDPRIDNERDRACMPFTRSSAVCGTGETSTLFNTVIAREQINQITSFIDASNVYGSKFAFAQSLRDFSTDDGLLRVQEGEDISSGMASPFQNEAVTSCNQDPNGGDIVPCFLAGDGRVNEVNTLIASHTIWVREHNRLARELKRINPHWDGEQIYQEARKIVGSEMQHITFTEYLPKILGQRGMDQMGEYAGYNPNVNPSTRNEFATAAFRFGHAAIGAFVRRFDENYQEAAIGNVALSDAFFSPWRVFRESGIDPVVRGLIGGFAKLVTPTDVLHEELSQNLFKLRNQIALDLASLNTQRGRDHGIPFYNDWRVFCNLTRAASFDDLSGEISNQDVRDTLADVYGDVNNIDLWPAAQLEDHEDGARVGPTFRCMLAEQFKALRDGDRFWFESDGVLTASQRTEIRQVTYARVICDTTGITRLPPDVFRLTDVADMVACEDIPGINLQFWEEIPADEPCGEPAEVEDAYVQKCGANFSDTHIYTCDPGYAMSGAAEIRCLGGRVDNPPPTCSDIDECARGDLNNCQEMCVNSVGSFMCACPDGFMLNDDGVSCSIDTSLSLGWIIAILFIVLFCLAMCAMVFVLVKGWHTHHQNQEIQRIKQLNAKPLDRNGVHNQSFISDKHDKKSLTGTSSGDSGVLEEDLDSLPGVVS

Nearest PDB structures (foldseek):
  6bmt-assembly1_A  TM=9.465E-01  e=6.821E-57  Homo sapiens
  7oih-assembly3_E  TM=9.467E-01  e=1.821E-56  Homo sapiens
  7oih-assembly1_A  TM=9.428E-01  e=2.899E-56  Homo sapiens
  7oih-assembly3_F  TM=9.426E-01  e=4.163E-56  Homo sapiens
  7oih-assembly2_C  TM=9.464E-01  e=1.367E-55  Homo sapiens

pLDDT: mean 80.56, std 21.41, range [23.38, 98.88]

Radius of gyration: 36.32 Å; Cα contacts (8 Å, |Δi|>4): 1498; chains: 1; bounding box: 112×120×76 Å

Foldseek 3Di:
DPPVVVVVVLVLVVLVCQVDPPNPDDPPPNVVPADPLNVLLCCLVLLLVVVPDDDDQDPDPVSLQFADLQRACLQVVHRCFQGFFDFFAAPDQFAAPVSFAHFQCLPQPDDDVRHGAFQLLVVCVLFFEDQDQAFDAWWFLLLLLLLVLQLLQAFDWAFDDDSQCNDPVHRDDLQRDPHSDPQWDWGADDPPHPPDDPDDDDRTHGDGFTDFRPPGSDDDVVNVDHHHTTIGGRAGRFLQPLQAQANDDVLSVVQFDPPDQLLAGDWDQFPDDWPRTFAAFDDQQPDDQDEDPVDDDDDGHGDGSGPCCLFFQLSSLVSRLLSLQLSLQSNVLCVLCVPDTSVVSNRVSSLLSSQLSLLQCLPFRLCLALPPVLCVVLDDAPAADSVQRQRHHPCCSLALSCQSQQQAGQWQAFADLLLHGDPLGIGGRLRRGSYCCCCRPVHPSFRSLSNRLQHGTGAFESRRGHYCCQQQRDNVVPDPGHHGNSSNSLVNCSSNSPAAQLVLCVSLVHDRDFALVSCCVFQVDPVSSVSVCVNQVGNRRHGNRSVFSNGDADDSHRTTSSSSSVVSVNSSSNQRNGCLNVPHPPNADPLQSVLSNLDYVLLSCLSRGPRQWGQLSSTTNDDSVPTDGNVPRDHRDCSSVNQDDDPALQDDDDDEPQWDWAFDDPNSRFKIAIDGHQQWDKDWDRIWGQDRRDIPTDDIHIFGDPLQVRSSRQQAPDAWADDGNDIFHADPPQWGQDPVSHDIDGPCVVVVVVVVVVVVVVVVVVVVVVVVVVVVVVVVVVVVVVVVVVVVVVPPDDDDDDDDDDDDDDDDDDDDDDDDDDDDDDDDDDDDDDDDDDDDDD